Protein 2BTY (pdb70)

Organism: Thermotoga maritima (strain ATCC 43589 / DSM 3109 / JCM 10099 / NBRC 100826 / MSB8) (NCBI:txid243274)

Sequence (846 aa):
MRIDTVNVLLEALPYIKEFYGKTFVIKFGGSAMKQENAKKAFIQDIILLKYTGIKPIIVHGGGPAISQMMKDLGIEPVFKNGHRVTDEKTMEIVEMVLVGKINKEIVMNLNLHGGRAVGICGKDSKLIVAEKETKHGDIGYVGKVKKVNPEILHALIENDYIPVIAPVGIGEDGHSYNINADTAAAEIAKSLMAEKLILLTDVDGVLKDGKLISTLTPDEAEELIRDGTVTGGMIPKVECAVSAVRGGVGAVHIINGGLEHAILLEIFSRKGIGTMIKELEGMRIDTVNVLLEALPYIKEFYGKTFVIKFGGSAMKQENAKKAFIQDIILLKYTGIKPIIVHGGGPAISQMMKDLGIEPVFKNGHRVTDEKTMEIVEMVLVGKINKEIVMNLNLHGGRAVGICGKDSKLIVAEKETKHGDIGYVGKVKKVNPEILHALIENDYIPVIAPVGIGEDGHSYNINADTAAAEIAKSLMAEKLILLTDVDGVLKDGKLISTLTPDEAEELIRDGTVTGGMIPKVECAVSAVRGGVGAVHIINGGLEHAILLEIFSRKGIGTMIKELEGMRIDTVNVLLEALPYIKEFYGKTFVIKFGGSAMKQENAKKAFIQDIILLKYTGIKPIIVHGGGPAISQMMKDLGIEPVFKNGHRVTDEKTMEIVEMVLVGKINKEIVMNLNLHGGRAVGICGKDSKLIVAEKETKHGDIGYVGKVKKVNPEILHALIENDYIPVIAPVGIGEDGHSYNINADTAAAEIAKSLMAEKLILLTDVDGVLKDGKLISTLTPDEAEELIRDGTVTGGMIPKVECAVSAVRGGVGAVHIINGGLEHAILLEIFSRKGIGTMIKELEG

InterPro domains:
  IPR001048 Aspartate/glutamate/uridylate kinase [PF00696] (22-256)
  IPR001057 Glutamate/acetylglutamate kinase [PR00474] (53-67)
  IPR001057 Glutamate/acetylglutamate kinase [PR00474] (180-207)
  IPR004662 Acetylglutamate kinase family [PIRSF000728] (8-278)
  IPR004662 Acetylglutamate kinase family [TIGR00761] (23-254)
  IPR036393 Acetylglutamate kinase-like superfamily [G3DSA:3.40.1160.10] (1-282)
  IPR036393 Acetylglutamate kinase-like superfamily [SSF53633] (3-278)
  IPR037528 Acetylglutamate kinase ArgB [MF_00082] (21-272)
  IPR041727 N-Acetyl-L-glutamate kinase, cyclic [cd04250] (8-277)

CATH classification: 3.40.1160.10

B-factor: mean 56.39, std 20.14, range [19.84, 119.99]

Foldseek 3Di:
DVVVVVVLCVQFVVLLVVQAQFEEQEEAEDQCVPDPQLVLLVLVLLVVCLVSRHQYEYFYAAPPQLVVLCVVVVPDWDDPPPDTACAPVSVVSRCCCQQVPVQVVSQVSNVVPPQQEDEDECDVVNQFEWDQPDPSHHRYQATDTPDGDCPVVVVQRVVRYHYHYGQWHAYPVGDIGHYDRLLVSLRVCLVVLGQEYEYADQDAEQDAPRDADQEAELVNLVCCVVVVSQDDPSNVNNVSQSVSQVSRHNKYWYGHSNDRCLVVQQSRGDRHRHYIYHHDDD/DPVVVVVLCVLFVVLLVVQAQFEEEEEAEPQLCPDVLLVLLVLVLLVVCLVSRYAYAYFYAADPQLVVQCVVVPHDFPDPPVDTAQAPVSLVSRCCCQQVPVQVVSVVSNVVPPQQEDEDECVVVNQFEWDQDQPVHRRYQATDTPDGDCPVVCVASVVRYHYHYYQWHAYPVRDIHGYDRLLVSLRNCLVVLGQEYEYADADQEQACPPHADAEEELVRLVVCVVVVSDDDPRNVNSVSQSVSQVSRYNKYWYGHSNDRNLVVQQSRHPRGRYYIYHHDDD/DVVCVVVLCVQQVVLLVVQAQFEEEEELEDQCVPDPLLVVLVLVLLVVCLVSRHAYEYFYAFPPVLCVQCVVVVHHQDPDDPDTAQAPVSVVSRCCCLQVPVLVVSVVSNVVVPQQEDEDECLVVVQFEWDADPPIPHRHQATDTDDGDCPVVCVQSVVRYYYHYGQWGAYPVRDIHHYDRLLSSLRVCLVVLGQEYEYADQDQAQDPPVNADQEDELVGLVVCVVVPSQDDPSNVNSVSQSVSQVSNHNKYWYGHSNPRNQSVQQSRHDRGRHYMYHHDDD

Structure (mmCIF, N/CA/C/O backbone):
data_2BTY
#
_entry.id   2BTY
#
_cell.length_a   94.998
_cell.length_b   207.709
_cell.length_c   117.996
_cell.angle_alpha   90.00
_cell.angle_beta   90.00
_cell.angle_gamma   90.00
#
_symmetry.space_group_name_H-M   'C 2 2 21'
#
loop_
_entity.id
_entity.type
_entity.pdbx_description
1 polymer 'ACETYLGLUTAMATE KINASE'
2 non-polymer ARGININE
3 non-polymer N-ACETYL-L-GLUTAMATE
4 non-polymer 'POTASSIUM ION'
5 water water
#
loop_
_atom_site.group_PDB
_atom_site.id
_atom_site.type_symbol
_atom_site.label_atom_id
_atom_site.label_alt_id
_atom_site.label_comp_id
_atom_site.label_asym_id
_atom_site.label_entity_id
_atom_site.label_seq_id
_atom_site.pdbx_PDB_ins_code
_atom_site.Cartn_x
_atom_site.Cartn_y
_atom_site.Cartn_z
_atom_site.occupancy
_atom_site.B_iso_or_equiv
_atom_site.auth_seq_id
_atom_site.auth_comp_id
_atom_site.auth_asym_id
_atom_site.auth_atom_id
_atom_site.pdbx_PDB_model_num
ATOM 1 N N . MET A 1 1 ? 31.363 22.679 54.916 1.00 81.58 1 MET A N 1
ATOM 2 C CA . MET A 1 1 ? 31.144 21.249 54.557 1.00 83.14 1 MET A CA 1
ATOM 3 C C . MET A 1 1 ? 29.689 21.038 54.115 1.00 82.44 1 MET A C 1
ATOM 4 O O . MET A 1 1 ? 28.760 21.395 54.837 1.00 82.51 1 MET A O 1
ATOM 9 N N . ARG A 1 2 ? 29.509 20.459 52.928 1.00 80.65 2 ARG A N 1
ATOM 10 C CA . ARG A 1 2 ? 28.188 20.202 52.353 1.00 78.54 2 ARG A CA 1
ATOM 11 C C . ARG A 1 2 ? 27.026 20.210 53.352 1.00 77.51 2 ARG A C 1
ATOM 12 O O . ARG A 1 2 ? 26.061 20.950 53.177 1.00 77.02 2 ARG A O 1
ATOM 20 N N . ILE A 1 3 ? 27.125 19.400 54.398 1.00 76.65 3 ILE A N 1
ATOM 21 C CA . ILE A 1 3 ? 26.078 19.310 55.414 1.00 76.39 3 ILE A CA 1
ATOM 22 C C . ILE A 1 3 ? 25.583 20.683 55.911 1.00 75.28 3 ILE A C 1
ATOM 23 O O . ILE A 1 3 ? 24.384 20.877 56.151 1.00 74.53 3 ILE A O 1
ATOM 28 N N . ASP A 1 4 ? 26.507 21.630 56.067 1.00 73.79 4 ASP A N 1
ATOM 29 C CA . ASP A 1 4 ? 26.171 22.983 56.519 1.00 71.41 4 ASP A CA 1
ATOM 30 C C . ASP A 1 4 ? 25.441 23.733 55.402 1.00 68.88 4 ASP A C 1
ATOM 31 O O . ASP A 1 4 ? 24.323 24.220 55.591 1.00 69.23 4 ASP A O 1
ATOM 36 N N . THR A 1 5 ? 26.084 23.824 54.242 1.00 65.09 5 THR A N 1
ATOM 37 C CA . THR A 1 5 ? 25.504 24.498 53.091 1.00 62.08 5 THR A CA 1
ATOM 38 C C . THR A 1 5 ? 24.049 24.095 52.847 1.00 59.44 5 THR A C 1
ATOM 39 O O . THR A 1 5 ? 23.215 24.938 52.557 1.00 59.85 5 THR A O 1
ATOM 43 N N . VAL A 1 6 ? 23.742 22.811 52.958 1.00 56.78 6 VAL A N 1
ATOM 44 C CA . VAL A 1 6 ? 22.375 22.357 52.748 1.00 54.92 6 VAL A CA 1
ATOM 45 C C . VAL A 1 6 ? 21.426 22.884 53.820 1.00 55.14 6 VAL A C 1
ATOM 46 O O . VAL A 1 6 ? 20.362 23.420 53.509 1.00 57.25 6 VAL A O 1
ATOM 50 N N . ASN A 1 7 ? 21.803 22.737 55.082 1.00 53.48 7 ASN A N 1
ATOM 51 C CA . ASN A 1 7 ? 20.940 23.191 56.158 1.00 52.55 7 ASN A CA 1
ATOM 52 C C . ASN A 1 7 ? 20.631 24.680 56.116 1.00 50.38 7 ASN A C 1
ATOM 53 O O . ASN A 1 7 ? 19.489 25.083 56.340 1.00 49.62 7 ASN A O 1
ATOM 58 N N . VAL A 1 8 ? 21.639 25.494 55.815 1.00 48.20 8 VAL A N 1
ATOM 59 C CA . VAL A 1 8 ? 21.464 26.946 55.774 1.00 45.89 8 VAL A CA 1
ATOM 60 C C . VAL A 1 8 ? 20.559 27.407 54.642 1.00 45.52 8 VAL A C 1
ATOM 61 O O . VAL A 1 8 ? 19.800 28.369 54.795 1.00 42.96 8 VAL A O 1
ATOM 65 N N . LEU A 1 9 ? 20.652 26.712 53.511 1.00 44.54 9 LEU A N 1
ATOM 66 C CA . LEU A 1 9 ? 19.855 27.020 52.339 1.00 43.25 9 LEU A CA 1
ATOM 67 C C . LEU A 1 9 ? 18.407 26.551 52.469 1.00 44.29 9 LEU A C 1
ATOM 68 O O . LEU A 1 9 ? 17.483 27.241 52.036 1.00 43.76 9 LEU A O 1
ATOM 73 N N . LEU A 1 10 ? 18.199 25.379 53.056 1.00 44.23 10 LEU A N 1
ATOM 74 C CA . LEU A 1 10 ? 16.838 24.889 53.206 1.00 45.20 10 LEU A CA 1
ATOM 75 C C . LEU A 1 10 ? 16.080 25.809 54.141 1.00 43.92 10 LEU A C 1
ATOM 76 O O . LEU A 1 10 ? 14.851 25.833 54.149 1.00 44.42 10 LEU A O 1
ATOM 81 N N . GLU A 1 11 ? 16.826 26.580 54.918 1.00 43.66 11 GLU A N 1
ATOM 82 C CA . GLU A 1 11 ? 16.228 27.479 55.890 1.00 45.89 11 GLU A CA 1
ATOM 83 C C . GLU A 1 11 ? 16.159 28.935 55.423 1.00 45.70 11 GLU A C 1
ATOM 84 O O . GLU A 1 11 ? 15.312 29.693 55.873 1.00 45.61 11 GLU A O 1
ATOM 90 N N . ALA A 1 12 ? 17.041 29.315 54.510 1.00 46.69 12 ALA A N 1
ATOM 91 C CA . ALA A 1 12 ? 17.045 30.670 53.990 1.00 47.98 12 ALA A CA 1
ATOM 92 C C . ALA A 1 12 ? 16.133 30.837 52.769 1.00 49.86 12 ALA A C 1
ATOM 93 O O . ALA A 1 12 ? 15.313 31.756 52.730 1.00 49.02 12 ALA A O 1
ATOM 95 N N . LEU A 1 13 ? 16.284 29.957 51.776 1.00 50.62 13 LEU A N 1
ATOM 96 C CA . LEU A 1 13 ? 15.502 30.037 50.544 1.00 51.48 13 LEU A CA 1
ATOM 97 C C . LEU A 1 13 ? 14.025 30.317 50.771 1.00 51.48 13 LEU A C 1
ATOM 98 O O . LEU A 1 13 ? 13.418 31.129 50.063 1.00 53.56 13 LEU A O 1
ATOM 103 N N . PRO A 1 14 ? 13.414 29.650 51.751 1.00 48.78 14 PRO A N 1
ATOM 104 C CA . PRO A 1 14 ? 11.994 29.935 51.962 1.00 47.48 14 PRO A CA 1
ATOM 105 C C . PRO A 1 14 ? 11.737 31.407 52.298 1.00 46.08 14 PRO A C 1
ATOM 106 O O . PRO A 1 14 ? 10.707 31.953 51.911 1.00 48.68 14 PRO A O 1
ATOM 110 N N . TYR A 1 15 ? 12.665 32.050 53.010 1.00 43.00 15 TYR A N 1
ATOM 111 C CA . TYR A 1 15 ? 12.490 33.460 53.372 1.00 39.27 15 TYR A CA 1
ATOM 112 C C . TYR A 1 15 ? 12.685 34.360 52.168 1.00 38.24 15 TYR A C 1
ATOM 113 O O . TYR A 1 15 ? 12.079 35.421 52.087 1.00 37.41 15 TYR A O 1
ATOM 122 N N . ILE A 1 16 ? 13.533 33.939 51.238 1.00 37.99 16 ILE A N 1
ATOM 123 C CA . ILE A 1 16 ? 13.747 34.724 50.034 1.00 40.15 16 ILE A CA 1
ATOM 124 C C . ILE A 1 16 ? 12.426 34.807 49.277 1.00 40.56 16 ILE A C 1
ATOM 125 O O . ILE A 1 16 ? 12.105 35.837 48.676 1.00 40.56 16 ILE A O 1
ATOM 130 N N . LYS A 1 17 ? 11.671 33.711 49.311 1.00 40.02 17 LYS A N 1
ATOM 131 C CA . LYS A 1 17 ? 10.386 33.653 48.634 1.00 40.29 17 LYS A CA 1
ATOM 132 C C . LYS A 1 17 ? 9.374 34.608 49.227 1.00 41.16 17 LYS A C 1
ATOM 133 O O . LYS A 1 17 ? 8.759 35.392 48.502 1.00 42.15 17 LYS A O 1
ATOM 139 N N . GLU A 1 18 ? 9.202 34.551 50.543 1.00 40.89 18 GLU A N 1
ATOM 140 C CA . GLU A 1 18 ? 8.207 35.399 51.169 1.00 40.08 18 GLU A CA 1
ATOM 141 C C . GLU A 1 18 ? 8.561 36.868 51.288 1.00 37.83 18 GLU A C 1
ATOM 142 O O . GLU A 1 18 ? 7.670 37.697 51.416 1.00 38.34 18 GLU A O 1
ATOM 148 N N . PHE A 1 19 ? 9.842 37.207 51.229 1.00 35.10 19 PHE A N 1
ATOM 149 C CA . PHE A 1 19 ? 10.220 38.605 51.361 1.00 32.93 19 PHE A CA 1
ATOM 150 C C . PHE A 1 19 ? 10.431 39.308 50.049 1.00 32.67 19 PHE A C 1
ATOM 151 O O . PHE A 1 19 ? 10.631 40.510 50.035 1.00 32.15 19 PHE A O 1
ATOM 159 N N . TYR A 1 20 ? 10.371 38.564 48.947 1.00 33.89 20 TYR A N 1
ATOM 160 C CA . TYR A 1 20 ? 10.566 39.155 47.633 1.00 34.34 20 TYR A CA 1
ATOM 161 C C . TYR A 1 20 ? 9.573 40.297 47.405 1.00 35.10 20 TYR A C 1
ATOM 162 O O . TYR A 1 20 ? 8.372 40.149 47.645 1.00 35.73 20 TYR A O 1
ATOM 171 N N . GLY A 1 21 ? 10.082 41.439 46.950 1.00 35.07 21 GLY A N 1
ATOM 172 C CA . GLY A 1 21 ? 9.237 42.597 46.693 1.00 33.78 21 GLY A CA 1
ATOM 173 C C . GLY A 1 21 ? 8.781 43.396 47.911 1.00 32.95 21 GLY A C 1
ATOM 174 O O . GLY A 1 21 ? 8.181 44.457 47.763 1.00 32.59 21 GLY A O 1
ATOM 175 N N . LYS A 1 22 ? 9.057 42.893 49.110 1.00 32.72 22 LYS A N 1
ATOM 176 C CA . LYS A 1 22 ? 8.664 43.573 50.336 1.00 32.95 22 LYS A CA 1
ATOM 177 C C . LYS A 1 22 ? 9.594 44.743 50.700 1.00 33.12 22 LYS A C 1
ATOM 178 O O . LYS A 1 22 ? 10.706 44.844 50.185 1.00 34.47 22 LYS A O 1
ATOM 184 N N . THR A 1 23 ? 9.129 45.639 51.567 1.00 31.94 23 THR A N 1
ATOM 185 C CA . THR A 1 23 ? 9.935 46.779 51.991 1.00 32.08 23 THR A CA 1
ATOM 186 C C . THR A 1 23 ? 10.440 46.638 53.440 1.00 33.14 23 THR A C 1
ATOM 187 O O . THR A 1 23 ? 9.689 46.223 54.335 1.00 34.64 23 THR A O 1
ATOM 191 N N . PHE A 1 24 ? 11.709 46.974 53.664 1.00 29.60 24 PHE A N 1
ATOM 192 C CA . PHE A 1 24 ? 12.286 46.907 55.006 1.00 28.54 24 PHE A CA 1
ATOM 193 C C . PHE A 1 24 ? 12.826 48.289 55.392 1.00 29.51 24 PHE A C 1
ATOM 194 O O . PHE A 1 24 ? 13.788 48.770 54.792 1.00 28.14 24 PHE A O 1
ATOM 202 N N . VAL A 1 25 ? 12.220 48.932 56.381 1.00 29.99 25 VAL A N 1
ATOM 203 C CA . VAL A 1 25 ? 12.725 50.217 56.831 1.00 29.73 25 VAL A CA 1
ATOM 204 C C . VAL A 1 25 ? 13.768 49.891 57.912 1.00 31.09 25 VAL A C 1
ATOM 205 O O . VAL A 1 25 ? 13.447 49.257 58.918 1.00 34.27 25 VAL A O 1
ATOM 209 N N . ILE A 1 26 ? 15.015 50.295 57.695 1.00 31.88 26 ILE A N 1
ATOM 210 C CA . ILE A 1 26 ? 16.093 50.033 58.652 1.00 33.98 26 ILE A CA 1
ATOM 211 C C . ILE A 1 26 ? 16.657 51.301 59.291 1.00 36.51 26 ILE A C 1
ATOM 212 O O . ILE A 1 26 ? 17.106 52.222 58.593 1.00 36.27 26 ILE A O 1
ATOM 217 N N . LYS A 1 27 ? 16.636 51.350 60.618 1.00 39.04 27 LYS A N 1
ATOM 218 C CA . LYS A 1 27 ? 17.175 52.497 61.322 1.00 41.22 27 LYS A CA 1
ATOM 219 C C . LYS A 1 27 ? 18.605 52.157 61.679 1.00 43.87 27 LYS A C 1
ATOM 220 O O . LYS A 1 27 ? 18.894 51.205 62.403 1.00 43.98 27 LYS A O 1
ATOM 226 N N . PHE A 1 28 ? 19.500 52.951 61.120 1.00 47.63 28 PHE A N 1
ATOM 227 C CA . PHE A 1 28 ? 20.939 52.797 61.281 1.00 51.06 28 PHE A CA 1
ATOM 228 C C . PHE A 1 28 ? 21.403 53.704 62.429 1.00 53.35 28 PHE A C 1
ATOM 229 O O . PHE A 1 28 ? 21.461 54.930 62.299 1.00 51.45 28 PHE A O 1
ATOM 237 N N . GLY A 1 29 ? 21.709 53.069 63.560 1.00 58.39 29 GLY A N 1
ATOM 238 C CA . GLY A 1 29 ? 22.140 53.774 64.761 1.00 62.57 29 GLY A CA 1
ATOM 239 C C . GLY A 1 29 ? 23.609 54.152 64.906 1.00 64.57 29 GLY A C 1
ATOM 240 O O . GLY A 1 29 ? 24.284 54.488 63.931 1.00 65.28 29 GLY A O 1
ATOM 241 N N . GLY A 1 30 ? 24.109 54.084 66.138 1.00 65.88 30 GLY A N 1
ATOM 242 C CA . GLY A 1 30 ? 25.483 54.474 66.408 1.00 65.60 30 GLY A CA 1
ATOM 243 C C . GLY A 1 30 ? 26.522 53.386 66.419 1.00 65.10 30 GLY A C 1
ATOM 244 O O . GLY A 1 30 ? 27.629 53.600 65.941 1.00 65.76 30 GLY A O 1
ATOM 245 N N . SER A 1 31 ? 26.187 52.222 66.957 1.00 64.34 31 SER A N 1
ATOM 246 C CA . SER A 1 31 ? 27.163 51.144 67.006 1.00 64.61 31 SER A CA 1
ATOM 247 C C . SER A 1 31 ? 27.600 50.650 65.622 1.00 65.39 31 SER A C 1
ATOM 248 O O . SER A 1 31 ? 28.786 50.698 65.286 1.00 64.56 31 SER A O 1
ATOM 251 N N . ALA A 1 32 ? 26.643 50.177 64.826 1.00 66.31 32 ALA A N 1
ATOM 252 C CA . ALA A 1 32 ? 26.930 49.665 63.486 1.00 66.90 32 ALA A CA 1
ATOM 253 C C . ALA A 1 32 ? 27.592 50.705 62.589 1.00 67.26 32 ALA A C 1
ATOM 254 O O . ALA A 1 32 ? 28.097 50.373 61.513 1.00 67.73 32 ALA A O 1
ATOM 256 N N . MET A 1 33 ? 27.582 51.960 63.029 1.00 68.06 33 MET A N 1
ATOM 257 C CA . MET A 1 33 ? 28.194 53.059 62.276 1.00 69.46 33 MET A CA 1
ATOM 258 C C . MET A 1 33 ? 29.553 53.436 62.890 1.00 69.80 33 MET A C 1
ATOM 259 O O . MET A 1 33 ? 30.306 54.217 62.307 1.00 68.89 33 MET A O 1
ATOM 264 N N . LYS A 1 34 ? 29.860 52.860 64.056 1.00 70.53 34 LYS A N 1
ATOM 265 C CA . LYS A 1 34 ? 31.104 53.149 64.767 1.00 70.69 34 LYS A CA 1
ATOM 266 C C . LYS A 1 34 ? 32.278 52.235 64.418 1.00 69.75 34 LYS A C 1
ATOM 267 O O . LYS A 1 34 ? 33.375 52.732 64.166 1.00 69.62 34 LYS A O 1
ATOM 273 N N . GLN A 1 35 ? 32.072 50.917 64.417 1.00 68.83 35 GLN A N 1
ATOM 274 C CA . GLN A 1 35 ? 33.157 49.996 64.066 1.00 68.43 35 GLN A CA 1
ATOM 275 C C . GLN A 1 35 ? 33.175 49.690 62.579 1.00 67.94 35 GLN A C 1
ATOM 276 O O . GLN A 1 35 ? 32.182 49.219 62.009 1.00 68.39 35 GLN A O 1
ATOM 282 N N . GLU A 1 36 ? 34.317 49.953 61.957 1.00 66.68 36 GLU A N 1
ATOM 283 C CA . GLU A 1 36 ? 34.486 49.723 60.531 1.00 65.96 36 GLU A CA 1
ATOM 284 C C . GLU A 1 36 ? 34.057 48.331 60.109 1.00 64.07 36 GLU A C 1
ATOM 285 O O . GLU A 1 36 ? 33.605 48.130 58.987 1.00 63.71 36 GLU A O 1
ATOM 291 N N . ASN A 1 37 ? 34.181 47.375 61.018 1.00 61.71 37 ASN A N 1
ATOM 292 C CA . ASN A 1 37 ? 33.855 46.007 60.695 1.00 60.14 37 ASN A CA 1
ATOM 293 C C . ASN A 1 37 ? 32.391 45.648 60.743 1.00 58.00 37 ASN A C 1
ATOM 294 O O . ASN A 1 37 ? 31.945 44.758 60.021 1.00 58.03 37 ASN A O 1
ATOM 299 N N . ALA A 1 38 ? 31.633 46.348 61.573 1.00 55.78 38 ALA A N 1
ATOM 300 C CA . ALA A 1 38 ? 30.205 46.097 61.644 1.00 52.93 38 ALA A CA 1
ATOM 301 C C . ALA A 1 38 ? 29.620 46.902 60.497 1.00 51.71 38 ALA A C 1
ATOM 302 O O . ALA A 1 38 ? 28.683 46.468 59.831 1.00 49.96 38 ALA A O 1
ATOM 304 N N . LYS A 1 39 ? 30.208 48.072 60.263 1.00 50.97 39 LYS A N 1
ATOM 305 C CA . LYS A 1 39 ? 29.768 48.960 59.199 1.00 51.32 39 LYS A CA 1
ATOM 306 C C . LYS A 1 39 ? 30.007 48.352 57.822 1.00 50.18 39 LYS A C 1
ATOM 307 O O . LYS A 1 39 ? 29.232 48.565 56.902 1.00 50.96 39 LYS A O 1
ATOM 313 N N . LYS A 1 40 ? 31.086 47.598 57.678 1.00 49.44 40 LYS A N 1
ATOM 314 C CA . LYS A 1 40 ? 31.377 46.972 56.401 1.00 48.69 40 LYS A CA 1
ATOM 315 C C . LYS A 1 40 ? 30.403 45.844 56.140 1.00 46.72 40 LYS A C 1
ATOM 316 O O . LYS A 1 40 ? 29.975 45.636 55.006 1.00 47.06 40 LYS A O 1
ATOM 322 N N . ALA A 1 41 ? 30.049 45.122 57.196 1.00 44.22 41 ALA A N 1
ATOM 323 C CA . ALA A 1 41 ? 29.131 44.003 57.061 1.00 41.99 41 ALA A CA 1
ATOM 324 C C . ALA A 1 41 ? 27.689 44.487 56.896 1.00 40.94 41 ALA A C 1
ATOM 325 O O . ALA A 1 41 ? 26.834 43.737 56.412 1.00 40.69 41 ALA A O 1
ATOM 327 N N . PHE A 1 42 ? 27.438 45.739 57.287 1.00 38.22 42 PHE A N 1
ATOM 328 C CA . PHE A 1 42 ? 26.112 46.337 57.200 1.00 37.33 42 PHE A CA 1
ATOM 329 C C . PHE A 1 42 ? 25.791 46.720 55.773 1.00 38.89 42 PHE A C 1
ATOM 330 O O . PHE A 1 42 ? 24.691 46.476 55.275 1.00 38.11 42 PHE A O 1
ATOM 338 N N . ILE A 1 43 ? 26.758 47.358 55.128 1.00 41.38 43 ILE A N 1
ATOM 339 C CA . ILE A 1 43 ? 26.599 47.760 53.740 1.00 43.07 43 ILE A CA 1
ATOM 340 C C . ILE A 1 43 ? 26.421 46.480 52.959 1.00 43.36 43 ILE A C 1
ATOM 341 O O . ILE A 1 43 ? 25.524 46.360 52.127 1.00 46.15 43 ILE A O 1
ATOM 346 N N . GLN A 1 44 ? 27.262 45.506 53.262 1.00 42.12 44 GLN A N 1
ATOM 347 C CA . GLN A 1 44 ? 27.186 44.218 52.606 1.00 42.42 44 GLN A CA 1
ATOM 348 C C . GLN A 1 44 ? 25.775 43.614 52.735 1.00 41.53 44 GLN A C 1
ATOM 349 O O . GLN A 1 44 ? 25.279 43.003 51.790 1.00 41.56 44 GLN A O 1
ATOM 355 N N . ASP A 1 45 ? 25.127 43.798 53.887 1.00 40.25 45 ASP A N 1
ATOM 356 C CA . ASP A 1 45 ? 23.788 43.241 54.102 1.00 39.17 45 ASP A CA 1
ATOM 357 C C . ASP A 1 45 ? 22.677 43.953 53.348 1.00 36.05 45 ASP A C 1
ATOM 358 O O . ASP A 1 45 ? 21.714 43.327 52.908 1.00 34.28 45 ASP A O 1
ATOM 363 N N . ILE A 1 46 ? 22.789 45.265 53.222 1.00 32.48 46 ILE A N 1
ATOM 364 C CA . ILE A 1 46 ? 21.783 46.008 52.509 1.00 30.86 46 ILE A CA 1
ATOM 365 C C . ILE A 1 46 ? 21.816 45.568 51.050 1.00 32.41 46 ILE A C 1
ATOM 366 O O . ILE A 1 46 ? 20.766 45.344 50.413 1.00 30.44 46 ILE A O 1
ATOM 371 N N . ILE A 1 47 ? 23.036 45.436 50.531 1.00 31.08 47 ILE A N 1
ATOM 372 C CA . ILE A 1 47 ? 23.250 45.007 49.159 1.00 30.90 47 ILE A CA 1
ATOM 373 C C . ILE A 1 47 ? 22.641 43.609 48.955 1.00 33.83 47 ILE A C 1
ATOM 374 O O . ILE A 1 47 ? 21.975 43.370 47.951 1.00 35.07 47 ILE A O 1
ATOM 379 N N . LEU A 1 48 ? 22.854 42.691 49.897 1.00 34.07 48 LEU A N 1
ATOM 380 C CA . LEU A 1 48 ? 22.294 41.355 49.749 1.00 35.61 48 LEU A CA 1
ATOM 381 C C . LEU A 1 48 ? 20.773 41.361 49.824 1.00 35.59 48 LEU A C 1
ATOM 382 O O . LEU A 1 48 ? 20.116 40.534 49.189 1.00 36.37 48 LEU A O 1
ATOM 387 N N . LEU A 1 49 ? 20.211 42.287 50.595 1.00 33.47 49 LEU A N 1
ATOM 388 C CA . LEU A 1 49 ? 18.758 42.365 50.695 1.00 34.30 49 LEU A CA 1
ATOM 389 C C . LEU A 1 49 ? 18.243 42.773 49.318 1.00 34.88 49 LEU A C 1
ATOM 390 O O . LEU A 1 49 ? 17.265 42.229 48.810 1.00 33.52 49 LEU A O 1
ATOM 395 N N . LYS A 1 50 ? 18.928 43.738 48.721 1.00 35.24 50 LYS A N 1
ATOM 396 C CA . LYS A 1 50 ? 18.570 44.232 47.411 1.00 36.33 50 LYS A CA 1
ATOM 397 C C . LYS A 1 50 ? 18.657 43.079 46.406 1.00 36.78 50 LYS A C 1
ATOM 398 O O . LYS A 1 50 ? 17.731 42.860 45.648 1.00 39.60 50 LYS A O 1
ATOM 404 N N . TYR A 1 51 ? 19.750 42.322 46.421 1.00 38.26 51 TYR A N 1
ATOM 405 C CA . TYR A 1 51 ? 19.912 41.202 45.485 1.00 40.01 51 TYR A CA 1
ATOM 406 C C . TYR A 1 51 ? 18.894 40.075 45.647 1.00 39.17 51 TYR A C 1
ATOM 407 O O . TYR A 1 51 ? 18.726 39.257 44.747 1.00 40.70 51 TYR A O 1
ATOM 416 N N . THR A 1 52 ? 18.212 40.022 46.779 1.00 38.15 52 THR A N 1
ATOM 417 C CA . THR A 1 52 ? 17.241 38.965 46.978 1.00 38.26 52 THR A CA 1
ATOM 418 C C . THR A 1 52 ? 15.848 39.458 46.641 1.00 37.54 52 THR A C 1
ATOM 419 O O . THR A 1 52 ? 14.874 38.721 46.749 1.00 39.53 52 THR A O 1
ATOM 423 N N . GLY A 1 53 ? 15.759 40.715 46.221 1.00 36.03 53 GLY A N 1
ATOM 424 C CA . GLY A 1 53 ? 14.474 41.280 45.863 1.00 34.29 53 GLY A CA 1
ATOM 425 C C . GLY A 1 53 ? 13.743 42.047 46.955 1.00 35.16 53 GLY A C 1
ATOM 426 O O . GLY A 1 53 ? 12.564 42.334 46.803 1.00 35.67 53 GLY A O 1
ATOM 427 N N . ILE A 1 54 ? 14.421 42.379 48.053 1.00 33.00 54 ILE A N 1
ATOM 428 C CA . ILE A 1 54 ? 13.796 43.119 49.143 1.00 32.54 54 ILE A CA 1
ATOM 429 C C . ILE A 1 54 ? 14.078 44.606 48.880 1.00 34.28 54 ILE A C 1
ATOM 430 O O . ILE A 1 54 ? 15.119 44.946 48.328 1.00 35.08 54 ILE A O 1
ATOM 435 N N . LYS A 1 55 ? 13.146 45.485 49.246 1.00 34.15 55 LYS A N 1
ATOM 436 C CA . LYS A 1 55 ? 13.301 46.930 49.002 1.00 36.27 55 LYS A CA 1
ATOM 437 C C . LYS A 1 55 ? 13.669 47.672 50.293 1.00 35.83 55 LYS A C 1
ATOM 438 O O . LYS A 1 55 ? 12.802 48.175 51.010 1.00 35.23 55 LYS A O 1
ATOM 444 N N . PRO A 1 56 ? 14.968 47.762 50.592 1.00 35.15 56 PRO A N 1
ATOM 445 C CA . PRO A 1 56 ? 15.402 48.445 51.807 1.00 34.27 56 PRO A CA 1
ATOM 446 C C . PRO A 1 56 ? 15.275 49.952 51.784 1.00 33.93 56 PRO A C 1
ATOM 447 O O . PRO A 1 56 ? 15.383 50.571 50.739 1.00 34.55 56 PRO A O 1
ATOM 451 N N . ILE A 1 57 ? 15.016 50.518 52.955 1.00 34.23 57 ILE A N 1
ATOM 452 C CA . ILE A 1 57 ? 14.931 51.958 53.138 1.00 34.59 57 ILE A CA 1
ATOM 453 C C . ILE A 1 57 ? 15.721 52.270 54.414 1.00 34.87 57 ILE A C 1
ATOM 454 O O . ILE A 1 57 ? 15.472 51.698 55.470 1.00 33.32 57 ILE A O 1
ATOM 459 N N . ILE A 1 58 ? 16.690 53.168 54.301 1.00 34.57 58 ILE A N 1
ATOM 460 C CA . ILE A 1 58 ? 17.536 53.510 55.432 1.00 35.43 58 ILE A CA 1
ATOM 461 C C . ILE A 1 58 ? 17.291 54.881 56.036 1.00 37.92 58 ILE A C 1
ATOM 462 O O . ILE A 1 58 ? 17.179 55.884 55.318 1.00 38.16 58 ILE A O 1
ATOM 467 N N . VAL A 1 59 ? 17.211 54.893 57.366 1.00 38.48 59 VAL A N 1
ATOM 468 C CA . VAL A 1 59 ? 17.044 56.101 58.161 1.00 38.67 59 VAL A CA 1
ATOM 469 C C . VAL A 1 59 ? 18.180 56.058 59.189 1.00 40.75 59 VAL A C 1
ATOM 470 O O . VAL A 1 59 ? 18.282 55.130 59.984 1.00 40.69 59 VAL A O 1
ATOM 474 N N . HIS A 1 60 ? 19.038 57.066 59.162 1.00 42.64 60 HIS A N 1
ATOM 475 C CA . HIS A 1 60 ? 20.194 57.108 60.047 1.00 43.93 60 HIS A CA 1
ATOM 476 C C . HIS A 1 60 ? 20.091 58.212 61.079 1.00 46.86 60 HIS A C 1
ATOM 477 O O . HIS A 1 60 ? 19.275 59.122 60.948 1.00 45.85 60 HIS A O 1
ATOM 484 N N . GLY A 1 61 ? 20.943 58.125 62.097 1.00 49.20 61 GLY A N 1
ATOM 485 C CA . GLY A 1 61 ? 20.979 59.130 63.144 1.00 51.56 61 GLY A CA 1
ATOM 486 C C . GLY A 1 61 ? 22.147 60.090 62.955 1.00 53.90 61 GLY A C 1
ATOM 487 O O . GLY A 1 61 ? 22.474 60.444 61.825 1.00 53.49 61 GLY A O 1
ATOM 488 N N . GLY A 1 62 ? 22.774 60.506 64.055 1.00 55.91 62 GLY A N 1
ATOM 489 C CA . GLY A 1 62 ? 23.902 61.423 63.992 1.00 58.26 62 GLY A CA 1
ATOM 490 C C . GLY A 1 62 ? 24.896 61.159 65.112 1.00 60.91 62 GLY A C 1
ATOM 491 O O . GLY A 1 62 ? 25.806 60.338 64.955 1.00 61.70 62 GLY A O 1
ATOM 492 N N . GLY A 1 63 ? 24.732 61.858 66.238 1.00 62.52 63 GLY A N 1
ATOM 493 C CA . GLY A 1 63 ? 25.615 61.661 67.383 1.00 62.74 63 GLY A CA 1
ATOM 494 C C . GLY A 1 63 ? 26.932 62.430 67.443 1.00 62.28 63 GLY A C 1
ATOM 495 O O . GLY A 1 63 ? 26.936 63.661 67.514 1.00 62.78 63 GLY A O 1
ATOM 496 N N . PRO A 1 64 ? 28.073 61.718 67.440 1.00 61.60 64 PRO A N 1
ATOM 497 C CA . PRO A 1 64 ? 29.438 62.273 67.496 1.00 60.98 64 PRO A CA 1
ATOM 498 C C . PRO A 1 64 ? 29.754 63.352 66.470 1.00 59.88 64 PRO A C 1
ATOM 499 O O . PRO A 1 64 ? 30.321 64.389 66.791 1.00 59.21 64 PRO A O 1
ATOM 503 N N . ALA A 1 65 ? 29.395 63.092 65.225 1.00 60.17 65 ALA A N 1
ATOM 504 C CA . ALA A 1 65 ? 29.650 64.038 64.157 1.00 58.95 65 ALA A CA 1
ATOM 505 C C . ALA A 1 65 ? 29.051 65.407 64.493 1.00 58.26 65 ALA A C 1
ATOM 506 O O . ALA A 1 65 ? 29.704 66.428 64.307 1.00 58.48 65 ALA A O 1
ATOM 508 N N . ILE A 1 66 ? 27.819 65.428 64.998 1.00 57.31 66 ILE A N 1
ATOM 509 C CA . ILE A 1 66 ? 27.159 66.685 65.352 1.00 57.45 66 ILE A CA 1
ATOM 510 C C . ILE A 1 66 ? 27.864 67.415 66.494 1.00 58.31 66 ILE A C 1
ATOM 511 O O . ILE A 1 66 ? 28.205 68.591 66.358 1.00 59.61 66 ILE A O 1
ATOM 516 N N . SER A 1 67 ? 28.063 66.727 67.620 1.00 57.88 67 SER A N 1
ATOM 517 C CA . SER A 1 67 ? 28.746 67.310 68.782 1.00 56.64 67 SER A CA 1
ATOM 518 C C . SER A 1 67 ? 30.081 67.934 68.386 1.00 55.30 67 SER A C 1
ATOM 519 O O . SER A 1 67 ? 30.378 69.068 68.747 1.00 53.97 67 SER A O 1
ATOM 522 N N . GLN A 1 68 ? 30.884 67.186 67.640 1.00 55.61 68 GLN A N 1
ATOM 523 C CA . GLN A 1 68 ? 32.185 67.677 67.229 1.00 58.24 68 GLN A CA 1
ATOM 524 C C . GLN A 1 68 ? 32.062 68.972 66.457 1.00 60.08 68 GLN A C 1
ATOM 525 O O . GLN A 1 68 ? 32.890 69.874 66.608 1.00 61.55 68 GLN A O 1
ATOM 531 N N . MET A 1 69 ? 31.034 69.064 65.622 1.00 61.60 69 MET A N 1
ATOM 532 C CA . MET A 1 69 ? 30.820 70.272 64.845 1.00 63.47 69 MET A CA 1
ATOM 533 C C . MET A 1 69 ? 30.511 71.389 65.844 1.00 66.29 69 MET A C 1
ATOM 534 O O . MET A 1 69 ? 30.975 72.519 65.691 1.00 67.99 69 MET A O 1
ATOM 539 N N . MET A 1 70 ? 29.742 71.056 66.878 1.00 68.66 70 MET A N 1
ATOM 540 C CA . MET A 1 70 ? 29.383 72.008 67.928 1.00 70.99 70 MET A CA 1
ATOM 541 C C . MET A 1 70 ? 30.646 72.588 68.560 1.00 71.96 70 MET A C 1
ATOM 542 O O . MET A 1 70 ? 30.826 73.808 68.640 1.00 70.62 70 MET A O 1
ATOM 547 N N . LYS A 1 71 ? 31.515 71.693 69.016 1.00 73.36 71 LYS A N 1
ATOM 548 C CA . LYS A 1 71 ? 32.758 72.103 69.652 1.00 75.33 71 LYS A CA 1
ATOM 549 C C . LYS A 1 71 ? 33.690 72.858 68.707 1.00 76.21 71 LYS A C 1
ATOM 550 O O . LYS A 1 71 ? 34.254 73.889 69.086 1.00 78.09 71 LYS A O 1
ATOM 556 N N . ASP A 1 72 ? 33.842 72.373 67.479 1.00 75.74 72 ASP A N 1
ATOM 557 C CA . ASP A 1 72 ? 34.714 73.057 66.534 1.00 76.00 72 ASP A CA 1
ATOM 558 C C . ASP A 1 72 ? 34.096 74.386 66.110 1.00 75.82 72 ASP A C 1
ATOM 559 O O . ASP A 1 72 ? 34.729 75.181 65.424 1.00 76.46 72 ASP A O 1
ATOM 564 N N . LEU A 1 73 ? 32.867 74.647 66.530 1.00 75.89 73 LEU A N 1
ATOM 565 C CA . LEU A 1 73 ? 32.215 75.876 66.113 1.00 77.53 73 LEU A CA 1
ATOM 566 C C . LEU A 1 73 ? 31.986 76.890 67.227 1.00 78.69 73 LEU A C 1
ATOM 567 O O . LEU A 1 73 ? 31.511 78.001 66.982 1.00 77.41 73 LEU A O 1
ATOM 572 N N . GLY A 1 74 ? 32.335 76.507 68.449 1.00 80.92 74 GLY A N 1
ATOM 573 C CA . GLY A 1 74 ? 32.171 77.408 69.572 1.00 83.30 74 GLY A CA 1
ATOM 574 C C . GLY A 1 74 ? 30.730 77.676 69.961 1.00 85.55 74 GLY A C 1
ATOM 575 O O . GLY A 1 74 ? 30.443 78.687 70.613 1.00 85.27 74 GLY A O 1
ATOM 576 N N . ILE A 1 75 ? 29.821 76.787 69.551 1.00 87.60 75 ILE A N 1
ATOM 577 C CA . ILE A 1 75 ? 28.404 76.926 69.885 1.00 88.94 75 ILE A CA 1
ATOM 578 C C . ILE A 1 75 ? 28.162 76.283 71.251 1.00 90.82 75 ILE A C 1
ATOM 579 O O . ILE A 1 75 ? 28.480 75.106 71.473 1.00 90.35 75 ILE A O 1
ATOM 584 N N . GLU A 1 76 ? 27.599 77.077 72.161 1.00 92.97 76 GLU A N 1
ATOM 585 C CA . GLU A 1 76 ? 27.344 76.646 73.530 1.00 94.94 76 GLU A CA 1
ATOM 586 C C . GLU A 1 76 ? 25.900 76.223 73.784 1.00 94.87 76 GLU A C 1
ATOM 587 O O . GLU A 1 76 ? 24.960 76.932 73.421 1.00 93.85 76 GLU A O 1
ATOM 593 N N . PRO A 1 77 ? 25.709 75.049 74.415 1.00 95.42 77 PRO A N 1
ATOM 594 C CA . PRO A 1 77 ? 24.359 74.561 74.709 1.00 96.19 77 PRO A CA 1
ATOM 595 C C . PRO A 1 77 ? 23.475 75.594 75.433 1.00 96.24 77 PRO A C 1
ATOM 596 O O . PRO A 1 77 ? 23.954 76.609 75.942 1.00 96.00 77 PRO A O 1
ATOM 600 N N . VAL A 1 78 ? 22.174 75.332 75.450 1.00 96.30 78 VAL A N 1
ATOM 601 C CA . VAL A 1 78 ? 21.218 76.218 76.101 1.00 96.94 78 VAL A CA 1
ATOM 602 C C . VAL A 1 78 ? 20.085 75.366 76.687 1.00 97.73 78 VAL A C 1
ATOM 603 O O . VAL A 1 78 ? 19.658 74.379 76.079 1.00 97.74 78 VAL A O 1
ATOM 607 N N . PHE A 1 79 ? 19.584 75.729 77.878 1.00 98.01 79 PHE A N 1
ATOM 608 C CA . PHE A 1 79 ? 18.509 74.980 78.516 1.00 97.93 79 PHE A CA 1
ATOM 609 C C . PHE A 1 79 ? 17.281 75.865 78.744 1.00 98.07 79 PHE A C 1
ATOM 610 O O . PHE A 1 79 ? 17.419 77.032 79.117 1.00 97.92 79 PHE A O 1
ATOM 618 N N . LYS A 1 80 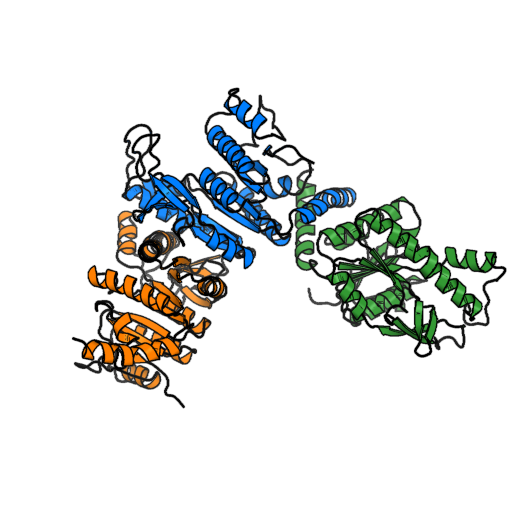? 16.096 75.311 78.517 1.00 98.81 80 LYS A N 1
ATOM 619 C CA . LYS A 1 80 ? 14.815 76.029 78.721 1.00 99.50 80 LYS A CA 1
ATOM 620 C C . LYS A 1 80 ? 13.951 75.091 79.553 1.00 99.17 80 LYS A C 1
ATOM 621 O O . LYS A 1 80 ? 12.711 75.036 79.526 1.00 99.51 80 LYS A O 1
ATOM 627 N N . ASN A 1 81 ? 14.797 74.370 80.310 0.0000 99.24 81 ASN A N 1
ATOM 628 C CA . ASN A 1 81 ? 14.701 73.276 81.284 0.0000 99.42 81 ASN A CA 1
ATOM 629 C C . ASN A 1 81 ? 13.554 72.294 81.206 0.0000 99.70 81 ASN A C 1
ATOM 630 O O . ASN A 1 81 ? 12.364 72.563 81.366 0.0000 99.96 81 ASN A O 1
ATOM 635 N N . GLY A 1 82 ? 14.070 71.135 80.924 1.00 99.20 82 GLY A N 1
ATOM 636 C CA . GLY A 1 82 ? 13.522 69.845 80.731 1.00 98.06 82 GLY A CA 1
ATOM 637 C C . GLY A 1 82 ? 14.685 69.105 80.100 1.00 97.57 82 GLY A C 1
ATOM 638 O O . GLY A 1 82 ? 14.788 67.882 80.187 1.00 96.94 82 GLY A O 1
ATOM 639 N N . HIS A 1 83 ? 15.552 69.874 79.450 1.00 97.14 83 HIS A N 1
ATOM 640 C CA . HIS A 1 83 ? 16.669 69.294 78.723 1.00 95.71 83 HIS A CA 1
ATOM 641 C C . HIS A 1 83 ? 17.184 70.192 77.636 1.00 94.32 83 HIS A C 1
ATOM 642 O O . HIS A 1 83 ? 16.711 71.318 77.479 1.00 93.49 83 HIS A O 1
ATOM 649 N N . ARG A 1 84 ? 18.197 69.707 76.926 1.00 92.48 84 ARG A N 1
ATOM 650 C CA . ARG A 1 84 ? 18.861 70.407 75.840 1.00 89.80 84 ARG A CA 1
ATOM 651 C C . ARG A 1 84 ? 17.811 71.127 74.997 1.00 87.84 84 ARG A C 1
ATOM 652 O O . ARG A 1 84 ? 16.616 70.836 75.053 1.00 87.43 84 ARG A O 1
ATOM 660 N N . VAL A 1 85 ? 18.306 72.078 74.197 1.00 85.65 85 VAL A N 1
ATOM 661 C CA . VAL A 1 85 ? 17.430 72.914 73.400 1.00 82.93 85 VAL A CA 1
ATOM 662 C C . VAL A 1 85 ? 17.952 73.172 72.000 1.00 81.25 85 VAL A C 1
ATOM 663 O O . VAL A 1 85 ? 19.005 73.793 71.836 1.00 81.52 85 VAL A O 1
ATOM 667 N N . THR A 1 86 ? 17.249 72.694 70.986 1.00 78.59 86 THR A N 1
ATOM 668 C CA . THR A 1 86 ? 17.697 72.931 69.628 1.00 75.98 86 THR A CA 1
ATOM 669 C C . THR A 1 86 ? 17.245 74.332 69.241 1.00 74.88 86 THR A C 1
ATOM 670 O O . THR A 1 86 ? 16.071 74.563 68.975 1.00 73.12 86 THR A O 1
ATOM 674 N N . ASP A 1 87 ? 18.187 75.266 69.222 1.00 74.15 87 ASP A N 1
ATOM 675 C CA . ASP A 1 87 ? 17.883 76.643 68.867 1.00 73.86 87 ASP A CA 1
ATOM 676 C C . ASP A 1 87 ? 18.177 76.910 67.390 1.00 73.85 87 ASP A C 1
ATOM 677 O O . ASP A 1 87 ? 18.697 76.048 66.679 1.00 74.07 87 ASP A O 1
ATOM 682 N N . GLU A 1 88 ? 17.846 78.115 66.943 1.00 73.51 88 GLU A N 1
ATOM 683 C CA . GLU A 1 88 ? 18.063 78.525 65.561 1.00 73.32 88 GLU A CA 1
ATOM 684 C C . GLU A 1 88 ? 19.387 78.024 64.999 1.00 72.30 88 GLU A C 1
ATOM 685 O O . GLU A 1 88 ? 19.419 77.211 64.079 1.00 71.78 88 GLU A O 1
ATOM 691 N N . LYS A 1 89 ? 20.481 78.516 65.563 1.00 71.80 89 LYS A N 1
ATOM 692 C CA . LYS A 1 89 ? 21.807 78.140 65.104 1.00 71.48 89 LYS A CA 1
ATOM 693 C C . LYS A 1 89 ? 22.133 76.670 65.308 1.00 70.28 89 LYS A C 1
ATOM 694 O O . LYS A 1 89 ? 22.822 76.069 64.480 1.00 70.96 89 LYS A O 1
ATOM 700 N N . THR A 1 90 ? 21.654 76.081 66.401 1.00 68.49 90 THR A N 1
ATOM 701 C CA . THR A 1 90 ? 21.949 74.672 66.661 1.00 66.44 90 THR A CA 1
ATOM 702 C C . THR A 1 90 ? 21.344 73.798 65.578 1.00 64.31 90 THR A C 1
ATOM 703 O O . THR A 1 90 ? 21.993 72.873 65.093 1.00 63.60 90 THR A O 1
ATOM 707 N N . MET A 1 91 ? 20.100 74.101 65.210 1.00 61.43 91 MET A N 1
ATOM 708 C CA . MET A 1 91 ? 19.391 73.359 64.177 1.00 58.89 91 MET A CA 1
ATOM 709 C C . MET A 1 91 ? 20.176 73.371 62.870 1.00 58.28 91 MET A C 1
ATOM 710 O O . MET A 1 91 ? 20.407 72.328 62.263 1.00 58.24 91 MET A O 1
ATOM 715 N N . GLU A 1 92 ? 20.590 74.558 62.446 1.00 57.20 92 GLU A N 1
ATOM 716 C CA . GLU A 1 92 ? 21.345 74.721 61.214 1.00 56.31 92 GLU A CA 1
ATOM 717 C C . GLU A 1 92 ? 22.612 73.885 61.147 1.00 55.83 92 GLU A C 1
ATOM 718 O O . GLU A 1 92 ? 23.007 73.441 60.069 1.00 56.02 92 GLU A O 1
ATOM 724 N N . ILE A 1 93 ? 23.261 73.677 62.288 1.00 54.89 93 ILE A N 1
ATOM 725 C CA . ILE A 1 93 ? 24.480 72.876 62.305 1.00 54.02 93 ILE A CA 1
ATOM 726 C C . ILE A 1 93 ? 24.095 71.402 62.284 1.00 54.86 93 ILE A C 1
ATOM 727 O O . ILE A 1 93 ? 24.798 70.571 61.710 1.00 55.74 93 ILE A O 1
ATOM 732 N N . VAL A 1 94 ? 22.963 71.091 62.906 1.00 54.56 94 VAL A N 1
ATOM 733 C CA . VAL A 1 94 ? 22.455 69.723 62.955 1.00 55.03 94 VAL A CA 1
ATOM 734 C C . VAL A 1 94 ? 22.024 69.290 61.553 1.00 53.82 94 VAL A C 1
ATOM 735 O O . VAL A 1 94 ? 22.341 68.191 61.099 1.00 53.31 94 VAL A O 1
ATOM 739 N N . GLU A 1 95 ? 21.287 70.173 60.889 1.00 53.20 95 GLU A N 1
ATOM 740 C CA . GLU A 1 95 ? 20.791 69.937 59.544 1.00 53.03 95 GLU A CA 1
ATOM 741 C C . GLU A 1 95 ? 21.954 69.786 58.573 1.00 51.86 95 GLU A C 1
ATOM 742 O O . GLU A 1 95 ? 21.925 68.951 57.667 1.00 50.38 95 GLU A O 1
ATOM 748 N N . MET A 1 96 ? 22.987 70.587 58.792 1.00 50.28 96 MET A N 1
ATOM 749 C CA . MET A 1 96 ? 24.164 70.572 57.950 1.00 49.52 96 MET A CA 1
ATOM 750 C C . MET A 1 96 ? 25.049 69.337 58.156 1.00 48.44 96 MET A C 1
ATOM 751 O O . MET A 1 96 ? 25.691 68.871 57.217 1.00 49.51 96 MET A O 1
ATOM 756 N N . VAL A 1 97 ? 25.092 68.795 59.370 1.00 46.21 97 VAL A N 1
ATOM 757 C CA . VAL A 1 97 ? 25.923 67.620 59.599 1.00 43.69 97 VAL A CA 1
ATOM 758 C C . VAL A 1 97 ? 25.175 66.350 59.217 1.00 43.46 97 VAL A C 1
ATOM 759 O O . VAL A 1 97 ? 25.775 65.389 58.716 1.00 44.09 97 VAL A O 1
ATOM 763 N N . LEU A 1 98 ? 23.865 66.345 59.456 1.00 42.38 98 LEU A N 1
ATOM 764 C CA . LEU A 1 98 ? 23.049 65.192 59.104 1.00 41.65 98 LEU A CA 1
ATOM 765 C C . LEU A 1 98 ? 22.923 65.064 57.591 1.00 41.52 98 LEU A C 1
ATOM 766 O O . LEU A 1 98 ? 23.238 64.019 57.026 1.00 41.98 98 LEU A O 1
ATOM 771 N N . VAL A 1 99 ? 22.470 66.137 56.946 1.00 40.91 99 VAL A N 1
ATOM 772 C CA . VAL A 1 99 ? 22.278 66.160 55.502 1.00 39.85 99 VAL A CA 1
ATOM 773 C C . VAL A 1 99 ? 23.577 66.216 54.706 1.00 40.68 99 VAL A C 1
ATOM 774 O O . VAL A 1 99 ? 23.825 65.365 53.857 1.00 41.39 99 VAL A O 1
ATOM 778 N N . GLY A 1 100 ? 24.412 67.208 54.993 1.00 41.32 100 GLY A N 1
ATOM 779 C CA . GLY A 1 100 ? 25.648 67.377 54.251 1.00 41.53 100 GLY A CA 1
ATOM 780 C C . GLY A 1 100 ? 26.818 66.443 54.484 1.00 43.20 100 GLY A C 1
ATOM 781 O O . GLY A 1 100 ? 27.733 66.418 53.660 1.00 44.64 100 GLY A O 1
ATOM 782 N N . LYS A 1 101 ? 26.820 65.674 55.568 1.00 43.98 101 LYS A N 1
ATOM 783 C CA . LYS A 1 101 ? 27.955 64.791 55.808 1.00 45.06 101 LYS A CA 1
ATOM 784 C C . LYS A 1 101 ? 27.607 63.350 56.098 1.00 45.01 101 LYS A C 1
ATOM 785 O O . LYS A 1 101 ? 28.069 62.449 55.404 1.00 44.97 101 LYS A O 1
ATOM 791 N N . ILE A 1 102 ? 26.803 63.126 57.129 1.00 44.84 102 ILE A N 1
ATOM 792 C CA . ILE A 1 102 ? 26.450 61.765 57.501 1.00 45.28 102 ILE A CA 1
ATOM 793 C C . ILE A 1 102 ? 25.683 61.042 56.400 1.00 43.83 102 ILE A C 1
ATOM 794 O O . ILE A 1 102 ? 26.050 59.939 55.985 1.00 43.08 102 ILE A O 1
ATOM 799 N N . ASN A 1 103 ? 24.621 61.680 55.935 1.00 43.61 103 ASN A N 1
ATOM 800 C CA . ASN A 1 103 ? 23.772 61.143 54.890 1.00 43.44 103 ASN A CA 1
ATOM 801 C C . ASN A 1 103 ? 24.595 60.721 53.669 1.00 42.68 103 ASN A C 1
ATOM 802 O O . ASN A 1 103 ? 24.506 59.588 53.191 1.00 41.53 103 ASN A O 1
ATOM 807 N N . LYS A 1 104 ? 25.427 61.634 53.192 1.00 42.73 104 LYS A N 1
ATOM 808 C CA . LYS A 1 104 ? 26.237 61.378 52.020 1.00 42.80 104 LYS A CA 1
ATOM 809 C C . LYS A 1 104 ? 27.339 60.349 52.186 1.00 43.04 104 LYS A C 1
ATOM 810 O O . LYS A 1 104 ? 27.851 59.846 51.199 1.00 44.35 104 LYS A O 1
ATOM 816 N N . GLU A 1 105 ? 27.720 60.017 53.410 1.00 43.13 105 GLU A N 1
ATOM 817 C CA . GLU A 1 105 ? 28.757 59.013 53.562 1.00 44.45 105 GLU A CA 1
ATOM 818 C C . GLU A 1 105 ? 28.101 57.651 53.371 1.00 43.92 105 GLU A C 1
ATOM 819 O O . GLU A 1 105 ? 28.700 56.726 52.819 1.00 44.07 105 GLU A O 1
ATOM 825 N N . ILE A 1 106 ? 26.856 57.526 53.810 1.00 42.46 106 ILE A N 1
ATOM 826 C CA . ILE A 1 106 ? 26.162 56.266 53.653 1.00 40.49 106 ILE A CA 1
ATOM 827 C C . ILE A 1 106 ? 25.861 56.056 52.173 1.00 40.76 106 ILE A C 1
ATOM 828 O O . ILE A 1 106 ? 26.061 54.962 51.637 1.00 40.58 106 ILE A O 1
ATOM 833 N N . VAL A 1 107 ? 25.392 57.102 51.504 1.00 38.88 107 VAL A N 1
ATOM 834 C CA . VAL A 1 107 ? 25.100 56.994 50.084 1.00 39.79 107 VAL A CA 1
ATOM 835 C C . VAL A 1 107 ? 26.362 56.575 49.314 1.00 41.34 107 VAL A C 1
ATOM 836 O O . VAL A 1 107 ? 26.317 55.685 48.453 1.00 41.93 107 VAL A O 1
ATOM 840 N N . MET A 1 108 ? 27.493 57.198 49.630 1.00 41.12 108 MET A N 1
ATOM 841 C CA . MET A 1 108 ? 28.745 56.850 48.952 1.00 41.03 108 MET A CA 1
ATOM 842 C C . MET A 1 108 ? 29.093 55.377 49.120 1.00 40.14 108 MET A C 1
ATOM 843 O O . MET A 1 108 ? 29.424 54.688 48.155 1.00 41.11 108 MET A O 1
ATOM 848 N N . ASN A 1 109 ? 29.026 54.899 50.355 1.00 38.42 109 ASN A N 1
ATOM 849 C CA . ASN A 1 109 ? 29.383 53.522 50.631 1.00 36.16 109 ASN A CA 1
ATOM 850 C C . ASN A 1 109 ? 28.574 52.529 49.842 1.00 35.15 109 ASN A C 1
ATOM 851 O O . ASN A 1 109 ? 29.133 51.648 49.177 1.00 35.14 109 ASN A O 1
ATOM 856 N N . LEU A 1 110 ? 27.254 52.675 49.928 1.00 33.47 110 LEU A N 1
ATOM 857 C CA . LEU A 1 110 ? 26.333 51.811 49.224 1.00 30.30 110 LEU A CA 1
ATOM 858 C C . LEU A 1 110 ? 26.590 51.838 47.722 1.00 30.63 110 LEU A C 1
ATOM 859 O O . LEU A 1 110 ? 26.642 50.793 47.066 1.00 28.41 110 LEU A O 1
ATOM 864 N N . ASN A 1 111 ? 26.748 53.043 47.181 1.00 31.29 111 ASN A N 1
ATOM 865 C CA . ASN A 1 111 ? 26.993 53.205 45.752 1.00 33.64 111 ASN A CA 1
ATOM 866 C C . ASN A 1 111 ? 28.348 52.700 45.312 1.00 35.81 111 ASN A C 1
ATOM 867 O O . ASN A 1 111 ? 28.657 52.673 44.124 1.00 36.65 111 ASN A O 1
ATOM 872 N N . LEU A 1 112 ? 29.153 52.291 46.280 1.00 38.50 112 LEU A N 1
ATOM 873 C CA . LEU A 1 112 ? 30.470 51.756 45.995 1.00 39.78 112 LEU A CA 1
ATOM 874 C C . LEU A 1 112 ? 30.296 50.253 45.820 1.00 42.05 112 LEU A C 1
ATOM 875 O O . LEU A 1 112 ? 31.240 49.555 45.459 1.00 44.47 112 LEU A O 1
ATOM 880 N N . HIS A 1 113 ? 29.082 49.757 46.070 1.00 43.10 113 HIS A N 1
ATOM 881 C CA . HIS A 1 113 ? 28.804 48.331 45.932 1.00 42.60 113 HIS A CA 1
ATOM 882 C C . HIS A 1 113 ? 27.514 47.987 45.176 1.00 41.57 113 HIS A C 1
ATOM 883 O O . HIS A 1 113 ? 26.968 46.891 45.337 1.00 41.63 113 HIS A O 1
ATOM 890 N N . GLY A 1 114 ? 27.039 48.920 44.352 1.00 40.28 114 GLY A N 1
ATOM 891 C CA . GLY A 1 114 ? 25.840 48.688 43.556 1.00 40.28 114 GLY A CA 1
ATOM 892 C C . GLY A 1 114 ? 24.497 48.903 44.237 1.00 40.77 114 GLY A C 1
ATOM 893 O O . GLY A 1 114 ? 23.484 48.381 43.775 1.00 40.89 114 GLY A O 1
ATOM 894 N N . GLY A 1 115 ? 24.477 49.680 45.317 1.00 41.59 115 GLY A N 1
ATOM 895 C CA . GLY A 1 115 ? 23.236 49.913 46.033 1.00 40.49 115 GLY A CA 1
ATOM 896 C C . GLY A 1 115 ? 22.307 50.925 45.400 1.00 40.34 115 GLY A C 1
ATOM 897 O O . GLY A 1 115 ? 21.120 50.958 45.729 1.00 41.52 115 GLY A O 1
ATOM 898 N N . ARG A 1 116 ? 22.836 51.729 44.478 1.00 39.62 116 ARG A N 1
ATOM 899 C CA . ARG A 1 116 ? 22.068 52.780 43.800 1.00 37.70 116 ARG A CA 1
ATOM 900 C C . ARG A 1 116 ? 21.288 53.537 44.861 1.00 37.14 116 ARG A C 1
ATOM 901 O O . ARG A 1 116 ? 20.055 53.530 44.874 1.00 37.51 116 ARG A O 1
ATOM 909 N N . ALA A 1 117 ? 22.020 54.169 45.767 1.00 36.00 117 ALA A N 1
ATOM 910 C CA . ALA A 1 117 ? 21.391 54.908 46.841 1.00 36.26 117 ALA A CA 1
ATOM 911 C C . ALA A 1 117 ? 21.338 56.404 46.550 1.00 35.16 117 ALA A C 1
ATOM 912 O O . ALA A 1 117 ? 22.243 56.968 45.943 1.00 36.93 117 ALA A O 1
ATOM 914 N N . VAL A 1 118 ? 20.246 57.030 46.963 1.00 33.44 118 VAL A N 1
ATOM 915 C CA . VAL A 1 118 ? 20.059 58.452 46.801 1.00 32.73 118 VAL A CA 1
ATOM 916 C C . VAL A 1 118 ? 19.648 58.900 48.183 1.00 31.99 118 VAL A C 1
ATOM 917 O O . VAL A 1 118 ? 18.735 58.333 48.786 1.00 32.17 118 VAL A O 1
ATOM 921 N N . GLY A 1 119 ? 20.350 59.898 48.698 1.00 32.08 119 GLY A N 1
ATOM 922 C CA . GLY A 1 119 ? 20.054 60.396 50.025 1.00 32.94 119 GLY A CA 1
ATOM 923 C C . GLY A 1 119 ? 19.228 61.658 50.034 1.00 33.88 119 GLY A C 1
ATOM 924 O O . GLY A 1 119 ? 19.614 62.665 49.452 1.00 35.48 119 GLY A O 1
ATOM 925 N N . ILE A 1 120 ? 18.080 61.581 50.694 1.00 35.27 120 ILE A N 1
ATOM 926 C CA . ILE A 1 120 ? 17.171 62.703 50.829 1.00 37.50 120 ILE A CA 1
ATOM 927 C C . ILE A 1 120 ? 17.030 62.967 52.320 1.00 40.65 120 ILE A C 1
ATOM 928 O O . ILE A 1 120 ? 17.741 62.366 53.133 1.00 41.10 120 ILE A O 1
ATOM 933 N N . CYS A 1 121 ? 16.116 63.866 52.672 1.00 42.64 121 CYS A N 1
ATOM 934 C CA . CYS A 1 121 ? 15.850 64.190 54.069 1.00 45.41 121 CYS A CA 1
ATOM 935 C C . CYS A 1 121 ? 14.376 64.572 54.206 1.00 47.07 121 CYS A C 1
ATOM 936 O O . CYS A 1 121 ? 13.667 64.721 53.205 1.00 48.20 121 CYS A O 1
ATOM 939 N N . GLY A 1 122 ? 13.919 64.737 55.442 1.00 46.81 122 GLY A N 1
ATOM 940 C CA . GLY A 1 122 ? 12.526 65.074 55.679 1.00 47.41 122 GLY A CA 1
ATOM 941 C C . GLY A 1 122 ? 11.964 66.260 54.917 1.00 48.07 122 GLY A C 1
ATOM 942 O O . GLY A 1 122 ? 10.750 66.353 54.737 1.00 48.04 122 GLY A O 1
ATOM 943 N N . LYS A 1 123 ? 12.823 67.175 54.480 1.00 48.24 123 LYS A N 1
ATOM 944 C CA . LYS A 1 123 ? 12.359 68.344 53.742 1.00 50.30 123 LYS A CA 1
ATOM 945 C C . LYS A 1 123 ? 11.951 68.027 52.295 1.00 50.45 123 LYS A C 1
ATOM 946 O O . LYS A 1 123 ? 10.921 68.506 51.818 1.00 49.75 123 LYS A O 1
ATOM 952 N N . ASP A 1 124 ? 12.757 67.218 51.605 1.00 50.33 124 ASP A N 1
ATOM 953 C CA . ASP A 1 124 ? 12.509 66.859 50.203 1.00 48.64 124 ASP A CA 1
ATOM 954 C C . ASP A 1 124 ? 11.096 66.366 49.923 1.00 47.69 124 ASP A C 1
ATOM 955 O O . ASP A 1 124 ? 10.693 65.287 50.351 1.00 46.96 124 ASP A O 1
ATOM 960 N N . SER A 1 125 ? 10.350 67.180 49.190 1.00 48.14 125 SER A N 1
ATOM 961 C CA . SER A 1 125 ? 8.959 66.899 48.844 1.00 48.38 125 SER A CA 1
ATOM 962 C C . SER A 1 125 ? 8.105 66.681 50.085 1.00 47.34 125 SER A C 1
ATOM 963 O O . SER A 1 125 ? 7.103 65.968 50.041 1.00 47.33 125 SER A O 1
ATOM 966 N N . LYS A 1 126 ? 8.525 67.298 51.185 1.00 45.99 126 LYS A N 1
ATOM 967 C CA . LYS A 1 126 ? 7.834 67.226 52.459 1.00 44.95 126 LYS A CA 1
ATOM 968 C C . LYS A 1 126 ? 7.501 65.803 52.905 1.00 44.88 126 LYS A C 1
ATOM 969 O O . LYS A 1 126 ? 6.374 65.504 53.305 1.00 45.65 126 LYS A O 1
ATOM 975 N N . LEU A 1 127 ? 8.497 64.929 52.832 1.00 42.84 127 LEU A N 1
ATOM 976 C CA . LEU A 1 127 ? 8.344 63.547 53.253 1.00 40.88 127 LEU A CA 1
ATOM 977 C C . LEU A 1 127 ? 7.918 63.470 54.727 1.00 42.40 127 LEU A C 1
ATOM 978 O O . LEU A 1 127 ? 7.048 62.667 55.085 1.00 43.15 127 LEU A O 1
ATOM 983 N N . ILE A 1 128 ? 8.537 64.304 55.572 1.00 42.34 128 ILE A N 1
ATOM 984 C CA . ILE A 1 128 ? 8.240 64.340 57.009 1.00 43.28 128 ILE A CA 1
ATOM 985 C C . ILE A 1 128 ? 7.790 65.737 57.447 1.00 44.66 128 ILE A C 1
ATOM 986 O O . ILE A 1 128 ? 8.584 66.682 57.508 1.00 43.99 128 ILE A O 1
ATOM 991 N N . VAL A 1 129 ? 6.510 65.876 57.755 1.00 45.59 129 VAL A N 1
ATOM 992 C CA . VAL A 1 129 ? 6.020 67.167 58.182 1.00 47.81 129 VAL A CA 1
ATOM 993 C C . VAL A 1 129 ? 5.982 67.163 59.688 1.00 50.42 129 VAL A C 1
ATOM 994 O O . VAL A 1 129 ? 5.333 66.318 60.304 1.00 49.41 129 VAL A O 1
ATOM 998 N N . ALA A 1 130 ? 6.692 68.117 60.277 1.00 54.00 130 ALA A N 1
ATOM 999 C CA . ALA A 1 130 ? 6.778 68.214 61.722 1.00 56.43 130 ALA A CA 1
ATOM 1000 C C . ALA A 1 130 ? 6.266 69.529 62.286 1.00 59.29 130 ALA A C 1
ATOM 1001 O O . ALA A 1 130 ? 6.110 70.522 61.572 1.00 58.24 130 ALA A O 1
ATOM 1003 N N . GLU A 1 131 ? 5.986 69.501 63.583 1.00 63.78 131 GLU A N 1
ATOM 1004 C CA . GLU A 1 131 ? 5.547 70.669 64.330 1.00 68.28 131 GLU A CA 1
ATOM 1005 C C . GLU A 1 131 ? 6.316 70.573 65.643 1.00 70.27 131 GLU A C 1
ATOM 1006 O O . GLU A 1 131 ? 6.698 69.474 66.044 1.00 71.05 131 GLU A O 1
ATOM 1012 N N . LYS A 1 132 ? 6.566 71.711 66.292 1.00 72.64 132 LYS A N 1
ATOM 1013 C CA . LYS A 1 132 ? 7.330 71.744 67.544 1.00 74.51 132 LYS A CA 1
ATOM 1014 C C . LYS A 1 132 ? 6.818 70.785 68.627 1.00 76.15 132 LYS A C 1
ATOM 1015 O O . LYS A 1 132 ? 5.672 70.885 69.070 1.00 75.16 132 LYS A O 1
ATOM 1021 N N . GLU A 1 133 ? 7.673 69.848 69.035 1.00 78.61 133 GLU A N 1
ATOM 1022 C CA . GLU A 1 133 ? 7.327 68.884 70.081 1.00 81.48 133 GLU A CA 1
ATOM 1023 C C . GLU A 1 133 ? 7.141 69.686 71.368 1.00 83.01 133 GLU A C 1
ATOM 1024 O O . GLU A 1 133 ? 8.110 70.125 71.993 1.00 82.50 133 GLU A O 1
ATOM 1030 N N . THR A 1 134 ? 5.881 69.857 71.758 1.00 85.51 134 THR A N 1
ATOM 1031 C CA . THR A 1 134 ? 5.508 70.657 72.927 1.00 88.16 134 THR A CA 1
ATOM 1032 C C . THR A 1 134 ? 5.398 69.987 74.304 1.00 88.91 134 THR A C 1
ATOM 1033 O O . THR A 1 134 ? 5.269 70.686 75.312 1.00 89.64 134 THR A O 1
ATOM 1037 N N . LYS A 1 135 ? 5.448 68.659 74.370 1.00 89.10 135 LYS A N 1
ATOM 1038 C CA . LYS A 1 135 ? 5.319 67.980 75.660 1.00 89.13 135 LYS A CA 1
ATOM 1039 C C . LYS A 1 135 ? 6.342 68.426 76.720 1.00 88.53 135 LYS A C 1
ATOM 1040 O O . LYS A 1 135 ? 5.959 68.815 77.819 1.00 88.89 135 LYS A O 1
ATOM 1046 N N . HIS A 1 136 ? 7.630 68.382 76.398 1.00 87.44 136 HIS A N 1
ATOM 1047 C CA . HIS A 1 136 ? 8.658 68.799 77.350 1.00 86.27 136 HIS A CA 1
ATOM 1048 C C . HIS A 1 136 ? 8.921 70.290 77.304 1.00 85.70 136 HIS A C 1
ATOM 1049 O O . HIS A 1 136 ? 10.074 70.728 77.391 1.00 86.14 136 HIS A O 1
ATOM 1056 N N . GLY A 1 137 ? 7.855 71.070 77.168 1.00 83.93 137 GLY A N 1
ATOM 1057 C CA . GLY A 1 137 ? 8.006 72.511 77.105 1.00 82.22 137 GLY A CA 1
ATOM 1058 C C . GLY A 1 137 ? 8.553 72.995 75.773 1.00 81.29 137 GLY A C 1
ATOM 1059 O O . GLY A 1 137 ? 8.424 72.324 74.750 1.00 81.29 137 GLY A O 1
ATOM 1060 N N . ASP A 1 138 ? 9.182 74.164 75.802 1.00 80.72 138 ASP A N 1
ATOM 1061 C CA . ASP A 1 138 ? 9.750 74.799 74.617 1.00 79.62 138 ASP A CA 1
ATOM 1062 C C . ASP A 1 138 ? 11.262 74.546 74.501 1.00 78.12 138 ASP A C 1
ATOM 1063 O O . ASP A 1 138 ? 12.064 75.432 74.809 1.00 78.67 138 ASP A O 1
ATOM 1068 N N . ILE A 1 139 ? 11.654 73.352 74.050 1.00 75.40 139 ILE A N 1
ATOM 1069 C CA . ILE A 1 139 ? 13.076 73.028 73.920 1.00 72.34 139 ILE A CA 1
ATOM 1070 C C . ILE A 1 139 ? 13.684 73.363 72.552 1.00 70.17 139 ILE A C 1
ATOM 1071 O O . ILE A 1 139 ? 14.730 72.824 72.176 1.00 69.71 139 ILE A O 1
ATOM 1076 N N . GLY A 1 140 ? 13.030 74.251 71.809 1.00 67.72 140 GLY A N 1
ATOM 1077 C CA . GLY A 1 140 ? 13.554 74.644 70.512 1.00 65.06 140 GLY A CA 1
ATOM 1078 C C . GLY A 1 140 ? 12.952 73.996 69.277 1.00 62.45 140 GLY A C 1
ATOM 1079 O O . GLY A 1 140 ? 11.754 73.721 69.229 1.00 61.68 140 GLY A O 1
ATOM 1080 N N . TYR A 1 141 ? 13.793 73.756 68.270 1.00 59.92 141 TYR A N 1
ATOM 1081 C CA . TYR A 1 141 ? 13.349 73.154 67.016 1.00 56.74 141 TYR A CA 1
ATOM 1082 C C . TYR A 1 141 ? 13.494 71.640 67.015 1.00 55.95 141 TYR A C 1
ATOM 1083 O O . TYR A 1 141 ? 14.044 71.036 66.112 1.00 54.72 141 TYR A O 1
ATOM 1092 N N . VAL A 1 142 ? 12.972 71.047 68.064 1.00 55.11 142 VAL A N 1
ATOM 1093 C CA . VAL A 1 142 ? 12.854 69.642 68.227 1.00 54.53 142 VAL A CA 1
ATOM 1094 C C . VAL A 1 142 ? 11.415 69.388 67.824 1.00 55.64 142 VAL A C 1
ATOM 1095 O O . VAL A 1 142 ? 10.535 70.120 68.269 1.00 55.82 142 VAL A O 1
ATOM 1099 N N . GLY A 1 143 ? 11.160 68.376 66.999 1.00 56.05 143 GLY A N 1
ATOM 1100 C CA . GLY A 1 143 ? 9.791 68.213 66.538 1.00 56.07 143 GLY A CA 1
ATOM 1101 C C . GLY A 1 143 ? 9.221 66.819 66.615 1.00 55.29 143 GLY A C 1
ATOM 1102 O O . GLY A 1 143 ? 9.926 65.844 66.876 1.00 55.58 143 GLY A O 1
ATOM 1103 N N . LYS A 1 144 ? 7.912 66.751 66.406 1.00 54.20 144 LYS A N 1
ATOM 1104 C CA . LYS A 1 144 ? 7.179 65.498 66.394 1.00 53.94 144 LYS A CA 1
ATOM 1105 C C . LYS A 1 144 ? 6.556 65.421 65.012 1.00 51.88 144 LYS A C 1
ATOM 1106 O O . LYS A 1 144 ? 6.257 66.449 64.400 1.00 51.92 144 LYS A O 1
ATOM 1112 N N . VAL A 1 145 ? 6.364 64.205 64.523 1.00 49.58 145 VAL A N 1
ATOM 1113 C CA . VAL A 1 145 ? 5.811 64.008 63.197 1.00 48.58 145 VAL A CA 1
ATOM 1114 C C . VAL A 1 145 ? 4.310 64.241 63.082 1.00 50.09 145 VAL A C 1
ATOM 1115 O O . VAL A 1 145 ? 3.516 63.528 63.700 1.00 49.82 145 VAL A O 1
ATOM 1119 N N . LYS A 1 146 ? 3.937 65.237 62.279 1.00 50.37 146 LYS A N 1
ATOM 1120 C CA . LYS A 1 146 ? 2.536 65.553 62.043 1.00 51.85 146 LYS A CA 1
ATOM 1121 C C . LYS A 1 146 ? 2.020 64.652 60.923 1.00 52.30 146 LYS A C 1
ATOM 1122 O O . LYS A 1 146 ? 0.905 64.135 60.994 1.00 53.02 146 LYS A O 1
ATOM 1128 N N . LYS A 1 147 ? 2.835 64.459 59.889 1.00 51.54 147 LYS A N 1
ATOM 1129 C CA . LYS A 1 147 ? 2.437 63.606 58.776 1.00 49.99 147 LYS A CA 1
ATOM 1130 C C . LYS A 1 147 ? 3.599 63.192 57.890 1.00 48.05 147 LYS A C 1
ATOM 1131 O O . LYS A 1 147 ? 4.578 63.925 57.7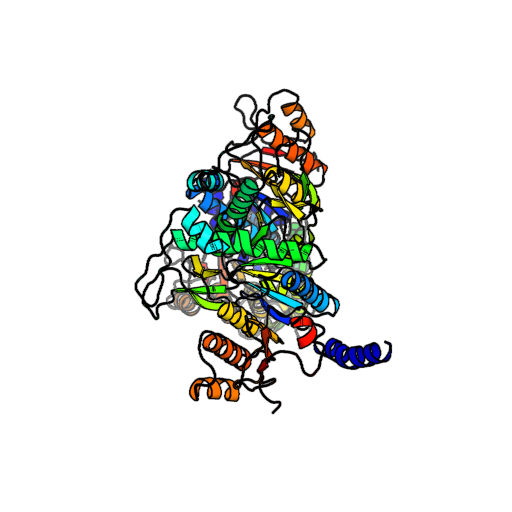34 1.00 47.94 147 LYS A O 1
ATOM 1137 N N . VAL A 1 148 ? 3.476 62.002 57.315 1.00 46.37 148 VAL A N 1
ATOM 1138 C CA . VAL A 1 148 ? 4.478 61.472 56.401 1.00 44.08 148 VAL A CA 1
ATOM 1139 C C . VAL A 1 148 ? 3.897 61.384 54.991 1.00 42.97 148 VAL A C 1
ATOM 1140 O O . VAL A 1 148 ? 2.851 60.780 54.787 1.00 41.74 148 VAL A O 1
ATOM 1144 N N . ASN A 1 149 ? 4.573 61.999 54.028 1.00 42.72 149 ASN A N 1
ATOM 1145 C CA . ASN A 1 149 ? 4.155 61.947 52.621 1.00 41.61 149 ASN A CA 1
ATOM 1146 C C . ASN A 1 149 ? 5.175 61.069 51.899 1.00 39.36 149 ASN A C 1
ATOM 1147 O O . ASN A 1 149 ? 6.190 61.556 51.386 1.00 39.42 149 ASN A O 1
ATOM 1152 N N . PRO A 1 150 ? 4.903 59.756 51.850 1.00 37.35 150 PRO A N 1
ATOM 1153 C CA . PRO A 1 150 ? 5.730 58.713 51.241 1.00 38.13 150 PRO A CA 1
ATOM 1154 C C . PRO A 1 150 ? 5.876 58.611 49.727 1.00 39.52 150 PRO A C 1
ATOM 1155 O O . PRO A 1 150 ? 6.571 57.705 49.247 1.00 42.04 150 PRO A O 1
ATOM 1159 N N . GLU A 1 151 ? 5.251 59.510 48.971 1.00 37.89 151 GLU A N 1
ATOM 1160 C CA . GLU A 1 151 ? 5.328 59.437 47.518 1.00 37.19 151 GLU A CA 1
ATOM 1161 C C . GLU A 1 151 ? 6.752 59.308 47.005 1.00 34.88 151 GLU A C 1
ATOM 1162 O O . GLU A 1 151 ? 7.081 58.368 46.296 1.00 34.94 151 GLU A O 1
ATOM 1168 N N . ILE A 1 152 ? 7.599 60.255 47.359 1.00 32.06 152 ILE A N 1
ATOM 1169 C CA . ILE A 1 152 ? 8.964 60.209 46.894 1.00 31.82 152 ILE A CA 1
ATOM 1170 C C . ILE A 1 152 ? 9.581 58.833 47.177 1.00 31.88 152 ILE A C 1
ATOM 1171 O O . ILE A 1 152 ? 10.315 58.294 46.361 1.00 32.77 152 ILE A O 1
ATOM 1176 N N . LEU A 1 153 ? 9.266 58.243 48.319 1.00 32.45 153 LEU A N 1
ATOM 1177 C CA . LEU A 1 153 ? 9.820 56.928 48.636 1.00 33.42 153 LEU A CA 1
ATOM 1178 C C . LEU A 1 153 ? 9.385 55.884 47.607 1.00 32.87 153 LEU A C 1
ATOM 1179 O O . LEU A 1 153 ? 10.192 55.106 47.099 1.00 33.12 153 LEU A O 1
ATOM 1184 N N . HIS A 1 154 ? 8.090 55.865 47.328 1.00 32.95 154 HIS A N 1
ATOM 1185 C CA . HIS A 1 154 ? 7.518 54.962 46.346 1.00 31.61 154 HIS A CA 1
ATOM 1186 C C . HIS A 1 154 ? 8.159 55.170 44.986 1.00 29.55 154 HIS A C 1
ATOM 1187 O O . HIS A 1 154 ? 8.471 54.209 44.293 1.00 30.33 154 HIS A O 1
ATOM 1194 N N . ALA A 1 155 ? 8.351 56.423 44.599 1.00 27.06 155 ALA A N 1
ATOM 1195 C CA . ALA A 1 155 ? 8.996 56.708 43.330 1.00 28.71 155 ALA A CA 1
ATOM 1196 C C . ALA A 1 155 ? 10.399 56.101 43.309 1.00 31.40 155 ALA A C 1
ATOM 1197 O O . ALA A 1 155 ? 10.758 55.402 42.361 1.00 33.07 155 ALA A O 1
ATOM 1199 N N . LEU A 1 156 ? 11.182 56.355 44.359 1.00 31.52 156 LEU A N 1
ATOM 1200 C CA . LEU A 1 156 ? 12.537 55.841 44.433 1.00 31.27 156 LEU A CA 1
ATOM 1201 C C . LEU A 1 156 ? 12.698 54.327 44.460 1.00 31.14 156 LEU A C 1
ATOM 1202 O O . LEU A 1 156 ? 13.539 53.799 43.740 1.00 31.54 156 LEU A O 1
ATOM 1207 N N . ILE A 1 157 ? 11.925 53.630 45.296 1.00 31.69 157 ILE A N 1
ATOM 1208 C CA . ILE A 1 157 ? 12.059 52.167 45.407 1.00 32.76 157 ILE A CA 1
ATOM 1209 C C . ILE A 1 157 ? 11.506 51.383 44.219 1.00 33.73 157 ILE A C 1
ATOM 1210 O O . ILE A 1 157 ? 11.966 50.275 43.933 1.00 32.96 157 ILE A O 1
ATOM 1215 N N . GLU A 1 158 ? 10.516 51.957 43.536 1.00 35.22 158 GLU A N 1
ATOM 1216 C CA . GLU A 1 158 ? 9.937 51.321 42.366 1.00 36.24 158 GLU A CA 1
ATOM 1217 C C . GLU A 1 158 ? 10.915 51.409 41.213 1.00 35.46 158 GLU A C 1
ATOM 1218 O O . GLU A 1 158 ? 10.869 50.606 40.278 1.00 35.21 158 GLU A O 1
ATOM 1224 N N . ASN A 1 159 ? 11.809 52.385 41.287 1.00 33.41 159 ASN A N 1
ATOM 1225 C CA . ASN A 1 159 ? 12.819 52.552 40.256 1.00 33.51 159 ASN A CA 1
ATOM 1226 C C . ASN A 1 159 ? 14.150 51.948 40.686 1.00 33.37 159 ASN A C 1
ATOM 1227 O O . ASN A 1 159 ? 15.198 52.270 40.137 1.00 33.32 159 ASN A O 1
ATOM 1232 N N . ASP A 1 160 ? 14.083 51.056 41.671 1.00 32.75 160 ASP A N 1
ATOM 1233 C CA . ASP A 1 160 ? 15.246 50.343 42.171 1.00 32.96 160 ASP A CA 1
ATOM 1234 C C . ASP A 1 160 ? 16.315 51.193 42.875 1.00 32.47 160 ASP A C 1
ATOM 1235 O O . ASP A 1 160 ? 17.506 50.863 42.855 1.00 30.86 160 ASP A O 1
ATOM 1240 N N . TYR A 1 161 ? 15.886 52.283 43.503 1.00 31.88 161 TYR A N 1
ATOM 1241 C CA . TYR A 1 161 ? 16.792 53.145 44.260 1.00 31.88 161 TYR A CA 1
ATOM 1242 C C . TYR A 1 161 ? 16.650 52.882 45.773 1.00 29.86 161 TYR A C 1
ATOM 1243 O O . TYR A 1 161 ? 15.569 52.544 46.247 1.00 29.27 161 TYR A O 1
ATOM 1252 N N . ILE A 1 162 ? 17.742 53.008 46.522 1.00 29.11 162 ILE A N 1
ATOM 1253 C CA . ILE A 1 162 ? 17.706 52.815 47.973 1.00 28.65 162 ILE A CA 1
ATOM 1254 C C . ILE A 1 162 ? 17.735 54.208 48.623 1.00 29.97 162 ILE A C 1
ATOM 1255 O O . ILE A 1 162 ? 18.745 54.920 48.552 1.00 30.57 162 ILE A O 1
ATOM 1260 N N . PRO A 1 163 ? 16.621 54.622 49.256 1.00 28.39 163 PRO A N 1
ATOM 1261 C CA . PRO A 1 163 ? 16.557 55.934 49.902 1.00 27.01 163 PRO A CA 1
ATOM 1262 C C . PRO A 1 163 ? 17.307 55.923 51.224 1.00 26.94 163 PRO A C 1
ATOM 1263 O O . PRO A 1 163 ? 17.115 55.023 52.032 1.00 27.22 163 PRO A O 1
ATOM 1267 N N . VAL A 1 164 ? 18.170 56.912 51.428 1.00 28.68 164 VAL A N 1
ATOM 1268 C CA . VAL A 1 164 ? 18.940 57.066 52.669 1.00 29.47 164 VAL A CA 1
ATOM 1269 C C . VAL A 1 164 ? 18.390 58.359 53.247 1.00 31.62 164 VAL A C 1
ATOM 1270 O O . VAL A 1 164 ? 18.747 59.441 52.769 1.00 33.21 164 VAL A O 1
ATOM 1274 N N . ILE A 1 165 ? 17.524 58.246 54.255 1.00 32.76 165 ILE A N 1
ATOM 1275 C CA . ILE A 1 165 ? 16.860 59.393 54.876 1.00 34.72 165 ILE A CA 1
ATOM 1276 C C . ILE A 1 165 ? 17.492 60.046 56.118 1.00 37.82 165 ILE A C 1
ATOM 1277 O O . ILE A 1 165 ? 17.851 59.368 57.071 1.00 39.73 165 ILE A O 1
ATOM 1282 N N . ALA A 1 166 ? 17.602 61.373 56.099 1.00 40.23 166 ALA A N 1
ATOM 1283 C CA . ALA A 1 166 ? 18.132 62.160 57.223 1.00 39.42 166 ALA A CA 1
ATOM 1284 C C . ALA A 1 166 ? 16.904 62.618 58.008 1.00 41.59 166 ALA A C 1
ATOM 1285 O O . ALA A 1 166 ? 15.968 63.191 57.451 1.00 40.15 166 ALA A O 1
ATOM 1287 N N . PRO A 1 167 ? 16.894 62.367 59.319 1.00 44.56 167 PRO A N 1
ATOM 1288 C CA . PRO A 1 167 ? 15.806 62.716 60.235 1.00 44.67 167 PRO A CA 1
ATOM 1289 C C . PRO A 1 167 ? 15.487 64.180 60.500 1.00 44.96 167 PRO A C 1
ATOM 1290 O O . PRO A 1 167 ? 15.249 64.558 61.646 1.00 43.11 167 PRO A O 1
ATOM 1294 N N . VAL A 1 168 ? 15.447 65.001 59.458 1.00 46.94 168 VAL A N 1
ATOM 1295 C CA . VAL A 1 168 ? 15.132 66.420 59.643 1.00 48.29 168 VAL A CA 1
ATOM 1296 C C . VAL A 1 168 ? 13.851 66.791 58.909 1.00 49.31 168 VAL A C 1
ATOM 1297 O O . VAL A 1 168 ? 13.857 66.946 57.700 1.00 52.53 168 VAL A O 1
ATOM 1301 N N . GLY A 1 169 ? 12.751 66.938 59.638 1.00 50.51 169 GLY A N 1
ATOM 1302 C CA . GLY A 1 169 ? 11.492 67.269 58.995 1.00 50.16 169 GLY A CA 1
ATOM 1303 C C . GLY A 1 169 ? 11.276 68.742 58.723 1.00 50.04 169 GLY A C 1
ATOM 1304 O O . GLY A 1 169 ? 12.123 69.570 59.021 1.00 49.97 169 GLY A O 1
ATOM 1305 N N . ILE A 1 170 ? 10.129 69.071 58.146 1.00 50.56 170 ILE A N 1
ATOM 1306 C CA . ILE A 1 170 ? 9.821 70.453 57.844 1.00 51.29 170 ILE A CA 1
ATOM 1307 C C . ILE A 1 170 ? 8.459 70.816 58.427 1.00 52.46 170 ILE A C 1
ATOM 1308 O O . ILE A 1 170 ? 7.547 69.992 58.458 1.00 51.93 170 ILE A O 1
ATOM 1313 N N . GLY A 1 171 ? 8.335 72.047 58.914 1.00 54.91 171 GLY A N 1
ATOM 1314 C CA . GLY A 1 171 ? 7.081 72.500 59.490 1.00 58.68 171 GLY A CA 1
ATOM 1315 C C . GLY A 1 171 ? 6.288 73.399 58.556 1.00 61.88 171 GLY A C 1
ATOM 1316 O O . GLY A 1 171 ? 6.859 74.084 57.705 1.00 62.67 171 GLY A O 1
ATOM 1317 N N . GLU A 1 172 ? 4.968 73.412 58.718 1.00 64.49 172 GLU A N 1
ATOM 1318 C CA . GLU A 1 172 ? 4.105 74.226 57.866 1.00 67.45 172 GLU A CA 1
ATOM 1319 C C . GLU A 1 172 ? 4.619 75.666 57.773 1.00 68.05 172 GLU A C 1
ATOM 1320 O O . GLU A 1 172 ? 4.504 76.318 56.736 1.00 68.06 172 GLU A O 1
ATOM 1326 N N . ASP A 1 173 ? 5.195 76.162 58.856 1.00 68.91 173 ASP A N 1
ATOM 1327 C CA . ASP A 1 173 ? 5.740 77.508 58.835 1.00 69.88 173 ASP A CA 1
ATOM 1328 C C . ASP A 1 173 ? 6.825 77.538 57.765 1.00 69.76 173 ASP A C 1
ATOM 1329 O O . ASP A 1 173 ? 6.803 78.367 56.859 1.00 70.95 173 ASP A O 1
ATOM 1334 N N . GLY A 1 174 ? 7.764 76.606 57.871 1.00 69.32 174 GLY A N 1
ATOM 1335 C CA . GLY A 1 174 ? 8.853 76.528 56.918 1.00 68.28 174 GLY A CA 1
ATOM 1336 C C . GLY A 1 174 ? 10.163 76.236 57.626 1.00 67.46 174 GLY A C 1
ATOM 1337 O O . GLY A 1 174 ? 11.192 76.009 56.987 1.00 68.67 174 GLY A O 1
ATOM 1338 N N . HIS A 1 175 ? 10.133 76.234 58.954 1.00 65.03 175 HIS A N 1
ATOM 1339 C CA . HIS A 1 175 ? 11.343 75.968 59.707 1.00 62.32 175 HIS A CA 1
ATOM 1340 C C . HIS A 1 175 ? 11.594 74.466 59.813 1.00 60.44 175 HIS A C 1
ATOM 1341 O O . HIS A 1 175 ? 10.663 73.671 59.911 1.00 59.64 175 HIS A O 1
ATOM 1348 N N . SER A 1 176 ? 12.868 74.094 59.766 1.00 58.37 176 SER A N 1
ATOM 1349 C CA . SER A 1 176 ? 13.280 72.707 59.866 1.00 56.46 176 SER A CA 1
ATOM 1350 C C . SER A 1 176 ? 13.318 72.303 61.334 1.00 55.28 176 SER A C 1
ATOM 1351 O O . SER A 1 176 ? 13.664 73.108 62.198 1.00 56.60 176 SER A O 1
ATOM 1354 N N . TYR A 1 177 ? 12.934 71.061 61.611 1.00 53.58 177 TYR A N 1
ATOM 1355 C CA . TYR A 1 177 ? 12.912 70.530 62.975 1.00 52.57 177 TYR A CA 1
ATOM 1356 C C . TYR A 1 177 ? 13.700 69.240 63.094 1.00 51.57 177 TYR A C 1
ATOM 1357 O O . TYR A 1 177 ? 13.767 68.451 62.150 1.00 52.68 177 TYR A O 1
ATOM 1366 N N . ASN A 1 178 ? 14.292 69.027 64.262 1.00 48.77 178 ASN A N 1
ATOM 1367 C CA . ASN A 1 178 ? 15.074 67.828 64.490 1.00 47.34 178 ASN A CA 1
ATOM 1368 C C . ASN A 1 178 ? 14.164 66.742 65.044 1.00 46.43 178 ASN A C 1
ATOM 1369 O O . ASN A 1 178 ? 13.456 66.945 66.030 1.00 46.73 178 ASN A O 1
ATOM 1374 N N . ILE A 1 179 ? 14.175 65.585 64.397 1.00 45.24 179 ILE A N 1
ATOM 1375 C CA . ILE A 1 179 ? 13.328 64.493 64.832 1.00 43.90 179 ILE A CA 1
ATOM 1376 C C . ILE A 1 179 ? 14.092 63.240 65.210 1.00 43.05 179 ILE A C 1
ATOM 1377 O O . ILE A 1 179 ? 15.147 62.950 64.670 1.00 44.20 179 ILE A O 1
ATOM 1382 N N . ASN A 1 180 ? 13.539 62.504 66.159 1.00 41.85 180 ASN A N 1
ATOM 1383 C CA . ASN A 1 180 ? 14.137 61.268 66.629 1.00 41.78 180 ASN A CA 1
ATOM 1384 C C . ASN A 1 180 ? 14.157 60.216 65.513 1.00 40.64 180 ASN A C 1
ATOM 1385 O O . ASN A 1 180 ? 13.096 59.796 65.040 1.00 40.13 180 ASN A O 1
ATOM 1390 N N . ALA A 1 181 ? 15.350 59.785 65.103 1.00 38.45 181 ALA A N 1
ATOM 1391 C CA . ALA A 1 181 ? 15.480 58.798 64.023 1.00 39.58 181 ALA A CA 1
ATOM 1392 C C . ALA A 1 181 ? 14.582 57.565 64.212 1.00 40.60 181 ALA A C 1
ATOM 1393 O O . ALA A 1 181 ? 13.960 57.081 63.261 1.00 39.62 181 ALA A O 1
ATOM 1395 N N . ASP A 1 182 ? 14.524 57.057 65.435 1.00 41.95 182 ASP A N 1
ATOM 1396 C CA . ASP A 1 182 ? 13.694 55.899 65.723 1.00 43.79 182 ASP A CA 1
ATOM 1397 C C . ASP A 1 182 ? 12.220 56.165 65.381 1.00 43.91 182 ASP A C 1
ATOM 1398 O O . ASP A 1 182 ? 11.550 55.344 64.735 1.00 42.90 182 ASP A O 1
ATOM 1403 N N . THR A 1 183 ? 11.714 57.311 65.822 1.00 42.60 183 THR A N 1
ATOM 1404 C CA . THR A 1 183 ? 10.329 57.664 65.548 1.00 41.93 183 THR A CA 1
ATOM 1405 C C . THR A 1 183 ? 10.178 57.844 64.043 1.00 39.66 183 THR A C 1
ATOM 1406 O O . THR A 1 183 ? 9.274 57.280 63.436 1.00 38.50 183 THR A O 1
ATOM 1410 N N . ALA A 1 184 ? 11.073 58.634 63.455 1.00 38.68 184 ALA A N 1
ATOM 1411 C CA . ALA A 1 184 ? 11.048 58.890 62.023 1.00 39.49 184 ALA A CA 1
ATOM 1412 C C . ALA A 1 184 ? 10.943 57.557 61.268 1.00 39.42 184 ALA A C 1
ATOM 1413 O O . ALA A 1 184 ? 9.995 57.330 60.502 1.00 37.54 184 ALA A O 1
ATOM 1415 N N . ALA A 1 185 ? 11.912 56.679 61.508 1.00 39.36 185 ALA A N 1
ATOM 1416 C CA . ALA A 1 185 ? 11.942 55.368 60.878 1.00 40.69 185 ALA A CA 1
ATOM 1417 C C . ALA A 1 185 ? 10.648 54.577 61.130 1.00 42.33 185 ALA A C 1
ATOM 1418 O O . ALA A 1 185 ? 10.161 53.867 60.244 1.00 44.04 185 ALA A O 1
ATOM 1420 N N . ALA A 1 186 ? 10.092 54.698 62.334 1.00 42.91 186 ALA A N 1
ATOM 1421 C CA . ALA A 1 186 ? 8.868 53.982 62.680 1.00 42.08 186 ALA A CA 1
ATOM 1422 C C . ALA A 1 186 ? 7.672 54.585 61.954 1.00 43.05 186 ALA A C 1
ATOM 1423 O O . ALA A 1 186 ? 6.778 53.870 61.493 1.00 43.17 186 ALA A O 1
ATOM 1425 N N . GLU A 1 187 ? 7.662 55.909 61.856 1.00 43.73 187 GLU A N 1
ATOM 1426 C CA . GLU A 1 187 ? 6.590 56.607 61.166 1.00 44.97 187 GLU A CA 1
ATOM 1427 C C . GLU A 1 187 ? 6.551 56.291 59.672 1.00 44.94 187 GLU A C 1
ATOM 1428 O O . GLU A 1 187 ? 5.491 55.916 59.163 1.00 44.81 187 GLU A O 1
ATOM 1434 N N . ILE A 1 188 ? 7.680 56.418 58.964 1.00 43.43 188 ILE A N 1
ATOM 1435 C CA . ILE A 1 188 ? 7.637 56.131 57.534 1.00 41.85 188 ILE A CA 1
ATOM 1436 C C . ILE A 1 188 ? 7.241 54.679 57.292 1.00 40.21 188 ILE A C 1
ATOM 1437 O O . ILE A 1 188 ? 6.490 54.393 56.367 1.00 40.04 188 ILE A O 1
ATOM 1442 N N . ALA A 1 189 ? 7.716 53.763 58.131 1.00 39.39 189 ALA A N 1
ATOM 1443 C CA . ALA A 1 189 ? 7.362 52.348 57.970 1.00 38.52 189 ALA A CA 1
ATOM 1444 C C . ALA A 1 189 ? 5.849 52.163 58.118 1.00 37.84 189 ALA A C 1
ATOM 1445 O O . ALA A 1 189 ? 5.248 51.323 57.445 1.00 34.90 189 ALA A O 1
ATOM 1447 N N . LYS A 1 190 ? 5.236 52.934 59.018 1.00 38.63 190 LYS A N 1
ATOM 1448 C CA . LYS A 1 190 ? 3.781 52.865 59.188 1.00 39.63 190 LYS A CA 1
ATOM 1449 C C . LYS A 1 190 ? 3.131 53.386 57.901 1.00 39.19 190 LYS A C 1
ATOM 1450 O O . LYS A 1 190 ? 2.305 52.715 57.282 1.00 37.81 190 LYS A O 1
ATOM 1456 N N . SER A 1 191 ? 3.541 54.579 57.494 1.00 37.68 191 SER A N 1
ATOM 1457 C CA . SER A 1 191 ? 3.037 55.189 56.283 1.00 38.99 191 SER A CA 1
ATOM 1458 C C . SER A 1 191 ? 3.109 54.278 55.050 1.00 37.83 191 SER A C 1
ATOM 1459 O O . SER A 1 191 ? 2.304 54.390 54.145 1.00 39.83 191 SER A O 1
ATOM 1462 N N . LEU A 1 192 ? 4.085 53.386 55.009 1.00 36.95 192 LEU A N 1
ATOM 1463 C CA . LEU A 1 192 ? 4.253 52.459 53.884 1.00 35.67 192 LEU A CA 1
ATOM 1464 C C . LEU A 1 192 ? 3.748 51.088 54.290 1.00 34.87 192 LEU A C 1
ATOM 1465 O O . LEU A 1 192 ? 3.685 50.187 53.467 1.00 33.79 192 LEU A O 1
ATOM 1470 N N . MET A 1 193 ? 3.410 50.931 55.569 1.00 35.36 193 MET A N 1
ATOM 1471 C CA . MET A 1 193 ? 2.977 49.633 56.078 1.00 34.77 193 MET A CA 1
ATOM 1472 C C . MET A 1 193 ? 4.023 48.620 55.629 1.00 32.59 193 MET A C 1
ATOM 1473 O O . MET A 1 193 ? 3.696 47.597 55.039 1.00 29.14 193 MET A O 1
ATOM 1478 N N . ALA A 1 194 ? 5.285 48.924 55.909 1.00 31.22 194 ALA A N 1
ATOM 1479 C CA . ALA A 1 194 ? 6.377 48.064 55.501 1.00 32.23 194 ALA A CA 1
ATOM 1480 C C . ALA A 1 194 ? 6.261 46.699 56.131 1.00 33.76 194 ALA A C 1
ATOM 1481 O O . ALA A 1 194 ? 5.538 46.518 57.110 1.00 37.72 194 ALA A O 1
ATOM 1483 N N . GLU A 1 195 ? 6.962 45.732 55.558 1.00 33.14 195 GLU A N 1
ATOM 1484 C CA . GLU A 1 195 ? 6.945 44.368 56.064 1.00 33.53 195 GLU A CA 1
ATOM 1485 C C . GLU A 1 195 ? 7.731 44.307 57.368 1.00 34.67 195 GLU A C 1
ATOM 1486 O O . GLU A 1 195 ? 7.400 43.566 58.305 1.00 32.04 195 GLU A O 1
ATOM 1492 N N . LYS A 1 196 ? 8.797 45.094 57.417 1.00 34.67 196 LYS A N 1
ATOM 1493 C CA . LYS A 1 196 ? 9.636 45.106 58.592 1.00 34.58 196 LYS A CA 1
ATOM 1494 C C . LYS A 1 196 ? 10.188 46.474 58.862 1.00 34.54 196 LYS A C 1
ATOM 1495 O O . LYS A 1 196 ? 10.318 47.306 57.965 1.00 35.93 196 LYS A O 1
ATOM 1501 N N . LEU A 1 197 ? 10.439 46.662 60.134 1.00 33.68 197 LEU A N 1
ATOM 1502 C CA . LEU A 1 197 ? 11.083 47.845 60.632 1.00 33.20 197 LEU A CA 1
ATOM 1503 C C . LEU A 1 197 ? 12.220 47.283 61.454 1.00 34.63 197 LEU A C 1
ATOM 1504 O O . LEU A 1 197 ? 11.983 46.553 62.417 1.00 34.09 197 LEU A O 1
ATOM 1509 N N . ILE A 1 198 ? 13.448 47.627 61.077 1.00 33.26 198 ILE A N 1
ATOM 1510 C CA . ILE A 1 198 ? 14.574 47.047 61.783 1.00 34.96 198 ILE A CA 1
ATOM 1511 C C . ILE A 1 198 ? 15.348 48.120 62.534 1.00 36.01 198 ILE A C 1
ATOM 1512 O O . ILE A 1 198 ? 15.833 49.073 61.925 1.00 37.07 198 ILE A O 1
ATOM 1517 N N . LEU A 1 199 ? 15.436 47.979 63.857 1.00 36.57 199 LEU A N 1
ATOM 1518 C CA . LEU A 1 199 ? 16.165 48.946 64.692 1.00 38.19 199 LEU A CA 1
ATOM 1519 C C . LEU A 1 199 ? 17.495 48.381 65.180 1.00 39.40 199 LEU A C 1
ATOM 1520 O O . LEU A 1 199 ? 17.533 47.413 65.942 1.00 41.09 199 LEU A O 1
ATOM 1525 N N . LEU A 1 200 ? 18.587 48.981 64.731 1.00 40.34 200 LEU A N 1
ATOM 1526 C CA . LEU A 1 200 ? 19.900 48.536 65.146 1.00 42.48 200 LEU A CA 1
ATOM 1527 C C . LEU A 1 200 ? 20.253 49.308 66.411 1.00 44.58 200 LEU A C 1
ATOM 1528 O O . LEU A 1 200 ? 20.290 50.535 66.402 1.00 46.67 200 LEU A O 1
ATOM 1533 N N . THR A 1 201 ? 20.500 48.595 67.501 1.00 45.43 201 THR A N 1
ATOM 1534 C CA . THR A 1 201 ? 20.862 49.230 68.759 1.00 45.54 201 THR A CA 1
ATOM 1535 C C . THR A 1 201 ? 22.274 48.803 69.142 1.00 46.85 201 THR A C 1
ATOM 1536 O O . THR A 1 201 ? 23.046 48.345 68.300 1.00 48.55 201 THR A O 1
ATOM 1540 N N . ASP A 1 202 ? 22.610 48.952 70.417 1.00 48.45 202 ASP A N 1
ATOM 1541 C CA . ASP A 1 202 ? 23.929 48.571 70.899 1.00 50.32 202 ASP A CA 1
ATOM 1542 C C . ASP A 1 202 ? 23.815 47.383 71.847 1.00 50.22 202 ASP A C 1
ATOM 1543 O O . ASP A 1 202 ? 24.810 46.906 72.387 1.00 49.10 202 ASP A O 1
ATOM 1548 N N . VAL A 1 203 ? 22.586 46.899 72.017 1.00 49.77 203 VAL A N 1
ATOM 1549 C CA . VAL A 1 203 ? 22.302 45.742 72.857 1.00 48.23 203 VAL A CA 1
ATOM 1550 C C . VAL A 1 203 ? 21.655 44.667 72.007 1.00 47.33 203 VAL A C 1
ATOM 1551 O O . VAL A 1 203 ? 21.047 44.975 70.987 1.00 46.54 203 VAL A O 1
ATOM 1555 N N . ASP A 1 204 ? 21.792 43.413 72.428 1.00 46.34 204 ASP A N 1
ATOM 1556 C CA . ASP A 1 204 ? 21.239 42.283 71.690 1.00 46.89 204 ASP A CA 1
ATOM 1557 C C . ASP A 1 204 ? 19.742 42.329 71.426 1.00 45.74 204 ASP A C 1
ATOM 1558 O O . ASP A 1 204 ? 19.246 41.635 70.541 1.00 45.82 204 ASP A O 1
ATOM 1563 N N . GLY A 1 205 ? 19.013 43.129 72.186 1.00 44.31 205 GLY A N 1
ATOM 1564 C CA . GLY A 1 205 ? 17.585 43.185 71.962 1.00 43.71 205 GLY A CA 1
ATOM 1565 C C . GLY A 1 205 ? 16.903 43.503 73.258 1.00 42.72 205 GLY A C 1
ATOM 1566 O O . GLY A 1 205 ? 17.451 44.267 74.023 1.00 42.09 205 GLY A O 1
ATOM 1567 N N . VAL A 1 206 ? 15.718 42.946 73.492 1.00 42.73 206 VAL A N 1
ATOM 1568 C CA . VAL A 1 206 ? 15.000 43.185 74.737 1.00 44.44 206 VAL A CA 1
ATOM 1569 C C . VAL A 1 206 ? 15.366 42.072 75.718 1.00 45.91 206 VAL A C 1
ATOM 1570 O O . VAL A 1 206 ? 15.045 40.903 75.493 1.00 46.23 206 VAL A O 1
ATOM 1574 N N . LEU A 1 207 ? 16.040 42.453 76.799 1.00 47.34 207 LEU A N 1
ATOM 1575 C CA . LEU A 1 207 ? 16.522 41.550 77.835 1.00 49.52 207 LEU A CA 1
ATOM 1576 C C . LEU A 1 207 ? 15.705 41.529 79.122 1.00 51.50 207 LEU A C 1
ATOM 1577 O O . LEU A 1 207 ? 15.147 42.526 79.549 1.00 53.04 207 LEU A O 1
ATOM 1582 N N . LYS A 1 208 ? 15.651 40.365 79.751 1.00 54.04 208 LYS A N 1
ATOM 1583 C CA . LYS A 1 208 ? 14.925 40.197 81.009 1.00 55.15 208 LYS A CA 1
ATOM 1584 C C . LYS A 1 208 ? 15.782 39.311 81.920 1.00 55.52 208 LYS A C 1
ATOM 1585 O O . LYS A 1 208 ? 15.886 38.091 81.722 1.00 54.86 208 LYS A O 1
ATOM 1591 N N . ASP A 1 209 ? 16.401 39.949 82.912 1.00 55.14 209 ASP A N 1
ATOM 1592 C CA . ASP A 1 209 ? 17.272 39.278 83.865 1.00 54.19 209 ASP A CA 1
ATOM 1593 C C . ASP A 1 209 ? 18.416 38.611 83.111 1.00 54.00 209 ASP A C 1
ATOM 1594 O O . ASP A 1 209 ? 18.699 37.430 83.325 1.00 54.30 209 ASP A O 1
ATOM 1599 N N . GLY A 1 210 ? 19.048 39.375 82.219 1.00 53.22 210 GLY A N 1
ATOM 1600 C CA . GLY A 1 210 ? 20.165 38.883 81.430 1.00 50.76 210 GLY A CA 1
ATOM 1601 C C . GLY A 1 210 ? 19.866 37.925 80.286 1.00 49.55 210 GLY A C 1
ATOM 1602 O O . GLY A 1 210 ? 20.795 37.473 79.610 1.00 50.70 210 GLY A O 1
ATOM 1603 N N . LYS A 1 211 ? 18.594 37.608 80.055 1.00 47.85 211 LYS A N 1
ATOM 1604 C CA . LYS A 1 211 ? 18.223 36.683 78.981 1.00 46.83 211 LYS A CA 1
ATOM 1605 C C . LYS A 1 211 ? 17.569 37.376 77.776 1.00 44.49 211 LYS A C 1
ATOM 1606 O O . LYS A 1 211 ? 16.607 38.131 77.936 1.00 42.85 211 LYS A O 1
ATOM 1612 N N . LEU A 1 212 ? 18.082 37.116 76.575 1.00 42.77 212 LEU A N 1
ATOM 1613 C CA . LEU A 1 212 ? 17.502 37.714 75.376 1.00 42.53 212 LEU A CA 1
ATOM 1614 C C . LEU A 1 212 ? 16.135 37.103 75.125 1.00 42.20 212 LEU A C 1
ATOM 1615 O O . LEU A 1 212 ? 15.969 35.887 75.197 1.00 42.50 212 LEU A O 1
ATOM 1620 N N . ILE A 1 213 ? 15.146 37.947 74.862 1.00 41.84 213 ILE A N 1
ATOM 1621 C CA . ILE A 1 213 ? 13.822 37.443 74.554 1.00 42.67 213 ILE A CA 1
ATOM 1622 C C . ILE A 1 213 ? 13.716 37.405 73.033 1.00 43.80 213 ILE A C 1
ATOM 1623 O O . ILE A 1 213 ? 13.840 38.425 72.346 1.00 43.44 213 ILE A O 1
ATOM 1628 N N . SER A 1 214 ? 13.513 36.199 72.521 1.00 44.45 214 SER A N 1
ATOM 1629 C CA . SER A 1 214 ? 13.399 35.947 71.097 1.00 45.62 214 SER A CA 1
ATOM 1630 C C . SER A 1 214 ? 12.157 36.596 70.469 1.00 46.16 214 SER A C 1
ATOM 1631 O O . SER A 1 214 ? 12.263 37.378 69.521 1.00 46.42 214 SER A O 1
ATOM 1634 N N . THR A 1 215 ? 10.989 36.291 71.028 1.00 46.65 215 THR A N 1
ATOM 1635 C CA . THR A 1 215 ? 9.718 36.780 70.500 1.00 47.01 215 THR A CA 1
ATOM 1636 C C . THR A 1 215 ? 8.853 37.598 71.452 1.00 46.52 215 THR A C 1
ATOM 1637 O O . THR A 1 215 ? 8.895 37.413 72.669 1.00 48.10 215 THR A O 1
ATOM 1641 N N . LEU A 1 216 ? 8.038 38.479 70.883 1.00 45.19 216 LEU A N 1
ATOM 1642 C CA . LEU A 1 216 ? 7.144 39.320 71.675 1.00 45.67 216 LEU A CA 1
ATOM 1643 C C . LEU A 1 216 ? 5.915 39.790 70.912 1.00 44.46 216 LEU A C 1
ATOM 1644 O O . LEU A 1 216 ? 6.008 40.145 69.740 1.00 46.08 216 LEU A O 1
ATOM 1649 N N . THR A 1 217 ? 4.760 39.784 71.563 1.00 41.92 217 THR A N 1
ATOM 1650 C CA . THR A 1 217 ? 3.565 40.308 70.914 1.00 41.61 217 THR A CA 1
ATOM 1651 C C . THR A 1 217 ? 3.538 41.749 71.416 1.00 41.86 217 THR A C 1
ATOM 1652 O O . THR A 1 217 ? 4.117 42.051 72.462 1.00 40.84 217 THR A O 1
ATOM 1656 N N . PRO A 1 218 ? 2.897 42.666 70.687 1.00 42.19 218 PRO A N 1
ATOM 1657 C CA . PRO A 1 218 ? 2.896 44.042 71.199 1.00 43.62 218 PRO A CA 1
ATOM 1658 C C . PRO A 1 218 ? 2.496 44.113 72.685 1.00 45.08 218 PRO A C 1
ATOM 1659 O O . PRO A 1 218 ? 3.116 44.834 73.485 1.00 43.85 218 PRO A O 1
ATOM 1663 N N . ASP A 1 219 ? 1.462 43.357 73.045 1.00 45.16 219 ASP A N 1
ATOM 1664 C CA . ASP A 1 219 ? 1.006 43.326 74.422 1.00 47.29 219 ASP A CA 1
ATOM 1665 C C . ASP A 1 219 ? 2.132 42.920 75.363 1.00 48.76 219 ASP A C 1
ATOM 1666 O O . ASP A 1 219 ? 2.438 43.652 76.310 1.00 50.63 219 ASP A O 1
ATOM 1671 N N . GLU A 1 220 ? 2.748 41.764 75.110 1.00 47.06 220 GLU A N 1
ATOM 1672 C CA . GLU A 1 220 ? 3.842 41.303 75.950 1.00 47.70 220 GLU A CA 1
ATOM 1673 C C . GLU A 1 220 ? 4.908 42.392 76.069 1.00 49.84 220 GLU A C 1
ATOM 1674 O O . GLU A 1 220 ? 5.617 42.473 77.081 1.00 50.31 220 GLU A O 1
ATOM 1680 N N . ALA A 1 221 ? 5.018 43.228 75.035 1.00 50.97 221 ALA A N 1
ATOM 1681 C CA . ALA A 1 221 ? 6.013 44.295 75.016 1.00 52.52 221 ALA A CA 1
ATOM 1682 C C . ALA A 1 221 ? 5.596 45.491 75.858 1.00 53.91 221 ALA A C 1
ATOM 1683 O O . ALA A 1 221 ? 6.443 46.185 76.414 1.00 53.52 221 ALA A O 1
ATOM 1685 N N . GLU A 1 222 ? 4.301 45.751 75.950 1.00 55.94 222 GLU A N 1
ATOM 1686 C CA . GLU A 1 222 ? 3.857 46.867 76.771 1.00 59.87 222 GLU A CA 1
ATOM 1687 C C . GLU A 1 222 ? 4.002 46.501 78.248 1.00 61.46 222 GLU A C 1
ATOM 1688 O O . GLU A 1 222 ? 4.284 47.356 79.101 1.00 61.17 222 GLU A O 1
ATOM 1694 N N . GLU A 1 223 ? 3.802 45.223 78.546 1.00 62.46 223 GLU A N 1
ATOM 1695 C CA . GLU A 1 223 ? 3.906 44.738 79.910 1.00 64.22 223 GLU A CA 1
ATOM 1696 C C . GLU A 1 223 ? 5.354 44.604 80.346 1.00 63.91 223 GLU A C 1
ATOM 1697 O O . GLU A 1 223 ? 5.640 44.027 81.383 1.00 64.79 223 GLU A O 1
ATOM 1703 N N . LEU A 1 224 ? 6.281 45.107 79.546 1.00 63.68 224 LEU A N 1
ATOM 1704 C CA . LEU A 1 224 ? 7.670 45.032 79.947 1.00 63.51 224 LEU A CA 1
ATOM 1705 C C . LEU A 1 224 ? 8.128 46.444 80.269 1.00 63.68 224 LEU A C 1
ATOM 1706 O O . LEU A 1 224 ? 9.106 46.635 80.991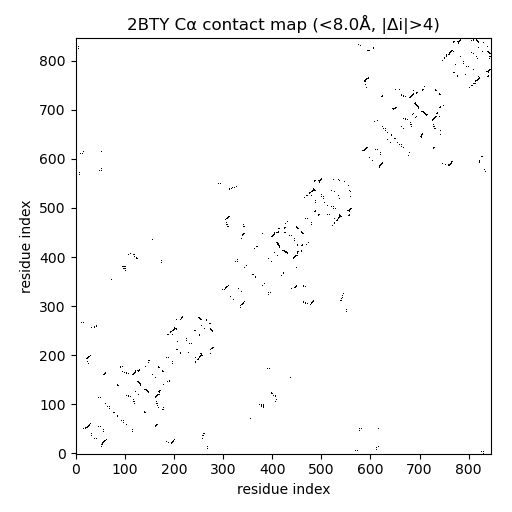 1.00 63.25 224 LEU A O 1
ATOM 1711 N N . ILE A 1 225 ? 7.412 47.434 79.737 1.00 63.64 225 ILE A N 1
ATOM 1712 C CA . ILE A 1 225 ? 7.723 48.829 80.027 1.00 64.61 225 ILE A CA 1
ATOM 1713 C C . ILE A 1 225 ? 6.889 49.103 81.263 1.00 65.77 225 ILE A C 1
ATOM 1714 O O . ILE A 1 225 ? 7.278 49.865 82.152 1.00 65.95 225 ILE A O 1
ATOM 1719 N N . ARG A 1 226 ? 5.735 48.452 81.307 1.00 67.10 226 ARG A N 1
ATOM 1720 C CA . ARG A 1 226 ? 4.832 48.579 82.432 1.00 69.46 226 ARG A CA 1
ATOM 1721 C C . ARG A 1 226 ? 5.442 47.843 83.642 1.00 70.73 226 ARG A C 1
ATOM 1722 O O . ARG A 1 226 ? 5.534 48.405 84.732 1.00 69.28 226 ARG A O 1
ATOM 1730 N N . ASP A 1 227 ? 5.867 46.594 83.425 1.00 72.83 227 ASP A N 1
ATOM 1731 C CA . ASP A 1 227 ? 6.475 45.726 84.452 1.00 73.65 227 ASP A CA 1
ATOM 1732 C C . ASP A 1 227 ? 7.808 46.282 84.971 1.00 73.01 227 ASP A C 1
ATOM 1733 O O . ASP A 1 227 ? 8.311 45.854 86.016 1.00 73.13 227 ASP A O 1
ATOM 1738 N N . GLY A 1 228 ? 8.384 47.227 84.229 1.00 71.53 228 GLY A N 1
ATOM 1739 C CA . GLY A 1 228 ? 9.647 47.827 84.630 1.00 67.78 228 GLY A CA 1
ATOM 1740 C C . GLY A 1 228 ? 10.892 47.114 84.129 1.00 66.12 228 GLY A C 1
ATOM 1741 O O . GLY A 1 228 ? 12.006 47.453 84.537 1.00 66.26 228 GLY A O 1
ATOM 1742 N N . THR A 1 229 ? 10.714 46.137 83.242 1.00 64.07 229 THR A N 1
ATOM 1743 C CA . THR A 1 229 ? 11.835 45.371 82.684 1.00 61.71 229 THR A CA 1
ATOM 1744 C C . THR A 1 229 ? 12.607 46.152 81.610 1.00 60.36 229 THR A C 1
ATOM 1745 O O . THR A 1 229 ? 13.812 45.968 81.438 1.00 60.48 229 THR A O 1
ATOM 1749 N N . VAL A 1 230 ? 11.888 47.011 80.888 1.00 58.64 230 VAL A N 1
ATOM 1750 C CA . VAL A 1 230 ? 12.455 47.856 79.834 1.00 56.13 230 VAL A CA 1
ATOM 1751 C C . VAL A 1 230 ? 12.712 49.206 80.498 1.00 55.67 230 VAL A C 1
ATOM 1752 O O . VAL A 1 230 ? 11.827 49.751 81.170 1.00 53.83 230 VAL A O 1
ATOM 1756 N N . THR A 1 231 ? 13.915 49.742 80.319 1.00 55.68 231 THR A N 1
ATOM 1757 C CA . THR A 1 231 ? 14.259 51.014 80.936 1.00 55.92 231 THR A CA 1
ATOM 1758 C C . THR A 1 231 ? 15.097 51.902 80.036 1.00 56.02 231 THR A C 1
ATOM 1759 O O . THR A 1 231 ? 15.649 51.451 79.031 1.00 56.29 231 THR A O 1
ATOM 1763 N N . GLY A 1 232 ? 15.190 53.170 80.414 1.00 56.26 232 GLY A N 1
ATOM 1764 C CA . GLY A 1 232 ? 15.981 54.114 79.648 1.00 56.86 232 GLY A CA 1
ATOM 1765 C C . GLY A 1 232 ? 15.552 54.242 78.205 1.00 57.44 232 GLY A C 1
ATOM 1766 O O . GLY A 1 232 ? 14.362 54.165 77.896 1.00 57.02 232 GLY A O 1
ATOM 1767 N N . GLY A 1 233 ? 16.535 54.429 77.325 1.00 57.55 233 GLY A N 1
ATOM 1768 C CA . GLY A 1 233 ? 16.269 54.583 75.908 1.00 57.14 233 GLY A CA 1
ATOM 1769 C C . GLY A 1 233 ? 15.504 53.451 75.255 1.00 56.61 233 GLY A C 1
ATOM 1770 O O . GLY A 1 233 ? 14.872 53.646 74.216 1.00 57.27 233 GLY A O 1
ATOM 1771 N N . MET A 1 234 ? 15.556 52.269 75.854 1.00 55.52 234 MET A N 1
ATOM 1772 C CA . MET A 1 234 ? 14.854 51.129 75.292 1.00 55.30 234 MET A CA 1
ATOM 1773 C C . MET A 1 234 ? 13.344 51.316 75.379 1.00 53.68 234 MET A C 1
ATOM 1774 O O . MET A 1 234 ? 12.596 50.653 74.665 1.00 53.91 234 MET A O 1
ATOM 1779 N N . ILE A 1 235 ? 12.895 52.218 76.248 1.00 52.48 235 ILE A N 1
ATOM 1780 C CA . ILE A 1 235 ? 11.461 52.478 76.389 1.00 51.23 235 ILE A CA 1
ATOM 1781 C C . ILE A 1 235 ? 10.949 53.114 75.103 1.00 49.91 235 ILE A C 1
ATOM 1782 O O . ILE A 1 235 ? 9.964 52.654 74.538 1.00 49.05 235 ILE A O 1
ATOM 1787 N N . PRO A 1 236 ? 11.611 54.185 74.629 1.00 49.63 236 PRO A N 1
ATOM 1788 C CA . PRO A 1 236 ? 11.182 54.844 73.389 1.00 49.63 236 PRO A CA 1
ATOM 1789 C C . PRO A 1 236 ? 11.171 53.852 72.218 1.00 49.25 236 PRO A C 1
ATOM 1790 O O . PRO A 1 236 ? 10.307 53.909 71.341 1.00 48.42 236 PRO A O 1
ATOM 1794 N N . LYS A 1 237 ? 12.141 52.942 72.208 1.00 49.42 237 LYS A N 1
ATOM 1795 C CA . LYS A 1 237 ? 12.225 51.949 71.142 1.00 50.16 237 LYS A CA 1
ATOM 1796 C C . LYS A 1 237 ? 11.048 50.975 71.170 1.00 49.02 237 LYS A C 1
ATOM 1797 O O . LYS A 1 237 ? 10.268 50.924 70.224 1.00 49.90 237 LYS A O 1
ATOM 1803 N N . VAL A 1 238 ? 10.931 50.201 72.244 1.00 47.98 238 VAL A N 1
ATOM 1804 C CA . VAL A 1 238 ? 9.842 49.239 72.380 1.00 48.23 238 VAL A CA 1
ATOM 1805 C C . VAL A 1 238 ? 8.528 49.963 72.095 1.00 48.32 238 VAL A C 1
ATOM 1806 O O . VAL A 1 238 ? 7.583 49.406 71.521 1.00 47.52 238 VAL A O 1
ATOM 1810 N N . GLU A 1 239 ? 8.500 51.227 72.487 1.00 48.96 239 GLU A N 1
ATOM 1811 C CA . GLU A 1 239 ? 7.346 52.087 72.293 1.00 50.10 239 GLU A CA 1
ATOM 1812 C C . GLU A 1 239 ? 7.061 52.203 70.796 1.00 49.66 239 GLU A C 1
ATOM 1813 O O . GLU A 1 239 ? 5.939 51.955 70.348 1.00 49.43 239 GLU A O 1
ATOM 1819 N N . CYS A 1 240 ? 8.079 52.584 70.027 1.00 49.22 240 CYS A N 1
ATOM 1820 C CA . CYS A 1 240 ? 7.950 52.702 68.576 1.00 49.09 240 CYS A CA 1
ATOM 1821 C C . CYS A 1 240 ? 7.594 51.367 67.951 1.00 47.84 240 CYS A C 1
ATOM 1822 O O . CYS A 1 240 ? 6.784 51.301 67.020 1.00 47.87 240 CYS A O 1
ATOM 1825 N N . ALA A 1 241 ? 8.211 50.305 68.460 1.00 45.17 241 ALA A N 1
ATOM 1826 C CA . ALA A 1 241 ? 7.970 48.968 67.942 1.00 44.86 241 ALA A CA 1
ATOM 1827 C C . ALA A 1 241 ? 6.485 48.594 68.026 1.00 44.36 241 ALA A C 1
ATOM 1828 O O . ALA A 1 241 ? 5.884 48.158 67.040 1.00 41.97 241 ALA A O 1
ATOM 1830 N N . VAL A 1 242 ? 5.908 48.769 69.214 1.00 43.98 242 VAL A N 1
ATOM 1831 C CA . VAL A 1 242 ? 4.503 48.464 69.459 1.00 42.46 242 VAL A CA 1
ATOM 1832 C C . VAL A 1 242 ? 3.633 49.316 68.536 1.00 42.79 242 VAL A C 1
ATOM 1833 O O . VAL A 1 242 ? 2.737 48.807 67.839 1.00 43.03 242 VAL A O 1
ATOM 1837 N N . SER A 1 243 ? 3.906 50.616 68.531 1.00 40.77 243 SER A N 1
ATOM 1838 C CA . SER A 1 243 ? 3.164 51.547 67.699 1.00 40.65 243 SER A CA 1
ATOM 1839 C C . SER A 1 243 ? 3.197 51.117 66.246 1.00 40.01 243 SER A C 1
ATOM 1840 O O . SER A 1 243 ? 2.169 51.092 65.569 1.00 39.77 243 SER A O 1
ATOM 1843 N N . ALA A 1 244 ? 4.395 50.793 65.773 1.00 38.49 244 ALA A N 1
ATOM 1844 C CA . ALA A 1 244 ? 4.591 50.368 64.395 1.00 38.79 244 ALA A CA 1
ATOM 1845 C C . ALA A 1 244 ? 3.771 49.124 64.055 1.00 38.41 244 ALA A C 1
ATOM 1846 O O . ALA A 1 244 ? 3.048 49.104 63.063 1.00 37.80 244 ALA A O 1
ATOM 1848 N N . VAL A 1 245 ? 3.892 48.090 64.883 1.00 37.33 245 VAL A N 1
ATOM 1849 C CA . VAL A 1 245 ? 3.175 46.838 64.674 1.00 37.20 245 VAL A CA 1
ATOM 1850 C C . VAL A 1 245 ? 1.661 47.024 64.600 1.00 39.84 245 VAL A C 1
ATOM 1851 O O . VAL A 1 245 ? 0.986 46.450 63.739 1.00 38.10 245 VAL A O 1
ATOM 1855 N N . ARG A 1 246 ? 1.118 47.811 65.517 1.00 41.36 246 ARG A N 1
ATOM 1856 C CA . ARG A 1 246 ? -0.316 48.053 65.501 1.00 43.11 246 ARG A CA 1
ATOM 1857 C C . ARG A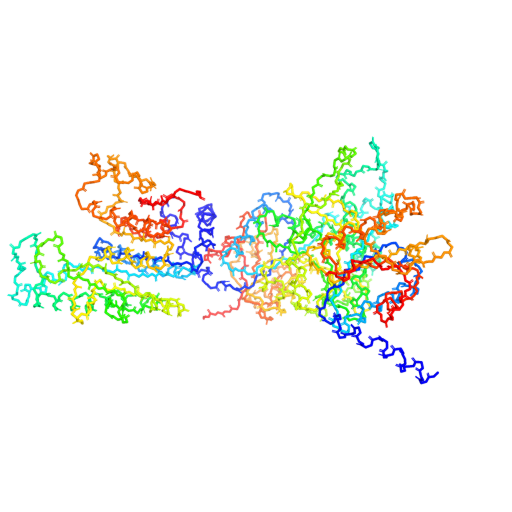 1 246 ? -0.705 48.942 64.316 1.00 42.88 246 ARG A C 1
ATOM 1858 O O . ARG A 1 246 ? -1.829 48.881 63.828 1.00 43.01 246 ARG A O 1
ATOM 1866 N N . GLY A 1 247 ? 0.235 49.761 63.854 1.00 41.76 247 GLY A N 1
ATOM 1867 C CA . GLY A 1 247 ? -0.035 50.643 62.736 1.00 40.74 247 GLY A CA 1
ATOM 1868 C C . GLY A 1 247 ? 0.022 49.983 61.365 1.00 40.21 247 GLY A C 1
ATOM 1869 O O . GLY A 1 247 ? -0.193 50.641 60.346 1.00 42.23 247 GLY A O 1
ATOM 1870 N N . GLY A 1 248 ? 0.322 48.690 61.312 1.00 39.54 248 GLY A N 1
ATOM 1871 C CA . GLY A 1 248 ? 0.386 48.016 60.023 1.00 37.52 248 GLY A CA 1
ATOM 1872 C C . GLY A 1 248 ? 1.731 47.425 59.615 1.00 37.11 248 GLY A C 1
ATOM 1873 O O . GLY A 1 248 ? 1.813 46.747 58.587 1.00 36.99 248 GLY A O 1
ATOM 1874 N N . VAL A 1 249 ? 2.788 47.683 60.383 1.00 34.45 249 VAL A N 1
ATOM 1875 C CA . VAL A 1 249 ? 4.087 47.125 60.042 1.00 34.08 249 VAL A CA 1
ATOM 1876 C C . VAL A 1 249 ? 4.080 45.641 60.415 1.00 32.95 249 VAL A C 1
ATOM 1877 O O . VAL A 1 249 ? 3.722 45.270 61.530 1.00 32.40 249 VAL A O 1
ATOM 1881 N N . GLY A 1 250 ? 4.479 44.803 59.465 1.00 31.73 250 GLY A N 1
ATOM 1882 C CA . GLY A 1 250 ? 4.486 43.366 59.675 1.00 30.03 250 GLY A CA 1
ATOM 1883 C C . GLY A 1 250 ? 5.227 42.890 60.898 1.00 31.98 250 GLY A C 1
ATOM 1884 O O . GLY A 1 250 ? 4.803 41.952 61.541 1.00 34.92 250 GLY A O 1
ATOM 1885 N N . ALA A 1 251 ? 6.343 43.523 61.232 1.00 32.09 251 ALA A N 1
ATOM 1886 C CA . ALA A 1 251 ? 7.091 43.116 62.409 1.00 30.94 251 ALA A CA 1
ATOM 1887 C C . ALA A 1 251 ? 8.286 44.022 62.564 1.00 32.31 251 ALA A C 1
ATOM 1888 O O . ALA A 1 251 ? 8.803 44.533 61.572 1.00 33.59 251 ALA A O 1
ATOM 1890 N N . VAL A 1 252 ? 8.711 44.263 63.801 1.00 32.15 252 VAL A N 1
ATOM 1891 C CA . VAL A 1 252 ? 9.895 45.089 63.993 1.00 33.90 252 VAL A CA 1
ATOM 1892 C C . VAL A 1 252 ? 10.924 44.212 64.687 1.00 34.44 252 VAL A C 1
ATOM 1893 O O . VAL A 1 252 ? 10.584 43.338 65.482 1.00 35.19 252 VAL A O 1
ATOM 1897 N N . HIS A 1 253 ? 12.185 44.419 64.352 1.00 34.88 253 HIS A N 1
ATOM 1898 C CA . HIS A 1 253 ? 13.249 43.619 64.925 1.00 34.14 253 HIS A CA 1
ATOM 1899 C C . HIS A 1 253 ? 14.209 44.564 65.624 1.00 34.82 253 HIS A C 1
ATOM 1900 O O . HIS A 1 253 ? 14.623 45.578 65.064 1.00 34.55 253 HIS A O 1
ATOM 1907 N N . ILE A 1 254 ? 14.529 44.250 66.871 1.00 35.76 254 ILE A N 1
ATOM 1908 C CA . ILE A 1 254 ? 15.468 45.061 67.636 1.00 36.40 254 ILE A CA 1
ATOM 1909 C C . ILE A 1 254 ? 16.680 44.161 67.829 1.00 36.92 254 ILE A C 1
ATOM 1910 O O . ILE A 1 254 ? 16.649 43.209 68.617 1.00 37.37 254 ILE A O 1
ATOM 1915 N N . ILE A 1 255 ? 17.735 44.445 67.077 1.00 35.06 255 ILE A N 1
ATOM 1916 C CA . ILE A 1 255 ? 18.928 43.626 67.135 1.00 33.85 255 ILE A CA 1
ATOM 1917 C C . ILE A 1 255 ? 20.188 44.429 67.437 1.00 34.12 255 ILE A C 1
ATOM 1918 O O . ILE A 1 255 ? 20.185 45.666 67.403 1.00 31.15 255 ILE A O 1
ATOM 1923 N N . ASN A 1 256 ? 21.272 43.712 67.722 1.00 33.68 256 ASN A N 1
ATOM 1924 C CA . ASN A 1 256 ? 22.543 44.347 68.049 1.00 34.34 256 ASN A CA 1
ATOM 1925 C C . ASN A 1 256 ? 23.324 44.827 66.828 1.00 34.90 256 ASN A C 1
ATOM 1926 O O . ASN A 1 256 ? 23.924 44.032 66.108 1.00 35.34 256 ASN A O 1
ATOM 1931 N N . GLY A 1 257 ? 23.343 46.139 66.624 1.00 35.52 257 GLY A N 1
ATOM 1932 C CA . GLY A 1 257 ? 24.042 46.709 65.482 1.00 36.46 257 GLY A CA 1
ATOM 1933 C C . GLY A 1 257 ? 25.535 46.456 65.439 1.00 37.17 257 GLY A C 1
ATOM 1934 O O . GLY A 1 257 ? 26.158 46.608 64.380 1.00 37.73 257 GLY A O 1
ATOM 1935 N N . GLY A 1 258 ? 26.095 46.067 66.583 1.00 36.85 258 GLY A N 1
ATOM 1936 C CA . GLY A 1 258 ? 27.518 45.811 66.673 1.00 37.03 258 GLY A CA 1
ATOM 1937 C C . GLY A 1 258 ? 27.860 44.397 66.276 1.00 38.15 258 GLY A C 1
ATOM 1938 O O . GLY A 1 258 ? 29.034 44.065 66.129 1.00 39.73 258 GLY A O 1
ATOM 1939 N N . LEU A 1 259 ? 26.836 43.563 66.123 1.00 38.14 259 LEU A N 1
ATOM 1940 C CA . LEU A 1 259 ? 27.035 42.186 65.690 1.00 40.21 259 LEU A CA 1
ATOM 1941 C C . LEU A 1 259 ? 27.199 42.160 64.165 1.00 42.06 259 LEU A C 1
ATOM 1942 O O . LEU A 1 259 ? 26.328 42.641 63.444 1.00 43.91 259 LEU A O 1
ATOM 1947 N N . GLU A 1 260 ? 28.309 41.608 63.678 1.00 44.05 260 GLU A N 1
ATOM 1948 C CA . GLU A 1 260 ? 28.532 41.529 62.240 1.00 44.89 260 GLU A CA 1
ATOM 1949 C C . GLU A 1 260 ? 27.438 40.699 61.614 1.00 44.86 260 GLU A C 1
ATOM 1950 O O . GLU A 1 260 ? 27.114 39.608 62.098 1.00 45.59 260 GLU A O 1
ATOM 1956 N N . HIS A 1 261 ? 26.882 41.237 60.534 1.00 43.92 261 HIS A N 1
ATOM 1957 C CA . HIS A 1 261 ? 25.836 40.586 59.772 1.00 43.58 261 HIS A CA 1
ATOM 1958 C C . HIS A 1 261 ? 24.595 40.296 60.588 1.00 42.03 261 HIS A C 1
ATOM 1959 O O . HIS A 1 261 ? 23.904 39.305 60.359 1.00 42.16 261 HIS A O 1
ATOM 1966 N N . ALA A 1 262 ? 24.319 41.180 61.538 1.00 39.36 262 ALA A N 1
ATOM 1967 C CA . ALA A 1 262 ? 23.142 41.045 62.382 1.00 39.01 262 ALA A CA 1
ATOM 1968 C C . ALA A 1 262 ? 21.902 40.960 61.488 1.00 37.93 262 ALA A C 1
ATOM 1969 O O . ALA A 1 262 ? 21.058 40.099 61.677 1.00 37.82 262 ALA A O 1
ATOM 1971 N N . ILE A 1 263 ? 21.808 41.848 60.502 1.00 38.07 263 ILE A N 1
ATOM 1972 C CA . ILE A 1 263 ? 20.669 41.851 59.588 1.00 36.86 263 ILE A CA 1
ATOM 1973 C C . ILE A 1 263 ? 20.557 40.540 58.798 1.00 36.70 263 ILE A C 1
ATOM 1974 O O . ILE A 1 263 ? 19.474 39.981 58.653 1.00 36.44 263 ILE A O 1
ATOM 1979 N N . LEU A 1 264 ? 21.681 40.037 58.306 1.00 37.71 264 LEU A N 1
ATOM 1980 C CA . LEU A 1 264 ? 21.663 38.803 57.540 1.00 38.46 264 LEU A CA 1
ATOM 1981 C C . LEU A 1 264 ? 21.204 37.622 58.406 1.00 38.28 264 LEU A C 1
ATOM 1982 O O . LEU A 1 264 ? 20.384 36.814 57.986 1.00 38.41 264 LEU A O 1
ATOM 1987 N N . LEU A 1 265 ? 21.724 37.539 59.624 1.00 38.21 265 LEU A N 1
ATOM 1988 C CA . LEU A 1 265 ? 21.386 36.453 60.527 1.00 37.32 265 LEU A CA 1
ATOM 1989 C C . LEU A 1 265 ? 19.956 36.529 61.040 1.00 36.84 265 LEU A C 1
ATOM 1990 O O . LEU A 1 265 ? 19.330 35.503 61.309 1.00 35.74 265 LEU A O 1
ATOM 1995 N N . GLU A 1 266 ? 19.432 37.741 61.174 1.00 36.24 266 GLU A N 1
ATOM 1996 C CA . GLU A 1 266 ? 18.063 37.898 61.653 1.00 36.99 266 GLU A CA 1
ATOM 1997 C C . GLU A 1 266 ? 17.065 37.577 60.545 1.00 35.87 266 GLU A C 1
ATOM 1998 O O . GLU A 1 266 ? 16.067 36.911 60.777 1.00 36.43 266 GLU A O 1
ATOM 2004 N N . ILE A 1 267 ? 17.372 38.043 59.336 1.00 34.09 267 ILE A N 1
ATOM 2005 C CA . ILE A 1 267 ? 16.426 37.811 58.251 1.00 34.55 267 ILE A CA 1
ATOM 2006 C C . ILE A 1 267 ? 16.426 36.402 57.671 1.00 33.89 267 ILE A C 1
ATOM 2007 O O . ILE A 1 267 ? 15.366 35.825 57.470 1.00 34.77 267 ILE A O 1
ATOM 2012 N N . PHE A 1 268 ? 17.598 35.832 57.426 1.00 33.34 268 PHE A N 1
ATOM 2013 C CA . PHE A 1 268 ? 17.650 34.518 56.767 1.00 33.82 268 PHE A CA 1
ATOM 2014 C C . PHE A 1 268 ? 17.862 33.249 57.617 1.00 35.25 268 PHE A C 1
ATOM 2015 O O . PHE A 1 268 ? 18.472 32.287 57.146 1.00 38.40 268 PHE A O 1
ATOM 2023 N N . SER A 1 269 ? 17.386 33.244 58.860 1.00 35.83 269 SER A N 1
ATOM 2024 C CA . SER A 1 269 ? 17.483 32.113 59.732 1.00 34.85 269 SER A CA 1
ATOM 2025 C C . SER A 1 269 ? 16.187 32.077 60.523 1.00 36.31 269 SER A C 1
ATOM 2026 O O . SER A 1 269 ? 15.600 33.130 60.741 1.00 34.11 269 SER A O 1
ATOM 2029 N N . ARG A 1 270 ? 15.744 30.901 60.958 1.00 38.82 270 ARG A N 1
ATOM 2030 C CA . ARG A 1 270 ? 14.492 30.788 61.693 1.00 41.50 270 ARG A CA 1
ATOM 2031 C C . ARG A 1 270 ? 14.515 31.383 63.100 1.00 41.10 270 ARG A C 1
ATOM 2032 O O . ARG A 1 270 ? 13.623 32.146 63.482 1.00 39.42 270 ARG A O 1
ATOM 2040 N N . LYS A 1 271 ? 15.541 31.040 63.869 1.00 41.61 271 LYS A N 1
ATOM 2041 C CA . LYS A 1 271 ? 15.640 31.521 65.235 1.00 40.62 271 LYS A CA 1
ATOM 2042 C C . LYS A 1 271 ? 15.963 33.001 65.387 1.00 38.96 271 LYS A C 1
ATOM 2043 O O . LYS A 1 271 ? 15.481 33.643 66.317 1.00 39.22 271 LYS A O 1
ATOM 2049 N N . GLY A 1 272 ? 16.777 33.549 64.493 1.00 37.30 272 GLY A N 1
ATOM 2050 C CA . GLY A 1 272 ? 17.119 34.959 64.614 1.00 36.83 272 GLY A CA 1
ATOM 2051 C C . GLY A 1 272 ? 18.253 35.202 65.610 1.00 37.09 272 GLY A C 1
ATOM 2052 O O . GLY A 1 272 ? 18.775 34.251 66.197 1.00 38.79 272 GLY A O 1
ATOM 2053 N N . ILE A 1 273 ? 18.652 36.461 65.798 1.00 34.67 273 ILE A N 1
ATOM 2054 C CA . ILE A 1 273 ? 19.732 36.792 66.733 1.00 33.28 273 ILE A CA 1
ATOM 2055 C C . ILE A 1 273 ? 19.416 37.993 67.619 1.00 34.55 273 ILE A C 1
ATOM 2056 O O . ILE A 1 273 ? 20.309 38.591 68.205 1.00 35.00 273 ILE A O 1
ATOM 2061 N N . GLY A 1 274 ? 18.143 38.353 67.706 1.00 34.20 274 GLY A N 1
ATOM 2062 C CA . GLY A 1 274 ? 17.749 39.482 68.522 1.00 32.14 274 GLY A CA 1
ATOM 2063 C C . GLY A 1 274 ? 16.281 39.319 68.869 1.00 32.51 274 GLY A C 1
ATOM 2064 O O . GLY A 1 274 ? 15.791 38.195 68.964 1.00 32.31 274 GLY A O 1
ATOM 2065 N N . THR A 1 275 ? 15.567 40.427 69.030 1.00 31.45 275 THR A N 1
ATOM 2066 C CA . THR A 1 275 ? 14.152 40.377 69.386 1.00 31.97 275 THR A CA 1
ATOM 2067 C C . THR A 1 275 ? 13.218 40.815 68.263 1.00 31.81 275 THR A C 1
ATOM 2068 O O . THR A 1 275 ? 13.391 41.895 67.678 1.00 31.14 275 THR A O 1
ATOM 2072 N N . MET A 1 276 ? 12.218 39.981 67.985 1.00 30.55 276 MET A N 1
ATOM 2073 C CA . MET A 1 276 ? 11.229 40.288 66.958 1.00 31.68 276 MET A CA 1
ATOM 2074 C C . MET A 1 276 ? 9.863 40.447 67.587 1.00 32.21 276 MET A C 1
ATOM 2075 O O . MET A 1 276 ? 9.371 39.529 68.239 1.00 31.95 276 MET A O 1
ATOM 2080 N N . ILE A 1 277 ? 9.249 41.604 67.365 1.00 32.24 277 ILE A N 1
ATOM 2081 C CA . ILE A 1 277 ? 7.919 41.892 67.878 1.00 32.68 277 ILE A CA 1
ATOM 2082 C C . ILE A 1 277 ? 6.889 41.824 66.758 1.00 34.60 277 ILE A C 1
ATOM 2083 O O . ILE A 1 277 ? 6.998 42.552 65.775 1.00 36.30 277 ILE A O 1
ATOM 2088 N N . LYS A 1 278 ? 5.899 40.948 66.898 1.00 36.89 278 LYS A N 1
ATOM 2089 C CA . LYS A 1 278 ? 4.830 40.836 65.909 1.00 40.02 278 LYS A CA 1
ATOM 2090 C C . LYS A 1 278 ? 3.599 40.206 66.548 1.00 42.01 278 LYS A C 1
ATOM 2091 O O . LYS A 1 278 ? 3.687 39.555 67.598 1.00 42.33 278 LYS A O 1
ATOM 2097 N N . GLU A 1 279 ? 2.448 40.410 65.914 1.00 42.62 279 GLU A N 1
ATOM 2098 C CA . GLU A 1 279 ? 1.207 39.861 66.416 1.00 43.74 279 GLU A CA 1
ATOM 2099 C C . GLU A 1 279 ? 1.228 38.362 66.282 1.00 45.21 279 GLU A C 1
ATOM 2100 O O . GLU A 1 279 ? 2.137 37.786 65.677 1.00 43.45 279 GLU A O 1
ATOM 2106 N N . LEU A 1 280 ? 0.219 37.728 66.863 1.00 49.11 280 LEU A N 1
ATOM 2107 C CA . LEU A 1 280 ? 0.121 36.327 66.772 1.00 52.74 280 LEU A CA 1
ATOM 2108 C C . LEU A 1 280 ? -0.384 35.983 65.422 1.00 55.39 280 LEU A C 1
ATOM 2109 O O . LEU A 1 280 ? -1.092 36.797 64.767 1.00 54.85 280 LEU A O 1
ATOM 2114 N N . GLU A 1 281 ? -0.031 34.790 64.999 1.00 59.86 281 GLU A N 1
ATOM 2115 C CA . GLU A 1 281 ? -0.609 34.411 63.759 1.00 65.68 281 GLU A CA 1
ATOM 2116 C C . GLU A 1 281 ? -0.274 33.085 63.131 1.00 68.31 281 GLU A C 1
ATOM 2117 O O . GLU A 1 281 ? 0.671 32.261 63.401 1.00 68.75 281 GLU A O 1
ATOM 2123 N N . GLY A 1 282 ? -1.159 32.896 62.208 1.00 71.38 282 GLY A N 1
ATOM 2124 C CA . GLY A 1 282 ? -1.178 31.715 61.361 1.00 74.49 282 GLY A CA 1
ATOM 2125 C C . GLY A 1 282 ? -1.406 32.070 59.895 1.00 76.44 282 GLY A C 1
ATOM 2126 O O . GLY A 1 282 ? -0.564 32.714 59.276 1.00 76.34 282 GLY A O 1
ATOM 2128 N N . MET B 1 1 ? -4.544 98.656 29.979 1.00 79.10 1 MET B N 1
ATOM 2129 C CA . MET B 1 1 ? -5.668 97.711 30.251 1.00 79.20 1 MET B CA 1
ATOM 2130 C C . MET B 1 1 ? -5.727 96.612 29.201 1.00 77.38 1 MET B C 1
ATOM 2131 O O . MET B 1 1 ? -4.733 96.298 28.546 1.00 78.24 1 MET B O 1
ATOM 2136 N N . ARG B 1 2 ? -6.927 96.064 29.037 1.00 73.58 2 ARG B N 1
ATOM 2137 C CA . ARG B 1 2 ? -7.211 94.989 28.098 1.00 70.10 2 ARG B CA 1
ATOM 2138 C C . ARG B 1 2 ? -6.218 94.631 27.006 1.00 68.81 2 ARG B C 1
ATOM 2139 O O . ARG B 1 2 ? -5.595 93.578 27.085 1.00 69.95 2 ARG B O 1
ATOM 2147 N N . ILE B 1 3 ? -6.048 95.471 25.991 1.00 66.09 3 ILE B N 1
ATOM 2148 C CA . ILE B 1 3 ? -5.144 95.071 24.922 1.00 64.35 3 ILE B CA 1
ATOM 2149 C C . ILE B 1 3 ? -3.773 94.572 25.385 1.00 62.83 3 ILE B C 1
ATOM 2150 O O . ILE B 1 3 ? -3.235 93.645 24.788 1.00 62.34 3 ILE B O 1
ATOM 2155 N N . ASP B 1 4 ? -3.215 95.153 26.446 1.00 61.93 4 ASP B N 1
ATOM 2156 C CA . ASP B 1 4 ? -1.914 94.700 26.956 1.00 61.55 4 ASP B CA 1
ATOM 2157 C C . ASP B 1 4 ? -2.032 93.198 27.239 1.00 59.84 4 ASP B C 1
ATOM 2158 O O . ASP B 1 4 ? -1.118 92.417 26.968 1.00 59.43 4 ASP B O 1
ATOM 2163 N N . THR B 1 5 ? -3.176 92.815 27.795 1.00 57.20 5 THR B N 1
ATOM 2164 C CA . THR B 1 5 ? -3.478 91.429 28.136 1.00 54.56 5 THR B CA 1
ATOM 2165 C C . THR B 1 5 ? -3.487 90.517 26.910 1.00 53.99 5 THR B C 1
ATOM 2166 O O . THR B 1 5 ? -2.880 89.443 26.907 1.00 55.81 5 THR B O 1
ATOM 2170 N N . VAL B 1 6 ? -4.208 90.943 25.881 1.00 51.07 6 VAL B N 1
ATOM 2171 C CA . VAL B 1 6 ? -4.325 90.185 24.647 1.00 48.77 6 VAL B CA 1
ATOM 2172 C C . VAL B 1 6 ? -2.987 89.986 23.983 1.00 48.83 6 VAL B C 1
ATOM 2173 O O . VAL B 1 6 ? -2.647 88.890 23.555 1.00 49.03 6 VAL B O 1
ATOM 2177 N N . ASN B 1 7 ? -2.222 91.057 23.889 1.00 48.28 7 ASN B N 1
ATOM 2178 C CA . ASN B 1 7 ? -0.954 90.946 23.224 1.00 48.69 7 ASN B CA 1
ATOM 2179 C C . ASN B 1 7 ? 0.091 90.164 24.000 1.00 47.42 7 ASN B C 1
ATOM 2180 O O . ASN B 1 7 ? 0.894 89.462 23.403 1.00 48.66 7 ASN B O 1
ATOM 2185 N N . VAL B 1 8 ? 0.069 90.244 25.323 1.00 46.14 8 VAL B N 1
ATOM 2186 C CA . VAL B 1 8 ? 1.024 89.481 26.111 1.00 44.95 8 VAL B CA 1
ATOM 2187 C C . VAL B 1 8 ? 0.706 87.981 25.941 1.00 44.43 8 VAL B C 1
ATOM 2188 O O . VAL B 1 8 ? 1.583 87.180 25.610 1.00 42.95 8 VAL B O 1
ATOM 2192 N N . LEU B 1 9 ? -0.563 87.627 26.140 1.00 43.23 9 LEU B N 1
ATOM 2193 C CA . LEU B 1 9 ? -1.035 86.248 26.029 1.00 43.19 9 LEU B CA 1
ATOM 2194 C C . LEU B 1 9 ? -0.871 85.622 24.643 1.00 44.00 9 LEU B C 1
ATOM 2195 O O . LEU B 1 9 ? -0.623 84.419 24.520 1.00 42.54 9 LEU B O 1
ATOM 2200 N N . LEU B 1 10 ? -1.033 86.433 23.604 1.00 44.87 10 LEU B N 1
ATOM 2201 C CA . LEU B 1 10 ? -0.895 85.963 22.231 1.00 45.50 10 LEU B CA 1
ATOM 2202 C C . LEU B 1 10 ? 0.567 85.730 21.926 1.00 46.08 10 LEU B C 1
ATOM 2203 O O . LEU B 1 10 ? 0.913 84.898 21.088 1.00 44.78 10 LEU B O 1
ATOM 2208 N N . GLU B 1 11 ? 1.424 86.489 22.596 1.00 47.89 11 GLU B N 1
ATOM 2209 C CA . GLU B 1 11 ? 2.851 86.351 22.399 1.00 50.29 11 GLU B CA 1
ATOM 2210 C C . GLU B 1 11 ? 3.310 85.150 23.215 1.00 49.52 11 GLU B C 1
ATOM 2211 O O . GLU B 1 11 ? 4.077 84.325 22.734 1.00 49.14 11 GLU B O 1
ATOM 2217 N N . ALA B 1 12 ? 2.796 85.039 24.436 1.00 49.95 12 ALA B N 1
ATOM 2218 C CA . ALA B 1 12 ? 3.162 83.952 25.340 1.00 50.37 12 ALA B CA 1
ATOM 2219 C C . ALA B 1 12 ? 2.618 82.562 24.995 1.00 51.45 12 ALA B C 1
ATOM 2220 O O . ALA B 1 12 ? 3.396 81.674 24.639 1.00 52.71 12 ALA B O 1
ATOM 2222 N N . LEU B 1 13 ? 1.300 82.371 25.097 1.00 51.36 13 LEU B N 1
ATOM 2223 C CA . LEU B 1 13 ? 0.663 81.066 24.838 1.00 50.63 13 LEU B CA 1
ATOM 2224 C C . LEU B 1 13 ? 1.328 80.103 23.842 1.00 49.55 13 LEU B C 1
ATOM 2225 O O . LEU B 1 13 ? 1.435 78.900 24.109 1.00 49.85 13 LEU B O 1
ATOM 2230 N N . PRO B 1 14 ? 1.738 80.600 22.667 1.00 46.53 14 PRO B N 1
ATOM 2231 C CA . PRO B 1 14 ? 2.381 79.703 21.716 1.00 44.22 14 PRO B CA 1
ATOM 2232 C C . PRO B 1 14 ? 3.504 78.951 22.407 1.00 43.50 14 PRO B C 1
ATOM 2233 O O . PRO B 1 14 ? 3.584 77.722 22.304 1.00 45.16 14 PRO B O 1
ATOM 2237 N N . TYR B 1 15 ? 4.359 79.684 23.122 1.00 41.07 15 TYR B N 1
ATOM 2238 C CA . TYR B 1 15 ? 5.487 79.083 23.836 1.00 38.02 15 TYR B CA 1
ATOM 2239 C C . TYR B 1 15 ? 5.053 77.970 24.802 1.00 37.65 15 TYR B C 1
ATOM 2240 O O . TYR B 1 15 ? 5.813 77.035 25.061 1.00 36.66 15 TYR B O 1
ATOM 2249 N N . ILE B 1 16 ? 3.835 78.055 25.326 1.00 37.44 16 ILE B N 1
ATOM 2250 C CA . ILE B 1 16 ? 3.348 77.003 26.213 1.00 39.04 16 ILE B CA 1
ATOM 2251 C C . ILE B 1 16 ? 3.204 75.724 25.384 1.00 40.56 16 ILE B C 1
ATOM 2252 O O . ILE B 1 16 ? 3.474 74.619 25.869 1.00 40.71 16 ILE B O 1
ATOM 2257 N N . LYS B 1 17 ? 2.779 75.876 24.130 1.00 40.70 17 LYS B N 1
ATOM 2258 C CA . LYS B 1 17 ? 2.617 74.720 23.260 1.00 40.68 17 LYS B CA 1
ATOM 2259 C C . LYS B 1 17 ? 3.960 74.057 22.955 1.00 38.54 17 LYS B C 1
ATOM 2260 O O . LYS B 1 17 ? 4.095 72.840 23.047 1.00 38.92 17 LYS B O 1
ATOM 2266 N N . GLU B 1 18 ? 4.955 74.863 22.605 1.00 36.79 18 GLU B N 1
ATOM 2267 C CA . GLU B 1 18 ? 6.282 74.350 22.273 1.00 36.42 18 GLU B CA 1
ATOM 2268 C C . GLU B 1 18 ? 7.096 73.749 23.424 1.00 36.21 18 GLU B C 1
ATOM 2269 O O . GLU B 1 18 ? 7.745 72.721 23.254 1.00 35.80 18 GLU B O 1
ATOM 2275 N N . PHE B 1 19 ? 7.048 74.374 24.597 1.00 35.01 19 PHE B N 1
ATOM 2276 C CA . PHE B 1 19 ? 7.845 73.919 25.731 1.00 33.89 19 PHE B CA 1
ATOM 2277 C C . PHE B 1 19 ? 7.225 72.880 26.652 1.00 33.01 19 PHE B C 1
ATOM 2278 O O . PHE B 1 19 ? 7.913 72.278 27.478 1.00 31.42 19 PHE B O 1
ATOM 2286 N N . TYR B 1 20 ? 5.927 72.661 26.500 1.00 32.73 20 TYR B N 1
ATOM 2287 C CA . TYR B 1 20 ? 5.220 71.694 27.334 1.00 32.74 20 TYR B CA 1
ATOM 2288 C C . TYR B 1 20 ? 5.889 70.328 27.312 1.00 32.90 20 TYR B C 1
ATOM 2289 O O . TYR B 1 20 ? 6.018 69.708 26.261 1.00 35.93 20 TYR B O 1
ATOM 2298 N N . GLY B 1 21 ? 6.307 69.858 28.479 1.00 33.48 21 GLY B N 1
ATOM 2299 C CA . GLY B 1 21 ? 6.949 68.561 28.558 1.00 32.70 21 GLY B CA 1
ATOM 2300 C C . GLY B 1 21 ? 8.455 68.577 28.416 1.00 32.22 21 GLY B C 1
ATOM 2301 O O . GLY B 1 21 ? 9.109 67.572 28.662 1.00 32.84 21 GLY B O 1
ATOM 2302 N N . LYS B 1 22 ? 9.010 69.715 28.027 1.00 31.65 22 LYS B N 1
ATOM 2303 C CA . LYS B 1 22 ? 10.451 69.846 27.861 1.00 32.93 22 LYS B CA 1
ATOM 2304 C C . LYS B 1 22 ? 11.187 70.086 29.183 1.00 32.51 22 LYS B C 1
ATOM 2305 O O . LYS B 1 22 ? 10.573 70.356 30.222 1.00 32.65 22 LYS B O 1
ATOM 2311 N N . THR B 1 23 ? 12.508 69.988 29.137 1.00 31.27 23 THR B N 1
ATOM 2312 C CA . THR B 1 23 ? 13.315 70.190 30.327 1.00 30.37 23 THR B CA 1
ATOM 2313 C C . THR B 1 23 ? 14.186 71.439 30.256 1.00 31.24 23 THR B C 1
ATOM 2314 O O . THR B 1 23 ? 14.923 71.619 29.273 1.00 30.59 23 THR B O 1
ATOM 2318 N N . PHE B 1 24 ? 14.092 72.297 31.278 1.00 29.52 24 PHE B N 1
ATOM 2319 C CA . PHE B 1 24 ? 14.925 73.499 31.346 1.00 29.71 24 PHE B CA 1
ATOM 2320 C C . PHE B 1 24 ? 15.903 73.309 32.484 1.00 29.55 24 PHE B C 1
ATOM 2321 O O . PHE B 1 24 ? 15.488 73.002 33.603 1.00 29.95 24 PHE B O 1
ATOM 2329 N N . VAL B 1 25 ? 17.192 73.471 32.215 1.00 29.84 25 VAL B N 1
ATOM 2330 C CA . VAL B 1 25 ? 18.177 73.371 33.289 1.00 30.13 25 VAL B CA 1
ATOM 2331 C C . VAL B 1 25 ? 18.491 74.831 33.627 1.00 31.84 25 VAL B C 1
ATOM 2332 O O . VAL B 1 25 ? 18.918 75.592 32.764 1.00 31.45 25 VAL B O 1
ATOM 2336 N N . ILE B 1 26 ? 18.236 75.218 34.871 1.00 34.63 26 ILE B N 1
ATOM 2337 C CA . ILE B 1 26 ? 18.446 76.587 35.331 1.00 36.61 26 ILE B CA 1
ATOM 2338 C C . ILE B 1 26 ? 19.570 76.706 36.358 1.00 39.45 26 ILE B C 1
ATOM 2339 O O . ILE B 1 26 ? 19.511 76.104 37.422 1.00 39.45 26 ILE B O 1
ATOM 2344 N N . LYS B 1 27 ? 20.587 77.494 36.032 1.00 44.73 27 LYS B N 1
ATOM 2345 C CA . LYS B 1 27 ? 21.741 77.695 36.909 1.00 50.19 27 LYS B CA 1
ATOM 2346 C C . LYS B 1 27 ? 21.632 78.948 37.782 1.00 54.25 27 LYS B C 1
ATOM 2347 O O . LYS B 1 27 ? 21.680 80.082 37.304 1.00 52.24 27 LYS B O 1
ATOM 2353 N N . PHE B 1 28 ? 21.486 78.698 39.079 1.00 61.82 28 PHE B N 1
ATOM 2354 C CA . PHE B 1 28 ? 21.371 79.711 40.127 1.00 67.17 28 PHE B CA 1
ATOM 2355 C C . PHE B 1 28 ? 22.785 80.127 40.489 1.00 69.64 28 PHE B C 1
ATOM 2356 O O . PHE B 1 28 ? 23.418 79.541 41.373 1.00 70.08 28 PHE B O 1
ATOM 2364 N N . GLY B 1 29 ? 23.291 81.121 39.781 1.00 73.23 29 GLY B N 1
ATOM 2365 C CA . GLY B 1 29 ? 24.628 81.588 40.063 1.00 78.00 29 GLY B CA 1
ATOM 2366 C C . GLY B 1 29 ? 24.610 82.483 41.285 1.00 80.99 29 GLY B C 1
ATOM 2367 O O . GLY B 1 29 ? 23.989 82.168 42.304 1.00 81.39 29 GLY B O 1
ATOM 2368 N N . GLY B 1 30 ? 25.279 83.623 41.175 1.00 83.45 30 GLY B N 1
ATOM 2369 C CA . GLY B 1 30 ? 25.349 84.537 42.300 1.00 85.68 30 GLY B CA 1
ATOM 2370 C C . GLY B 1 30 ? 24.137 85.419 42.358 1.00 86.54 30 GLY B C 1
ATOM 2371 O O . GLY B 1 30 ? 23.131 85.088 42.976 1.00 86.66 30 GLY B O 1
ATOM 2372 N N . SER B 1 31 ? 24.230 86.549 41.686 1.00 87.08 31 SER B N 1
ATOM 2373 C CA . SER B 1 31 ? 23.230 87.594 41.589 1.00 88.51 31 SER B CA 1
ATOM 2374 C C . SER B 1 31 ? 21.790 87.318 42.077 1.00 89.04 31 SER B C 1
ATOM 2375 O O . SER B 1 31 ? 21.399 87.773 43.153 1.00 89.02 31 SER B O 1
ATOM 2378 N N . ALA B 1 32 ? 21.009 86.559 41.303 1.00 89.79 32 ALA B N 1
ATOM 2379 C CA . ALA B 1 32 ? 19.591 86.280 41.598 1.00 90.52 32 ALA B CA 1
ATOM 2380 C C . ALA B 1 32 ? 19.250 85.756 42.988 1.00 91.30 32 ALA B C 1
ATOM 2381 O O . ALA B 1 32 ? 18.107 85.352 43.247 1.00 91.03 32 ALA B O 1
ATOM 2383 N N . MET B 1 33 ? 20.241 85.768 43.874 1.00 92.55 33 MET B N 1
ATOM 2384 C CA . MET B 1 33 ? 20.076 85.304 45.247 1.00 93.24 33 MET B CA 1
ATOM 2385 C C . MET B 1 33 ? 20.439 86.442 46.212 1.00 92.89 33 MET B C 1
ATOM 2386 O O . MET B 1 33 ? 20.408 86.264 47.433 1.00 93.52 33 MET B O 1
ATOM 2391 N N . LYS B 1 34 ? 20.761 87.615 45.664 1.00 91.79 34 LYS B N 1
ATOM 2392 C CA . LYS B 1 34 ? 21.126 88.758 46.493 1.00 90.54 34 LYS B CA 1
ATOM 2393 C C . LYS B 1 34 ? 19.942 89.609 46.951 1.00 89.10 34 LYS B C 1
ATOM 2394 O O . LYS B 1 34 ? 19.449 89.418 48.066 1.00 88.65 34 LYS B O 1
ATOM 2400 N N . GLN B 1 35 ? 19.482 90.541 46.118 1.00 87.26 35 GLN B N 1
ATOM 2401 C CA . GLN B 1 35 ? 18.343 91.374 46.508 1.00 85.41 35 GLN B CA 1
ATOM 2402 C C . GLN B 1 35 ? 17.169 90.449 46.747 1.00 83.19 35 GLN B C 1
ATOM 2403 O O . GLN B 1 35 ? 16.957 89.504 45.995 1.00 82.88 35 GLN B O 1
ATOM 2409 N N . GLU B 1 36 ? 16.402 90.733 47.791 1.00 81.02 36 GLU B N 1
ATOM 2410 C CA . GLU B 1 36 ? 15.265 89.904 48.147 1.00 78.25 36 GLU B CA 1
ATOM 2411 C C . GLU B 1 36 ? 14.139 89.774 47.129 1.00 75.86 36 GLU B C 1
ATOM 2412 O O . GLU B 1 36 ? 13.669 88.666 46.880 1.00 75.90 36 GLU B O 1
ATOM 2418 N N . ASN B 1 37 ? 13.694 90.877 46.535 1.00 72.58 37 ASN B N 1
ATOM 2419 C CA . ASN B 1 37 ? 12.613 90.783 45.558 1.00 69.02 37 ASN B CA 1
ATOM 2420 C C . ASN B 1 37 ? 12.978 89.937 44.347 1.00 66.49 37 ASN B C 1
ATOM 2421 O O . ASN B 1 37 ? 12.142 89.215 43.821 1.00 65.18 37 ASN B O 1
ATOM 2426 N N . ALA B 1 38 ? 14.229 90.019 43.914 1.00 64.79 38 ALA B N 1
ATOM 2427 C CA . ALA B 1 38 ? 14.683 89.233 42.774 1.00 63.69 38 ALA B CA 1
ATOM 2428 C C . ALA B 1 38 ? 14.643 87.761 43.159 1.00 62.93 38 ALA B C 1
ATOM 2429 O O . ALA B 1 38 ? 14.343 86.903 42.335 1.00 62.57 38 ALA B O 1
ATOM 2431 N N . LYS B 1 39 ? 14.947 87.482 44.423 1.00 62.56 39 LYS B N 1
ATOM 2432 C CA . LYS B 1 39 ? 14.938 86.114 44.937 1.00 61.02 39 LYS B CA 1
ATOM 2433 C C . LYS B 1 39 ? 13.510 85.586 44.942 1.00 59.08 39 LYS B C 1
ATOM 2434 O O . LYS B 1 39 ? 13.270 84.448 44.571 1.00 59.13 39 LYS B O 1
ATOM 2440 N N . LYS B 1 40 ? 12.561 86.418 45.353 1.00 57.88 40 LYS B N 1
ATOM 2441 C CA . LYS B 1 40 ? 11.160 86.005 45.389 1.00 56.84 40 LYS B CA 1
ATOM 2442 C C . LYS B 1 40 ? 10.582 85.744 43.988 1.00 55.50 40 LYS B C 1
ATOM 2443 O O . LYS B 1 40 ? 9.913 84.731 43.762 1.00 54.42 40 LYS B O 1
ATOM 2449 N N . ALA B 1 41 ? 10.823 86.664 43.058 1.00 52.97 41 ALA B N 1
ATOM 2450 C CA . ALA B 1 41 ? 10.320 86.519 41.698 1.00 50.84 41 ALA B CA 1
ATOM 2451 C C . ALA B 1 41 ? 10.899 85.247 41.075 1.00 50.15 41 ALA B C 1
ATOM 2452 O O . ALA B 1 41 ? 10.182 84.490 40.425 1.00 49.10 41 ALA B O 1
ATOM 2454 N N . PHE B 1 42 ? 12.191 85.006 41.283 1.00 48.13 42 PHE B N 1
ATOM 2455 C CA . PHE B 1 42 ? 12.825 83.815 40.739 1.00 45.76 42 PHE B CA 1
ATOM 2456 C C . PHE B 1 42 ? 12.058 82.558 41.164 1.00 45.30 42 PHE B C 1
ATOM 2457 O O . PHE B 1 42 ? 11.622 81.775 40.324 1.00 44.46 42 PHE B O 1
ATOM 2465 N N . ILE B 1 43 ? 11.911 82.370 42.473 1.00 45.03 43 ILE B N 1
ATOM 2466 C CA . ILE B 1 43 ? 11.196 81.222 43.024 1.00 44.13 43 ILE B CA 1
ATOM 2467 C C . ILE B 1 43 ? 9.833 81.107 42.343 1.00 45.13 43 ILE B C 1
ATOM 2468 O O . ILE B 1 43 ? 9.368 80.017 42.011 1.00 45.97 43 ILE B O 1
ATOM 2473 N N . GLN B 1 44 ? 9.195 82.250 42.140 1.00 44.27 44 GLN B N 1
ATOM 2474 C CA . GLN B 1 44 ? 7.901 82.294 41.491 1.00 43.02 44 GLN B CA 1
ATOM 2475 C C . GLN B 1 44 ? 7.992 81.830 40.018 1.00 42.31 44 GLN B C 1
ATOM 2476 O O . GLN B 1 44 ? 7.152 81.063 39.548 1.00 41.78 44 GLN B O 1
ATOM 2482 N N . ASP B 1 45 ? 9.010 82.285 39.292 1.00 42.05 45 ASP B N 1
ATOM 2483 C CA . ASP B 1 45 ? 9.199 81.889 37.896 1.00 40.93 45 ASP B CA 1
ATOM 2484 C C . ASP B 1 45 ? 9.279 80.373 37.748 1.00 39.95 45 ASP B C 1
ATOM 2485 O O . ASP B 1 45 ? 8.634 79.790 36.890 1.00 39.84 45 ASP B O 1
ATOM 2490 N N . ILE B 1 46 ? 10.077 79.737 38.593 1.00 40.03 46 ILE B N 1
ATOM 2491 C CA . ILE B 1 46 ? 10.224 78.289 38.568 1.00 38.42 46 ILE B CA 1
ATOM 2492 C C . ILE B 1 46 ? 8.867 77.609 38.700 1.00 38.97 46 ILE B C 1
ATOM 2493 O O . ILE B 1 46 ? 8.552 76.692 37.938 1.00 39.82 46 ILE B O 1
ATOM 2498 N N . ILE B 1 47 ? 8.070 78.050 39.675 1.00 38.23 47 ILE B N 1
ATOM 2499 C CA . ILE B 1 47 ? 6.736 77.480 39.916 1.00 36.57 47 ILE B CA 1
ATOM 2500 C C . ILE B 1 47 ? 5.833 77.649 38.690 1.00 37.32 47 ILE B C 1
ATOM 2501 O O . ILE B 1 47 ? 5.047 76.766 38.363 1.00 34.53 47 ILE B O 1
ATOM 2506 N N . LEU B 1 48 ? 5.946 78.785 38.011 1.00 38.71 48 LEU B N 1
ATOM 2507 C CA . LEU B 1 48 ? 5.146 79.021 36.817 1.00 39.41 48 LEU B CA 1
ATOM 2508 C C . LEU B 1 48 ? 5.568 78.076 35.694 1.00 39.03 48 LEU B C 1
ATOM 2509 O O . LEU B 1 48 ? 4.720 77.460 35.045 1.00 39.18 48 LEU B O 1
ATOM 2514 N N . LEU B 1 49 ? 6.869 77.946 35.455 1.00 36.65 49 LEU B N 1
ATOM 2515 C CA . LEU B 1 49 ? 7.314 77.037 34.401 1.00 36.60 49 LEU B CA 1
ATOM 2516 C C . LEU B 1 49 ? 6.712 75.661 34.680 1.00 36.60 49 LEU B C 1
ATOM 2517 O O . LEU B 1 49 ? 6.346 74.936 33.773 1.00 36.64 49 LEU B O 1
ATOM 2522 N N . LYS B 1 50 ? 6.608 75.322 35.956 1.00 37.79 50 LYS B N 1
ATOM 2523 C CA . LYS B 1 50 ? 6.066 74.044 36.371 1.00 38.70 50 LYS B CA 1
ATOM 2524 C C . LYS B 1 50 ? 4.557 73.994 36.124 1.00 39.89 50 LYS B C 1
ATOM 2525 O O . LYS B 1 50 ? 4.005 72.945 35.807 1.00 40.12 50 LYS B O 1
ATOM 2531 N N . TYR B 1 51 ? 3.881 75.127 36.262 1.00 41.37 51 TYR B N 1
ATOM 2532 C CA . TYR B 1 51 ? 2.439 75.143 36.046 1.00 42.16 51 TYR B CA 1
ATOM 2533 C C . TYR B 1 51 ? 2.099 74.964 34.582 1.00 41.58 51 TYR B C 1
ATOM 2534 O O . TYR B 1 51 ? 1.026 74.485 34.242 1.00 42.67 51 TYR B O 1
ATOM 2543 N N . THR B 1 52 ? 3.021 75.348 33.717 1.00 40.42 52 THR B N 1
ATOM 2544 C CA . THR B 1 52 ? 2.784 75.269 32.292 1.00 40.51 52 THR B CA 1
ATOM 2545 C C . THR B 1 52 ? 3.187 73.958 31.637 1.00 41.39 52 THR B C 1
ATOM 2546 O O . THR B 1 52 ? 3.032 73.810 30.419 1.00 44.19 52 THR B O 1
ATOM 2550 N N . GLY B 1 53 ? 3.693 73.010 32.421 1.00 39.95 53 GLY B N 1
ATOM 2551 C CA . GLY B 1 53 ? 4.111 71.739 31.852 1.00 38.55 53 GLY B CA 1
ATOM 2552 C C . GLY B 1 53 ? 5.610 71.589 31.598 1.00 38.43 53 GLY B C 1
ATOM 2553 O O . GLY B 1 53 ? 6.054 70.571 31.065 1.00 37.68 53 GLY B O 1
ATOM 2554 N N . ILE B 1 54 ? 6.397 72.596 31.964 1.00 37.26 54 ILE B N 1
ATOM 2555 C CA . ILE B 1 54 ? 7.844 72.541 31.787 1.00 37.26 54 ILE B CA 1
ATOM 2556 C C . ILE B 1 54 ? 8.466 71.767 32.959 1.00 37.30 54 ILE B C 1
ATOM 2557 O O . ILE B 1 54 ? 7.941 71.778 34.071 1.00 36.85 54 ILE B O 1
ATOM 2562 N N . LYS B 1 55 ? 9.571 71.074 32.697 1.00 37.56 55 LYS B N 1
ATOM 2563 C CA . LYS B 1 55 ? 10.273 70.298 33.728 1.00 36.81 55 LYS B CA 1
ATOM 2564 C C . LYS B 1 55 ? 11.536 71.054 34.100 1.00 34.57 55 LYS B C 1
ATOM 2565 O O . LYS B 1 55 ? 12.566 70.889 33.457 1.00 36.64 55 LYS B O 1
ATOM 2571 N N . PRO B 1 56 ? 11.477 71.899 35.128 1.00 32.32 56 PRO B N 1
ATOM 2572 C CA . PRO B 1 56 ? 12.691 72.627 35.483 1.00 31.21 56 PRO B CA 1
ATOM 2573 C C . PRO B 1 56 ? 13.633 71.797 36.328 1.00 30.14 56 PRO B C 1
ATOM 2574 O O . PRO B 1 56 ? 13.194 70.934 37.086 1.00 30.85 56 PRO B O 1
ATOM 2578 N N . ILE B 1 57 ? 14.928 72.041 36.167 1.00 30.02 57 ILE B N 1
ATOM 2579 C CA . ILE B 1 57 ? 15.967 71.372 36.953 1.00 30.02 57 ILE B CA 1
ATOM 2580 C C . ILE B 1 57 ? 16.889 72.497 37.416 1.00 30.18 57 ILE B C 1
ATOM 2581 O O . ILE B 1 57 ? 17.443 73.219 36.586 1.00 30.83 57 ILE B O 1
ATOM 2586 N N . ILE B 1 58 ? 17.041 72.651 38.728 1.00 29.43 58 ILE B N 1
ATOM 2587 C CA . ILE B 1 58 ? 17.887 73.705 39.274 1.00 30.60 58 ILE B CA 1
ATOM 2588 C C . ILE B 1 58 ? 19.297 73.242 39.663 1.00 30.28 58 ILE B C 1
ATOM 2589 O O . ILE B 1 58 ? 19.500 72.129 40.157 1.00 28.76 58 ILE B O 1
ATOM 2594 N N . VAL B 1 59 ? 20.271 74.111 39.428 1.00 30.77 59 VAL B N 1
ATOM 2595 C CA . VAL B 1 59 ? 21.658 73.856 39.798 1.00 32.52 59 VAL B CA 1
ATOM 2596 C C . VAL B 1 59 ? 22.137 75.148 40.473 1.00 34.61 59 VAL B C 1
ATOM 2597 O O . VAL B 1 59 ? 21.899 76.238 39.954 1.00 34.73 59 VAL B O 1
ATOM 2601 N N . HIS B 1 60 ? 22.781 75.042 41.635 1.00 36.48 60 HIS B N 1
ATOM 2602 C CA . HIS B 1 60 ? 23.242 76.240 42.350 1.00 37.91 60 HIS B CA 1
ATOM 2603 C C . HIS B 1 60 ? 24.731 76.237 42.622 1.00 37.80 60 HIS B C 1
ATOM 2604 O O . HIS B 1 60 ? 25.373 75.211 42.518 1.00 36.19 60 HIS B O 1
ATOM 2611 N N . GLY B 1 61 ? 25.267 77.400 42.970 1.00 40.39 61 GLY B N 1
ATOM 2612 C CA . GLY B 1 61 ? 26.677 77.500 43.282 1.00 43.03 61 GLY B CA 1
ATOM 2613 C C . GLY B 1 61 ? 26.875 77.652 44.777 1.00 47.22 61 GLY B C 1
ATOM 2614 O O . GLY B 1 61 ? 25.996 77.297 45.571 1.00 47.53 61 GLY B O 1
ATOM 2615 N N . GLY B 1 62 ? 28.033 78.179 45.167 1.00 50.33 62 GLY B N 1
ATOM 2616 C CA . GLY B 1 62 ? 28.326 78.366 46.576 1.00 53.58 62 GLY B CA 1
ATOM 2617 C C . GLY B 1 62 ? 28.052 79.802 46.967 1.00 57.41 62 GLY B C 1
ATOM 2618 O O . GLY B 1 62 ? 26.955 80.321 46.727 1.00 57.49 62 GLY B O 1
ATOM 2619 N N . GLY B 1 63 ? 29.046 80.452 47.567 1.00 60.24 63 GLY B N 1
ATOM 2620 C CA . GLY B 1 63 ? 28.869 81.836 47.968 1.00 61.32 63 GLY B CA 1
ATOM 2621 C C . GLY B 1 63 ? 29.360 82.190 49.361 1.00 62.00 63 GLY B C 1
ATOM 2622 O O . GLY B 1 63 ? 30.208 81.503 49.927 1.00 61.21 63 GLY B O 1
ATOM 2623 N N . PRO B 1 64 ? 28.812 83.263 49.951 1.00 63.82 64 PRO B N 1
ATOM 2624 C CA . PRO B 1 64 ? 29.153 83.775 51.284 1.00 65.19 64 PRO B CA 1
ATOM 2625 C C . PRO B 1 64 ? 29.267 82.693 52.353 1.00 65.82 64 PRO B C 1
ATOM 2626 O O . PRO B 1 64 ? 30.235 82.650 53.123 1.00 65.81 64 PRO B O 1
ATOM 2630 N N . ALA B 1 65 ? 28.259 81.829 52.388 1.00 65.85 65 ALA B N 1
ATOM 2631 C CA . ALA B 1 65 ? 28.187 80.743 53.351 1.00 64.46 65 ALA B CA 1
ATOM 2632 C C . ALA B 1 65 ? 29.489 79.973 53.491 1.00 64.03 65 ALA B C 1
ATOM 2633 O O . ALA B 1 65 ? 29.922 79.696 54.606 1.00 63.22 65 ALA B O 1
ATOM 2635 N N . ILE B 1 66 ? 30.112 79.634 52.365 1.00 64.43 66 ILE B N 1
ATOM 2636 C CA . ILE B 1 66 ? 31.363 78.876 52.376 1.00 65.62 66 ILE B CA 1
ATOM 2637 C C . ILE B 1 66 ? 32.574 79.612 52.969 1.00 67.10 66 ILE B C 1
ATOM 2638 O O . ILE B 1 66 ? 33.302 79.036 53.775 1.00 67.60 66 ILE B O 1
ATOM 2643 N N . SER B 1 67 ? 32.808 80.862 52.571 1.00 68.54 67 SER B N 1
ATOM 2644 C CA . SER B 1 67 ? 33.940 81.607 53.123 1.00 69.84 67 SER B CA 1
ATOM 2645 C C . SER B 1 67 ? 33.754 81.686 54.638 1.00 69.77 67 SER B C 1
ATOM 2646 O O . SER B 1 67 ? 34.677 81.394 55.412 1.00 69.64 67 SER B O 1
ATOM 2649 N N . GLN B 1 68 ? 32.545 82.061 55.046 1.00 68.97 68 GLN B N 1
ATOM 2650 C CA . GLN B 1 68 ? 32.203 82.192 56.455 1.00 70.22 68 GLN B CA 1
ATOM 2651 C C . GLN B 1 68 ? 32.545 80.942 57.263 1.00 70.88 68 GLN B C 1
ATOM 2652 O O . GLN B 1 68 ? 33.341 80.991 58.202 1.00 72.11 68 GLN B O 1
ATOM 2658 N N . MET B 1 69 ? 31.929 79.826 56.896 1.00 70.94 69 MET B N 1
ATOM 2659 C CA . MET B 1 69 ? 32.169 78.553 57.559 1.00 71.14 69 MET B CA 1
ATOM 2660 C C . MET B 1 69 ? 33.668 78.280 57.730 1.00 71.11 69 MET B C 1
ATOM 2661 O O . MET B 1 69 ? 34.112 77.867 58.800 1.00 70.89 69 MET B O 1
ATOM 2666 N N . MET B 1 70 ? 34.443 78.510 56.674 1.00 71.88 70 MET B N 1
ATOM 2667 C CA . MET B 1 70 ? 35.890 78.283 56.709 1.00 72.73 70 MET B CA 1
ATOM 2668 C C . MET B 1 70 ? 36.569 79.098 57.823 1.00 73.22 70 MET B C 1
ATOM 2669 O O . MET B 1 70 ? 37.473 78.613 58.508 1.00 72.92 70 MET B O 1
ATOM 2674 N N . LYS B 1 71 ? 36.131 80.339 57.989 1.00 73.15 71 LYS B N 1
ATOM 2675 C CA . LYS B 1 71 ? 36.692 81.210 59.005 1.00 73.50 71 LYS B CA 1
ATOM 2676 C C . LYS B 1 71 ? 36.194 80.811 60.388 1.00 73.45 71 LYS B C 1
ATOM 2677 O O . LYS B 1 71 ? 36.997 80.558 61.291 1.00 72.96 71 LYS B O 1
ATOM 2683 N N . ASP B 1 72 ? 34.871 80.745 60.540 1.00 73.14 72 ASP B N 1
ATOM 2684 C CA . ASP B 1 72 ? 34.244 80.357 61.800 1.00 72.87 72 ASP B CA 1
ATOM 2685 C C . ASP B 1 72 ? 34.827 79.027 62.255 1.00 73.83 72 ASP B C 1
ATOM 2686 O O . ASP B 1 72 ? 34.808 78.691 63.440 1.00 74.86 72 ASP B O 1
ATOM 2691 N N . LEU B 1 73 ? 35.346 78.268 61.299 1.00 73.93 73 LEU B N 1
ATOM 2692 C CA . LEU B 1 73 ? 35.934 76.974 61.593 1.00 74.07 73 LEU B CA 1
ATOM 2693 C C . LEU B 1 73 ? 37.457 77.088 61.518 1.00 74.43 73 LEU B C 1
ATOM 2694 O O . LEU B 1 73 ? 38.156 76.124 61.194 1.00 75.03 73 LEU B O 1
ATOM 2699 N N . GLY B 1 74 ? 37.951 78.287 61.822 1.00 74.08 74 GLY B N 1
ATOM 2700 C CA . GLY B 1 74 ? 39.377 78.567 61.812 1.00 73.38 74 GLY B CA 1
ATOM 2701 C C . GLY B 1 74 ? 40.215 77.805 60.805 1.00 73.62 74 GLY B C 1
ATOM 2702 O O . GLY B 1 74 ? 41.082 77.015 61.182 1.00 73.86 74 GLY B O 1
ATOM 2703 N N . ILE B 1 75 ? 39.961 78.037 59.521 1.00 73.31 75 ILE B N 1
ATOM 2704 C CA . ILE B 1 75 ? 40.719 77.379 58.469 1.00 72.91 75 ILE B CA 1
ATOM 2705 C C . ILE B 1 75 ? 41.122 78.407 57.427 1.00 73.38 75 ILE B C 1
ATOM 2706 O O . ILE B 1 75 ? 40.309 79.218 56.987 1.00 73.67 75 ILE B O 1
ATOM 2711 N N . GLU B 1 76 ? 42.390 78.378 57.042 1.00 74.09 76 GLU B N 1
ATOM 2712 C CA . GLU B 1 76 ? 42.902 79.341 56.078 1.00 75.10 76 GLU B CA 1
ATOM 2713 C C . GLU B 1 76 ? 43.038 78.798 54.661 1.00 74.39 76 GLU B C 1
ATOM 2714 O O . GLU B 1 76 ? 43.223 77.602 54.458 1.00 74.07 76 GLU B O 1
ATOM 2720 N N . PRO B 1 77 ? 42.942 79.685 53.659 1.00 74.39 77 PRO B N 1
ATOM 2721 C CA . PRO B 1 77 ? 43.062 79.276 52.259 1.00 74.85 77 PRO B CA 1
ATOM 2722 C C . PRO B 1 77 ? 44.478 78.800 51.967 1.00 75.66 77 PRO B C 1
ATOM 2723 O O . PRO B 1 77 ? 45.434 79.539 52.172 1.00 76.00 77 PRO B O 1
ATOM 2727 N N . VAL B 1 78 ? 44.614 77.595 51.443 1.00 77.22 78 VAL B N 1
ATOM 2728 C CA . VAL B 1 78 ? 45.925 77.024 51.042 1.00 78.79 78 VAL B CA 1
ATOM 2729 C C . VAL B 1 78 ? 46.118 77.180 49.473 1.00 80.54 78 VAL B C 1
ATOM 2730 O O . VAL B 1 78 ? 45.144 76.944 48.755 1.00 81.01 78 VAL B O 1
ATOM 2734 N N . PHE B 1 79 ? 47.292 77.565 48.875 1.00 82.59 79 PHE B N 1
ATOM 2735 C CA . PHE B 1 79 ? 47.458 77.761 47.348 1.00 84.20 79 PHE B CA 1
ATOM 2736 C C . PHE B 1 79 ? 48.708 76.942 46.698 1.00 84.97 79 PHE B C 1
ATOM 2737 O O . PHE B 1 79 ? 49.694 76.760 47.412 1.00 85.42 79 PHE B O 1
ATOM 2745 N N . LYS B 1 80 ? 48.730 76.453 45.394 1.00 85.48 80 LYS B N 1
ATOM 2746 C CA . LYS B 1 80 ? 49.906 75.696 44.744 1.00 86.23 80 LYS B CA 1
ATOM 2747 C C . LYS B 1 80 ? 50.377 76.535 43.552 1.00 87.55 80 LYS B C 1
ATOM 2748 O O . LYS B 1 80 ? 51.522 76.536 43.088 1.00 87.54 80 LYS B O 1
ATOM 2754 N N . ASN B 1 81 ? 49.311 77.223 43.130 1.00 88.64 81 ASN B N 1
ATOM 2755 C CA . ASN B 1 81 ? 48.954 78.264 42.169 1.00 89.92 81 ASN B CA 1
ATOM 2756 C C . ASN B 1 81 ? 48.841 78.123 40.674 1.00 90.11 81 ASN B C 1
ATOM 2757 O O . ASN B 1 81 ? 49.713 77.844 39.861 1.00 88.44 81 ASN B O 1
ATOM 2762 N N . GLY B 1 82 ? 47.568 78.399 40.535 1.00 90.51 82 GLY B N 1
ATOM 2763 C CA . GLY B 1 82 ? 46.614 78.529 39.491 1.00 90.22 82 GLY B CA 1
ATOM 2764 C C . GLY B 1 82 ? 45.425 78.813 40.427 1.00 90.24 82 GLY B C 1
ATOM 2765 O O . GLY B 1 82 ? 44.325 79.138 39.988 1.00 90.28 82 GLY B O 1
ATOM 2766 N N . HIS B 1 83 ? 45.721 78.663 41.748 1.00 90.04 83 HIS B N 1
ATOM 2767 C CA . HIS B 1 83 ? 44.678 78.869 42.739 1.00 89.03 83 HIS B CA 1
ATOM 2768 C C . HIS B 1 83 ? 44.824 78.223 44.087 1.00 86.31 83 HIS B C 1
ATOM 2769 O O . HIS B 1 83 ? 45.877 77.727 44.498 1.00 85.29 83 HIS B O 1
ATOM 2776 N N . ARG B 1 84 ? 43.661 78.258 44.745 1.00 83.09 84 ARG B N 1
ATOM 2777 C CA . ARG B 1 84 ? 43.383 77.696 46.044 1.00 79.16 84 ARG B CA 1
ATOM 2778 C C . ARG B 1 84 ? 43.360 76.185 45.926 1.00 74.66 84 ARG B C 1
ATOM 2779 O O . ARG B 1 84 ? 42.892 75.618 44.951 1.00 74.33 84 ARG B O 1
ATOM 2787 N N . VAL B 1 85 ? 43.876 75.554 46.956 1.00 69.25 85 VAL B N 1
ATOM 2788 C CA . VAL B 1 85 ? 43.954 74.120 47.055 1.00 65.58 85 VAL B CA 1
ATOM 2789 C C . VAL B 1 85 ? 42.756 73.645 47.840 1.00 63.28 85 VAL B C 1
ATOM 2790 O O . VAL B 1 85 ? 42.217 74.395 48.649 1.00 62.59 85 VAL B O 1
ATOM 2794 N N . THR B 1 86 ? 42.334 72.407 47.627 1.00 60.03 86 THR B N 1
ATOM 2795 C CA . THR B 1 86 ? 41.204 71.862 48.358 1.00 57.31 86 THR B CA 1
ATOM 2796 C C . THR B 1 86 ? 41.600 70.556 49.037 1.00 57.38 86 THR B C 1
ATOM 2797 O O . THR B 1 86 ? 41.481 69.482 48.433 1.00 56.48 86 THR B O 1
ATOM 2801 N N . ASP B 1 87 ? 42.059 70.655 50.287 1.00 57.58 87 ASP B N 1
ATOM 2802 C CA . ASP B 1 87 ? 42.462 69.465 51.036 1.00 58.06 87 ASP B CA 1
ATOM 2803 C C . ASP B 1 87 ? 41.224 68.776 51.611 1.00 58.02 87 ASP B C 1
ATOM 2804 O O . ASP B 1 87 ? 40.156 69.383 51.711 1.00 58.09 87 ASP B O 1
ATOM 2809 N N . GLU B 1 88 ? 41.370 67.505 51.967 1.00 57.32 88 GLU B N 1
ATOM 2810 C CA . GLU B 1 88 ? 40.276 66.729 52.531 1.00 57.37 88 GLU B CA 1
ATOM 2811 C C . GLU B 1 88 ? 39.354 67.554 53.429 1.00 57.51 88 GLU B C 1
ATOM 2812 O O . GLU B 1 88 ? 38.166 67.708 53.132 1.00 58.76 88 GLU B O 1
ATOM 2818 N N . LYS B 1 89 ? 39.893 68.089 54.522 1.00 56.19 89 LYS B N 1
ATOM 2819 C CA . LYS B 1 89 ? 39.081 68.860 55.455 1.00 55.11 89 LYS B CA 1
ATOM 2820 C C . LYS B 1 89 ? 38.346 70.027 54.806 1.00 53.38 89 LYS B C 1
ATOM 2821 O O . LYS B 1 89 ? 37.243 70.374 55.227 1.00 52.56 89 LYS B O 1
ATOM 2827 N N . THR B 1 90 ? 38.942 70.634 53.787 1.00 51.86 90 THR B N 1
ATOM 2828 C CA . THR B 1 90 ? 38.274 71.744 53.130 1.00 52.26 90 THR B CA 1
ATOM 2829 C C . THR B 1 90 ? 37.117 71.211 52.274 1.00 52.45 90 THR B C 1
ATOM 2830 O O . THR B 1 90 ? 36.027 71.790 52.268 1.00 52.38 90 THR B O 1
ATOM 2834 N N . MET B 1 91 ? 37.348 70.107 51.562 1.00 52.32 91 MET B N 1
ATOM 2835 C CA . MET B 1 91 ? 36.299 69.505 50.726 1.00 50.81 91 MET B CA 1
ATOM 2836 C C . MET B 1 91 ? 35.098 69.135 51.592 1.00 49.58 91 MET B C 1
ATOM 2837 O O . MET B 1 91 ? 33.956 69.363 51.208 1.00 47.94 91 MET B O 1
ATOM 2842 N N . GLU B 1 92 ? 35.370 68.570 52.764 1.00 48.40 92 GLU B N 1
ATOM 2843 C CA . GLU B 1 92 ? 34.310 68.179 53.677 1.00 47.97 92 GLU B CA 1
ATOM 2844 C C . GLU B 1 92 ? 33.449 69.368 54.064 1.00 46.23 92 GLU B C 1
ATOM 2845 O O . GLU B 1 92 ? 32.240 69.246 54.186 1.00 47.20 92 GLU B O 1
ATOM 2851 N N . ILE B 1 93 ? 34.063 70.526 54.259 1.00 45.33 93 ILE B N 1
ATOM 2852 C CA . ILE B 1 93 ? 33.300 71.714 54.642 1.00 43.71 93 ILE B CA 1
ATOM 2853 C C . ILE B 1 93 ? 32.522 72.309 53.480 1.00 44.10 93 ILE B C 1
ATOM 2854 O O . ILE B 1 93 ? 31.422 72.828 53.668 1.00 42.02 93 ILE B O 1
ATOM 2859 N N . VAL B 1 94 ? 33.100 72.241 52.283 1.00 45.02 94 VAL B N 1
ATOM 2860 C CA . VAL B 1 94 ? 32.436 72.753 51.095 1.00 46.45 94 VAL B CA 1
ATOM 2861 C C . VAL B 1 94 ? 31.162 71.942 50.853 1.00 46.17 94 VAL B C 1
ATOM 2862 O O . VAL B 1 94 ? 30.069 72.511 50.752 1.00 45.73 94 VAL B O 1
ATOM 2866 N N . GLU B 1 95 ? 31.308 70.618 50.785 1.00 45.02 95 GLU B N 1
ATOM 2867 C CA . GLU B 1 95 ? 30.179 69.707 50.572 1.00 44.82 95 GLU B CA 1
ATOM 2868 C C . GLU B 1 95 ? 29.106 69.861 51.648 1.00 43.97 95 GLU B C 1
ATOM 2869 O O . GLU B 1 95 ? 27.911 69.719 51.382 1.00 42.75 95 GLU B O 1
ATOM 2875 N N . MET B 1 96 ? 29.542 70.158 52.863 1.00 44.42 96 MET B N 1
ATOM 2876 C CA . MET B 1 96 ? 28.634 70.332 53.985 1.00 43.42 96 MET B CA 1
ATOM 2877 C C . MET B 1 96 ? 27.813 71.601 53.798 1.00 41.96 96 MET B C 1
ATOM 2878 O O . MET B 1 96 ? 26.607 71.587 53.990 1.00 42.72 96 MET B O 1
ATOM 2883 N N . VAL B 1 97 ? 28.462 72.691 53.407 1.00 40.23 97 VAL B N 1
ATOM 2884 C CA . VAL B 1 97 ? 27.764 73.948 53.192 1.00 40.41 97 VAL B CA 1
ATOM 2885 C C . VAL B 1 97 ? 26.865 73.894 51.966 1.00 40.78 97 VAL B C 1
ATOM 2886 O O . VAL B 1 97 ? 25.707 74.300 52.026 1.00 40.90 97 VAL B O 1
ATOM 2890 N N . LEU B 1 98 ? 27.395 73.390 50.855 1.00 41.09 98 LEU B N 1
ATOM 2891 C CA . LEU B 1 98 ? 26.614 73.284 49.616 1.00 41.39 98 LEU B CA 1
ATOM 2892 C C . LEU B 1 98 ? 25.376 72.396 49.741 1.00 41.22 98 LEU B C 1
ATOM 2893 O O . LEU B 1 98 ? 24.276 72.790 49.364 1.00 40.50 98 LEU B O 1
ATOM 2898 N N . VAL B 1 99 ? 25.574 71.191 50.262 1.00 42.48 99 VAL B N 1
ATOM 2899 C CA . VAL B 1 99 ? 24.494 70.223 50.416 1.00 43.17 99 VAL B CA 1
ATOM 2900 C C . VAL B 1 99 ? 23.633 70.451 51.639 1.00 44.79 99 VAL B C 1
ATOM 2901 O O . VAL B 1 99 ? 22.414 70.432 51.550 1.00 45.32 99 VAL B O 1
ATOM 2905 N N . GLY B 1 100 ? 24.272 70.646 52.786 1.00 46.98 100 GLY B N 1
ATOM 2906 C CA . GLY B 1 100 ? 23.529 70.830 54.015 1.00 47.95 100 GLY B CA 1
ATOM 2907 C C . GLY B 1 100 ? 22.974 72.215 54.235 1.00 50.06 100 GLY B C 1
ATOM 2908 O O . GLY B 1 100 ? 22.086 72.403 55.059 1.00 51.13 100 GLY B O 1
ATOM 2909 N N . LYS B 1 101 ? 23.467 73.197 53.501 1.00 51.23 101 LYS B N 1
ATOM 2910 C CA . LYS B 1 101 ? 22.984 74.541 53.718 1.00 52.90 101 LYS B CA 1
ATOM 2911 C C . LYS B 1 101 ? 22.312 75.159 52.497 1.00 53.35 101 LYS B C 1
ATOM 2912 O O . LYS B 1 101 ? 21.098 75.275 52.460 1.00 53.59 101 LYS B O 1
ATOM 2918 N N . ILE B 1 102 ? 23.090 75.550 51.497 1.00 52.78 102 ILE B N 1
ATOM 2919 C CA . ILE B 1 102 ? 22.517 76.172 50.318 1.00 52.72 102 ILE B CA 1
ATOM 2920 C C . ILE B 1 102 ? 21.463 75.301 49.606 1.00 53.44 102 ILE B C 1
ATOM 2921 O O . ILE B 1 102 ? 20.323 75.726 49.392 1.00 52.37 102 ILE B O 1
ATOM 2926 N N . ASN B 1 103 ? 21.838 74.081 49.249 1.00 53.33 103 ASN B N 1
ATOM 2927 C CA . ASN B 1 103 ? 20.920 73.196 48.561 1.00 52.59 103 ASN B CA 1
ATOM 2928 C C . ASN B 1 103 ? 19.536 73.101 49.207 1.00 52.77 103 ASN B C 1
ATOM 2929 O O . ASN B 1 103 ? 18.528 73.275 48.527 1.00 53.83 103 ASN B O 1
ATOM 2934 N N . LYS B 1 104 ? 19.477 72.830 50.510 1.00 52.00 104 LYS B N 1
ATOM 2935 C CA . LYS B 1 104 ? 18.192 72.678 51.189 1.00 50.68 104 LYS B CA 1
ATOM 2936 C C . LYS B 1 104 ? 17.367 73.952 51.408 1.00 49.35 104 LYS B C 1
ATOM 2937 O O . LYS B 1 104 ? 16.157 73.872 51.576 1.00 49.16 104 LYS B O 1
ATOM 2943 N N . GLU B 1 105 ? 17.996 75.120 51.413 1.00 48.45 105 GLU B N 1
ATOM 2944 C CA . GLU B 1 105 ? 17.239 76.356 51.590 1.00 49.64 105 GLU B CA 1
ATOM 2945 C C . GLU B 1 105 ? 16.385 76.564 50.340 1.00 48.74 105 GLU B C 1
ATOM 2946 O O . GLU B 1 105 ? 15.215 76.931 50.435 1.00 48.50 105 GLU B O 1
ATOM 2952 N N . ILE B 1 106 ? 16.983 76.319 49.170 1.00 47.64 106 ILE B N 1
ATOM 2953 C CA . ILE B 1 106 ? 16.302 76.462 47.880 1.00 44.56 106 ILE B CA 1
ATOM 2954 C C . ILE B 1 106 ? 15.126 75.487 47.838 1.00 44.45 106 ILE B C 1
ATOM 2955 O O . ILE B 1 106 ? 14.030 75.837 47.383 1.00 42.44 106 ILE B O 1
ATOM 2960 N N . VAL B 1 107 ? 15.361 74.267 48.322 1.00 42.91 107 VAL B N 1
ATOM 2961 C CA . VAL B 1 107 ? 14.326 73.238 48.361 1.00 42.50 107 VAL B CA 1
ATOM 2962 C C . VAL B 1 107 ? 13.174 73.681 49.259 1.00 43.90 107 VAL B C 1
ATOM 2963 O O . VAL B 1 107 ? 12.008 73.434 48.963 1.00 44.53 107 VAL B O 1
ATOM 2967 N N . MET B 1 108 ? 13.495 74.341 50.360 1.00 45.75 108 MET B N 1
ATOM 2968 C CA . MET B 1 108 ? 12.449 74.793 51.268 1.00 47.32 108 MET B CA 1
ATOM 2969 C C . MET B 1 108 ? 11.629 75.902 50.607 1.00 46.43 108 MET B C 1
ATOM 2970 O O . MET B 1 108 ? 10.400 75.842 50.557 1.00 46.13 108 MET B O 1
ATOM 2975 N N . ASN B 1 109 ? 12.314 76.907 50.082 1.00 46.21 109 ASN B N 1
ATOM 2976 C CA . ASN B 1 109 ? 11.631 78.000 49.412 1.00 46.30 109 ASN B CA 1
ATOM 2977 C C . ASN B 1 109 ? 10.662 77.502 48.342 1.00 45.37 109 ASN B C 1
ATOM 2978 O O . ASN B 1 109 ? 9.523 77.953 48.286 1.00 45.93 109 ASN B O 1
ATOM 2983 N N . LEU B 1 110 ? 11.121 76.578 47.497 1.00 43.26 110 LEU B N 1
ATOM 2984 C CA . LEU B 1 110 ? 10.295 76.026 46.430 1.00 40.66 110 LEU B CA 1
ATOM 2985 C C . LEU B 1 110 ? 9.117 75.253 47.017 1.00 40.97 110 LEU B C 1
ATOM 2986 O O . LEU B 1 110 ? 7.970 75.490 46.656 1.00 38.63 110 LEU B O 1
ATOM 2991 N N . ASN B 1 111 ? 9.394 74.326 47.924 1.00 42.77 111 ASN B N 1
ATOM 2992 C CA . ASN B 1 111 ? 8.326 73.539 48.534 1.00 44.32 111 ASN B CA 1
ATOM 2993 C C . ASN B 1 111 ? 7.388 74.344 49.416 1.00 45.29 111 ASN B C 1
ATOM 2994 O O . ASN B 1 111 ? 6.496 73.799 50.067 1.00 45.03 111 ASN B O 1
ATOM 2999 N N . LEU B 1 112 ? 7.587 75.652 49.417 1.00 47.19 112 LEU B N 1
ATOM 3000 C CA . LEU B 1 112 ? 6.751 76.546 50.190 1.00 49.33 112 LEU B CA 1
ATOM 3001 C C . LEU B 1 112 ? 5.660 77.087 49.260 1.00 50.93 112 LEU B C 1
ATOM 3002 O O . LEU B 1 112 ? 4.690 77.674 49.722 1.00 53.13 112 LEU B O 1
ATOM 3007 N N . HIS B 1 113 ? 5.817 76.871 47.952 1.00 50.95 113 HIS B N 1
ATOM 3008 C CA . HIS B 1 113 ? 4.859 77.353 46.956 1.00 49.54 113 HIS B CA 1
ATOM 3009 C C . HIS B 1 113 ? 4.393 76.295 45.942 1.00 47.67 113 HIS B C 1
ATOM 3010 O O . HIS B 1 113 ? 3.966 76.632 44.836 1.00 47.11 113 HIS B O 1
ATOM 3017 N N . GLY B 1 114 ? 4.488 75.021 46.323 1.00 46.30 114 GLY B N 1
ATOM 3018 C CA . GLY B 1 114 ? 4.052 73.930 45.461 1.00 43.75 114 GLY B CA 1
ATOM 3019 C C . GLY B 1 114 ? 5.039 73.279 44.502 1.00 43.58 114 GLY B C 1
ATOM 3020 O O . GLY B 1 114 ? 4.651 72.405 43.741 1.00 44.48 114 GLY B O 1
ATOM 3021 N N . GLY B 1 115 ? 6.308 73.663 44.535 1.00 42.55 115 GLY B N 1
ATOM 3022 C CA . GLY B 1 115 ? 7.265 73.085 43.605 1.00 40.68 115 GLY B CA 1
ATOM 3023 C C . GLY B 1 115 ? 7.648 71.615 43.693 1.00 39.62 115 GLY B C 1
ATOM 3024 O O . GLY B 1 115 ? 8.234 71.091 42.742 1.00 40.26 115 GLY B O 1
ATOM 3025 N N . ARG B 1 116 ? 7.322 70.940 44.795 1.00 37.01 116 ARG B N 1
ATOM 3026 C CA . ARG B 1 116 ? 7.693 69.523 44.989 1.00 36.76 116 ARG B CA 1
ATOM 3027 C C . ARG B 1 116 ? 9.150 69.276 44.586 1.00 36.22 116 ARG B C 1
ATOM 3028 O O . ARG B 1 116 ? 9.450 68.400 43.772 1.00 36.01 116 ARG B O 1
ATOM 3036 N N . ALA B 1 117 ? 10.053 70.054 45.169 1.00 35.01 117 ALA B N 1
ATOM 3037 C CA . ALA B 1 117 ? 11.473 69.949 44.870 1.00 33.72 117 ALA B CA 1
ATOM 3038 C C . ALA B 1 117 ? 12.184 69.041 45.854 1.00 33.35 117 ALA B C 1
ATOM 3039 O O . ALA B 1 117 ? 11.875 69.053 47.037 1.00 34.05 117 ALA B O 1
ATOM 3041 N N . VAL B 1 118 ? 13.126 68.245 45.361 1.00 31.87 118 VAL B N 1
ATOM 3042 C CA . VAL B 1 118 ? 13.897 67.375 46.237 1.00 31.22 118 VAL B CA 1
ATOM 3043 C C . VAL B 1 118 ? 15.356 67.640 45.919 1.00 31.42 118 VAL B C 1
ATOM 3044 O O . VAL B 1 118 ? 15.772 67.628 44.763 1.00 31.80 118 VAL B O 1
ATOM 3048 N N . GLY B 1 119 ? 16.129 67.921 46.954 1.00 32.03 119 GLY B N 1
ATOM 3049 C CA . GLY B 1 119 ? 17.524 68.211 46.741 1.00 31.72 119 GLY B CA 1
ATOM 3050 C C . GLY B 1 119 ? 18.362 66.964 46.758 1.00 31.24 119 GLY B C 1
ATOM 3051 O O . GLY B 1 119 ? 18.104 66.059 47.556 1.00 29.93 119 GLY B O 1
ATOM 3052 N N . ILE B 1 120 ? 19.346 66.919 45.862 1.00 30.32 120 ILE B N 1
ATOM 3053 C CA . ILE B 1 120 ? 20.280 65.799 45.757 1.00 32.59 120 ILE B CA 1
ATOM 3054 C C . ILE B 1 120 ? 21.614 66.375 45.260 1.00 33.37 120 ILE B C 1
ATOM 3055 O O . ILE B 1 120 ? 21.713 67.577 45.036 1.00 34.92 120 ILE B O 1
ATOM 3060 N N . CYS B 1 121 ? 22.636 65.537 45.101 1.00 34.15 121 CYS B N 1
ATOM 3061 C CA . CYS B 1 121 ? 23.935 66.003 44.612 1.00 35.72 121 CYS B CA 1
ATOM 3062 C C . CYS B 1 121 ? 24.569 64.961 43.688 1.00 36.75 121 CYS B C 1
ATOM 3063 O O . CYS B 1 121 ? 23.998 63.901 43.451 1.00 36.82 121 CYS B O 1
ATOM 3066 N N . GLY B 1 122 ? 25.759 65.261 43.179 1.00 39.03 122 GLY B N 1
ATOM 3067 C CA . GLY B 1 122 ? 26.449 64.344 42.279 1.00 39.26 122 GLY B CA 1
ATOM 3068 C C . GLY B 1 122 ? 26.702 62.953 42.845 1.00 41.77 122 GLY B C 1
ATOM 3069 O O . GLY B 1 122 ? 26.958 62.010 42.086 1.00 41.69 122 GLY B O 1
ATOM 3070 N N . LYS B 1 123 ? 26.638 62.808 44.168 1.00 42.30 123 LYS B N 1
ATOM 3071 C CA . LYS B 1 123 ? 26.861 61.510 44.778 1.00 44.26 123 LYS B CA 1
ATOM 3072 C C . LYS B 1 123 ? 25.666 60.591 44.581 1.00 43.43 123 LYS B C 1
ATOM 3073 O O . LYS B 1 123 ? 25.828 59.385 44.416 1.00 41.47 123 LYS B O 1
ATOM 3079 N N . ASP B 1 124 ? 24.466 61.167 44.598 1.00 44.61 124 ASP B N 1
ATOM 3080 C CA . ASP B 1 124 ? 23.223 60.398 44.469 1.00 44.33 124 ASP B CA 1
ATOM 3081 C C . ASP B 1 124 ? 23.112 59.558 43.200 1.00 43.29 124 ASP B C 1
ATOM 3082 O O . ASP B 1 124 ? 23.015 60.082 42.093 1.00 41.60 124 ASP B O 1
ATOM 3087 N N . SER B 1 125 ? 23.123 58.241 43.379 1.00 42.22 125 SER B N 1
ATOM 3088 C CA . SER B 1 125 ? 23.046 57.309 42.261 1.00 42.18 125 SER B CA 1
ATOM 3089 C C . SER B 1 125 ? 24.098 57.657 41.217 1.00 41.98 125 SER B C 1
ATOM 3090 O O . SER B 1 125 ? 23.897 57.470 40.022 1.00 44.57 125 SER B O 1
ATOM 3093 N N . LYS B 1 126 ? 25.219 58.180 41.685 1.00 40.94 126 LYS B N 1
ATOM 3094 C CA . LYS B 1 126 ? 26.319 58.546 40.817 1.00 39.26 126 LYS B CA 1
ATOM 3095 C C . LYS B 1 126 ? 25.896 59.448 39.667 1.00 38.05 126 LYS B C 1
ATOM 3096 O O . LYS B 1 126 ? 26.321 59.265 38.528 1.00 38.12 126 LYS B O 1
ATOM 3102 N N . LEU B 1 127 ? 25.062 60.435 39.980 1.00 35.52 127 LEU B N 1
ATOM 3103 C CA . LEU B 1 127 ? 24.584 61.392 38.986 1.00 34.99 127 LEU B CA 1
ATOM 3104 C C . LEU B 1 127 ? 25.755 62.046 38.262 1.00 36.57 127 LEU B C 1
ATOM 3105 O O . LEU B 1 127 ? 25.770 62.128 37.042 1.00 36.52 127 LEU B O 1
ATOM 3110 N N . ILE B 1 128 ? 26.729 62.524 39.032 1.00 37.92 128 ILE B N 1
ATOM 3111 C CA . ILE B 1 128 ? 27.910 63.159 38.472 1.00 36.96 128 ILE B CA 1
ATOM 3112 C C . ILE B 1 128 ? 29.172 62.420 38.898 1.00 37.73 128 ILE B C 1
ATOM 3113 O O . ILE B 1 128 ? 29.604 62.525 40.040 1.00 36.65 128 ILE B O 1
ATOM 3118 N N . VAL B 1 129 ? 29.755 61.658 37.987 1.00 39.77 129 VAL B N 1
ATOM 3119 C CA . VAL B 1 129 ? 30.996 60.946 38.279 1.00 40.44 129 VAL B CA 1
ATOM 3120 C C . VAL B 1 129 ? 32.110 61.911 37.916 1.00 40.95 129 VAL B C 1
ATOM 3121 O O . VAL B 1 129 ? 32.172 62.405 36.796 1.00 41.54 129 VAL B O 1
ATOM 3125 N N . ALA B 1 130 ? 32.985 62.207 38.859 1.00 43.83 130 ALA B N 1
ATOM 3126 C CA . ALA B 1 130 ? 34.056 63.139 38.565 1.00 46.26 130 ALA B CA 1
ATOM 3127 C C . ALA B 1 130 ? 35.421 62.529 38.755 1.00 48.18 130 ALA B C 1
ATOM 3128 O O . ALA B 1 130 ? 35.561 61.391 39.203 1.00 47.17 130 ALA B O 1
ATOM 3130 N N . GLU B 1 131 ? 36.433 63.298 38.384 1.00 52.38 131 GLU B N 1
ATOM 3131 C CA . GLU B 1 131 ? 37.807 62.865 38.556 1.00 56.63 131 GLU B CA 1
ATOM 3132 C C . GLU B 1 131 ? 38.695 64.083 38.828 1.00 58.40 131 GLU B C 1
ATOM 3133 O O . GLU B 1 131 ? 38.319 65.230 38.550 1.00 57.78 131 GLU B O 1
ATOM 3139 N N . LYS B 1 132 ? 39.864 63.815 39.400 1.00 60.78 132 LYS B N 1
ATOM 3140 C CA . LYS B 1 132 ? 40.845 64.837 39.766 1.00 61.17 132 LYS B CA 1
ATOM 3141 C C . LYS B 1 132 ? 41.177 65.807 38.643 1.00 61.80 132 LYS B C 1
ATOM 3142 O O . LYS B 1 132 ? 41.553 65.390 37.547 1.00 61.44 132 LYS B O 1
ATOM 3148 N N . GLU B 1 133 ? 41.049 67.100 38.912 1.00 63.25 133 GLU B N 1
ATOM 3149 C CA . GLU B 1 133 ? 41.395 68.101 37.907 1.00 65.02 133 GLU B CA 1
ATOM 3150 C C . GLU B 1 133 ? 42.900 68.303 38.054 1.00 65.16 133 GLU B C 1
ATOM 3151 O O . GLU B 1 133 ? 43.372 68.659 39.125 1.00 64.93 133 GLU B O 1
ATOM 3157 N N . THR B 1 134 ? 43.647 68.077 36.977 1.00 67.22 134 THR B N 1
ATOM 3158 C CA . THR B 1 134 ? 45.109 68.172 37.021 1.00 69.19 134 THR B CA 1
ATOM 3159 C C . THR B 1 134 ? 45.790 69.259 36.175 1.00 68.52 134 THR B C 1
ATOM 3160 O O . THR B 1 134 ? 47.015 69.369 36.187 1.00 67.93 134 THR B O 1
ATOM 3164 N N . LYS B 1 135 ? 45.026 70.072 35.454 1.00 69.03 135 LYS B N 1
ATOM 3165 C CA . LYS B 1 135 ? 45.661 71.093 34.627 1.00 68.73 135 LYS B CA 1
ATOM 3166 C C . LYS B 1 135 ? 46.625 72.023 35.385 1.00 68.72 135 LYS B C 1
ATOM 3167 O O . LYS B 1 135 ? 47.629 72.448 34.829 1.00 69.62 135 LYS B O 1
ATOM 3173 N N . HIS B 1 136 ? 46.344 72.324 36.650 1.00 68.28 136 HIS B N 1
ATOM 3174 C CA . HIS B 1 136 ? 47.223 73.190 37.440 1.00 67.04 136 HIS B CA 1
ATOM 3175 C C . HIS B 1 136 ? 48.028 72.375 38.460 1.00 66.27 136 HIS B C 1
ATOM 3176 O O . HIS B 1 136 ? 48.628 72.936 39.375 1.00 67.14 136 HIS B O 1
ATOM 3183 N N . GLY B 1 137 ? 48.042 71.056 38.303 1.00 64.57 137 GLY B N 1
ATOM 3184 C CA . GLY B 1 137 ? 48.757 70.212 39.244 1.00 63.51 137 GLY B CA 1
ATOM 3185 C C . GLY B 1 137 ? 47.807 69.757 40.342 1.00 63.11 137 GLY B C 1
ATOM 3186 O O . GLY B 1 137 ? 46.717 70.326 40.487 1.00 63.46 137 GLY B O 1
ATOM 3187 N N . ASP B 1 138 ? 48.200 68.741 41.111 1.00 59.95 138 ASP B N 1
ATOM 3188 C CA . ASP B 1 138 ? 47.354 68.238 42.190 1.00 56.79 138 ASP B CA 1
ATOM 3189 C C . ASP B 1 138 ? 47.075 69.320 43.232 1.00 55.54 138 ASP B C 1
ATOM 3190 O O . ASP B 1 138 ? 47.887 69.551 44.120 1.00 55.89 138 ASP B O 1
ATOM 3195 N N . ILE B 1 139 ? 45.921 69.976 43.122 1.00 54.78 139 ILE B N 1
ATOM 3196 C CA . ILE B 1 139 ? 45.528 71.026 44.063 1.00 52.28 139 ILE B CA 1
ATOM 3197 C C . ILE B 1 139 ? 44.363 70.569 44.943 1.00 50.06 139 ILE B C 1
ATOM 3198 O O . ILE B 1 139 ? 43.611 71.387 45.465 1.00 49.46 139 ILE B O 1
ATOM 3203 N N . GLY B 1 140 ? 44.203 69.261 45.092 1.00 47.53 140 GLY B N 1
ATOM 3204 C CA . GLY B 1 140 ? 43.130 68.762 45.924 1.00 45.69 140 GLY B CA 1
ATOM 3205 C C . GLY B 1 140 ? 41.943 68.138 45.214 1.00 45.98 140 GLY B C 1
ATOM 3206 O O . GLY B 1 140 ? 42.021 67.649 44.080 1.00 45.96 140 GLY B O 1
ATOM 3207 N N . TYR B 1 141 ? 40.814 68.165 45.902 1.00 45.32 141 TYR B N 1
ATOM 3208 C CA . TYR B 1 141 ? 39.610 67.576 45.367 1.00 44.34 141 TYR B CA 1
ATOM 3209 C C . TYR B 1 141 ? 38.799 68.548 44.530 1.00 43.66 141 TYR B C 1
ATOM 3210 O O . TYR B 1 141 ? 37.654 68.874 44.847 1.00 43.10 141 TYR B O 1
ATOM 3219 N N . VAL B 1 142 ? 39.471 69.030 43.500 1.00 42.65 142 VAL B N 1
ATOM 3220 C CA . VAL B 1 142 ? 38.846 69.897 42.512 1.00 41.27 142 VAL B CA 1
ATOM 3221 C C . VAL B 1 142 ? 38.567 68.959 41.376 1.00 39.79 142 VAL B C 1
ATOM 3222 O O . VAL B 1 142 ? 39.453 68.225 40.965 1.00 38.60 142 VAL B O 1
ATOM 3226 N N . GLY B 1 143 ? 37.350 68.940 40.828 1.00 39.18 143 GLY B N 1
ATOM 3227 C CA . GLY B 1 143 ? 37.116 67.968 39.790 1.00 38.41 143 GLY B CA 1
ATOM 3228 C C . GLY B 1 143 ? 36.635 68.485 38.458 1.00 38.89 143 GLY B C 1
ATOM 3229 O O . GLY B 1 143 ? 36.307 69.656 38.284 1.00 38.98 143 GLY B O 1
ATOM 3230 N N . LYS B 1 144 ? 36.616 67.561 37.506 1.00 40.18 144 LYS B N 1
ATOM 3231 C CA . LYS B 1 144 ? 36.153 67.783 36.144 1.00 39.70 144 LYS B CA 1
ATOM 3232 C C . LYS B 1 144 ? 35.157 66.642 35.954 1.00 38.75 144 LYS B C 1
ATOM 3233 O O . LYS B 1 144 ? 35.392 65.539 36.444 1.00 40.07 144 LYS B O 1
ATOM 3239 N N . VAL B 1 145 ? 34.046 66.891 35.272 1.00 38.20 145 VAL B N 1
ATOM 3240 C CA . VAL B 1 145 ? 33.054 65.842 35.077 1.00 38.02 145 VAL B CA 1
ATOM 3241 C C . VAL B 1 145 ? 33.533 64.737 34.135 1.00 39.42 145 VAL B C 1
ATOM 3242 O O . VAL B 1 145 ? 33.969 65.010 33.016 1.00 37.81 145 VAL B O 1
ATOM 3246 N N . LYS B 1 146 ? 33.457 63.488 34.593 1.00 40.42 146 LYS B N 1
ATOM 3247 C CA . LYS B 1 146 ? 33.869 62.363 33.758 1.00 41.86 146 LYS B CA 1
ATOM 3248 C C . LYS B 1 146 ? 32.675 61.657 33.135 1.00 42.72 146 LYS B C 1
ATOM 3249 O O . LYS B 1 146 ? 32.807 61.012 32.095 1.00 42.60 146 LYS B O 1
ATOM 3255 N N . LYS B 1 147 ? 31.517 61.765 33.782 1.00 42.35 147 LYS B N 1
ATOM 3256 C CA . LYS B 1 147 ? 30.320 61.121 33.270 1.00 42.67 147 LYS B CA 1
ATOM 3257 C C . LYS B 1 147 ? 29.070 61.523 34.030 1.00 42.49 147 LYS B C 1
ATOM 3258 O O . LYS B 1 147 ? 29.109 61.730 35.241 1.00 44.53 147 LYS B O 1
ATOM 3264 N N . VAL B 1 148 ? 27.956 61.626 33.317 1.00 40.47 148 VAL B N 1
ATOM 3265 C CA . VAL B 1 148 ? 26.693 61.949 33.963 1.00 38.15 148 VAL B CA 1
ATOM 3266 C C . VAL B 1 148 ? 25.682 60.811 33.771 1.00 37.71 148 VAL B C 1
ATOM 3267 O O . VAL B 1 148 ? 25.401 60.414 32.646 1.00 39.18 148 VAL B O 1
ATOM 3271 N N . ASN B 1 149 ? 25.171 60.278 34.878 1.00 36.97 149 ASN B N 1
ATOM 3272 C CA . ASN B 1 149 ? 24.164 59.211 34.862 1.00 36.21 149 ASN B CA 1
ATOM 3273 C C . ASN B 1 149 ? 22.845 59.876 35.271 1.00 35.89 149 ASN B C 1
ATOM 3274 O O . ASN B 1 149 ? 22.475 59.896 36.451 1.00 38.33 149 ASN B O 1
ATOM 3279 N N . PRO B 1 150 ? 22.111 60.419 34.287 1.00 34.93 150 PRO B N 1
ATOM 3280 C CA . PRO B 1 150 ? 20.840 61.101 34.534 1.00 32.78 150 PRO B CA 1
ATOM 3281 C C . PRO B 1 150 ? 19.609 60.257 34.841 1.00 31.34 150 PRO B C 1
ATOM 3282 O O . PRO B 1 150 ? 18.506 60.790 34.873 1.00 32.66 150 PRO B O 1
ATOM 3286 N N . GLU B 1 151 ? 19.765 58.959 35.068 1.00 30.39 151 GLU B N 1
ATOM 3287 C CA . GLU B 1 151 ? 18.587 58.130 35.366 1.00 33.49 151 GLU B CA 1
ATOM 3288 C C . GLU B 1 151 ? 17.773 58.714 36.531 1.00 33.40 151 GLU B C 1
ATOM 3289 O O . GLU B 1 151 ? 16.550 58.839 36.442 1.00 34.28 151 GLU B O 1
ATOM 3295 N N . ILE B 1 152 ? 18.459 59.085 37.612 1.00 30.49 152 ILE B N 1
ATOM 3296 C CA . ILE B 1 152 ? 17.793 59.635 38.781 1.00 28.69 152 ILE B CA 1
ATOM 3297 C C . ILE B 1 152 ? 16.979 60.883 38.439 1.00 29.05 152 ILE B C 1
ATOM 3298 O O . ILE B 1 152 ? 15.876 61.081 38.961 1.00 26.42 152 ILE B O 1
ATOM 3303 N N . LEU B 1 153 ? 17.524 61.729 37.573 1.00 30.05 153 LEU B N 1
ATOM 3304 C CA . LEU B 1 153 ? 16.825 62.938 37.168 1.00 29.56 153 LEU B CA 1
ATOM 3305 C C . LEU B 1 153 ? 15.564 62.581 36.355 1.00 31.93 153 LEU B C 1
ATOM 3306 O O . LEU B 1 153 ? 14.524 63.250 36.481 1.00 31.15 153 LEU B O 1
ATOM 3311 N N . HIS B 1 154 ? 15.633 61.527 35.534 1.00 32.16 154 HIS B N 1
ATOM 3312 C CA . HIS B 1 154 ? 14.452 61.131 34.756 1.00 32.39 154 HIS B CA 1
ATOM 3313 C C . HIS B 1 154 ? 13.387 60.587 35.709 1.00 32.32 154 HIS B C 1
ATOM 3314 O O . HIS B 1 154 ? 12.205 60.873 35.552 1.00 32.81 154 HIS B O 1
ATOM 3321 N N . ALA B 1 155 ? 13.810 59.807 36.698 1.00 29.66 155 ALA B N 1
ATOM 3322 C CA . ALA B 1 155 ? 12.869 59.253 37.660 1.00 29.48 155 ALA B CA 1
ATOM 3323 C C . ALA B 1 155 ? 12.137 60.350 38.411 1.00 30.38 155 ALA B C 1
ATOM 3324 O O . ALA B 1 155 ? 10.971 60.199 38.756 1.00 30.47 155 ALA B O 1
ATOM 3326 N N . LEU B 1 156 ? 12.823 61.465 38.650 1.00 30.84 156 LEU B N 1
ATOM 3327 C CA . LEU B 1 156 ? 12.241 62.562 39.397 1.00 30.88 156 LEU B CA 1
ATOM 3328 C C . LEU B 1 156 ? 11.305 63.430 38.570 1.00 32.97 156 LEU B C 1
ATOM 3329 O O . LEU B 1 156 ? 10.144 63.596 38.937 1.00 33.67 156 LEU B O 1
ATOM 3334 N N . ILE B 1 157 ? 11.793 63.977 37.461 1.00 33.50 157 ILE B N 1
ATOM 3335 C CA . ILE B 1 157 ? 10.960 64.841 36.654 1.00 32.15 157 ILE B CA 1
ATOM 3336 C C . ILE B 1 157 ? 9.772 64.077 36.105 1.00 32.67 157 ILE B C 1
ATOM 3337 O O . ILE B 1 157 ? 8.697 64.629 35.896 1.00 32.23 157 ILE B O 1
ATOM 3342 N N . GLU B 1 158 ? 9.953 62.783 35.910 1.00 35.66 158 GLU B N 1
ATOM 3343 C CA . GLU B 1 158 ? 8.881 61.942 35.394 1.00 37.29 158 GLU B CA 1
ATOM 3344 C C . GLU B 1 158 ? 7.734 61.803 36.396 1.00 36.92 158 GLU B C 1
ATOM 3345 O O . GLU B 1 158 ? 6.619 61.445 36.025 1.00 38.60 158 GLU B O 1
ATOM 3351 N N . ASN B 1 159 ? 8.022 62.078 37.663 1.00 35.46 159 ASN B N 1
ATOM 3352 C CA . ASN B 1 159 ? 7.029 61.998 38.720 1.00 33.22 159 ASN B CA 1
ATOM 3353 C C . ASN B 1 159 ? 6.697 63.369 39.292 1.00 33.42 159 ASN B C 1
ATOM 3354 O O . ASN B 1 159 ? 6.266 63.488 40.434 1.00 33.22 159 ASN B O 1
ATOM 3359 N N . ASP B 1 160 ? 6.947 64.399 38.496 1.00 33.58 160 ASP B N 1
ATOM 3360 C CA . ASP B 1 160 ? 6.619 65.764 38.858 1.00 34.96 160 ASP B CA 1
ATOM 3361 C C . ASP B 1 160 ? 7.426 66.392 39.994 1.00 35.93 160 ASP B C 1
ATOM 3362 O O . ASP B 1 160 ? 6.892 67.197 40.775 1.00 36.11 160 ASP B O 1
ATOM 3367 N N . TYR B 1 161 ? 8.710 66.043 40.083 1.00 34.96 161 TYR B N 1
ATOM 3368 C CA . TYR B 1 161 ? 9.582 66.604 41.118 1.00 31.77 161 TYR B CA 1
ATOM 3369 C C . TYR B 1 161 ? 10.611 67.477 40.440 1.00 31.66 161 TYR B C 1
ATOM 3370 O O . TYR B 1 161 ? 11.075 67.161 39.349 1.00 32.41 161 TYR B O 1
ATOM 3379 N N . ILE B 1 162 ? 10.958 68.577 41.091 1.00 32.42 162 ILE B N 1
ATOM 3380 C CA . ILE B 1 162 ? 11.976 69.483 40.567 1.00 35.05 162 ILE B CA 1
ATOM 3381 C C . ILE B 1 162 ? 13.285 69.208 41.308 1.00 36.01 162 ILE B C 1
ATOM 3382 O O . ILE B 1 162 ? 13.406 69.509 42.500 1.00 37.23 162 ILE B O 1
ATOM 3387 N N . PRO B 1 163 ? 14.244 68.616 40.592 1.00 35.73 163 PRO B N 1
ATOM 3388 C CA . PRO B 1 163 ? 15.577 68.405 41.151 1.00 34.20 163 PRO B CA 1
ATOM 3389 C C . PRO B 1 163 ? 16.294 69.687 41.501 1.00 33.95 163 PRO B C 1
ATOM 3390 O O . PRO B 1 163 ? 16.233 70.556 40.702 1.00 35.63 163 PRO B O 1
ATOM 3394 N N . VAL B 1 164 ? 16.934 69.734 42.670 1.00 34.29 164 VAL B N 1
ATOM 3395 C CA . VAL B 1 164 ? 17.773 70.869 43.051 1.00 33.54 164 VAL B CA 1
ATOM 3396 C C . VAL B 1 164 ? 19.143 70.249 43.273 1.00 33.07 164 VAL B C 1
ATOM 3397 O O . VAL B 1 164 ? 19.354 69.532 44.243 1.00 32.22 164 VAL B O 1
ATOM 3401 N N . ILE B 1 165 ? 20.074 70.528 42.367 1.00 33.32 165 ILE B N 1
ATOM 3402 C CA . ILE B 1 165 ? 21.369 69.853 42.427 1.00 33.55 165 ILE B CA 1
ATOM 3403 C C . ILE B 1 165 ? 22.541 70.673 42.928 1.00 33.69 165 ILE B C 1
ATOM 3404 O O . ILE B 1 165 ? 22.782 71.775 42.463 1.00 35.20 165 ILE B O 1
ATOM 3409 N N . ALA B 1 166 ? 23.276 70.116 43.878 1.00 35.34 166 ALA B N 1
ATOM 3410 C CA . ALA B 1 166 ? 24.455 70.773 44.417 1.00 35.80 166 ALA B CA 1
ATOM 3411 C C . ALA B 1 166 ? 25.643 70.176 43.644 1.00 36.23 166 ALA B C 1
ATOM 3412 O O . ALA B 1 166 ? 25.726 68.967 43.472 1.00 35.61 166 ALA B O 1
ATOM 3414 N N . PRO B 1 167 ? 26.571 71.022 43.169 1.00 39.31 167 PRO B N 1
ATOM 3415 C CA . PRO B 1 167 ? 27.764 70.637 42.394 1.00 40.14 167 PRO B CA 1
ATOM 3416 C C . PRO B 1 167 ? 28.868 69.860 43.099 1.00 40.67 167 PRO B C 1
ATOM 3417 O O . PRO B 1 167 ? 29.982 70.352 43.228 1.00 41.82 167 PRO B O 1
ATOM 3421 N N . VAL B 1 168 ? 28.571 68.650 43.542 1.00 39.47 168 VAL B N 1
ATOM 3422 C CA . VAL B 1 168 ? 29.568 67.839 44.208 1.00 40.34 168 VAL B CA 1
ATOM 3423 C C . VAL B 1 168 ? 29.535 66.519 43.479 1.00 41.67 168 VAL B C 1
ATOM 3424 O O . VAL B 1 168 ? 28.473 65.913 43.351 1.00 41.94 168 VAL B O 1
ATOM 3428 N N . GLY B 1 169 ? 30.691 66.083 42.989 1.00 41.46 169 GLY B N 1
ATOM 3429 C CA . GLY B 1 169 ? 30.744 64.835 42.258 1.00 42.37 169 GLY B CA 1
ATOM 3430 C C . GLY B 1 169 ? 31.425 63.717 43.017 1.00 43.03 169 GLY B C 1
ATOM 3431 O O . GLY B 1 169 ? 32.148 63.967 43.978 1.00 41.09 169 GLY B O 1
ATOM 3432 N N . ILE B 1 170 ? 31.178 62.484 42.574 1.00 43.58 170 ILE B N 1
ATOM 3433 C CA . ILE B 1 170 ? 31.759 61.290 43.179 1.00 45.06 170 ILE B CA 1
ATOM 3434 C C . ILE B 1 170 ? 32.803 60.698 42.224 1.00 46.48 170 ILE B C 1
ATOM 3435 O O . ILE B 1 170 ? 32.588 60.655 41.014 1.00 45.41 170 ILE B O 1
ATOM 3440 N N . GLY B 1 171 ? 33.943 60.278 42.770 1.00 48.65 171 GLY B N 1
ATOM 3441 C CA . GLY B 1 171 ? 34.976 59.672 41.948 1.00 52.30 171 GLY B CA 1
ATOM 3442 C C . GLY B 1 171 ? 34.954 58.170 42.205 1.00 55.52 171 GLY B C 1
ATOM 3443 O O . GLY B 1 171 ? 34.426 57.741 43.238 1.00 55.02 171 GLY B O 1
ATOM 3444 N N . GLU B 1 172 ? 35.501 57.366 41.289 1.00 58.21 172 GLU B N 1
ATOM 3445 C CA . GLU B 1 172 ? 35.522 55.909 41.466 1.00 60.54 172 GLU B CA 1
ATOM 3446 C C . GLU B 1 172 ? 36.232 55.543 42.770 1.00 61.89 172 GLU B C 1
ATOM 3447 O O . GLU B 1 172 ? 35.861 54.592 43.460 1.00 61.07 172 GLU B O 1
ATOM 3453 N N . ASP B 1 173 ? 37.266 56.313 43.097 1.00 63.76 173 ASP B N 1
ATOM 3454 C CA . ASP B 1 173 ? 38.027 56.106 44.323 1.00 64.54 173 ASP B CA 1
ATOM 3455 C C . ASP B 1 173 ? 37.100 56.342 45.510 1.00 64.10 173 ASP B C 1
ATOM 3456 O O . ASP B 1 173 ? 37.524 56.284 46.666 1.00 64.78 173 ASP B O 1
ATOM 3461 N N . GLY B 1 174 ? 35.832 56.611 45.201 1.00 62.08 174 GLY B N 1
ATOM 3462 C CA . GLY B 1 174 ? 34.835 56.862 46.224 1.00 60.11 174 GLY B CA 1
ATOM 3463 C C . GLY B 1 174 ? 34.823 58.271 46.802 1.00 58.29 174 GLY B C 1
ATOM 3464 O O . GLY B 1 174 ? 33.805 58.722 47.322 1.00 57.59 174 GLY B O 1
ATOM 3465 N N . HIS B 1 175 ? 35.940 58.982 46.705 1.00 57.68 175 HIS B N 1
ATOM 3466 C CA . HIS B 1 175 ? 36.013 60.323 47.268 1.00 56.55 175 HIS B CA 1
ATOM 3467 C C . HIS B 1 175 ? 35.139 61.330 46.531 1.00 53.31 175 HIS B C 1
ATOM 3468 O O . HIS B 1 175 ? 34.708 61.087 45.404 1.00 54.18 175 HIS B O 1
ATOM 3475 N N . SER B 1 176 ? 34.868 62.462 47.169 1.00 48.28 176 SER B N 1
ATOM 3476 C CA . SER B 1 176 ? 34.025 63.472 46.548 1.00 46.07 176 SER B CA 1
ATOM 3477 C C . SER B 1 176 ? 34.809 64.700 46.061 1.00 45.78 176 SER B C 1
ATOM 3478 O O . SER B 1 176 ? 35.800 65.098 46.664 1.00 46.90 176 SER B O 1
ATOM 3481 N N . TYR B 1 177 ? 34.354 65.295 44.961 1.00 43.53 177 TYR B N 1
ATOM 3482 C CA . TYR B 1 177 ? 35.034 66.436 44.379 1.00 40.86 177 TYR B CA 1
ATOM 3483 C C . TYR B 1 177 ? 34.132 67.634 44.196 1.00 40.89 177 TYR B C 1
ATOM 3484 O O . TYR B 1 177 ? 32.921 67.501 44.038 1.00 41.65 177 TYR B O 1
ATOM 3493 N N . ASN B 1 178 ? 34.731 68.819 44.228 1.00 41.08 178 ASN B N 1
ATOM 3494 C CA . ASN B 1 178 ? 33.976 70.035 44.024 1.00 40.35 178 ASN B CA 1
ATOM 3495 C C . ASN B 1 178 ? 33.984 70.262 42.517 1.00 41.08 178 ASN B C 1
ATOM 3496 O O . ASN B 1 178 ? 34.975 69.956 41.831 1.00 41.19 178 ASN B O 1
ATOM 3501 N N . ILE B 1 179 ? 32.874 70.781 42.006 1.00 39.12 179 ILE B N 1
ATOM 3502 C CA . ILE B 1 179 ? 32.729 71.007 40.583 1.00 37.47 179 ILE B CA 1
ATOM 3503 C C . ILE B 1 179 ? 32.129 72.367 40.291 1.00 37.80 179 ILE B C 1
ATOM 3504 O O . ILE B 1 179 ? 31.163 72.783 40.928 1.00 36.95 179 ILE B O 1
ATOM 3509 N N . ASN B 1 180 ? 32.728 73.053 39.323 1.00 37.90 180 ASN B N 1
ATOM 3510 C CA . ASN B 1 180 ? 32.275 74.366 38.886 1.00 37.05 180 ASN B CA 1
ATOM 3511 C C . ASN B 1 180 ? 30.797 74.209 38.527 1.00 37.89 180 ASN B C 1
ATOM 3512 O O . ASN B 1 180 ? 30.437 73.329 37.738 1.00 37.95 180 ASN B O 1
ATOM 3517 N N . ALA B 1 181 ? 29.946 75.058 39.100 1.00 37.71 181 ALA B N 1
ATOM 3518 C CA . ALA B 1 181 ? 28.496 74.971 38.876 1.00 37.11 181 ALA B CA 1
ATOM 3519 C C . ALA B 1 181 ? 28.036 75.150 37.429 1.00 36.51 181 ALA B C 1
ATOM 3520 O O . ALA B 1 181 ? 27.170 74.414 36.954 1.00 36.64 181 ALA B O 1
ATOM 3522 N N . ASP B 1 182 ? 28.603 76.120 36.729 1.00 35.93 182 ASP B N 1
ATOM 3523 C CA . ASP B 1 182 ? 28.250 76.342 35.336 1.00 34.95 182 ASP B CA 1
ATOM 3524 C C . ASP B 1 182 ? 28.513 75.083 34.531 1.00 34.28 182 ASP B C 1
ATOM 3525 O O . ASP B 1 182 ? 27.670 74.632 33.769 1.00 33.94 182 ASP B O 1
ATOM 3530 N N . THR B 1 183 ? 29.698 74.517 34.711 1.00 34.54 183 THR B N 1
ATOM 3531 C CA . THR B 1 183 ? 30.090 73.310 33.997 1.00 35.00 183 THR B CA 1
ATOM 3532 C C . THR B 1 183 ? 29.156 72.171 34.315 1.00 36.18 183 THR B C 1
ATOM 3533 O O . THR B 1 183 ? 28.707 71.474 33.418 1.00 40.32 183 THR B O 1
ATOM 3537 N N . ALA B 1 184 ? 28.880 71.969 35.598 1.00 35.66 184 ALA B N 1
ATOM 3538 C CA . ALA B 1 184 ? 27.999 70.893 36.013 1.00 33.63 184 ALA B CA 1
ATOM 3539 C C . ALA B 1 184 ? 26.621 71.079 35.394 1.00 33.02 184 ALA B C 1
ATOM 3540 O O . ALA B 1 184 ? 26.052 70.131 34.852 1.00 33.54 184 ALA B O 1
ATOM 3542 N N . ALA B 1 185 ? 26.081 72.292 35.458 1.00 30.41 185 ALA B N 1
ATOM 3543 C CA . ALA B 1 185 ? 24.767 72.532 34.881 1.00 31.29 185 ALA B CA 1
ATOM 3544 C C . ALA B 1 185 ? 24.787 72.284 33.372 1.00 33.24 185 ALA B C 1
ATOM 3545 O O . ALA B 1 185 ? 23.820 71.770 32.817 1.00 34.56 185 ALA B O 1
ATOM 3547 N N . ALA B 1 186 ? 25.885 72.628 32.706 1.00 33.53 186 ALA B N 1
ATOM 3548 C CA . ALA B 1 186 ? 25.977 72.418 31.263 1.00 34.23 186 ALA B CA 1
ATOM 3549 C C . ALA B 1 186 ? 26.079 70.917 30.944 1.00 36.69 186 ALA B C 1
ATOM 3550 O O . ALA B 1 186 ? 25.388 70.410 30.050 1.00 37.59 186 ALA B O 1
ATOM 3552 N N . GLU B 1 187 ? 26.940 70.210 31.674 1.00 36.25 187 GLU B N 1
ATOM 3553 C CA . GLU B 1 187 ? 27.110 68.778 31.476 1.00 36.15 187 GLU B CA 1
ATOM 3554 C C . GLU B 1 187 ? 25.810 68.045 31.785 1.00 37.19 187 GLU B C 1
ATOM 3555 O O . GLU B 1 187 ? 25.491 67.009 31.184 1.00 37.78 187 GLU B O 1
ATOM 3561 N N . ILE B 1 188 ? 25.049 68.578 32.730 1.00 37.23 188 ILE B N 1
ATOM 3562 C CA . ILE B 1 188 ? 23.798 67.939 33.057 1.00 36.04 188 ILE B CA 1
ATOM 3563 C C . ILE B 1 188 ? 22.773 68.179 31.940 1.00 35.28 188 ILE B C 1
ATOM 3564 O O . ILE B 1 188 ? 22.011 67.281 31.610 1.00 36.93 188 ILE B O 1
ATOM 3569 N N . ALA B 1 189 ? 22.765 69.359 31.328 1.00 33.58 189 ALA B N 1
ATOM 3570 C CA . ALA B 1 189 ? 21.824 69.603 30.242 1.00 31.99 189 ALA B CA 1
ATOM 3571 C C . ALA B 1 189 ? 22.203 68.767 29.004 1.00 32.94 189 ALA B C 1
ATOM 3572 O O . ALA B 1 189 ? 21.323 68.179 28.366 1.00 30.35 189 ALA B O 1
ATOM 3574 N N . LYS B 1 190 ? 23.496 68.710 28.658 1.00 32.28 190 LYS B N 1
ATOM 3575 C CA . LYS B 1 190 ? 23.941 67.909 27.509 1.00 31.85 190 LYS B CA 1
ATOM 3576 C C . LYS B 1 190 ? 23.474 66.444 27.636 1.00 33.54 190 LYS B C 1
ATOM 3577 O O . LYS B 1 190 ? 22.936 65.869 26.697 1.00 34.50 190 LYS B O 1
ATOM 3583 N N . SER B 1 191 ? 23.695 65.846 28.800 1.00 34.28 191 SER B N 1
ATOM 3584 C CA . SER B 1 191 ? 23.333 64.459 29.032 1.00 34.46 191 SER B CA 1
ATOM 3585 C C . SER B 1 191 ? 21.839 64.188 28.953 1.00 34.91 191 SER B C 1
ATOM 3586 O O . SER B 1 191 ? 21.402 63.041 28.870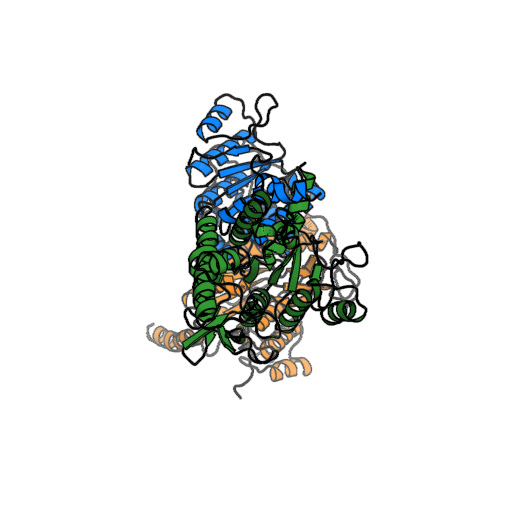 1.00 35.17 191 SER B O 1
ATOM 3589 N N . LEU B 1 192 ? 21.051 65.249 28.987 1.00 35.49 192 LEU B N 1
ATOM 3590 C CA . LEU B 1 192 ? 19.601 65.118 28.907 1.00 36.14 192 LEU B CA 1
ATOM 3591 C C . LEU B 1 192 ? 19.066 65.604 27.562 1.00 38.08 192 LEU B C 1
ATOM 3592 O O . LEU B 1 192 ? 17.883 65.470 27.286 1.00 38.35 192 LEU B O 1
ATOM 3597 N N . MET B 1 193 ? 19.932 66.174 26.726 1.00 40.38 193 MET B N 1
ATOM 3598 C CA . MET B 1 193 ? 19.497 66.701 25.435 1.00 42.08 193 MET B CA 1
ATOM 3599 C C . MET B 1 193 ? 18.412 67.709 25.780 1.00 42.09 193 MET B C 1
ATOM 3600 O O . MET B 1 193 ? 17.417 67.833 25.076 1.00 43.53 193 MET B O 1
ATOM 3605 N N . ALA B 1 194 ? 18.613 68.416 26.886 1.00 40.71 194 ALA B N 1
ATOM 3606 C CA . ALA B 1 194 ? 17.660 69.408 27.372 1.00 38.51 194 ALA B CA 1
ATOM 3607 C C . ALA B 1 194 ? 17.352 70.538 26.394 1.00 36.86 194 ALA B C 1
ATOM 3608 O O . ALA B 1 194 ? 18.232 71.035 25.676 1.00 36.24 194 ALA B O 1
ATOM 3610 N N . GLU B 1 195 ? 16.091 70.951 26.395 1.00 34.95 195 GLU B N 1
ATOM 3611 C CA . GLU B 1 195 ? 15.628 72.015 25.526 1.00 34.71 195 GLU B CA 1
ATOM 3612 C C . GLU B 1 195 ? 16.415 73.311 25.761 1.00 34.44 195 GLU B C 1
ATOM 3613 O O . GLU B 1 195 ? 16.944 73.893 24.818 1.00 35.64 195 GLU B O 1
ATOM 3619 N N . LYS B 1 196 ? 16.489 73.749 27.018 1.00 33.01 196 LYS B N 1
ATOM 3620 C CA . LYS B 1 196 ? 17.191 74.973 27.382 1.00 30.81 196 LYS B CA 1
ATOM 3621 C C . LYS B 1 196 ? 18.153 74.834 28.552 1.00 30.89 196 LYS B C 1
ATOM 3622 O O . LYS B 1 196 ? 18.014 73.947 29.386 1.00 32.09 196 LYS B O 1
ATOM 3628 N N . LEU B 1 197 ? 19.143 75.691 28.562 1.00 32.93 197 LEU B N 1
ATOM 3629 C CA . LEU B 1 197 ? 20.082 75.835 29.659 1.00 32.80 197 LEU B CA 1
ATOM 3630 C C . LEU B 1 197 ? 20.051 77.315 29.967 1.00 34.51 197 LEU B C 1
ATOM 3631 O O . LEU B 1 197 ? 20.430 78.135 29.140 1.00 36.79 197 LEU B O 1
ATOM 3636 N N . ILE B 1 198 ? 19.615 77.661 31.168 1.00 35.33 198 ILE B N 1
ATOM 3637 C CA . ILE B 1 198 ? 19.512 79.071 31.560 1.00 36.03 198 ILE B CA 1
ATOM 3638 C C . ILE B 1 198 ? 20.564 79.461 32.607 1.00 37.51 198 ILE B C 1
ATOM 3639 O O . ILE B 1 198 ? 20.550 78.964 33.734 1.00 36.05 198 ILE B O 1
ATOM 3644 N N . LEU B 1 199 ? 21.478 80.346 32.218 1.00 38.99 199 LEU B N 1
ATOM 3645 C CA . LEU B 1 199 ? 22.536 80.805 33.106 1.00 41.67 199 LEU B CA 1
ATOM 3646 C C . LEU B 1 199 ? 22.261 82.219 33.624 1.00 44.18 199 LEU B C 1
ATOM 3647 O O . LEU B 1 199 ? 22.337 83.175 32.872 1.00 45.88 199 LEU B O 1
ATOM 3652 N N . LEU B 1 200 ? 21.929 82.344 34.907 1.00 48.32 200 LEU B N 1
ATOM 3653 C CA . LEU B 1 200 ? 21.672 83.648 35.522 1.00 51.44 200 LEU B CA 1
ATOM 3654 C C . LEU B 1 200 ? 23.007 84.291 35.893 1.00 54.51 200 LEU B C 1
ATOM 3655 O O . LEU B 1 200 ? 23.843 83.649 36.530 1.00 55.32 200 LEU B O 1
ATOM 3660 N N . THR B 1 201 ? 23.201 85.553 35.513 1.00 57.44 201 THR B N 1
ATOM 3661 C CA . THR B 1 201 ? 24.443 86.247 35.812 1.00 59.65 201 THR B CA 1
ATOM 3662 C C . THR B 1 201 ? 24.200 87.637 36.380 1.00 61.97 201 THR B C 1
ATOM 3663 O O . THR B 1 201 ? 23.067 87.991 36.701 1.00 62.40 201 THR B O 1
ATOM 3667 N N . ASP B 1 202 ? 25.272 88.419 36.497 1.00 65.36 202 ASP B N 1
ATOM 3668 C CA . ASP B 1 202 ? 25.200 89.776 37.043 1.00 67.22 202 ASP B CA 1
ATOM 3669 C C . ASP B 1 202 ? 25.137 90.844 35.962 1.00 66.78 202 ASP B C 1
ATOM 3670 O O . ASP B 1 202 ? 25.455 92.005 36.214 1.00 67.81 202 ASP B O 1
ATOM 3675 N N . VAL B 1 203 ? 24.720 90.454 34.764 1.00 65.56 203 VAL B N 1
ATOM 3676 C CA . VAL B 1 203 ? 24.631 91.389 33.650 1.00 64.68 203 VAL B CA 1
ATOM 3677 C C . VAL B 1 203 ? 23.418 91.107 32.781 1.00 62.80 203 VAL B C 1
ATOM 3678 O O . VAL B 1 203 ? 22.774 90.082 32.922 1.00 61.47 203 VAL B O 1
ATOM 3682 N N . ASP B 1 204 ? 23.103 92.033 31.887 1.00 62.16 204 ASP B N 1
ATOM 3683 C CA . ASP B 1 204 ? 21.967 91.875 30.989 1.00 61.53 204 ASP B CA 1
ATOM 3684 C C . ASP B 1 204 ? 22.194 90.736 30.011 1.00 60.35 204 ASP B C 1
ATOM 3685 O O . ASP B 1 204 ? 21.247 90.100 29.571 1.00 60.95 204 ASP B O 1
ATOM 3690 N N . GLY B 1 205 ? 23.449 90.484 29.664 1.00 58.49 205 GLY B N 1
ATOM 3691 C CA . GLY B 1 205 ? 23.753 89.419 28.720 1.00 56.73 205 GLY B CA 1
ATOM 3692 C C . GLY B 1 205 ? 25.041 89.800 28.040 1.00 57.50 205 GLY B C 1
ATOM 3693 O O . GLY B 1 205 ? 25.810 90.511 28.644 1.00 59.11 205 GLY B O 1
ATOM 3694 N N . VAL B 1 206 ? 25.287 89.339 26.818 1.00 56.85 206 VAL B N 1
ATOM 3695 C CA . VAL B 1 206 ? 26.504 89.697 26.091 1.00 57.43 206 VAL B CA 1
ATOM 3696 C C . VAL B 1 206 ? 26.304 91.083 25.473 1.00 59.09 206 VAL B C 1
ATOM 3697 O O . VAL B 1 206 ? 25.343 91.306 24.739 1.00 58.66 206 VAL B O 1
ATOM 3701 N N . LEU B 1 207 ? 27.204 92.015 25.776 1.00 61.27 207 LEU B N 1
ATOM 3702 C CA . LEU B 1 207 ? 27.116 93.375 25.264 1.00 62.93 207 LEU B CA 1
ATOM 3703 C C . LEU B 1 207 ? 28.170 93.678 24.214 1.00 65.24 207 LEU B C 1
ATOM 3704 O O . LEU B 1 207 ? 29.364 93.700 24.512 1.00 66.39 207 LEU B O 1
ATOM 3709 N N . LYS B 1 208 ? 27.698 93.912 22.980 1.00 68.46 208 LYS B N 1
ATOM 3710 C CA . LYS B 1 208 ? 28.614 94.311 21.906 1.00 70.75 208 LYS B CA 1
ATOM 3711 C C . LYS B 1 208 ? 28.949 95.775 22.130 1.00 72.06 208 LYS B C 1
ATOM 3712 O O . LYS B 1 208 ? 29.148 96.562 21.213 1.00 71.40 208 LYS B O 1
ATOM 3718 N N . ASP B 1 209 ? 29.012 96.063 23.437 1.00 74.20 209 ASP B N 1
ATOM 3719 C CA . ASP B 1 209 ? 29.465 97.317 24.092 1.00 74.35 209 ASP B CA 1
ATOM 3720 C C . ASP B 1 209 ? 28.561 98.538 24.091 1.00 72.80 209 ASP B C 1
ATOM 3721 O O . ASP B 1 209 ? 28.504 99.284 23.129 1.00 71.34 209 ASP B O 1
ATOM 3726 N N . GLY B 1 210 ? 27.871 98.716 25.199 1.00 71.96 210 GLY B N 1
ATOM 3727 C CA . GLY B 1 210 ? 26.938 99.798 25.355 1.00 71.92 210 GLY B CA 1
ATOM 3728 C C . GLY B 1 210 ? 25.573 99.272 24.943 1.00 70.95 210 GLY B C 1
ATOM 3729 O O . GLY B 1 210 ? 24.541 99.871 25.267 1.00 72.09 210 GLY B O 1
ATOM 3730 N N . LYS B 1 211 ? 25.576 98.162 24.220 1.00 68.99 211 LYS B N 1
ATOM 3731 C CA . LYS B 1 211 ? 24.341 97.560 23.761 1.00 67.44 211 LYS B CA 1
ATOM 3732 C C . LYS B 1 211 ? 24.309 96.052 24.021 1.00 65.16 211 LYS B C 1
ATOM 3733 O O . LYS B 1 211 ? 25.343 95.381 24.025 1.00 64.67 211 LYS B O 1
ATOM 3739 N N . LEU B 1 212 ? 23.111 95.529 24.249 1.00 61.96 212 LEU B N 1
ATOM 3740 C CA . LEU B 1 212 ? 22.923 94.108 24.507 1.00 58.05 212 LEU B CA 1
ATOM 3741 C C . LEU B 1 212 ? 22.621 93.353 23.215 1.00 55.98 212 LEU B C 1
ATOM 3742 O O . LEU B 1 212 ? 21.724 93.731 22.468 1.00 54.51 212 LEU B O 1
ATOM 3747 N N . ILE B 1 213 ? 23.373 92.291 22.949 1.00 54.24 213 ILE B N 1
ATOM 3748 C CA . ILE B 1 213 ? 23.144 91.497 21.744 1.00 52.23 213 ILE B CA 1
ATOM 3749 C C . ILE B 1 213 ? 22.098 90.438 22.104 1.00 51.59 213 ILE B C 1
ATOM 3750 O O . ILE B 1 213 ? 22.360 89.506 22.872 1.00 50.68 213 ILE B O 1
ATOM 3755 N N . SER B 1 214 ? 20.908 90.589 21.534 1.00 50.24 214 SER B N 1
ATOM 3756 C CA . SER B 1 214 ? 19.791 89.691 21.801 1.00 49.47 214 SER B CA 1
ATOM 3757 C C . SER B 1 214 ? 19.942 88.218 21.394 1.00 49.20 214 SER B C 1
ATOM 3758 O O . SER B 1 214 ? 19.519 87.332 22.136 1.00 48.03 214 SER B O 1
ATOM 3761 N N . THR B 1 215 ? 20.520 87.959 20.221 1.00 49.02 215 THR B N 1
ATOM 3762 C CA . THR B 1 215 ? 20.718 86.591 19.735 1.00 49.49 215 THR B CA 1
ATOM 3763 C C . THR B 1 215 ? 22.114 86.379 19.170 1.00 48.93 215 THR B C 1
ATOM 3764 O O . THR B 1 215 ? 22.765 87.318 18.733 1.00 50.52 215 THR B O 1
ATOM 3768 N N . LEU B 1 216 ? 22.562 85.129 19.178 1.00 47.64 216 LEU B N 1
ATOM 3769 C CA . LEU B 1 216 ? 23.878 84.759 18.669 1.00 47.91 216 LEU B CA 1
ATOM 3770 C C . LEU B 1 216 ? 23.906 83.273 18.321 1.00 47.63 216 LEU B C 1
ATOM 3771 O O . LEU B 1 216 ? 23.019 82.516 18.715 1.00 47.22 216 LEU B O 1
ATOM 3776 N N . THR B 1 217 ? 24.916 82.859 17.569 1.00 46.46 217 THR B N 1
ATOM 3777 C CA . THR B 1 217 ? 25.054 81.456 17.239 1.00 45.96 217 THR B CA 1
ATOM 3778 C C . THR B 1 217 ? 26.333 81.075 17.940 1.00 46.61 217 THR B C 1
ATOM 3779 O O . THR B 1 217 ? 27.116 81.935 18.322 1.00 47.68 217 THR B O 1
ATOM 3783 N N . PRO B 1 218 ? 26.557 79.782 18.144 1.00 48.46 218 PRO B N 1
ATOM 3784 C CA . PRO B 1 218 ? 27.794 79.368 18.815 1.00 50.72 218 PRO B CA 1
ATOM 3785 C C . PRO B 1 218 ? 29.039 79.973 18.151 1.00 51.84 218 PRO B C 1
ATOM 3786 O O . PRO B 1 218 ? 29.949 80.438 18.840 1.00 52.11 218 PRO B O 1
ATOM 3790 N N . ASP B 1 219 ? 29.072 79.983 16.818 1.00 53.32 219 ASP B N 1
ATOM 3791 C CA . ASP B 1 219 ? 30.224 80.544 16.109 1.00 55.48 219 ASP B CA 1
ATOM 3792 C C . ASP B 1 219 ? 30.393 82.038 16.363 1.00 55.66 219 ASP B C 1
ATOM 3793 O O . ASP B 1 219 ? 31.516 82.507 16.579 1.00 56.97 219 ASP B O 1
ATOM 3798 N N . GLU B 1 220 ? 29.289 82.783 16.335 1.00 55.09 220 GLU B N 1
ATOM 3799 C CA . GLU B 1 220 ? 29.342 84.221 16.579 1.00 56.06 220 GLU B CA 1
ATOM 3800 C C . GLU B 1 220 ? 29.764 84.509 18.028 1.00 56.13 220 GLU B C 1
ATOM 3801 O O . GLU B 1 220 ? 30.367 85.543 18.317 1.00 57.43 220 GLU B O 1
ATOM 3807 N N . ALA B 1 221 ? 29.468 83.585 18.937 1.00 54.84 221 ALA B N 1
ATOM 3808 C CA . ALA B 1 221 ? 29.833 83.766 20.332 1.00 53.58 221 ALA B CA 1
ATOM 3809 C C . ALA B 1 221 ? 31.343 83.664 20.507 1.00 53.23 221 ALA B C 1
ATOM 3810 O O . ALA B 1 221 ? 31.948 84.499 21.171 1.00 53.67 221 ALA B O 1
ATOM 3812 N N . GLU B 1 222 ? 31.952 82.648 19.909 1.00 53.28 222 GLU B N 1
ATOM 3813 C CA . GLU B 1 222 ? 33.394 82.468 20.018 1.00 54.41 222 GLU B CA 1
ATOM 3814 C C . GLU B 1 222 ? 34.147 83.608 19.359 1.00 54.76 222 GLU B C 1
ATOM 3815 O O . GLU B 1 222 ? 35.143 84.103 19.888 1.00 53.59 222 GLU B O 1
ATOM 3821 N N . GLU B 1 223 ? 33.668 84.016 18.193 1.00 56.06 223 GLU B N 1
ATOM 3822 C CA . GLU B 1 223 ? 34.310 85.089 17.465 1.00 57.60 223 GLU B CA 1
ATOM 3823 C C . GLU B 1 223 ? 34.479 86.311 18.348 1.00 58.26 223 GLU B C 1
ATOM 3824 O O . GLU B 1 223 ? 35.488 87.011 18.245 1.00 58.85 223 GLU B O 1
ATOM 3830 N N . LEU B 1 224 ? 33.499 86.553 19.221 1.00 58.25 224 LEU B N 1
ATOM 3831 C CA . LEU B 1 224 ? 33.526 87.711 20.115 1.00 59.06 224 LEU B CA 1
ATOM 3832 C C . LEU B 1 224 ? 34.510 87.543 21.268 1.00 60.47 224 LEU B C 1
ATOM 3833 O O . LEU B 1 224 ? 34.849 88.508 21.959 1.00 60.72 224 LEU B O 1
ATOM 3838 N N . ILE B 1 225 ? 34.949 86.308 21.479 1.00 62.06 225 ILE B N 1
ATOM 3839 C CA . ILE B 1 225 ? 35.928 86.020 22.511 1.00 63.59 225 ILE B CA 1
ATOM 3840 C C . ILE B 1 225 ? 37.287 86.204 21.835 1.00 64.66 225 ILE B C 1
ATOM 3841 O O . ILE B 1 225 ? 38.227 86.703 22.453 1.00 64.99 225 ILE B O 1
ATOM 3846 N N . ARG B 1 226 ? 37.373 85.824 20.558 1.00 66.37 226 ARG B N 1
ATOM 3847 C CA . ARG B 1 226 ? 38.611 85.977 19.782 1.00 69.43 226 ARG B CA 1
ATOM 3848 C C . ARG B 1 226 ? 38.908 87.459 19.499 1.00 69.35 226 ARG B C 1
ATOM 3849 O O . ARG B 1 226 ? 40.028 87.923 19.719 1.00 69.35 226 ARG B O 1
ATOM 3857 N N . ASP B 1 227 ? 37.913 88.199 19.012 1.00 68.51 227 ASP B N 1
ATOM 3858 C CA . ASP B 1 227 ? 38.129 89.605 18.715 1.00 68.80 227 ASP B CA 1
ATOM 3859 C C . ASP B 1 227 ? 38.183 90.477 19.972 1.00 69.16 227 ASP B C 1
ATOM 3860 O O . ASP B 1 227 ? 38.259 91.707 19.884 1.00 69.54 227 ASP B O 1
ATOM 3865 N N . GLY B 1 228 ? 38.128 89.841 21.139 1.00 68.22 228 GLY B N 1
ATOM 3866 C CA . GLY B 1 228 ? 38.215 90.578 22.390 1.00 66.79 228 GLY B CA 1
ATOM 3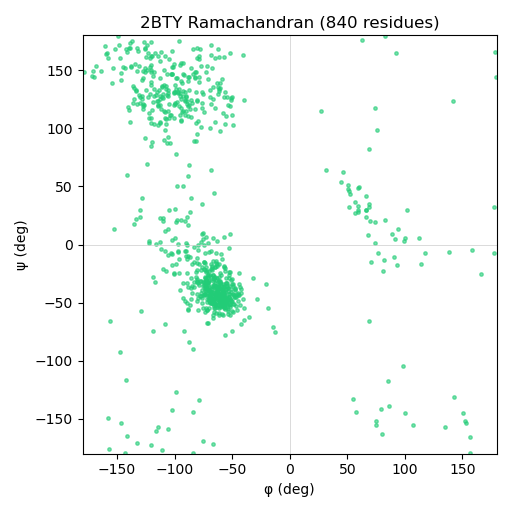867 C C . GLY B 1 228 ? 37.041 91.408 22.879 1.00 65.20 228 GLY B C 1
ATOM 3868 O O . GLY B 1 228 ? 37.229 92.290 23.716 1.00 65.84 228 GLY B O 1
ATOM 3869 N N . THR B 1 229 ? 35.839 91.156 22.379 1.00 64.54 229 THR B N 1
ATOM 3870 C CA . THR B 1 229 ? 34.680 91.910 22.853 1.00 64.09 229 THR B CA 1
ATOM 3871 C C . THR B 1 229 ? 34.272 91.331 24.195 1.00 64.80 229 THR B C 1
ATOM 3872 O O . THR B 1 229 ? 33.987 92.057 25.142 1.00 65.42 229 THR B O 1
ATOM 3876 N N . VAL B 1 230 ? 34.251 90.008 24.259 1.00 64.93 230 VAL B N 1
ATOM 3877 C CA . VAL B 1 230 ? 33.885 89.299 25.471 1.00 66.83 230 VAL B CA 1
ATOM 3878 C C . VAL B 1 230 ? 35.105 89.117 26.361 1.00 68.28 230 VAL B C 1
ATOM 3879 O O . VAL B 1 230 ? 36.063 88.445 25.965 1.00 69.50 230 VAL B O 1
ATOM 3883 N N . THR B 1 231 ? 35.073 89.719 27.553 1.00 69.68 231 THR B N 1
ATOM 3884 C CA . THR B 1 231 ? 36.177 89.602 28.519 1.00 70.66 231 THR B CA 1
ATOM 3885 C C . THR B 1 231 ? 35.704 89.414 29.965 1.00 70.54 231 THR B C 1
ATOM 3886 O O . THR B 1 231 ? 34.515 89.534 30.275 1.00 70.75 231 THR B O 1
ATOM 3890 N N . GLY B 1 232 ? 36.642 89.081 30.843 1.00 70.03 232 GLY B N 1
ATOM 3891 C CA . GLY B 1 232 ? 36.304 88.902 32.239 1.00 69.45 232 GLY B CA 1
ATOM 3892 C C . GLY B 1 232 ? 35.808 87.528 32.621 1.00 68.95 232 GLY B C 1
ATOM 3893 O O . GLY B 1 232 ? 36.337 86.511 32.170 1.00 69.19 232 GLY B O 1
ATOM 3894 N N . GLY B 1 233 ? 34.788 87.506 33.473 1.00 68.71 233 GLY B N 1
ATOM 3895 C CA . GLY B 1 233 ? 34.226 86.247 33.927 1.00 67.74 233 GLY B CA 1
ATOM 3896 C C . GLY B 1 233 ? 33.145 85.817 32.969 1.00 67.12 233 GLY B C 1
ATOM 3897 O O . GLY B 1 233 ? 32.640 84.694 33.033 1.00 67.78 233 GLY B O 1
ATOM 3898 N N . MET B 1 234 ? 32.797 86.728 32.070 1.00 66.00 234 MET B N 1
ATOM 3899 C CA . MET B 1 234 ? 31.784 86.462 31.071 1.00 64.62 234 MET B CA 1
ATOM 3900 C C . MET B 1 234 ? 32.309 85.512 29.990 1.00 63.99 234 MET B C 1
ATOM 3901 O O . MET B 1 234 ? 31.520 84.934 29.249 1.00 64.69 234 MET B O 1
ATOM 3906 N N . ILE B 1 235 ? 33.632 85.339 29.914 1.00 62.51 235 ILE B N 1
ATOM 3907 C CA . ILE B 1 235 ? 34.261 84.457 28.909 1.00 60.74 235 ILE B CA 1
ATOM 3908 C C . ILE B 1 235 ? 33.944 83.002 29.168 1.00 59.38 235 ILE B C 1
ATOM 3909 O O . ILE B 1 235 ? 33.552 82.270 28.258 1.00 59.02 235 ILE B O 1
ATOM 3914 N N . PRO B 1 236 ? 34.137 82.555 30.414 1.00 57.82 236 PRO B N 1
ATOM 3915 C CA . PRO B 1 236 ? 33.863 81.170 30.795 1.00 55.64 236 PRO B CA 1
ATOM 3916 C C . PRO B 1 236 ? 32.377 80.819 30.695 1.00 52.39 236 PRO B C 1
ATOM 3917 O O . PRO B 1 236 ? 32.023 79.668 30.480 1.00 49.42 236 PRO B O 1
ATOM 3921 N N . LYS B 1 237 ? 31.508 81.809 30.850 1.00 50.44 237 LYS B N 1
ATOM 3922 C CA . LYS B 1 237 ? 30.081 81.543 30.752 1.00 50.22 237 LYS B CA 1
ATOM 3923 C C . LYS B 1 237 ? 29.670 81.273 29.318 1.00 49.94 237 LYS B C 1
ATOM 3924 O O . LYS B 1 237 ? 29.090 80.226 29.006 1.00 47.09 237 LYS B O 1
ATOM 3930 N N . VAL B 1 238 ? 29.970 82.227 28.447 1.00 50.38 238 VAL B N 1
ATOM 3931 C CA . VAL B 1 238 ? 29.660 82.090 27.039 1.00 50.05 238 VAL B CA 1
ATOM 3932 C C . VAL B 1 238 ? 30.319 80.824 26.516 1.00 51.00 238 VAL B C 1
ATOM 3933 O O . VAL B 1 238 ? 29.715 80.068 25.769 1.00 52.26 238 VAL B O 1
ATOM 3937 N N . GLU B 1 239 ? 31.558 80.581 26.915 1.00 51.28 239 GLU B N 1
ATOM 3938 C CA . GLU B 1 239 ? 32.253 79.385 26.455 1.00 53.65 239 GLU B CA 1
ATOM 3939 C C . GLU B 1 239 ? 31.479 78.131 26.899 1.00 52.64 239 GLU B C 1
ATOM 3940 O O . GLU B 1 239 ? 31.466 77.106 26.215 1.00 52.24 239 GLU B O 1
ATOM 3946 N N . CYS B 1 240 ? 30.813 78.238 28.043 1.00 51.35 240 CYS B N 1
ATOM 3947 C CA . CYS B 1 240 ? 30.017 77.147 28.592 1.00 48.26 240 CYS B CA 1
ATOM 3948 C C . CYS B 1 240 ? 28.741 76.976 27.752 1.00 46.38 240 CYS B C 1
ATOM 3949 O O . CYS B 1 240 ? 28.342 75.855 27.424 1.00 45.67 240 CYS B O 1
ATOM 3952 N N . ALA B 1 241 ? 28.115 78.099 27.405 1.00 42.23 241 ALA B N 1
ATOM 3953 C CA . ALA B 1 241 ? 26.904 78.100 26.594 1.00 40.62 241 ALA B CA 1
ATOM 3954 C C . ALA B 1 241 ? 27.167 77.518 25.195 1.00 41.06 241 ALA B C 1
ATOM 3955 O O . ALA B 1 241 ? 26.343 76.780 24.643 1.00 40.61 241 ALA B O 1
ATOM 3957 N N . VAL B 1 242 ? 28.313 77.866 24.619 1.00 40.19 242 VAL B N 1
ATOM 3958 C CA . VAL B 1 242 ? 28.694 77.372 23.304 1.00 37.64 242 VAL B CA 1
ATOM 3959 C C . VAL B 1 242 ? 28.824 75.853 23.338 1.00 37.99 242 VAL B C 1
ATOM 3960 O O . VAL B 1 242 ? 28.317 75.155 22.459 1.00 38.15 242 VAL B O 1
ATOM 3964 N N . SER B 1 243 ? 29.502 75.342 24.360 1.00 38.88 243 SER B N 1
ATOM 3965 C CA . SER B 1 243 ? 29.694 73.902 24.489 1.00 38.32 243 SER B CA 1
ATOM 3966 C C . SER B 1 243 ? 28.378 73.186 24.654 1.00 37.55 243 SER B C 1
ATOM 3967 O O . SER B 1 243 ? 28.120 72.181 23.993 1.00 38.01 243 SER B O 1
ATOM 3970 N N . ALA B 1 244 ? 27.551 73.701 25.554 1.00 36.85 244 ALA B N 1
ATOM 3971 C CA . ALA B 1 244 ? 26.260 73.091 25.809 1.00 36.93 244 ALA B CA 1
ATOM 3972 C C . ALA B 1 244 ? 25.474 72.962 24.502 1.00 37.25 244 ALA B C 1
ATOM 3973 O O . ALA B 1 244 ? 25.020 71.881 24.140 1.00 37.32 244 ALA B O 1
ATOM 3975 N N . VAL B 1 245 ? 25.320 74.068 23.786 1.00 37.07 245 VAL B N 1
ATOM 3976 C CA . VAL B 1 245 ? 24.587 74.055 22.532 1.00 36.47 245 VAL B CA 1
ATOM 3977 C C . VAL B 1 245 ? 25.162 73.105 21.487 1.00 38.40 245 VAL B C 1
ATOM 3978 O O . VAL B 1 245 ? 24.403 72.420 20.797 1.00 39.23 245 VAL B O 1
ATOM 3982 N N . ARG B 1 246 ? 26.490 73.065 21.351 1.00 38.58 246 ARG B N 1
ATOM 3983 C CA . ARG B 1 246 ? 27.123 72.170 20.374 1.00 37.83 246 ARG B CA 1
ATOM 3984 C C . ARG B 1 246 ? 27.064 70.731 20.852 1.00 38.20 246 ARG B C 1
ATOM 3985 O O . ARG B 1 246 ? 27.425 69.819 20.110 1.00 39.55 246 ARG B O 1
ATOM 3993 N N . GLY B 1 247 ? 26.618 70.544 22.092 1.00 38.07 247 GLY B N 1
ATOM 3994 C CA . GLY B 1 247 ? 26.524 69.219 22.671 1.00 35.49 247 GLY B CA 1
ATOM 3995 C C . GLY B 1 247 ? 25.122 68.643 22.640 1.00 35.61 247 GLY B C 1
ATOM 3996 O O . GLY B 1 247 ? 24.878 67.562 23.210 1.00 36.33 247 GLY B O 1
ATOM 3997 N N . GLY B 1 248 ? 24.198 69.359 21.993 1.00 32.35 248 GLY B N 1
ATOM 3998 C CA . GLY B 1 248 ? 22.832 68.877 21.887 1.00 32.81 248 GLY B CA 1
ATOM 3999 C C . GLY B 1 248 ? 21.730 69.628 22.620 1.00 33.81 248 GLY B C 1
ATOM 4000 O O . GLY B 1 248 ? 20.582 69.193 22.638 1.00 35.92 248 GLY B O 1
ATOM 4001 N N . VAL B 1 249 ? 22.059 70.759 23.222 1.00 33.90 249 VAL B N 1
ATOM 4002 C CA . VAL B 1 249 ? 21.064 71.526 23.950 1.00 32.95 249 VAL B CA 1
ATOM 4003 C C . VAL B 1 249 ? 20.348 72.494 23.000 1.00 33.07 249 VAL B C 1
ATOM 4004 O O . VAL B 1 249 ? 20.986 73.188 22.206 1.00 31.39 249 VAL B O 1
ATOM 4008 N N . GLY B 1 250 ? 19.019 72.530 23.083 1.00 33.20 250 GLY B N 1
ATOM 4009 C CA . GLY B 1 250 ? 18.243 73.408 22.219 1.00 33.87 250 GLY B CA 1
ATOM 4010 C C . GLY B 1 250 ? 18.770 74.837 22.134 1.00 36.25 250 GLY B C 1
ATOM 4011 O O . GLY B 1 250 ? 18.980 75.367 21.034 1.00 36.33 250 GLY B O 1
ATOM 4012 N N . ALA B 1 251 ? 18.968 75.469 23.289 1.00 36.14 251 ALA B N 1
ATOM 4013 C CA . ALA B 1 251 ? 19.479 76.824 23.323 1.00 36.97 251 ALA B CA 1
ATOM 4014 C C . ALA B 1 251 ? 19.866 77.183 24.731 1.00 37.74 251 ALA B C 1
ATOM 4015 O O . ALA B 1 251 ? 19.327 76.620 25.686 1.00 38.58 251 ALA B O 1
ATOM 4017 N N . VAL B 1 252 ? 20.807 78.116 24.853 1.00 37.42 252 VAL B N 1
ATOM 4018 C CA . VAL B 1 252 ? 21.268 78.577 26.153 1.00 36.07 252 VAL B CA 1
ATOM 4019 C C . VAL B 1 252 ? 20.949 80.054 26.254 1.00 35.50 252 VAL B C 1
ATOM 4020 O O . VAL B 1 252 ? 21.185 80.802 25.318 1.00 36.01 252 VAL B O 1
ATOM 4024 N N . HIS B 1 253 ? 20.394 80.462 27.386 1.00 36.34 253 HIS B N 1
ATOM 4025 C CA . HIS B 1 253 ? 20.034 81.860 27.617 1.00 37.83 253 HIS B CA 1
ATOM 4026 C C . HIS B 1 253 ? 20.867 82.455 28.729 1.00 38.09 253 HIS B C 1
ATOM 4027 O O . HIS B 1 253 ? 20.827 81.966 29.846 1.00 39.77 253 HIS B O 1
ATOM 4034 N N . ILE B 1 254 ? 21.629 83.495 28.430 1.00 38.79 254 ILE B N 1
ATOM 4035 C CA . ILE B 1 254 ? 22.424 84.155 29.458 1.00 38.79 254 ILE B CA 1
ATOM 4036 C C . ILE B 1 254 ? 21.592 85.373 29.835 1.00 39.23 254 ILE B C 1
ATOM 4037 O O . ILE B 1 254 ? 21.278 86.189 28.966 1.00 40.61 254 ILE B O 1
ATOM 4042 N N . ILE B 1 255 ? 21.200 85.490 31.102 1.00 38.95 255 ILE B N 1
ATOM 4043 C CA . ILE B 1 255 ? 20.378 86.633 31.524 1.00 39.40 255 ILE B CA 1
ATOM 4044 C C . ILE B 1 255 ? 20.764 87.206 32.894 1.00 40.41 255 ILE B C 1
ATOM 4045 O O . ILE B 1 255 ? 21.530 86.598 33.643 1.00 40.17 255 ILE B O 1
ATOM 4050 N N . ASN B 1 256 ? 20.201 88.368 33.221 1.00 41.56 256 ASN B N 1
ATOM 4051 C CA . ASN B 1 256 ? 20.502 89.050 34.478 1.00 42.10 256 ASN B CA 1
ATOM 4052 C C . ASN B 1 256 ? 19.709 88.520 35.664 1.00 40.79 256 ASN B C 1
ATOM 4053 O O . ASN B 1 256 ? 18.493 88.638 35.705 1.00 38.79 256 ASN B O 1
ATOM 4058 N N . GLY B 1 257 ? 20.408 87.959 36.642 1.00 41.03 257 GLY B N 1
ATOM 4059 C CA . GLY B 1 257 ? 19.728 87.433 37.810 1.00 43.41 257 GLY B CA 1
ATOM 4060 C C . GLY B 1 257 ? 19.139 88.512 38.706 1.00 45.17 257 GLY B C 1
ATOM 4061 O O . GLY B 1 257 ? 18.199 88.259 39.484 1.00 43.57 257 GLY B O 1
ATOM 4062 N N . GLY B 1 258 ? 19.693 89.720 38.596 1.00 45.65 258 GLY B N 1
ATOM 4063 C CA . GLY B 1 258 ? 19.221 90.823 39.411 1.00 47.45 258 GLY B CA 1
ATOM 4064 C C . GLY B 1 258 ? 17.948 91.417 38.846 1.00 48.13 258 GLY B C 1
ATOM 4065 O O . GLY B 1 258 ? 17.354 92.313 39.436 1.00 49.48 258 GLY B O 1
ATOM 4066 N N . LEU B 1 259 ? 17.533 90.920 37.689 1.00 47.73 259 LEU B N 1
ATOM 4067 C CA . LEU B 1 259 ? 16.323 91.422 37.059 1.00 47.77 259 LEU B CA 1
ATOM 4068 C C . LEU B 1 259 ? 15.117 90.612 37.519 1.00 46.33 259 LEU B C 1
ATOM 4069 O O . LEU B 1 259 ? 15.093 89.393 37.384 1.00 45.65 259 LEU B O 1
ATOM 4074 N N . GLU B 1 260 ? 14.121 91.297 38.069 1.00 46.31 260 GLU B N 1
ATOM 4075 C CA . GLU B 1 260 ? 12.926 90.627 38.544 1.00 48.11 260 GLU B CA 1
ATOM 4076 C C . GLU B 1 260 ? 12.200 89.933 37.405 1.00 47.98 260 GLU B C 1
ATOM 4077 O O . GLU B 1 260 ? 11.934 90.538 36.365 1.00 48.51 260 GLU B O 1
ATOM 4083 N N . HIS B 1 261 ? 11.889 88.655 37.615 1.00 46.70 261 HIS B N 1
ATOM 4084 C CA . HIS B 1 261 ? 11.193 87.850 36.625 1.00 44.75 261 HIS B CA 1
ATOM 4085 C C . HIS B 1 261 ? 11.970 87.765 35.319 1.00 44.82 261 HIS B C 1
ATOM 4086 O O . HIS B 1 261 ? 11.379 87.636 34.235 1.00 43.30 261 HIS B O 1
ATOM 4093 N N . ALA B 1 262 ? 13.293 87.838 35.415 1.00 42.98 262 ALA B N 1
ATOM 4094 C CA . ALA B 1 262 ? 14.111 87.749 34.212 1.00 44.91 262 ALA B CA 1
ATOM 4095 C C . ALA B 1 262 ? 13.708 86.485 33.431 1.00 44.98 262 ALA B C 1
ATOM 4096 O O . ALA B 1 262 ? 13.517 86.526 32.221 1.00 44.07 262 ALA B O 1
ATOM 4098 N N . ILE B 1 263 ? 13.566 85.373 34.150 1.00 45.13 263 ILE B N 1
ATOM 4099 C CA . ILE B 1 263 ? 13.170 84.090 33.572 1.00 43.60 263 ILE B CA 1
ATOM 4100 C C . ILE B 1 263 ? 11.800 84.150 32.916 1.00 45.25 263 ILE B C 1
ATOM 4101 O O . ILE B 1 263 ? 11.612 83.682 31.798 1.00 45.96 263 ILE B O 1
ATOM 4106 N N . LEU B 1 264 ? 10.831 84.722 33.613 1.00 47.04 264 LEU B N 1
ATOM 4107 C CA . LEU B 1 264 ? 9.488 84.842 33.058 1.00 46.86 264 LEU B CA 1
ATOM 4108 C C . LEU B 1 264 ? 9.500 85.698 31.774 1.00 46.57 264 LEU B C 1
ATOM 4109 O O . LEU B 1 264 ? 8.867 85.347 30.786 1.00 47.22 264 LEU B O 1
ATOM 4114 N N . LEU B 1 265 ? 10.226 86.812 31.788 1.00 45.84 265 LEU B N 1
ATOM 4115 C CA . LEU B 1 265 ? 10.290 87.701 30.633 1.00 43.88 265 LEU B CA 1
ATOM 4116 C C . LEU B 1 265 ? 11.066 87.140 29.453 1.00 43.84 265 LEU B C 1
ATOM 4117 O O . LEU B 1 265 ? 10.789 87.486 28.305 1.00 44.77 265 LEU B O 1
ATOM 4122 N N . GLU B 1 266 ? 12.031 86.269 29.728 1.00 42.54 266 GLU B N 1
ATOM 4123 C CA . GLU B 1 266 ? 12.874 85.708 28.674 1.00 41.99 266 GLU B CA 1
ATOM 4124 C C . GLU B 1 266 ? 12.237 84.570 27.913 1.00 42.36 266 GLU B C 1
ATOM 4125 O O . GLU B 1 266 ? 12.516 84.372 26.729 1.00 41.64 266 GLU B O 1
ATOM 4131 N N . ILE B 1 267 ? 11.375 83.832 28.598 1.00 41.43 267 ILE B N 1
ATOM 4132 C CA . ILE B 1 267 ? 10.724 82.671 28.013 1.00 41.65 267 ILE B CA 1
ATOM 4133 C C . ILE B 1 267 ? 9.325 82.861 27.434 1.00 41.75 267 ILE B C 1
ATOM 4134 O O . ILE B 1 267 ? 8.918 82.112 26.549 1.00 40.74 267 ILE B O 1
ATOM 4139 N N . PHE B 1 268 ? 8.596 83.862 27.907 1.00 41.66 268 PHE B N 1
ATOM 4140 C CA . PHE B 1 268 ? 7.247 84.069 27.411 1.00 42.77 268 PHE B CA 1
ATOM 4141 C C . PHE B 1 268 ? 7.042 85.277 26.506 1.00 44.18 268 PHE B C 1
ATOM 4142 O O . PHE B 1 268 ? 5.911 85.660 26.204 1.00 43.62 268 PHE B O 1
ATOM 4150 N N . SER B 1 269 ? 8.143 85.872 26.072 1.00 45.73 269 SER B N 1
ATOM 4151 C CA . SER B 1 269 ? 8.079 87.017 25.174 1.00 48.16 269 SER B CA 1
ATOM 4152 C C . SER B 1 269 ? 8.947 86.577 24.003 1.00 50.22 269 SER B C 1
ATOM 4153 O O . SER B 1 269 ? 9.738 85.650 24.150 1.00 51.53 269 SER B O 1
ATOM 4156 N N . ARG B 1 270 ? 8.805 87.208 22.845 1.00 52.02 270 ARG B N 1
ATOM 4157 C CA . ARG B 1 270 ? 9.615 86.815 21.702 1.00 54.75 270 ARG B CA 1
ATOM 4158 C C . ARG B 1 270 ? 10.966 87.512 21.679 1.00 54.53 270 ARG B C 1
ATOM 4159 O O . ARG B 1 270 ? 11.931 86.959 21.162 1.00 53.85 270 ARG B O 1
ATOM 4167 N N . LYS B 1 271 ? 11.036 88.719 22.234 1.00 54.85 271 LYS B N 1
ATOM 4168 C CA . LYS B 1 271 ? 12.293 89.461 22.265 1.00 55.59 271 LYS B CA 1
ATOM 4169 C C . LYS B 1 271 ? 13.217 89.063 23.420 1.00 53.02 271 LYS B C 1
ATOM 4170 O O . LYS B 1 271 ? 14.438 89.098 23.294 1.00 52.18 271 LYS B O 1
ATOM 4176 N N . GLY B 1 272 ? 12.638 88.683 24.548 1.00 50.17 272 GLY B N 1
ATOM 4177 C CA . GLY B 1 272 ? 13.469 88.307 25.673 1.00 48.37 272 GLY B CA 1
ATOM 4178 C C . GLY B 1 272 ? 13.983 89.516 26.428 1.00 45.95 272 GLY B C 1
ATOM 4179 O O . GLY B 1 272 ? 13.459 90.617 26.296 1.00 47.33 272 GLY B O 1
ATOM 4180 N N . ILE B 1 273 ? 15.011 89.309 27.234 1.00 44.23 273 ILE B N 1
ATOM 4181 C CA . ILE B 1 273 ? 15.581 90.379 28.023 1.00 41.10 273 ILE B CA 1
ATOM 4182 C C . ILE B 1 273 ? 17.045 90.088 28.298 1.00 41.73 273 ILE B C 1
ATOM 4183 O O . ILE B 1 273 ? 17.665 90.726 29.139 1.00 43.65 273 ILE B O 1
ATOM 4188 N N . GLY B 1 274 ? 17.587 89.115 27.574 1.00 40.97 274 GLY B N 1
ATOM 4189 C CA . GLY B 1 274 ? 18.977 88.745 27.727 1.00 41.34 274 GLY B CA 1
ATOM 4190 C C . GLY B 1 274 ? 19.521 88.296 26.392 1.00 41.75 274 GLY B C 1
ATOM 4191 O O . GLY B 1 274 ? 19.033 88.721 25.342 1.00 43.24 274 GLY B O 1
ATOM 4192 N N . THR B 1 275 ? 20.531 87.442 26.419 1.00 40.54 275 THR B N 1
ATOM 4193 C CA . THR B 1 275 ? 21.112 86.940 25.183 1.00 42.98 275 THR B CA 1
ATOM 4194 C C . THR B 1 275 ? 20.801 85.457 25.007 1.00 43.47 275 THR B C 1
ATOM 4195 O O . THR B 1 275 ? 20.881 84.685 25.959 1.00 46.17 275 THR B O 1
ATOM 4199 N N . MET B 1 276 ? 20.430 85.053 23.800 1.00 43.16 276 MET B N 1
ATOM 4200 C CA . MET B 1 276 ? 20.156 83.639 23.545 1.00 43.39 276 MET B CA 1
ATOM 4201 C C . MET B 1 276 ? 21.140 83.125 22.507 1.00 41.93 276 MET B C 1
ATOM 4202 O O . MET B 1 276 ? 21.296 83.720 21.443 1.00 42.02 276 MET B O 1
ATOM 4207 N N . ILE B 1 277 ? 21.817 82.032 22.827 1.00 40.78 277 ILE B N 1
ATOM 4208 C CA . ILE B 1 277 ? 22.786 81.452 21.908 1.00 41.72 277 ILE B CA 1
ATOM 4209 C C . ILE B 1 277 ? 22.148 80.199 21.325 1.00 43.02 277 ILE B C 1
ATOM 4210 O O . ILE B 1 277 ? 21.561 79.410 22.051 1.00 43.03 277 ILE B O 1
ATOM 4215 N N . LYS B 1 278 ? 22.232 80.035 20.014 1.00 44.71 278 LYS B N 1
ATOM 4216 C CA . LYS B 1 278 ? 21.679 78.852 19.387 1.00 47.79 278 LYS B CA 1
ATOM 4217 C C . LYS B 1 278 ? 22.039 78.701 17.916 1.00 48.74 278 LYS B C 1
ATOM 4218 O O . LYS B 1 278 ? 22.241 79.687 17.204 1.00 47.98 278 LYS B O 1
ATOM 4224 N N . GLU B 1 279 ? 22.129 77.448 17.479 1.00 50.70 279 GLU B N 1
ATOM 4225 C CA . GLU B 1 279 ? 22.443 77.137 16.092 1.00 53.27 279 GLU B CA 1
ATOM 4226 C C . GLU B 1 279 ? 21.258 77.598 15.248 1.00 55.29 279 GLU B C 1
ATOM 4227 O O . GLU B 1 279 ? 20.125 77.654 15.722 1.00 55.24 279 GLU B O 1
ATOM 4233 N N . LEU B 1 280 ? 21.522 77.939 13.999 1.00 58.62 280 LEU B N 1
ATOM 4234 C CA . LEU B 1 280 ? 20.460 78.346 13.100 1.00 62.65 280 LEU B CA 1
ATOM 4235 C C . LEU B 1 280 ? 19.766 77.075 12.627 1.00 64.94 280 LEU B C 1
ATOM 4236 O O . LEU B 1 280 ? 20.316 75.981 12.696 1.00 65.06 280 LEU B O 1
ATOM 4241 N N . GLU B 1 281 ? 18.549 77.255 12.151 1.00 68.20 281 GLU B N 1
ATOM 4242 C CA . GLU B 1 281 ? 17.821 76.178 11.555 1.00 71.91 281 GLU B CA 1
ATOM 4243 C C . GLU B 1 281 ? 18.610 75.857 10.269 1.00 73.78 281 GLU B C 1
ATOM 4244 O O . GLU B 1 281 ? 18.981 76.797 9.558 1.00 75.66 281 GLU B O 1
ATOM 4250 N N . GLY B 1 282 ? 18.883 74.621 9.919 1.00 74.32 282 GLY B N 1
ATOM 4251 C CA . GLY B 1 282 ? 19.674 74.508 8.715 1.00 74.80 282 GLY B CA 1
ATOM 4252 C C . GLY B 1 282 ? 19.943 73.055 8.392 1.00 75.32 282 GLY B C 1
ATOM 4253 O O . GLY B 1 282 ? 19.022 72.264 8.426 1.00 75.54 282 GLY B O 1
ATOM 4255 N N . MET C 1 1 ? 26.726 27.014 63.312 1.00 57.89 1 MET C N 1
ATOM 4256 C CA . MET C 1 1 ? 27.514 28.225 63.694 1.00 57.57 1 MET C CA 1
ATOM 4257 C C . MET C 1 1 ? 27.111 29.426 62.849 1.00 56.05 1 MET C C 1
ATOM 4258 O O . MET C 1 1 ? 26.683 29.277 61.703 1.00 54.48 1 MET C O 1
ATOM 4263 N N . ARG C 1 2 ? 27.263 30.614 63.427 1.00 54.45 2 ARG C N 1
ATOM 4264 C CA . ARG C 1 2 ? 26.924 31.858 62.756 1.00 53.46 2 ARG C CA 1
ATOM 4265 C C . ARG C 1 2 ? 27.838 32.179 61.579 1.00 53.27 2 ARG C C 1
ATOM 4266 O O . ARG C 1 2 ? 27.457 32.942 60.687 1.00 52.05 2 ARG C O 1
ATOM 4274 N N . ILE C 1 3 ? 29.037 31.603 61.568 1.00 52.69 3 ILE C N 1
ATOM 4275 C CA . ILE C 1 3 ? 29.967 31.861 60.483 1.00 52.11 3 ILE C CA 1
ATOM 4276 C C . ILE C 1 3 ? 29.642 30.994 59.272 1.00 51.73 3 ILE C C 1
ATOM 4277 O O . ILE C 1 3 ? 29.983 31.349 58.143 1.00 49.13 3 ILE C O 1
ATOM 4282 N N . ASP C 1 4 ? 28.972 29.865 59.510 1.00 51.39 4 ASP C N 1
ATOM 4283 C CA . ASP C 1 4 ? 28.567 28.973 58.424 1.00 51.27 4 ASP C CA 1
ATOM 4284 C C . ASP C 1 4 ? 27.431 29.658 57.664 1.00 50.58 4 ASP C C 1
ATOM 4285 O O . ASP C 1 4 ? 27.436 29.723 56.427 1.00 50.93 4 ASP C O 1
ATOM 4290 N N . THR C 1 5 ? 26.459 30.170 58.416 1.00 47.85 5 THR C N 1
ATOM 4291 C CA . THR C 1 5 ? 25.322 30.865 57.828 1.00 45.54 5 THR C CA 1
ATOM 4292 C C . THR C 1 5 ? 25.822 3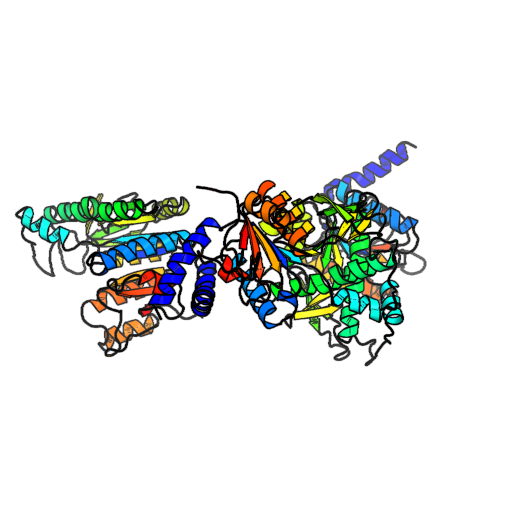2.048 56.990 1.00 44.13 5 THR C C 1
ATOM 4293 O O . THR C 1 5 ? 25.443 32.206 55.826 1.00 45.03 5 THR C O 1
ATOM 4297 N N . VAL C 1 6 ? 26.688 32.868 57.568 1.00 41.58 6 VAL C N 1
ATOM 4298 C CA . VAL C 1 6 ? 27.213 34.012 56.837 1.00 42.14 6 VAL C CA 1
ATOM 4299 C C . VAL C 1 6 ? 27.893 33.628 55.530 1.00 43.24 6 VAL C C 1
ATOM 4300 O O . VAL C 1 6 ? 27.588 34.186 54.478 1.00 43.56 6 VAL C O 1
ATOM 4304 N N . ASN C 1 7 ? 28.820 32.680 55.608 1.00 44.37 7 ASN C N 1
ATOM 4305 C CA . ASN C 1 7 ? 29.562 32.216 54.439 1.00 43.58 7 ASN C CA 1
ATOM 4306 C C . ASN C 1 7 ? 28.659 31.599 53.382 1.00 44.94 7 ASN C C 1
ATOM 4307 O O . ASN C 1 7 ? 28.684 32.014 52.225 1.00 44.22 7 ASN C O 1
ATOM 4312 N N . VAL C 1 8 ? 27.861 30.610 53.777 1.00 45.97 8 VAL C N 1
ATOM 4313 C CA . VAL C 1 8 ? 26.963 29.959 52.830 1.00 46.44 8 VAL C CA 1
ATOM 4314 C C . VAL C 1 8 ? 26.083 30.978 52.108 1.00 47.39 8 VAL C C 1
ATOM 4315 O O . VAL C 1 8 ? 25.862 30.864 50.909 1.00 47.93 8 VAL C O 1
ATOM 4319 N N . LEU C 1 9 ? 25.600 31.979 52.839 1.00 47.94 9 LEU C N 1
ATOM 4320 C CA . LEU C 1 9 ? 24.747 33.003 52.247 1.00 48.57 9 LEU C CA 1
ATOM 4321 C C . LEU C 1 9 ? 25.509 33.999 51.383 1.00 49.26 9 LEU C C 1
ATOM 4322 O O . LEU C 1 9 ? 25.042 34.367 50.307 1.00 50.86 9 LEU C O 1
ATOM 4327 N N . LEU C 1 10 ? 26.672 34.450 51.841 1.00 49.37 10 LEU C N 1
ATOM 4328 C CA . LEU C 1 10 ? 27.440 35.409 51.057 1.00 48.62 10 LEU C CA 1
ATOM 4329 C C . LEU C 1 10 ? 27.859 34.803 49.733 1.00 49.71 10 LEU C C 1
ATOM 4330 O O . LEU C 1 10 ? 28.209 35.514 48.793 1.00 48.52 10 LEU C O 1
ATOM 4335 N N . GLU C 1 11 ? 27.828 33.479 49.658 1.00 51.55 11 GLU C N 1
ATOM 4336 C CA . GLU C 1 11 ? 28.182 32.810 48.421 1.00 53.69 11 GLU C CA 1
ATOM 4337 C C . GLU C 1 11 ? 26.932 32.671 47.573 1.00 54.25 11 GLU C C 1
ATOM 4338 O O . GLU C 1 11 ? 26.893 33.151 46.454 1.00 54.88 11 GLU C O 1
ATOM 4344 N N . ALA C 1 12 ? 25.903 32.045 48.130 1.00 55.40 12 ALA C N 1
ATOM 4345 C CA . ALA C 1 12 ? 24.655 31.815 47.413 1.00 57.60 12 ALA C CA 1
ATOM 4346 C C . ALA C 1 12 ? 23.876 33.056 46.960 1.00 59.84 12 ALA C C 1
ATOM 4347 O O . ALA C 1 12 ? 23.520 33.155 45.784 1.00 60.40 12 ALA C O 1
ATOM 4349 N N . LEU C 1 13 ? 23.608 33.994 47.873 1.00 61.01 13 LEU C N 1
ATOM 4350 C CA . LEU C 1 13 ? 22.837 35.199 47.533 1.00 61.29 13 LEU C CA 1
ATOM 4351 C C . LEU C 1 13 ? 23.202 35.868 46.194 1.00 60.41 13 LEU C C 1
ATOM 4352 O O . LEU C 1 13 ? 22.328 36.406 45.511 1.00 61.55 13 LEU C O 1
ATOM 4357 N N . PRO C 1 14 ? 24.490 35.881 45.819 1.00 57.68 14 PRO C N 1
ATOM 4358 C CA . PRO C 1 14 ? 24.857 36.503 44.542 1.00 55.73 14 PRO C CA 1
ATOM 4359 C C . PRO C 1 14 ? 24.312 35.736 43.332 1.00 55.03 14 PRO C C 1
ATOM 4360 O O . PRO C 1 14 ? 23.853 36.343 42.358 1.00 56.87 14 PRO C O 1
ATOM 4364 N N . TYR C 1 15 ? 24.366 34.406 43.392 1.00 52.70 15 TYR C N 1
ATOM 4365 C CA . TYR C 1 15 ? 23.834 33.564 42.319 1.00 48.92 15 TYR C CA 1
ATOM 4366 C C . TYR C 1 15 ? 22.329 33.790 42.227 1.00 47.91 15 TYR C C 1
ATOM 4367 O O . TYR C 1 15 ? 21.741 33.706 41.154 1.00 47.51 15 TYR C O 1
ATOM 4376 N N . ILE C 1 16 ? 21.721 34.095 43.367 1.00 46.45 16 ILE C N 1
ATOM 4377 C CA . ILE C 1 16 ? 20.297 34.354 43.440 1.00 46.34 16 ILE C CA 1
ATOM 4378 C C . ILE C 1 16 ? 19.983 35.577 42.583 1.00 46.43 16 ILE C C 1
ATOM 4379 O O . ILE C 1 16 ? 18.943 35.649 41.914 1.00 44.89 16 ILE C O 1
ATOM 4384 N N . LYS C 1 17 ? 20.899 36.538 42.615 1.00 46.14 17 LYS C N 1
ATOM 4385 C CA . LYS C 1 17 ? 20.747 37.779 41.871 1.00 46.43 17 LYS C CA 1
ATOM 4386 C C . LYS C 1 17 ? 20.835 37.566 40.374 1.00 46.27 17 LYS C C 1
ATOM 4387 O O . LYS C 1 17 ? 20.022 38.077 39.617 1.00 44.70 17 LYS C O 1
ATOM 4393 N N . GLU C 1 18 ? 21.829 36.801 39.951 1.00 46.96 18 GLU C N 1
ATOM 4394 C CA . GLU C 1 18 ? 22.016 36.570 38.538 1.00 47.79 18 GLU C CA 1
ATOM 4395 C C . GLU C 1 18 ? 21.185 35.442 37.929 1.00 46.39 18 GLU C C 1
ATOM 4396 O O . GLU C 1 18 ? 21.040 35.375 36.715 1.00 47.48 18 GLU C O 1
ATOM 4402 N N . PHE C 1 19 ? 20.631 34.557 38.747 1.00 44.53 19 PHE C N 1
ATOM 4403 C CA . PHE C 1 19 ? 19.819 33.472 38.197 1.00 42.78 19 PHE C CA 1
ATOM 4404 C C . PHE C 1 19 ? 18.334 33.814 38.250 1.00 42.53 19 PHE C C 1
ATOM 4405 O O . PHE C 1 19 ? 17.488 33.079 37.722 1.00 41.13 19 PHE C O 1
ATOM 4413 N N . TYR C 1 20 ? 18.022 34.938 38.885 1.00 41.29 20 TYR C N 1
ATOM 4414 C CA . TYR C 1 20 ? 16.643 35.366 38.987 1.00 41.00 20 TYR C CA 1
ATOM 4415 C C . TYR C 1 20 ? 16.027 35.512 37.588 1.00 43.19 20 TYR C C 1
ATOM 4416 O O . TYR C 1 20 ? 16.580 36.185 36.711 1.00 42.63 20 TYR C O 1
ATOM 4425 N N . GLY C 1 21 ? 14.884 34.860 37.387 1.00 43.13 21 GLY C N 1
ATOM 4426 C CA . GLY C 1 21 ? 14.202 34.939 36.114 1.00 43.31 21 GLY C CA 1
ATOM 4427 C C . GLY C 1 21 ? 14.685 34.034 34.998 1.00 43.86 21 GLY C C 1
ATOM 4428 O O . GLY C 1 21 ? 13.987 33.898 33.993 1.00 45.19 21 GLY C O 1
ATOM 4429 N N . LYS C 1 22 ? 15.853 33.417 35.151 1.00 43.39 22 LYS C N 1
ATOM 4430 C CA . LYS C 1 22 ? 16.394 32.532 34.108 1.00 42.11 22 LYS C CA 1
ATOM 4431 C C . LYS C 1 22 ? 15.749 31.144 34.082 1.00 40.84 22 LYS C C 1
ATOM 4432 O O . LYS C 1 22 ? 15.040 30.765 35.013 1.00 40.05 22 LYS C O 1
ATOM 4438 N N . THR C 1 23 ? 16.018 30.391 33.015 1.00 40.77 23 THR C N 1
ATOM 4439 C CA . THR C 1 23 ? 15.467 29.040 32.829 1.00 41.63 23 THR C CA 1
ATOM 4440 C C . THR C 1 23 ? 16.512 27.937 32.942 1.00 40.77 23 THR C C 1
ATOM 4441 O O . THR C 1 23 ? 17.591 28.049 32.369 1.00 39.47 23 THR C O 1
ATOM 4445 N N . PHE C 1 24 ? 16.172 26.869 33.666 1.00 41.08 24 PHE C N 1
ATOM 4446 C CA . PHE C 1 24 ? 17.055 25.703 33.844 1.00 40.71 24 PHE C CA 1
ATOM 4447 C C . PHE C 1 24 ? 16.312 24.469 33.357 1.00 41.28 24 PHE C C 1
ATOM 4448 O O . PHE C 1 24 ? 15.195 24.217 33.792 1.00 42.58 24 PHE C O 1
ATOM 4456 N N . VAL C 1 25 ? 16.923 23.700 32.463 1.00 42.05 25 VAL C N 1
ATOM 4457 C CA . VAL C 1 25 ? 16.307 22.467 31.974 1.00 42.83 25 VAL C CA 1
ATOM 4458 C C . VAL C 1 25 ? 17.014 21.364 32.764 1.00 44.86 25 VAL C C 1
ATOM 4459 O O . VAL C 1 25 ? 18.232 21.369 32.862 1.00 45.17 25 VAL C O 1
ATOM 4463 N N . ILE C 1 26 ? 16.264 20.434 33.343 1.00 47.91 26 ILE C N 1
ATOM 4464 C CA . ILE C 1 26 ? 16.878 19.383 34.152 1.00 52.25 26 ILE C CA 1
ATOM 4465 C C . ILE C 1 26 ? 16.426 17.972 33.785 1.00 55.94 26 ILE C C 1
ATOM 4466 O O . ILE C 1 26 ? 15.237 17.660 33.845 1.00 57.35 26 ILE C O 1
ATOM 4471 N N . LYS C 1 27 ? 17.393 17.128 33.421 1.00 59.92 27 LYS C N 1
ATOM 4472 C CA . LYS C 1 27 ? 17.135 15.738 33.053 1.00 64.48 27 LYS C CA 1
ATOM 4473 C C . LYS C 1 27 ? 17.099 14.832 34.281 1.00 67.44 27 LYS C C 1
ATOM 4474 O O . LYS C 1 27 ? 18.120 14.570 34.912 1.00 67.25 27 LYS C O 1
ATOM 4480 N N . PHE C 1 28 ? 15.901 14.357 34.600 1.00 71.82 28 PHE C N 1
ATOM 4481 C CA . PHE C 1 28 ? 15.653 13.476 35.741 1.00 75.77 28 PHE C CA 1
ATOM 4482 C C . PHE C 1 28 ? 16.020 12.040 35.320 1.00 78.49 28 PHE C C 1
ATOM 4483 O O . PHE C 1 28 ? 15.178 11.288 34.818 1.00 79.23 28 PHE C O 1
ATOM 4491 N N . GLY C 1 29 ? 17.282 11.667 35.519 1.00 80.72 29 GLY C N 1
ATOM 4492 C CA . GLY C 1 29 ? 17.739 10.336 35.137 1.00 83.43 29 GLY C CA 1
ATOM 4493 C C . GLY C 1 29 ? 17.311 9.181 36.035 1.00 85.08 29 GLY C C 1
ATOM 4494 O O . GLY C 1 29 ? 16.458 9.339 36.911 1.00 85.66 29 GLY C O 1
ATOM 4495 N N . GLY C 1 30 ? 17.913 8.013 35.814 1.00 85.98 30 GLY C N 1
ATOM 4496 C CA . GLY C 1 30 ? 17.586 6.833 36.601 1.00 86.46 30 GLY C CA 1
ATOM 4497 C C . GLY C 1 30 ? 18.115 6.832 38.028 1.00 87.23 30 GLY C C 1
ATOM 4498 O O . GLY C 1 30 ? 17.425 6.391 38.944 1.00 86.83 30 GLY C O 1
ATOM 4499 N N . SER C 1 31 ? 19.337 7.322 38.216 1.00 88.16 31 SER C N 1
ATOM 4500 C CA . SER C 1 31 ? 19.967 7.382 39.533 1.00 89.14 31 SER C CA 1
ATOM 4501 C C . SER C 1 31 ? 19.101 8.016 40.632 1.00 90.41 31 SER C C 1
ATOM 4502 O O . SER C 1 31 ? 18.569 7.322 41.505 1.00 90.32 31 SER C O 1
ATOM 4505 N N . ALA C 1 32 ? 18.974 9.340 40.584 1.00 91.80 32 ALA C N 1
ATOM 4506 C CA . ALA C 1 32 ? 18.197 10.103 41.563 1.00 93.41 32 ALA C CA 1
ATOM 4507 C C . ALA C 1 32 ? 16.724 9.724 41.625 1.00 94.93 32 ALA C C 1
ATOM 4508 O O . ALA C 1 32 ? 15.995 10.192 42.502 1.00 94.90 32 ALA C O 1
ATOM 4510 N N . MET C 1 33 ? 16.284 8.892 40.686 1.00 96.99 33 MET C N 1
ATOM 4511 C CA . MET C 1 33 ? 14.885 8.463 40.627 1.00 98.20 33 MET C CA 1
ATOM 4512 C C . MET C 1 33 ? 14.745 7.184 41.450 1.00 98.53 33 MET C C 1
ATOM 4513 O O . MET C 1 33 ? 13.635 6.706 41.656 1.00 98.84 33 MET C O 1
ATOM 4518 N N . LYS C 1 34 ? 15.874 6.650 41.941 1.00 98.67 34 LYS C N 1
ATOM 4519 C CA . LYS C 1 34 ? 15.857 5.396 42.685 1.00 98.95 34 LYS C CA 1
ATOM 4520 C C . LYS C 1 34 ? 15.724 5.436 44.237 1.00 98.36 34 LYS C C 1
ATOM 4521 O O . LYS C 1 34 ? 14.633 5.130 44.745 1.00 98.37 34 LYS C O 1
ATOM 4527 N N . GLN C 1 35 ? 16.763 5.802 44.978 1.00 97.93 35 GLN C N 1
ATOM 4528 C CA . GLN C 1 35 ? 16.775 5.762 46.474 1.00 97.83 35 GLN C CA 1
ATOM 4529 C C . GLN C 1 35 ? 15.877 6.782 47.205 1.00 96.91 35 GLN C C 1
ATOM 4530 O O . GLN C 1 35 ? 16.267 7.943 47.325 1.00 97.41 35 GLN C O 1
ATOM 4536 N N . GLU C 1 36 ? 14.685 6.373 47.694 1.00 95.42 36 GLU C N 1
ATOM 4537 C CA . GLU C 1 36 ? 13.735 7.267 48.412 1.00 93.88 36 GLU C CA 1
ATOM 4538 C C . GLU C 1 36 ? 14.345 8.571 49.016 1.00 92.19 36 GLU C C 1
ATOM 4539 O O . GLU C 1 36 ? 13.635 9.586 49.037 1.00 93.39 36 GLU C O 1
ATOM 4545 N N . ASN C 1 37 ? 15.596 8.624 49.515 1.00 89.24 37 ASN C N 1
ATOM 4546 C CA . ASN C 1 37 ? 16.120 9.877 50.093 1.00 85.75 37 ASN C CA 1
ATOM 4547 C C . ASN C 1 37 ? 16.796 10.752 49.011 1.00 83.67 37 ASN C C 1
ATOM 4548 O O . ASN C 1 37 ? 16.886 11.968 49.147 1.00 82.29 37 ASN C O 1
ATOM 4553 N N . ALA C 1 38 ? 17.257 10.102 47.933 1.00 81.69 38 ALA C N 1
ATOM 4554 C CA . ALA C 1 38 ? 17.843 10.839 46.812 1.00 79.53 38 ALA C CA 1
ATOM 4555 C C . ALA C 1 38 ? 16.704 11.525 46.056 1.00 77.92 38 ALA C C 1
ATOM 4556 O O . ALA C 1 38 ? 16.838 12.650 45.569 1.00 76.90 38 ALA C O 1
ATOM 4558 N N . LYS C 1 39 ? 15.581 10.816 45.980 1.00 75.63 39 LYS C N 1
ATOM 4559 C CA . LYS C 1 39 ? 14.374 11.278 45.306 1.00 73.21 39 LYS C CA 1
ATOM 4560 C C . LYS C 1 39 ? 13.698 12.425 46.059 1.00 70.81 39 LYS C C 1
ATOM 4561 O O . LYS C 1 39 ? 13.196 13.372 45.446 1.00 69.29 39 LYS C O 1
ATOM 4567 N N . LYS C 1 40 ? 13.686 12.328 47.386 1.00 68.20 40 LYS C N 1
ATOM 4568 C CA . LYS C 1 40 ? 13.076 13.349 48.234 1.00 66.07 40 LYS C CA 1
ATOM 4569 C C . LYS C 1 40 ? 13.804 14.678 48.072 1.00 63.93 40 LYS C C 1
ATOM 4570 O O . LYS C 1 40 ? 13.176 15.733 47.960 1.00 64.00 40 LYS C O 1
ATOM 4576 N N . ALA C 1 41 ? 15.130 14.616 48.067 1.00 61.03 41 ALA C N 1
ATOM 4577 C CA . ALA C 1 41 ? 15.952 15.808 47.937 1.00 58.49 41 ALA C CA 1
ATOM 4578 C C . ALA C 1 41 ? 15.736 16.502 46.605 1.00 57.15 41 ALA C C 1
ATOM 4579 O O . ALA C 1 41 ? 15.665 17.724 46.538 1.00 56.74 41 ALA C O 1
ATOM 4581 N N . PHE C 1 42 ? 15.626 15.718 45.542 1.00 56.78 42 PHE C N 1
ATOM 4582 C CA . PHE C 1 42 ? 15.439 16.280 44.211 1.00 55.92 42 PHE C CA 1
ATOM 4583 C C . PHE C 1 42 ? 14.173 17.129 44.118 1.00 55.24 42 PHE C C 1
ATOM 4584 O O . PHE C 1 42 ? 14.208 18.268 43.666 1.00 54.98 42 PHE C O 1
ATOM 4592 N N . ILE C 1 43 ? 13.051 16.565 44.539 1.00 54.51 43 ILE C N 1
ATOM 4593 C CA . ILE C 1 43 ? 11.790 17.279 44.476 1.00 54.13 43 ILE C CA 1
ATOM 4594 C C . ILE C 1 43 ? 11.848 18.547 45.312 1.00 54.33 43 ILE C C 1
ATOM 4595 O O . ILE C 1 43 ? 11.123 19.502 45.058 1.00 54.37 43 ILE C O 1
ATOM 4600 N N . GLN C 1 44 ? 12.728 18.561 46.305 1.00 54.69 44 GLN C N 1
ATOM 4601 C CA . GLN C 1 44 ? 12.856 19.724 47.168 1.00 54.02 44 GLN C CA 1
ATOM 4602 C C . GLN C 1 44 ? 13.691 20.816 46.495 1.00 53.83 44 GLN C C 1
ATOM 4603 O O . GLN C 1 44 ? 13.318 21.993 46.505 1.00 53.76 44 GLN C O 1
ATOM 4609 N N . ASP C 1 45 ? 14.815 20.424 45.905 1.00 52.93 45 ASP C N 1
ATOM 4610 C CA . ASP C 1 45 ? 15.684 21.369 45.233 1.00 52.65 45 ASP C CA 1
ATOM 4611 C C . ASP C 1 45 ? 14.929 22.112 44.146 1.00 51.68 45 ASP C C 1
ATOM 4612 O O . ASP C 1 45 ? 15.070 23.327 43.999 1.00 51.01 45 ASP C O 1
ATOM 4617 N N . ILE C 1 46 ? 14.139 21.367 43.377 1.00 49.59 46 ILE C N 1
ATOM 4618 C CA . ILE C 1 46 ? 13.346 21.943 42.297 1.00 46.34 46 ILE C CA 1
ATOM 4619 C C . ILE C 1 46 ? 12.456 23.051 42.849 1.00 45.22 46 ILE C C 1
ATOM 4620 O O . ILE C 1 46 ? 12.366 24.124 42.262 1.00 46.07 46 ILE C O 1
ATOM 4625 N N . ILE C 1 47 ? 11.810 22.798 43.982 1.00 42.71 47 ILE C N 1
ATOM 4626 C CA . ILE C 1 47 ? 10.950 23.799 44.591 1.00 40.64 47 ILE C CA 1
ATOM 4627 C C . ILE C 1 47 ? 11.745 25.025 45.032 1.00 41.54 47 ILE C C 1
ATOM 4628 O O . ILE C 1 47 ? 11.321 26.157 44.802 1.00 42.39 47 ILE C O 1
ATOM 4633 N N . LEU C 1 48 ? 12.897 24.812 45.660 1.00 41.91 48 LEU C N 1
ATOM 4634 C CA . LEU C 1 48 ? 13.704 25.939 46.113 1.00 42.34 48 LEU C CA 1
ATOM 4635 C C . LEU C 1 48 ? 14.241 26.750 44.940 1.00 42.90 48 LEU C C 1
ATOM 4636 O O . LEU C 1 48 ? 14.447 27.957 45.055 1.00 44.26 48 LEU C O 1
ATOM 4641 N N . LEU C 1 49 ? 14.464 26.101 43.804 1.00 41.76 49 LEU C N 1
ATOM 4642 C CA . LEU C 1 49 ? 14.925 26.842 42.645 1.00 41.98 49 LEU C CA 1
ATOM 4643 C C . LEU C 1 49 ? 13.797 27.828 42.292 1.00 42.94 49 LEU C C 1
ATOM 4644 O O . LEU C 1 49 ? 14.047 29.001 41.978 1.00 42.05 49 LEU C O 1
ATOM 4649 N N . LYS C 1 50 ? 12.558 27.335 42.371 1.00 41.68 50 LYS C N 1
ATOM 4650 C CA . LYS C 1 50 ? 11.359 28.118 42.083 1.00 41.67 50 LYS C CA 1
ATOM 4651 C C . LYS C 1 50 ? 11.215 29.280 43.074 1.00 41.08 50 LYS C C 1
ATOM 4652 O O . LYS C 1 50 ? 10.832 30.384 42.699 1.00 41.23 50 LYS C O 1
ATOM 4658 N N . TYR C 1 51 ? 11.532 29.040 44.338 1.00 41.27 51 TYR C N 1
ATOM 4659 C CA . TYR C 1 51 ? 11.416 30.092 45.337 1.00 41.09 51 TYR C CA 1
ATOM 4660 C C . TYR C 1 51 ? 12.382 31.242 45.135 1.00 40.08 51 TYR C C 1
ATOM 4661 O O . TYR C 1 51 ? 12.113 32.359 45.561 1.00 40.56 51 TYR C O 1
ATOM 4670 N N . THR C 1 52 ? 13.512 30.970 44.499 1.00 39.80 52 THR C N 1
ATOM 4671 C CA . THR C 1 52 ? 14.506 32.009 44.280 1.00 40.42 52 THR C CA 1
ATOM 4672 C C . THR C 1 52 ? 14.302 32.787 42.982 1.00 40.43 52 THR C C 1
ATOM 4673 O O . THR C 1 52 ? 15.086 33.694 42.677 1.00 41.67 52 THR C O 1
ATOM 4677 N N . GLY C 1 53 ? 13.270 32.430 42.218 1.00 39.61 53 GLY C N 1
ATOM 4678 C CA . GLY C 1 53 ? 12.990 33.133 40.982 1.00 37.77 53 GLY C CA 1
ATOM 4679 C C . GLY C 1 53 ? 13.466 32.468 39.699 1.00 38.47 53 GLY C C 1
ATOM 4680 O O . GLY C 1 53 ? 13.373 33.054 38.616 1.00 38.58 53 GLY C O 1
ATOM 4681 N N . ILE C 1 54 ? 13.989 31.256 39.800 1.00 38.06 54 ILE C N 1
ATOM 4682 C CA . ILE C 1 54 ? 14.448 30.541 38.616 1.00 38.34 54 ILE C CA 1
ATOM 4683 C C . ILE C 1 54 ? 13.251 29.800 38.010 1.00 39.76 54 ILE C C 1
ATOM 4684 O O . ILE C 1 54 ? 12.311 29.456 38.712 1.00 42.05 54 ILE C O 1
ATOM 4689 N N . LYS C 1 55 ? 13.271 29.572 36.708 1.00 40.27 55 LYS C N 1
ATOM 4690 C CA . LYS C 1 55 ? 12.179 28.863 36.058 1.00 41.56 55 LYS C CA 1
ATOM 4691 C C . LYS C 1 55 ? 12.660 27.468 35.656 1.00 41.34 55 LYS C C 1
ATOM 4692 O O . LYS C 1 55 ? 13.325 27.302 34.639 1.00 40.23 55 LYS C O 1
ATOM 4698 N N . PRO C 1 56 ? 12.357 26.449 36.462 1.00 41.66 56 PRO C N 1
ATOM 4699 C CA . PRO C 1 56 ? 12.813 25.113 36.074 1.00 41.97 56 PRO C CA 1
ATOM 4700 C C . PRO C 1 56 ? 11.896 24.382 35.091 1.00 42.19 56 PRO C C 1
ATOM 4701 O O . PRO C 1 56 ? 10.675 24.549 35.108 1.00 42.74 56 PRO C O 1
ATOM 4705 N N . ILE C 1 57 ? 12.517 23.581 34.231 1.00 41.86 57 ILE C N 1
ATOM 4706 C CA . ILE C 1 57 ? 11.832 22.757 33.238 1.00 41.53 57 ILE C CA 1
ATOM 4707 C C . ILE C 1 57 ? 12.432 21.365 33.394 1.00 42.20 57 ILE C C 1
ATOM 4708 O O . ILE C 1 57 ? 13.648 21.205 33.376 1.00 40.96 57 ILE C O 1
ATOM 4713 N N . ILE C 1 58 ? 11.579 20.361 33.531 1.00 42.80 58 ILE C N 1
ATOM 4714 C CA . ILE C 1 58 ? 12.056 19.009 33.725 1.00 44.32 58 ILE C CA 1
ATOM 4715 C C . ILE C 1 58 ? 11.774 18.003 32.607 1.00 45.49 58 ILE C C 1
ATOM 4716 O O . ILE C 1 58 ? 10.654 17.899 32.094 1.00 44.63 58 ILE C O 1
ATOM 4721 N N . VAL C 1 59 ? 12.819 17.265 32.238 1.00 47.76 59 VAL C N 1
ATOM 4722 C CA . VAL C 1 59 ? 12.739 16.223 31.208 1.00 51.36 59 VAL C CA 1
ATOM 4723 C C . VAL C 1 59 ? 13.128 14.882 31.841 1.00 52.79 59 VAL C C 1
ATOM 4724 O O . VAL C 1 59 ? 14.270 14.711 32.276 1.00 52.75 59 VAL C O 1
ATOM 4728 N N . HIS C 1 60 ? 12.182 13.942 31.890 1.00 54.75 60 HIS C N 1
ATOM 4729 C CA . HIS C 1 60 ? 12.420 12.635 32.496 1.00 58.41 60 HIS C CA 1
ATOM 4730 C C . HIS C 1 60 ? 12.660 11.513 31.497 1.00 61.28 60 HIS C C 1
ATOM 4731 O O . HIS C 1 60 ? 12.425 11.668 30.302 1.00 61.65 60 HIS C O 1
ATOM 4738 N N . GLY C 1 61 ? 13.145 10.382 31.995 1.00 63.36 61 GLY C N 1
ATOM 4739 C CA . GLY C 1 61 ? 13.386 9.258 31.120 1.00 66.18 61 GLY C CA 1
ATOM 4740 C C . GLY C 1 61 ? 12.463 8.114 31.463 1.00 69.38 61 GLY C C 1
ATOM 4741 O O . GLY C 1 61 ? 11.408 8.339 32.052 1.00 70.32 61 GLY C O 1
ATOM 4742 N N . GLY C 1 62 ? 12.849 6.892 31.103 1.00 72.13 62 GLY C N 1
ATOM 4743 C CA . GLY C 1 62 ? 12.018 5.731 31.392 1.00 75.84 62 GLY C CA 1
ATOM 4744 C C . GLY C 1 62 ? 12.880 4.547 31.779 1.00 78.46 62 GLY C C 1
ATOM 4745 O O . GLY C 1 62 ? 13.566 4.599 32.799 1.00 80.49 62 GLY C O 1
ATOM 4746 N N . GLY C 1 63 ? 12.851 3.483 30.978 1.00 79.73 63 GLY C N 1
ATOM 4747 C CA . GLY C 1 63 ? 13.673 2.324 31.271 1.00 80.72 63 GLY C CA 1
ATOM 4748 C C . GLY C 1 63 ? 12.967 1.190 31.985 1.00 82.03 63 GLY C C 1
ATOM 4749 O O . GLY C 1 63 ? 12.202 0.452 31.362 1.00 82.96 63 GLY C O 1
ATOM 4750 N N . PRO C 1 64 ? 13.207 1.022 33.296 1.00 82.69 64 PRO C N 1
ATOM 4751 C CA . PRO C 1 64 ? 12.609 -0.030 34.128 1.00 83.04 64 PRO C CA 1
ATOM 4752 C C . PRO C 1 64 ? 11.116 -0.299 33.908 1.00 83.30 64 PRO C C 1
ATOM 4753 O O . PRO C 1 64 ? 10.736 -1.364 33.410 1.00 82.79 64 PRO C O 1
ATOM 4757 N N . ALA C 1 65 ? 10.280 0.664 34.287 1.00 83.49 65 ALA C N 1
ATOM 4758 C CA . ALA C 1 65 ? 8.832 0.532 34.157 1.00 83.25 65 ALA C CA 1
ATOM 4759 C C . ALA C 1 65 ? 8.421 0.019 32.781 1.00 82.82 65 ALA C C 1
ATOM 4760 O O . ALA C 1 65 ? 7.482 -0.773 32.660 1.00 82.57 65 ALA C O 1
ATOM 4762 N N . ILE C 1 66 ? 9.125 0.470 31.749 1.00 82.07 66 ILE C N 1
ATOM 4763 C CA . ILE C 1 66 ? 8.825 0.040 30.394 1.00 82.83 66 ILE C CA 1
ATOM 4764 C C . ILE C 1 66 ? 9.124 -1.441 30.203 1.00 84.23 66 ILE C C 1
ATOM 4765 O O . ILE C 1 66 ? 8.229 -2.229 29.885 1.00 84.07 66 ILE C O 1
ATOM 4770 N N . SER C 1 67 ? 10.388 -1.809 30.396 1.00 85.21 67 SER C N 1
ATOM 4771 C CA . SER C 1 67 ? 10.837 -3.193 30.252 1.00 85.87 67 SER C CA 1
ATOM 4772 C C . SER C 1 67 ? 9.886 -4.176 30.932 1.00 86.48 67 SER C C 1
ATOM 4773 O O . SER C 1 67 ? 9.568 -5.228 30.376 1.00 86.66 67 SER C O 1
ATOM 4776 N N . GLN C 1 68 ? 9.436 -3.830 32.134 1.00 87.18 68 GLN C N 1
ATOM 4777 C CA . GLN C 1 68 ? 8.517 -4.679 32.883 1.00 87.91 68 GLN C CA 1
ATOM 4778 C C . GLN C 1 68 ? 7.141 -4.713 32.206 1.00 88.23 68 GLN C C 1
ATOM 4779 O O . GLN C 1 68 ? 6.394 -5.688 32.338 1.00 87.87 68 GLN C O 1
ATOM 4785 N N . MET C 1 69 ? 6.821 -3.648 31.471 1.00 88.67 69 MET C N 1
ATOM 4786 C CA . MET C 1 69 ? 5.544 -3.539 30.766 1.00 88.78 69 MET C CA 1
ATOM 4787 C C . MET C 1 69 ? 5.572 -4.310 29.450 1.00 89.35 69 MET C C 1
ATOM 4788 O O . MET C 1 69 ? 4.539 -4.814 29.010 1.00 89.54 69 MET C O 1
ATOM 4793 N N . MET C 1 70 ? 6.740 -4.379 28.811 1.00 90.09 70 MET C N 1
ATOM 4794 C CA . MET C 1 70 ? 6.870 -5.142 27.570 1.00 91.06 70 MET C CA 1
ATOM 4795 C C . MET C 1 70 ? 6.396 -6.529 28.009 1.00 91.89 70 MET C C 1
ATOM 4796 O O . MET C 1 70 ? 5.254 -6.947 27.788 1.00 92.23 70 MET C O 1
ATOM 4801 N N . LYS C 1 71 ? 7.316 -7.200 28.685 1.00 91.93 71 LYS C N 1
ATOM 4802 C CA . LYS C 1 71 ? 7.166 -8.531 29.225 1.00 91.68 71 LYS C CA 1
ATOM 4803 C C . LYS C 1 71 ? 5.829 -8.864 29.917 1.00 92.28 71 LYS C C 1
ATOM 4804 O O . LYS C 1 71 ? 5.317 -9.967 29.749 1.00 93.07 71 LYS C O 1
ATOM 4810 N N . ASP C 1 72 ? 5.239 -7.933 30.663 1.00 93.03 72 ASP C N 1
ATOM 4811 C CA . ASP C 1 72 ? 3.941 -8.206 31.301 1.00 93.73 72 ASP C CA 1
ATOM 4812 C C . ASP C 1 72 ? 2.856 -8.327 30.235 1.00 93.90 72 ASP C C 1
ATOM 4813 O O . ASP C 1 72 ? 1.845 -9.008 30.417 1.00 92.95 72 ASP C O 1
ATOM 4818 N N . LEU C 1 73 ? 3.087 -7.638 29.124 1.00 95.31 73 LEU C N 1
ATOM 4819 C CA . LEU C 1 73 ? 2.160 -7.595 27.998 1.00 96.02 73 LEU C CA 1
ATOM 4820 C C . LEU C 1 73 ? 2.435 -8.735 27.035 1.00 96.74 73 LEU C C 1
ATOM 4821 O O . LEU C 1 73 ? 1.994 -8.705 25.883 1.00 96.52 73 LEU C O 1
ATOM 4826 N N . GLY C 1 74 ? 3.172 -9.731 27.523 1.00 97.36 74 GLY C N 1
ATOM 4827 C CA . GLY C 1 74 ? 3.516 -10.886 26.712 1.00 97.94 74 GLY C CA 1
ATOM 4828 C C . GLY C 1 74 ? 4.477 -10.583 25.573 1.00 97.85 74 GLY C C 1
ATOM 4829 O O . GLY C 1 74 ? 4.741 -11.433 24.723 1.00 97.59 74 GLY C O 1
ATOM 4830 N N . ILE C 1 75 ? 5.009 -9.370 25.545 1.00 98.01 75 ILE C N 1
ATOM 4831 C CA . ILE C 1 75 ? 5.922 -9.010 24.480 1.00 98.98 75 ILE C CA 1
ATOM 4832 C C . ILE C 1 75 ? 7.354 -8.965 24.966 1.00 100.52 75 ILE C C 1
ATOM 4833 O O . ILE C 1 75 ? 7.673 -8.313 25.956 1.00 100.63 75 ILE C O 1
ATOM 4838 N N . GLU C 1 76 ? 8.215 -9.676 24.256 1.00 102.55 76 GLU C N 1
ATOM 4839 C CA . GLU C 1 76 ? 9.627 -9.726 24.584 1.00 105.28 76 GLU C CA 1
ATOM 4840 C C . GLU C 1 76 ? 10.351 -8.653 23.775 1.00 105.98 76 GLU C C 1
ATOM 4841 O O . GLU C 1 76 ? 10.051 -8.446 22.600 1.00 105.73 76 GLU C O 1
ATOM 4847 N N . PRO C 1 77 ? 11.311 -7.948 24.399 1.00 106.86 77 PRO C N 1
ATOM 4848 C CA . PRO C 1 77 ? 12.066 -6.895 23.713 1.00 108.11 77 PRO C CA 1
ATOM 4849 C C . PRO C 1 77 ? 12.603 -7.375 22.370 1.00 109.55 77 PRO C C 1
ATOM 4850 O O . PRO C 1 77 ? 13.589 -8.109 22.313 1.00 109.61 77 PRO C O 1
ATOM 4854 N N . VAL C 1 78 ? 11.936 -6.957 21.295 0.0000 111.13 78 VAL C N 1
ATOM 4855 C CA . VAL C 1 78 ? 12.306 -7.334 19.929 0.0000 112.46 78 VAL C CA 1
ATOM 4856 C C . VAL C 1 78 ? 13.589 -6.644 19.458 0.0000 113.37 78 VAL C C 1
ATOM 4857 O O . VAL C 1 78 ? 13.947 -5.566 19.945 0.0000 113.84 78 VAL C O 1
ATOM 4861 N N . PHE C 1 79 ? 14.287 -7.288 18.524 0.0000 113.92 79 PHE C N 1
ATOM 4862 C CA . PHE C 1 79 ? 15.530 -6.793 17.920 0.0000 114.62 79 PHE C CA 1
ATOM 4863 C C . PHE C 1 79 ? 15.507 -7.075 16.408 0.0000 115.36 79 PHE C C 1
ATOM 4864 O O . PHE C 1 79 ? 14.594 -7.731 15.913 0.0000 115.66 79 PHE C O 1
ATOM 4872 N N . LYS C 1 80 ? 16.463 -6.589 15.690 0.0000 116.04 80 LYS C N 1
ATOM 4873 C CA . LYS C 1 80 ? 16.604 -6.840 14.268 0.0000 116.15 80 LYS C CA 1
ATOM 4874 C C . LYS C 1 80 ? 18.056 -6.592 14.136 0.0000 116.77 80 LYS C C 1
ATOM 4875 O O . LYS C 1 80 ? 18.864 -7.490 13.893 0.0000 116.71 80 LYS C O 1
ATOM 4881 N N . ASN C 1 81 ? 18.345 -5.361 14.366 0.0000 117.56 81 ASN C N 1
ATOM 4882 C CA . ASN C 1 81 ? 19.715 -5.162 14.622 0.0000 118.16 81 ASN C CA 1
ATOM 4883 C C . ASN C 1 81 ? 20.455 -3.984 14.128 0.0000 118.27 81 ASN C C 1
ATOM 4884 O O . ASN C 1 81 ? 20.607 -3.618 12.979 0.0000 118.44 81 ASN C O 1
ATOM 4889 N N . GLY C 1 82 ? 20.932 -3.474 15.245 0.0000 118.43 82 GLY C N 1
ATOM 4890 C CA . GLY C 1 82 ? 21.706 -2.324 15.524 0.0000 117.98 82 GLY C CA 1
ATOM 4891 C C . GLY C 1 82 ? 21.475 -1.988 17.023 0.0000 117.65 82 GLY C C 1
ATOM 4892 O O . GLY C 1 82 ? 22.111 -1.082 17.554 0.0000 117.22 82 GLY C O 1
ATOM 4893 N N . HIS C 1 83 ? 20.569 -2.729 17.689 0.0000 117.25 83 HIS C N 1
ATOM 4894 C CA . HIS C 1 83 ? 20.156 -2.567 19.092 0.0000 116.56 83 HIS C CA 1
ATOM 4895 C C . HIS C 1 83 ? 18.775 -3.072 19.129 0.0000 115.92 83 HIS C C 1
ATOM 4896 O O . HIS C 1 83 ? 18.353 -3.895 18.359 0.0000 116.05 83 HIS C O 1
ATOM 4903 N N . ARG C 1 84 ? 18.037 -2.546 20.043 0.0000 114.59 84 ARG C N 1
ATOM 4904 C CA . ARG C 1 84 ? 16.653 -2.899 20.058 0.0000 112.57 84 ARG C CA 1
ATOM 4905 C C . ARG C 1 84 ? 15.951 -2.366 18.839 0.0000 110.95 84 ARG C C 1
ATOM 4906 O O . ARG C 1 84 ? 16.559 -1.850 17.891 0.0000 111.09 84 ARG C O 1
ATOM 4914 N N . VAL C 1 85 ? 14.663 -2.521 18.898 1.00 108.17 85 VAL C N 1
ATOM 4915 C CA . VAL C 1 85 ? 13.746 -2.049 17.870 1.00 105.16 85 VAL C CA 1
ATOM 4916 C C . VAL C 1 85 ? 12.466 -1.632 18.536 1.00 102.54 85 VAL C C 1
ATOM 4917 O O . VAL C 1 85 ? 12.068 -2.216 19.547 1.00 102.21 85 VAL C O 1
ATOM 4921 N N . THR C 1 86 ? 11.799 -0.628 17.972 1.00 99.40 86 THR C N 1
ATOM 4922 C CA . THR C 1 86 ? 10.538 -0.144 18.528 1.00 96.70 86 THR C CA 1
ATOM 4923 C C . THR C 1 86 ? 9.402 -0.179 17.501 1.00 94.93 86 THR C C 1
ATOM 4924 O O . THR C 1 86 ? 8.935 0.865 17.050 1.00 94.66 86 THR C O 1
ATOM 4928 N N . ASP C 1 87 ? 8.951 -1.371 17.127 1.00 93.02 87 ASP C N 1
ATOM 4929 C CA . ASP C 1 87 ? 7.865 -1.464 16.159 1.00 91.11 87 ASP C CA 1
ATOM 4930 C C . ASP C 1 87 ? 6.612 -0.800 16.731 1.00 89.79 87 ASP C C 1
ATOM 4931 O O . ASP C 1 87 ? 6.562 -0.482 17.918 1.00 89.29 87 ASP C O 1
ATOM 4936 N N . GLU C 1 88 ? 5.615 -0.585 15.877 1.00 88.53 88 GLU C N 1
ATOM 4937 C CA . GLU C 1 88 ? 4.366 0.060 16.275 1.00 87.57 88 GLU C CA 1
ATOM 4938 C C . GLU C 1 88 ? 3.790 -0.392 17.613 1.00 87.01 88 GLU C C 1
ATOM 4939 O O . GLU C 1 88 ? 3.297 0.429 18.388 1.00 86.58 88 GLU C O 1
ATOM 4945 N N . LYS C 1 89 ? 3.830 -1.694 17.882 1.00 86.24 89 LYS C N 1
ATOM 4946 C CA . LYS C 1 89 ? 3.298 -2.208 19.144 1.00 84.52 89 LYS C CA 1
ATOM 4947 C C . LYS C 1 89 ? 4.187 -1.794 20.328 1.00 83.36 89 LYS C C 1
ATOM 4948 O O . LYS C 1 89 ? 3.678 -1.433 21.390 1.00 82.32 89 LYS C O 1
ATOM 4954 N N . THR C 1 90 ? 5.507 -1.834 20.134 1.00 82.01 90 THR C N 1
ATOM 4955 C CA . THR C 1 90 ? 6.455 -1.462 21.187 1.00 80.59 90 THR C CA 1
ATOM 4956 C C . THR C 1 90 ? 6.392 0.037 21.499 1.00 79.02 90 THR C C 1
ATOM 4957 O O . THR C 1 90 ? 6.506 0.443 22.657 1.00 78.84 90 THR C O 1
ATOM 4961 N N . MET C 1 91 ? 6.215 0.857 20.469 1.00 76.61 91 MET C N 1
ATOM 4962 C CA . MET C 1 91 ? 6.124 2.299 20.659 1.00 74.58 91 MET C CA 1
ATOM 4963 C C . MET C 1 91 ? 4.929 2.667 21.535 1.00 73.63 91 MET C C 1
ATOM 4964 O O . MET C 1 91 ? 5.089 3.260 22.600 1.00 72.53 91 MET C O 1
ATOM 4969 N N . GLU C 1 92 ? 3.730 2.318 21.082 1.00 73.13 92 GLU C N 1
ATOM 4970 C CA . GLU C 1 92 ? 2.526 2.629 21.839 1.00 73.47 92 GLU C CA 1
ATOM 4971 C C . GLU C 1 92 ? 2.693 2.318 23.326 1.00 73.11 92 GLU C C 1
ATOM 4972 O O . GLU C 1 92 ? 2.255 3.096 24.171 1.00 73.45 92 GLU C O 1
ATOM 4978 N N . ILE C 1 93 ? 3.321 1.190 23.650 1.00 72.52 93 ILE C N 1
ATOM 4979 C CA . ILE C 1 93 ? 3.538 0.839 25.052 1.00 71.64 93 ILE C CA 1
ATOM 4980 C C . ILE C 1 93 ? 4.493 1.862 25.664 1.00 70.91 93 ILE C C 1
ATOM 4981 O O . ILE C 1 93 ? 4.234 2.403 26.733 1.00 71.13 93 ILE C O 1
ATOM 4986 N N . VAL C 1 94 ? 5.592 2.134 24.975 1.00 70.20 94 VAL C N 1
ATOM 4987 C CA . VAL C 1 94 ? 6.572 3.104 25.452 1.00 70.84 94 VAL C CA 1
ATOM 4988 C C . VAL C 1 94 ? 5.930 4.449 25.784 1.00 72.38 94 VAL C C 1
ATOM 4989 O O . VAL C 1 94 ? 6.137 5.009 26.862 1.00 73.40 94 VAL C O 1
ATOM 4993 N N . GLU C 1 95 ? 5.166 4.976 24.833 1.00 73.27 95 GLU C N 1
ATOM 4994 C CA . GLU C 1 95 ? 4.495 6.252 25.013 1.00 72.23 95 GLU C CA 1
ATOM 4995 C C . GLU C 1 95 ? 3.524 6.178 26.181 1.00 70.60 95 GLU C C 1
ATOM 4996 O O . GLU C 1 95 ? 3.253 7.188 26.824 1.00 71.74 95 GLU C O 1
ATOM 5002 N N . MET C 1 96 ? 3.006 4.984 26.458 1.00 68.41 96 MET C N 1
ATOM 5003 C CA . MET C 1 96 ? 2.059 4.809 27.553 1.00 67.13 96 MET C CA 1
ATOM 5004 C C . MET C 1 96 ? 2.699 4.838 28.940 1.00 65.09 96 MET C C 1
ATOM 5005 O O . MET C 1 96 ? 2.070 5.283 29.899 1.00 64.19 96 MET C O 1
ATOM 5010 N N . VAL C 1 97 ? 3.941 4.372 29.045 1.00 62.82 97 VAL C N 1
ATOM 5011 C CA . VAL C 1 97 ? 4.639 4.345 30.330 1.00 61.70 97 VAL C CA 1
ATOM 5012 C C . VAL C 1 97 ? 5.322 5.685 30.606 1.00 60.41 97 VAL C C 1
ATOM 5013 O O . VAL C 1 97 ? 5.369 6.156 31.751 1.00 59.63 97 VAL C O 1
ATOM 5017 N N . LEU C 1 98 ? 5.862 6.286 29.551 1.00 58.20 98 LEU C N 1
ATOM 5018 C CA . LEU C 1 98 ? 6.535 7.564 29.664 1.00 57.28 98 LEU C CA 1
ATOM 5019 C C . LEU C 1 98 ? 5.559 8.686 29.999 1.00 57.61 98 LEU C C 1
ATOM 5020 O O . LEU C 1 98 ? 5.813 9.513 30.873 1.00 58.30 98 LEU C O 1
ATOM 5025 N N . VAL C 1 99 ? 4.439 8.708 29.293 1.00 57.30 99 VAL C N 1
ATOM 5026 C CA . VAL C 1 99 ? 3.429 9.738 29.479 1.00 57.54 99 VAL C CA 1
ATOM 5027 C C . VAL C 1 99 ? 2.324 9.378 30.478 1.00 59.11 99 VAL C C 1
ATOM 5028 O O . VAL C 1 99 ? 1.966 10.186 31.340 1.00 58.93 99 VAL C O 1
ATOM 5032 N N . GLY C 1 100 ? 1.784 8.168 30.358 1.00 60.41 100 GLY C N 1
ATOM 5033 C CA . GLY C 1 100 ? 0.706 7.748 31.233 1.00 61.22 100 GLY C CA 1
ATOM 5034 C C . GLY C 1 100 ? 1.071 7.386 32.658 1.00 61.77 100 GLY C C 1
ATOM 5035 O O . GLY C 1 100 ? 0.268 7.600 33.571 1.00 62.49 100 GLY C O 1
ATOM 5036 N N . LYS C 1 101 ? 2.262 6.842 32.875 1.00 61.13 101 LYS C N 1
ATOM 5037 C CA . LYS C 1 101 ? 2.619 6.460 34.228 1.00 62.00 101 LYS C CA 1
ATOM 5038 C C . LYS C 1 101 ? 3.669 7.358 34.841 1.00 61.63 101 LYS C C 1
ATOM 5039 O O . LYS C 1 101 ? 3.373 8.111 35.764 1.00 62.05 101 LYS C O 1
ATOM 5045 N N . ILE C 1 102 ? 4.892 7.284 34.323 1.00 61.43 102 ILE C N 1
ATOM 5046 C CA . ILE C 1 102 ? 6.007 8.072 34.840 1.00 60.68 102 ILE C CA 1
ATOM 5047 C C . ILE C 1 102 ? 5.784 9.590 34.939 1.00 60.98 102 ILE C C 1
ATOM 5048 O O . ILE C 1 102 ? 5.876 10.172 36.029 1.00 60.47 102 ILE C O 1
ATOM 5053 N N . ASN C 1 103 ? 5.507 10.236 33.808 1.00 60.28 103 ASN C N 1
ATOM 5054 C CA . ASN C 1 103 ? 5.282 11.681 33.792 1.00 58.80 103 ASN C CA 1
ATOM 5055 C C . ASN C 1 103 ? 4.318 12.160 34.890 1.00 58.43 103 ASN C C 1
ATOM 5056 O O . ASN C 1 103 ? 4.533 13.218 35.482 1.00 58.50 103 ASN C O 1
ATOM 5061 N N . LYS C 1 104 ? 3.269 11.392 35.176 1.00 57.56 104 LYS C N 1
ATOM 5062 C CA . LYS C 1 104 ? 2.311 11.778 36.218 1.00 57.01 104 LYS C CA 1
ATOM 5063 C C . LYS C 1 104 ? 2.810 11.532 37.642 1.00 56.55 104 LYS C C 1
ATOM 5064 O O . LYS C 1 104 ? 2.320 12.151 38.584 1.00 55.60 104 LYS C O 1
ATOM 5070 N N . GLU C 1 105 ? 3.776 10.626 37.795 1.00 57.07 105 GLU C N 1
ATOM 5071 C CA . GLU C 1 105 ? 4.348 10.311 39.108 1.00 58.62 105 GLU C CA 1
ATOM 5072 C C . GLU C 1 105 ?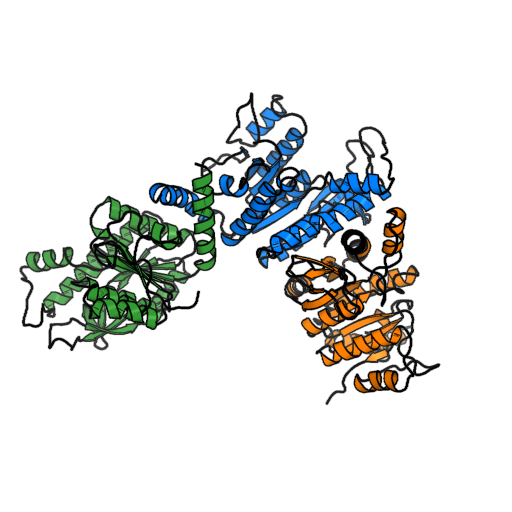 5.169 11.510 39.579 1.00 57.76 105 GLU C C 1
ATOM 5073 O O . GLU C 1 105 ? 5.175 11.850 40.764 1.00 58.65 105 GLU C O 1
ATOM 5079 N N . ILE C 1 106 ? 5.863 12.135 38.631 1.00 55.46 106 ILE C N 1
ATOM 5080 C CA . ILE C 1 106 ? 6.691 13.305 38.890 1.00 52.94 106 ILE C CA 1
ATOM 5081 C C . ILE C 1 106 ? 5.857 14.555 39.162 1.00 51.74 106 ILE C C 1
ATOM 5082 O O . ILE C 1 106 ? 6.207 15.356 40.021 1.00 51.12 106 ILE C O 1
ATOM 5087 N N . VAL C 1 107 ? 4.768 14.724 38.418 1.00 50.43 107 VAL C N 1
ATOM 5088 C CA . VAL C 1 107 ? 3.880 15.867 38.601 1.00 51.17 107 VAL C CA 1
ATOM 5089 C C . VAL C 1 107 ? 3.135 15.748 39.927 1.00 52.94 107 VAL C C 1
ATOM 5090 O O . VAL C 1 107 ? 2.984 16.735 40.651 1.00 51.95 107 VAL C O 1
ATOM 5094 N N . MET C 1 108 ? 2.672 14.536 40.230 1.00 54.40 108 MET C N 1
ATOM 5095 C CA . MET C 1 108 ? 1.944 14.261 41.458 1.00 56.77 108 MET C CA 1
ATOM 5096 C C . MET C 1 108 ? 2.773 14.620 42.690 1.00 56.56 108 MET C C 1
ATOM 5097 O O . MET C 1 108 ? 2.228 15.114 43.683 1.00 57.80 108 MET C O 1
ATOM 5102 N N . ASN C 1 109 ? 4.083 14.381 42.628 1.00 54.62 109 ASN C N 1
ATOM 5103 C CA . ASN C 1 109 ? 4.975 14.696 43.746 1.00 54.22 109 ASN C CA 1
ATOM 5104 C C . ASN C 1 109 ? 5.224 16.198 43.877 1.00 53.15 109 ASN C C 1
ATOM 5105 O O . ASN C 1 109 ? 4.956 16.783 44.925 1.00 54.83 109 ASN C O 1
ATOM 5110 N N . LEU C 1 110 ? 5.741 16.824 42.824 1.00 50.28 110 LEU C N 1
ATOM 5111 C CA . LEU C 1 110 ? 5.977 18.266 42.861 1.00 47.15 110 LEU C CA 1
ATOM 5112 C C . LEU C 1 110 ? 4.748 19.025 43.381 1.00 46.34 110 LEU C C 1
ATOM 5113 O O . LEU C 1 110 ? 4.876 19.932 44.208 1.00 43.19 110 LEU C O 1
ATOM 5118 N N . ASN C 1 111 ? 3.567 18.628 42.907 1.00 46.92 111 ASN C N 1
ATOM 5119 C CA . ASN C 1 111 ? 2.307 19.264 43.293 1.00 48.85 111 ASN C CA 1
ATOM 5120 C C . ASN C 1 111 ? 1.827 18.966 44.713 1.00 50.19 111 ASN C C 1
ATOM 5121 O O . ASN C 1 111 ? 0.718 19.345 45.102 1.00 50.36 111 ASN C O 1
ATOM 5126 N N . LEU C 1 112 ? 2.663 18.277 45.479 1.00 50.88 112 LEU C N 1
ATOM 5127 C CA . LEU C 1 112 ? 2.347 17.980 46.863 1.00 51.83 112 LEU C CA 1
ATOM 5128 C C . LEU C 1 112 ? 3.218 18.907 47.697 1.00 52.60 112 LEU C C 1
ATOM 5129 O O . LEU C 1 112 ? 3.050 19.028 48.908 1.00 53.06 112 LEU C O 1
ATOM 5134 N N . HIS C 1 113 ? 4.140 19.578 47.016 1.00 53.53 113 HIS C N 1
ATOM 5135 C CA . HIS C 1 113 ? 5.060 20.511 47.649 1.00 53.17 113 HIS C CA 1
ATOM 5136 C C . HIS C 1 113 ? 5.033 21.872 46.922 1.00 52.69 113 HIS C C 1
ATOM 5137 O O . HIS C 1 113 ? 6.073 22.494 46.708 1.00 52.72 113 HIS C O 1
ATOM 5144 N N . GLY C 1 114 ? 3.834 22.308 46.531 1.00 51.29 114 GLY C N 1
ATOM 5145 C CA . GLY C 1 114 ? 3.662 23.585 45.850 1.00 50.09 114 GLY C CA 1
ATOM 5146 C C . GLY C 1 114 ? 4.397 23.821 44.534 1.00 49.07 114 GLY C C 1
ATOM 5147 O O . GLY C 1 114 ? 4.688 24.966 44.176 1.00 49.54 114 GLY C O 1
ATOM 5148 N N . GLY C 1 115 ? 4.674 22.757 43.791 1.00 47.05 115 GLY C N 1
ATOM 5149 C CA . GLY C 1 115 ? 5.392 22.903 42.537 1.00 43.78 115 GLY C CA 1
ATOM 5150 C C . GLY C 1 115 ? 4.655 23.559 41.384 1.00 42.59 115 GLY C C 1
ATOM 5151 O O . GLY C 1 115 ? 5.283 24.236 40.563 1.00 42.37 115 GLY C O 1
ATOM 5152 N N . ARG C 1 116 ? 3.338 23.379 41.318 1.00 40.87 116 ARG C N 1
ATOM 5153 C CA . ARG C 1 116 ? 2.543 23.937 40.219 1.00 40.53 116 ARG C CA 1
ATOM 5154 C C . ARG C 1 116 ? 3.074 23.323 38.923 1.00 40.69 116 ARG C C 1
ATOM 5155 O O . ARG C 1 116 ? 3.369 24.014 37.941 1.00 39.72 116 ARG C O 1
ATOM 5163 N N . ALA C 1 117 ? 3.193 22.003 38.933 1.00 40.36 117 ALA C N 1
ATOM 5164 C CA . ALA C 1 117 ? 3.706 21.268 37.788 1.00 38.54 117 ALA C CA 1
ATOM 5165 C C . ALA C 1 117 ? 2.603 20.808 36.839 1.00 37.83 117 ALA C C 1
ATOM 5166 O O . ALA C 1 117 ? 1.492 20.513 37.254 1.00 37.32 117 ALA C O 1
ATOM 5168 N N . VAL C 1 118 ? 2.917 20.788 35.554 1.00 37.94 118 VAL C N 1
ATOM 5169 C CA . VAL C 1 118 ? 1.979 20.322 34.550 1.00 39.21 118 VAL C CA 1
ATOM 5170 C C . VAL C 1 118 ? 2.821 19.528 33.554 1.00 39.77 118 VAL C C 1
ATOM 5171 O O . VAL C 1 118 ? 3.759 20.057 32.954 1.00 40.11 118 VAL C O 1
ATOM 5175 N N . GLY C 1 119 ? 2.502 18.243 33.426 1.00 39.87 119 GLY C N 1
ATOM 5176 C CA . GLY C 1 119 ? 3.239 17.374 32.533 1.00 40.85 119 GLY C CA 1
ATOM 5177 C C . GLY C 1 119 ? 2.745 17.356 31.104 1.00 41.41 119 GLY C C 1
ATOM 5178 O O . GLY C 1 119 ? 1.549 17.418 30.835 1.00 41.19 119 GLY C O 1
ATOM 5179 N N . ILE C 1 120 ? 3.685 17.246 30.178 1.00 42.74 120 ILE C N 1
ATOM 5180 C CA . ILE C 1 120 ? 3.367 17.224 28.758 1.00 44.09 120 ILE C CA 1
ATOM 5181 C C . ILE C 1 120 ? 4.440 16.434 28.022 1.00 43.80 120 ILE C C 1
ATOM 5182 O O . ILE C 1 120 ? 5.478 16.126 28.587 1.00 43.91 120 ILE C O 1
ATOM 5187 N N . CYS C 1 121 ? 4.188 16.116 26.760 1.00 45.15 121 CYS C N 1
ATOM 5188 C CA . CYS C 1 121 ? 5.158 15.388 25.958 1.00 45.85 121 CYS C CA 1
ATOM 5189 C C . CYS C 1 121 ? 5.413 16.170 24.677 1.00 45.54 121 CYS C C 1
ATOM 5190 O O . CYS C 1 121 ? 4.755 17.177 24.416 1.00 44.12 121 CYS C O 1
ATOM 5193 N N . GLY C 1 122 ? 6.370 15.693 23.888 1.00 46.04 122 GLY C N 1
ATOM 5194 C CA . GLY C 1 122 ? 6.732 16.342 22.639 1.00 48.10 122 GLY C CA 1
ATOM 5195 C C . GLY C 1 122 ? 5.593 16.537 21.655 1.00 50.80 122 GLY C C 1
ATOM 5196 O O . GLY C 1 122 ? 5.689 17.374 20.751 1.00 50.39 122 GLY C O 1
ATOM 5197 N N . LYS C 1 123 ? 4.517 15.769 21.819 1.00 52.19 123 LYS C N 1
ATOM 5198 C CA . LYS C 1 123 ? 3.361 15.877 20.939 1.00 52.80 123 LYS C CA 1
ATOM 5199 C C . LYS C 1 123 ? 2.542 17.132 21.211 1.00 52.83 123 LYS C C 1
ATOM 5200 O O . LYS C 1 123 ? 2.096 17.801 20.273 1.00 52.84 123 LYS C O 1
ATOM 5206 N N . ASP C 1 124 ? 2.330 17.435 22.495 1.00 52.66 124 ASP C N 1
ATOM 5207 C CA . ASP C 1 124 ? 1.523 18.591 22.905 1.00 52.35 124 ASP C CA 1
ATOM 5208 C C . ASP C 1 124 ? 2.024 19.893 22.292 1.00 51.13 124 ASP C C 1
ATOM 5209 O O . ASP C 1 124 ? 3.087 20.390 22.648 1.00 49.44 124 ASP C O 1
ATOM 5214 N N . SER C 1 125 ? 1.231 20.431 21.368 1.00 51.62 125 SER C N 1
ATOM 5215 C CA . SER C 1 125 ? 1.532 21.672 20.654 1.00 51.40 125 SER C CA 1
ATOM 5216 C C . SER C 1 125 ? 2.753 21.474 19.767 1.00 50.68 125 SER C C 1
ATOM 5217 O O . SER C 1 125 ? 3.449 22.425 19.419 1.00 48.65 125 SER C O 1
ATOM 5220 N N . LYS C 1 126 ? 2.999 20.220 19.403 1.00 51.14 126 LYS C N 1
ATOM 5221 C CA . LYS C 1 126 ? 4.138 19.863 18.566 1.00 50.73 126 LYS C CA 1
ATOM 5222 C C . LYS C 1 126 ? 5.430 20.442 19.119 1.00 50.27 126 LYS C C 1
ATOM 5223 O O . LYS C 1 126 ? 6.227 21.016 18.374 1.00 49.47 126 LYS C O 1
ATOM 5229 N N . LEU C 1 127 ? 5.626 20.288 20.432 1.00 49.14 127 LEU C N 1
ATOM 5230 C CA . LEU C 1 127 ? 6.823 20.785 21.105 1.00 48.00 127 LEU C CA 1
ATOM 5231 C C . LEU C 1 127 ? 8.064 20.196 20.446 1.00 47.28 127 LEU C C 1
ATOM 5232 O O . LEU C 1 127 ? 8.967 20.922 20.033 1.00 45.26 127 LEU C O 1
ATOM 5237 N N . ILE C 1 128 ? 8.091 18.873 20.342 1.00 47.73 128 ILE C N 1
ATOM 5238 C CA . ILE C 1 128 ? 9.219 18.180 19.737 1.00 49.04 128 ILE C CA 1
ATOM 5239 C C . ILE C 1 128 ? 8.834 17.511 18.423 1.00 50.92 128 ILE C C 1
ATOM 5240 O O . ILE C 1 128 ? 8.155 16.480 18.411 1.00 50.26 128 ILE C O 1
ATOM 5245 N N . VAL C 1 129 ? 9.268 18.107 17.317 1.00 52.71 129 VAL C N 1
ATOM 5246 C CA . VAL C 1 129 ? 8.990 17.571 15.993 1.00 55.61 129 VAL C CA 1
ATOM 5247 C C . VAL C 1 129 ? 10.133 16.647 15.609 1.00 57.60 129 VAL C C 1
ATOM 5248 O O . VAL C 1 129 ? 11.248 17.104 15.370 1.00 57.24 129 VAL C O 1
ATOM 5252 N N . ALA C 1 130 ? 9.852 15.349 15.538 1.00 60.56 130 ALA C N 1
ATOM 5253 C CA . ALA C 1 130 ? 10.893 14.377 15.232 1.00 64.75 130 ALA C CA 1
ATOM 5254 C C . ALA C 1 130 ? 10.802 13.652 13.897 1.00 67.71 130 ALA C C 1
ATOM 5255 O O . ALA C 1 130 ? 9.731 13.543 13.295 1.00 68.10 130 ALA C O 1
ATOM 5257 N N . GLU C 1 131 ? 11.960 13.155 13.462 1.00 72.09 131 GLU C N 1
ATOM 5258 C CA . GLU C 1 131 ? 12.119 12.405 12.216 1.00 77.45 131 GLU C CA 1
ATOM 5259 C C . GLU C 1 131 ? 12.754 11.036 12.458 1.00 79.77 131 GLU C C 1
ATOM 5260 O O . GLU C 1 131 ? 13.766 10.925 13.159 1.00 80.95 131 GLU C O 1
ATOM 5266 N N . LYS C 1 132 ? 12.152 10.005 11.862 1.00 82.23 132 LYS C N 1
ATOM 5267 C CA . LYS C 1 132 ? 12.614 8.628 12.005 1.00 84.53 132 LYS C CA 1
ATOM 5268 C C . LYS C 1 132 ? 14.137 8.525 11.995 1.00 86.05 132 LYS C C 1
ATOM 5269 O O . LYS C 1 132 ? 14.804 8.993 11.068 1.00 84.85 132 LYS C O 1
ATOM 5275 N N . GLU C 1 133 ? 14.672 7.915 13.051 1.00 88.45 133 GLU C N 1
ATOM 5276 C CA . GLU C 1 133 ? 16.108 7.733 13.205 1.00 90.87 133 GLU C CA 1
ATOM 5277 C C . GLU C 1 133 ? 16.652 6.886 12.070 1.00 93.02 133 GLU C C 1
ATOM 5278 O O . GLU C 1 133 ? 16.100 5.834 11.736 1.00 93.29 133 GLU C O 1
ATOM 5284 N N . THR C 1 134 ? 17.759 7.339 11.500 1.00 95.11 134 THR C N 1
ATOM 5285 C CA . THR C 1 134 ? 18.349 6.657 10.370 1.00 97.49 134 THR C CA 1
ATOM 5286 C C . THR C 1 134 ? 19.757 6.088 10.571 1.00 98.62 134 THR C C 1
ATOM 5287 O O . THR C 1 134 ? 20.093 5.054 9.989 1.00 98.44 134 THR C O 1
ATOM 5291 N N . LYS C 1 135 ? 20.571 6.747 11.394 1.00 99.90 135 LYS C N 1
ATOM 5292 C CA . LYS C 1 135 ? 21.947 6.299 11.625 1.00 100.92 135 LYS C CA 1
ATOM 5293 C C . LYS C 1 135 ? 22.136 4.832 12.046 1.00 101.47 135 LYS C C 1
ATOM 5294 O O . LYS C 1 135 ? 23.270 4.376 12.206 1.00 101.75 135 LYS C O 1
ATOM 5300 N N . HIS C 1 136 ? 21.043 4.092 12.221 1.00 101.78 136 HIS C N 1
ATOM 5301 C CA . HIS C 1 136 ? 21.134 2.678 12.588 1.00 101.54 136 HIS C CA 1
ATOM 5302 C C . HIS C 1 136 ? 20.076 1.837 11.879 1.00 101.41 136 HIS C C 1
ATOM 5303 O O . HIS C 1 136 ? 19.244 1.171 12.506 1.00 101.18 136 HIS C O 1
ATOM 5310 N N . GLY C 1 137 ? 20.136 1.872 10.552 1.00 101.14 137 GLY C N 1
ATOM 5311 C CA . GLY C 1 137 ? 19.204 1.125 9.732 1.00 100.89 137 GLY C CA 1
ATOM 5312 C C . GLY C 1 137 ? 17.778 1.468 10.077 1.00 100.75 137 GLY C C 1
ATOM 5313 O O . GLY C 1 137 ? 17.421 2.642 10.196 1.00 100.88 137 GLY C O 1
ATOM 5314 N N . ASP C 1 138 ? 16.954 0.439 10.235 1.00 100.67 138 ASP C N 1
ATOM 5315 C CA . ASP C 1 138 ? 15.558 0.639 10.586 1.00 100.40 138 ASP C CA 1
ATOM 5316 C C . ASP C 1 138 ? 15.303 -0.053 11.918 1.00 99.20 138 ASP C C 1
ATOM 5317 O O . ASP C 1 138 ? 14.919 -1.221 11.972 1.00 98.70 138 ASP C O 1
ATOM 5322 N N . ILE C 1 139 ? 15.534 0.692 12.994 1.00 97.55 139 ILE C N 1
ATOM 5323 C CA . ILE C 1 139 ? 15.354 0.180 14.344 1.00 95.98 139 ILE C CA 1
ATOM 5324 C C . ILE C 1 139 ? 14.010 0.597 14.916 1.00 94.54 139 ILE C C 1
ATOM 5325 O O . ILE C 1 139 ? 13.932 1.122 16.026 1.00 95.06 139 ILE C O 1
ATOM 5330 N N . GLY C 1 140 ? 12.950 0.356 14.156 1.00 92.83 140 GLY C N 1
ATOM 5331 C CA . GLY C 1 140 ? 11.627 0.721 14.619 1.00 90.25 140 GLY C CA 1
ATOM 5332 C C . GLY C 1 140 ? 11.397 2.217 14.535 1.00 88.31 140 GLY C C 1
ATOM 5333 O O . GLY C 1 140 ? 12.000 2.903 13.706 1.00 87.40 140 GLY C O 1
ATOM 5334 N N . TYR C 1 141 ? 10.535 2.730 15.408 1.00 86.09 141 TYR C N 1
ATOM 5335 C CA . TYR C 1 141 ? 10.218 4.147 15.400 1.00 83.47 141 TYR C CA 1
ATOM 5336 C C . TYR C 1 141 ? 11.107 5.044 16.248 1.00 81.24 141 TYR C C 1
ATOM 5337 O O . TYR C 1 141 ? 10.695 6.128 16.656 1.00 80.73 141 TYR C O 1
ATOM 5346 N N . VAL C 1 142 ? 12.324 4.590 16.518 1.00 78.79 142 VAL C N 1
ATOM 5347 C CA . VAL C 1 142 ? 13.271 5.401 17.271 1.00 76.11 142 VAL C CA 1
ATOM 5348 C C . VAL C 1 142 ? 13.494 6.620 16.379 1.00 74.87 142 VAL C C 1
ATOM 5349 O O . VAL C 1 142 ? 13.592 6.485 15.159 1.00 74.08 142 VAL C O 1
ATOM 5353 N N . GLY C 1 143 ? 13.564 7.808 16.971 1.00 73.87 143 GLY C N 1
ATOM 5354 C CA . GLY C 1 143 ? 13.749 8.997 16.160 1.00 70.95 143 GLY C CA 1
ATOM 5355 C C . GLY C 1 143 ? 14.738 10.035 16.655 1.00 69.82 143 GLY C C 1
ATOM 5356 O O . GLY C 1 143 ? 15.315 9.929 17.740 1.00 68.57 143 GLY C O 1
ATOM 5357 N N . LYS C 1 144 ? 14.927 11.051 15.820 1.00 68.77 144 LYS C N 1
ATOM 5358 C CA . LYS C 1 144 ? 15.823 12.159 16.107 1.00 68.00 144 LYS C CA 1
ATOM 5359 C C . LYS C 1 144 ? 14.974 13.442 16.114 1.00 67.22 144 LYS C C 1
ATOM 5360 O O . LYS C 1 144 ? 13.856 13.460 15.584 1.00 67.00 144 LYS C O 1
ATOM 5366 N N . VAL C 1 145 ? 15.500 14.509 16.708 1.00 65.12 145 VAL C N 1
ATOM 5367 C CA . VAL C 1 145 ? 14.767 15.769 16.788 1.00 63.63 145 VAL C CA 1
ATOM 5368 C C . VAL C 1 145 ? 15.029 16.691 15.603 1.00 62.69 145 VAL C C 1
ATOM 5369 O O . VAL C 1 145 ? 16.177 16.980 15.282 1.00 61.62 145 VAL C O 1
ATOM 5373 N N . LYS C 1 146 ? 13.960 17.156 14.960 1.00 62.32 146 LYS C N 1
ATOM 5374 C CA . LYS C 1 146 ? 14.098 18.050 13.811 1.00 62.32 146 LYS C CA 1
ATOM 5375 C C . LYS C 1 146 ? 13.698 19.482 14.133 1.00 62.02 146 LYS C C 1
ATOM 5376 O O . LYS C 1 146 ? 14.108 20.415 13.439 1.00 62.36 146 LYS C O 1
ATOM 5382 N N . LYS C 1 147 ? 12.882 19.665 15.166 1.00 61.00 147 LYS C N 1
ATOM 5383 C CA . LYS C 1 147 ? 12.459 21.007 15.549 1.00 58.86 147 LYS C CA 1
ATOM 5384 C C . LYS C 1 147 ? 11.725 21.082 16.885 1.00 57.19 147 LYS C C 1
ATOM 5385 O O . LYS C 1 147 ? 10.955 20.185 17.257 1.00 56.52 147 LYS C O 1
ATOM 5391 N N . VAL C 1 148 ? 11.975 22.172 17.602 1.00 54.17 148 VAL C N 1
ATOM 5392 C CA . VAL C 1 148 ? 11.352 22.401 18.891 1.00 52.23 148 VAL C CA 1
ATOM 5393 C C . VAL C 1 148 ? 10.558 23.699 18.818 1.00 50.89 148 VAL C C 1
ATOM 5394 O O . VAL C 1 148 ? 11.022 24.684 18.253 1.00 49.73 148 VAL C O 1
ATOM 5398 N N . ASN C 1 149 ? 9.353 23.676 19.377 1.00 48.58 149 ASN C N 1
ATOM 5399 C CA . ASN C 1 149 ? 8.479 24.837 19.398 1.00 47.01 149 ASN C CA 1
ATOM 5400 C C . ASN C 1 149 ? 8.193 25.149 20.859 1.00 47.43 149 ASN C C 1
ATOM 5401 O O . ASN C 1 149 ? 7.176 24.721 21.409 1.00 48.03 149 ASN C O 1
ATOM 5406 N N . PRO C 1 150 ? 9.096 25.911 21.504 1.00 46.19 150 PRO C N 1
ATOM 5407 C CA . PRO C 1 150 ? 8.994 26.301 22.906 1.00 44.71 150 PRO C CA 1
ATOM 5408 C C . PRO C 1 150 ? 7.820 27.181 23.300 1.00 43.91 150 PRO C C 1
ATOM 5409 O O . PRO C 1 150 ? 7.612 27.410 24.491 1.00 46.76 150 PRO C O 1
ATOM 5413 N N . GLU C 1 151 ? 7.051 27.669 22.329 1.00 41.66 151 GLU C N 1
ATOM 5414 C CA . GLU C 1 151 ? 5.902 28.519 22.643 1.00 40.76 151 GLU C CA 1
ATOM 5415 C C . GLU C 1 151 ? 5.123 28.045 23.868 1.00 40.22 151 GLU C C 1
ATOM 5416 O O . GLU C 1 151 ? 4.801 28.838 24.739 1.00 42.17 151 GLU C O 1
ATOM 5422 N N . ILE C 1 152 ? 4.823 26.755 23.937 1.00 39.32 152 ILE C N 1
ATOM 5423 C CA . ILE C 1 152 ? 4.065 26.239 25.056 1.00 39.37 152 ILE C CA 1
ATOM 5424 C C . ILE C 1 152 ? 4.837 26.388 26.351 1.00 40.71 152 ILE C C 1
ATOM 5425 O O . ILE C 1 152 ? 4.293 26.832 27.355 1.00 42.75 152 ILE C O 1
ATOM 5430 N N . LEU C 1 153 ? 6.113 26.036 26.326 1.00 40.83 153 LEU C N 1
ATOM 5431 C CA . LEU C 1 153 ? 6.944 26.149 27.517 1.00 41.36 153 LEU C CA 1
ATOM 5432 C C . LEU C 1 153 ? 6.945 27.585 28.054 1.00 42.43 153 LEU C C 1
ATOM 5433 O O . LEU C 1 153 ? 6.717 27.812 29.253 1.00 43.54 153 LEU C O 1
ATOM 5438 N N . HIS C 1 154 ? 7.193 28.546 27.163 1.00 41.18 154 HIS C N 1
ATOM 5439 C CA . HIS C 1 154 ? 7.217 29.957 27.543 1.00 40.91 154 HIS C CA 1
ATOM 5440 C C . HIS C 1 154 ? 5.921 30.332 28.239 1.00 40.81 154 HIS C C 1
ATOM 5441 O O . HIS C 1 154 ? 5.933 30.913 29.327 1.00 40.97 154 HIS C O 1
ATOM 5448 N N . ALA C 1 155 ? 4.808 29.996 27.591 1.00 38.65 155 ALA C N 1
ATOM 5449 C CA . ALA C 1 155 ? 3.481 30.281 28.107 1.00 36.01 155 ALA C CA 1
ATOM 5450 C C . ALA C 1 155 ? 3.343 29.759 29.524 1.00 34.55 155 ALA C C 1
ATOM 5451 O O . ALA C 1 155 ? 2.842 30.465 30.406 1.00 31.35 155 ALA C O 1
ATOM 5453 N N . LEU C 1 156 ? 3.814 28.528 29.727 1.00 33.05 156 LEU C N 1
ATOM 5454 C CA . LEU C 1 156 ? 3.743 27.856 31.013 1.00 33.12 156 LEU C CA 1
ATOM 5455 C C . LEU C 1 156 ? 4.580 28.515 32.089 1.00 33.97 156 LEU C C 1
ATOM 5456 O O . LEU C 1 156 ? 4.052 28.927 33.114 1.00 35.08 156 LEU C O 1
ATOM 5461 N N . ILE C 1 157 ? 5.879 28.641 31.866 1.00 34.30 157 ILE C N 1
ATOM 5462 C CA . ILE C 1 157 ? 6.739 29.242 32.892 1.00 34.03 157 ILE C CA 1
ATOM 5463 C C . ILE C 1 157 ? 6.462 30.716 33.194 1.00 35.42 157 ILE C C 1
ATOM 5464 O O . ILE C 1 157 ? 6.833 31.218 34.260 1.00 34.15 157 ILE C O 1
ATOM 5469 N N . GLU C 1 158 ? 5.797 31.404 32.271 1.00 36.14 158 GLU C N 1
ATOM 5470 C CA . GLU C 1 158 ? 5.492 32.809 32.481 1.00 36.50 158 GLU C CA 1
ATOM 5471 C C . GLU C 1 158 ? 4.292 32.921 33.368 1.00 37.53 158 GLU C C 1
ATOM 5472 O O . GLU C 1 158 ? 3.959 33.994 33.866 1.00 39.26 158 GLU C O 1
ATOM 5478 N N . ASN C 1 159 ? 3.638 31.792 33.569 1.00 37.38 159 ASN C N 1
ATOM 5479 C CA . ASN C 1 159 ? 2.485 31.754 34.427 1.00 36.56 159 ASN C CA 1
ATOM 5480 C C . ASN C 1 159 ? 2.789 30.998 35.715 1.00 35.96 159 ASN C C 1
ATOM 5481 O O . ASN C 1 159 ? 1.892 30.536 36.405 1.00 35.01 159 ASN C O 1
ATOM 5486 N N . ASP C 1 160 ? 4.077 30.879 36.020 1.00 36.51 160 ASP C N 1
ATOM 5487 C CA . ASP C 1 160 ? 4.543 30.239 37.246 1.00 39.11 160 ASP C CA 1
ATOM 5488 C C . ASP C 1 160 ? 4.322 28.715 37.312 1.00 38.73 160 ASP C C 1
ATOM 5489 O O . ASP C 1 160 ? 4.114 28.150 38.395 1.00 37.64 160 ASP C O 1
ATOM 5494 N N . TYR C 1 161 ? 4.379 28.059 36.152 1.00 37.56 161 TYR C N 1
ATOM 5495 C CA . TYR C 1 161 ? 4.198 26.610 36.069 1.00 37.39 161 TYR C CA 1
ATOM 5496 C C . TYR C 1 161 ? 5.517 25.893 35.733 1.00 37.84 161 TYR C C 1
ATOM 5497 O O . TYR C 1 161 ? 6.394 26.451 35.069 1.00 38.53 161 TYR C O 1
ATOM 5506 N N . ILE C 1 162 ? 5.655 24.655 36.201 1.00 37.67 162 ILE C N 1
ATOM 5507 C CA . ILE C 1 162 ? 6.858 23.863 35.938 1.00 38.24 162 ILE C CA 1
ATOM 5508 C C . ILE C 1 162 ? 6.571 22.729 34.950 1.00 38.48 162 ILE C C 1
ATOM 5509 O O . ILE C 1 162 ? 5.881 21.757 35.286 1.00 39.51 162 ILE C O 1
ATOM 5514 N N . PRO C 1 163 ? 7.091 22.841 33.716 1.00 37.55 163 PRO C N 1
ATOM 5515 C CA . PRO C 1 163 ? 6.884 21.823 32.688 1.00 38.60 163 PRO C CA 1
ATOM 5516 C C . PRO C 1 163 ? 7.583 20.511 32.994 1.00 40.61 163 PRO C C 1
ATOM 5517 O O . PRO C 1 163 ? 8.801 20.495 33.152 1.00 41.36 163 PRO C O 1
ATOM 5521 N N . VAL C 1 164 ? 6.821 19.423 33.086 1.00 42.23 164 VAL C N 1
ATOM 5522 C CA . VAL C 1 164 ? 7.420 18.107 33.293 1.00 43.75 164 VAL C CA 1
ATOM 5523 C C . VAL C 1 164 ? 7.243 17.444 31.922 1.00 45.01 164 VAL C C 1
ATOM 5524 O O . VAL C 1 164 ? 6.148 17.007 31.564 1.00 44.96 164 VAL C O 1
ATOM 5528 N N . ILE C 1 165 ? 8.333 17.384 31.164 1.00 46.36 165 ILE C N 1
ATOM 5529 C CA . ILE C 1 165 ? 8.319 16.847 29.805 1.00 48.62 165 ILE C CA 1
ATOM 5530 C C . ILE C 1 165 ? 8.731 15.392 29.542 1.00 49.38 165 ILE C C 1
ATOM 5531 O O . ILE C 1 165 ? 9.777 14.942 29.986 1.00 48.40 165 ILE C O 1
ATOM 5536 N N . ALA C 1 166 ? 7.897 14.682 28.783 1.00 51.07 166 ALA C N 1
ATOM 5537 C CA . ALA C 1 166 ? 8.160 13.299 28.396 1.00 52.57 166 ALA C CA 1
ATOM 5538 C C . ALA C 1 166 ? 8.811 13.317 26.999 1.00 53.60 166 ALA C C 1
ATOM 5539 O O . ALA C 1 166 ? 8.310 13.961 26.076 1.00 52.56 166 ALA C O 1
ATOM 5541 N N . PRO C 1 167 ? 9.934 12.598 26.830 1.00 54.85 167 PRO C N 1
ATOM 5542 C CA . PRO C 1 167 ? 10.730 12.476 25.601 1.00 55.44 167 PRO C CA 1
ATOM 5543 C C . PRO C 1 167 ? 10.084 11.973 24.303 1.00 56.11 167 PRO C C 1
ATOM 5544 O O . PRO C 1 167 ? 10.794 11.770 23.320 1.00 55.72 167 PRO C O 1
ATOM 5548 N N . VAL C 1 168 ? 8.768 11.772 24.273 1.00 57.28 168 VAL C N 1
ATOM 5549 C CA . VAL C 1 168 ? 8.125 11.275 23.052 1.00 56.91 168 VAL C CA 1
ATOM 5550 C C . VAL C 1 168 ? 7.959 12.338 21.974 1.00 57.10 168 VAL C C 1
ATOM 5551 O O . VAL C 1 168 ? 7.324 13.361 22.194 1.00 57.75 168 VAL C O 1
ATOM 5555 N N . GLY C 1 169 ? 8.525 12.081 20.801 1.00 57.74 169 GLY C N 1
ATOM 5556 C CA . GLY C 1 169 ? 8.422 13.032 19.710 1.00 57.88 169 GLY C CA 1
ATOM 5557 C C . GLY C 1 169 ? 7.251 12.789 18.771 1.00 58.61 169 GLY C C 1
ATOM 5558 O O . GLY C 1 169 ? 6.733 11.678 18.676 1.00 57.57 169 GLY C O 1
ATOM 5559 N N . ILE C 1 170 ? 6.818 13.846 18.092 1.00 59.67 170 ILE C N 1
ATOM 5560 C CA . ILE C 1 170 ? 5.720 13.745 17.139 1.00 62.23 170 ILE C CA 1
ATOM 5561 C C . ILE C 1 170 ? 6.270 14.061 15.748 1.00 62.95 170 ILE C C 1
ATOM 5562 O O . ILE C 1 170 ? 6.988 15.039 15.556 1.00 62.55 170 ILE C O 1
ATOM 5567 N N . GLY C 1 171 ? 5.949 13.207 14.785 1.00 65.20 171 GLY C N 1
ATOM 5568 C CA . GLY C 1 171 ? 6.434 13.403 13.433 1.00 68.11 171 GLY C CA 1
ATOM 5569 C C . GLY C 1 171 ? 5.408 14.019 12.506 1.00 70.48 171 GLY C C 1
ATOM 5570 O O . GLY C 1 171 ? 4.202 13.906 12.724 1.00 70.66 171 GLY C O 1
ATOM 5571 N N . GLU C 1 172 ? 5.905 14.681 11.467 1.00 72.99 172 GLU C N 1
ATOM 5572 C CA . GLU C 1 172 ? 5.078 15.334 10.453 1.00 75.96 172 GLU C CA 1
ATOM 5573 C C . GLU C 1 172 ? 3.890 14.482 9.981 1.00 77.07 172 GLU C C 1
ATOM 5574 O O . GLU C 1 172 ? 2.890 15.010 9.490 1.00 76.18 172 GLU C O 1
ATOM 5580 N N . ASP C 1 173 ? 4.013 13.165 10.127 1.00 78.35 173 ASP C N 1
ATOM 5581 C CA . ASP C 1 173 ? 2.953 12.242 9.735 1.00 79.48 173 ASP C CA 1
ATOM 5582 C C . ASP C 1 173 ? 2.047 11.892 10.921 1.00 79.72 173 ASP C C 1
ATOM 5583 O O . ASP C 1 173 ? 1.354 10.874 10.906 1.00 79.55 173 ASP C O 1
ATOM 5588 N N . GLY C 1 174 ? 2.055 12.751 11.939 1.00 80.03 174 GLY C N 1
ATOM 5589 C CA . GLY C 1 174 ? 1.244 12.532 13.128 1.00 80.39 174 GLY C CA 1
ATOM 5590 C C . GLY C 1 174 ? 1.733 11.377 13.991 1.00 80.36 174 GLY C C 1
ATOM 5591 O O . GLY C 1 174 ? 1.340 11.239 15.158 1.00 80.25 174 GLY C O 1
ATOM 5592 N N . HIS C 1 175 ? 2.601 10.551 13.415 1.00 79.80 175 HIS C N 1
ATOM 5593 C CA . HIS C 1 175 ? 3.140 9.388 14.104 1.00 79.41 175 HIS C CA 1
ATOM 5594 C C . HIS C 1 175 ? 4.012 9.736 15.308 1.00 78.92 175 HIS C C 1
ATOM 5595 O O . HIS C 1 175 ? 4.502 10.858 15.432 1.00 78.88 175 HIS C O 1
ATOM 5602 N N . SER C 1 176 ? 4.199 8.761 16.194 1.00 77.29 176 SER C N 1
ATOM 5603 C CA . SER C 1 176 ? 5.006 8.956 17.391 1.00 75.15 176 SER C CA 1
ATOM 5604 C C . SER C 1 176 ? 6.380 8.329 17.247 1.00 74.59 176 SER C C 1
ATOM 5605 O O . SER C 1 176 ? 6.544 7.309 16.589 1.00 74.60 176 SER C O 1
ATOM 5608 N N . TYR C 1 177 ? 7.370 8.956 17.864 1.00 74.42 177 TYR C N 1
ATOM 5609 C CA . TYR C 1 177 ? 8.732 8.452 17.824 1.00 74.78 177 TYR C CA 1
ATOM 5610 C C . TYR C 1 177 ? 9.341 8.536 19.209 1.00 74.56 177 TYR C C 1
ATOM 5611 O O . TYR C 1 177 ? 9.170 9.533 19.908 1.00 74.80 177 TYR C O 1
ATOM 5620 N N . ASN C 1 178 ? 10.036 7.481 19.616 1.00 73.85 178 ASN C N 1
ATOM 5621 C CA . ASN C 1 178 ? 10.682 7.478 20.914 1.00 72.57 178 ASN C CA 1
ATOM 5622 C C . ASN C 1 178 ? 11.960 8.290 20.730 1.00 71.25 178 ASN C C 1
ATOM 5623 O O . ASN C 1 178 ? 12.586 8.245 19.670 1.00 71.03 178 ASN C O 1
ATOM 5628 N N . ILE C 1 179 ? 12.340 9.050 21.750 1.00 69.65 179 ILE C N 1
ATOM 5629 C CA . ILE C 1 179 ? 13.541 9.879 21.667 1.00 66.70 179 ILE C CA 1
ATOM 5630 C C . ILE C 1 179 ? 14.348 9.821 22.963 1.00 65.22 179 ILE C C 1
ATOM 5631 O O . ILE C 1 179 ? 13.806 9.572 24.046 1.00 63.26 179 ILE C O 1
ATOM 5636 N N . ASN C 1 180 ? 15.650 10.050 22.838 1.00 63.95 180 ASN C N 1
ATOM 5637 C CA . ASN C 1 180 ? 16.540 10.017 23.984 1.00 64.04 180 ASN C CA 1
ATOM 5638 C C . ASN C 1 180 ? 16.368 11.256 24.851 1.00 63.56 180 ASN C C 1
ATOM 5639 O O . ASN C 1 180 ? 16.681 12.373 24.427 1.00 62.11 180 ASN C O 1
ATOM 5644 N N . ALA C 1 181 ? 15.873 11.036 26.067 1.00 63.64 181 ALA C N 1
ATOM 5645 C CA . ALA C 1 181 ? 15.625 12.094 27.039 1.00 64.31 181 ALA C CA 1
ATOM 5646 C C . ALA C 1 181 ? 16.744 13.125 27.118 1.00 64.96 181 ALA C C 1
ATOM 5647 O O . ALA C 1 181 ? 16.492 14.327 27.032 1.00 65.67 181 ALA C O 1
ATOM 5649 N N . ASP C 1 182 ? 17.977 12.665 27.290 1.00 65.79 182 ASP C N 1
ATOM 5650 C CA . ASP C 1 182 ? 19.111 13.583 27.373 1.00 66.75 182 ASP C CA 1
ATOM 5651 C C . ASP C 1 182 ? 19.166 14.503 26.168 1.00 65.88 182 ASP C C 1
ATOM 5652 O O . ASP C 1 182 ? 19.337 15.718 26.301 1.00 65.73 182 ASP C O 1
ATOM 5657 N N . THR C 1 183 ? 19.011 13.926 24.987 1.00 64.30 183 THR C N 1
ATOM 5658 C CA . THR C 1 183 ? 19.071 14.730 23.785 1.00 63.22 183 THR C CA 1
ATOM 5659 C C . THR C 1 183 ? 17.822 15.595 23.620 1.00 62.06 183 THR C C 1
ATOM 5660 O O . THR C 1 183 ? 17.895 16.672 23.029 1.00 61.35 183 THR C O 1
ATOM 5664 N N . ALA C 1 184 ? 16.687 15.136 24.151 1.00 60.80 184 ALA C N 1
ATOM 5665 C CA . ALA C 1 184 ? 15.446 15.914 24.091 1.00 59.26 184 ALA C CA 1
ATOM 5666 C C . ALA C 1 184 ? 15.690 17.136 24.980 1.00 58.96 184 ALA C C 1
ATOM 5667 O O . ALA C 1 184 ? 15.484 18.282 24.570 1.00 57.89 184 ALA C O 1
ATOM 5669 N N . ALA C 1 185 ? 16.156 16.866 26.199 1.00 58.59 185 ALA C N 1
ATOM 5670 C CA . ALA C 1 185 ? 16.464 17.901 27.180 1.00 57.34 185 ALA C CA 1
ATOM 5671 C C . ALA C 1 185 ? 17.478 18.906 26.638 1.00 56.90 185 ALA C C 1
ATOM 5672 O O . ALA C 1 185 ? 17.347 20.110 26.857 1.00 57.38 185 ALA C O 1
ATOM 5674 N N . ALA C 1 186 ? 18.495 18.414 25.939 1.00 56.90 186 ALA C N 1
ATOM 5675 C CA . ALA C 1 186 ? 19.521 19.288 25.368 1.00 56.13 186 ALA C CA 1
ATOM 5676 C C . ALA C 1 186 ? 18.965 20.119 24.205 1.00 55.42 186 ALA C C 1
ATOM 5677 O O . ALA C 1 186 ? 19.328 21.279 24.027 1.00 53.78 186 ALA C O 1
ATOM 5679 N N . GLU C 1 187 ? 18.075 19.526 23.419 1.00 56.08 187 GLU C N 1
ATOM 5680 C CA . GLU C 1 187 ? 17.489 20.236 22.281 1.00 56.75 187 GLU C CA 1
ATOM 5681 C C . GLU C 1 187 ? 16.543 21.347 22.744 1.00 54.68 187 GLU C C 1
ATOM 5682 O O . GLU C 1 187 ? 16.565 22.458 22.209 1.00 53.59 187 GLU C O 1
ATOM 5688 N N . ILE C 1 188 ? 15.715 21.045 23.739 1.00 52.77 188 ILE C N 1
ATOM 5689 C CA . ILE C 1 188 ? 14.787 22.036 24.261 1.00 52.05 188 ILE C CA 1
ATOM 5690 C C . ILE C 1 188 ? 15.562 23.176 24.916 1.00 50.83 188 ILE C C 1
ATOM 5691 O O . ILE C 1 188 ? 15.146 24.323 24.874 1.00 50.22 188 ILE C O 1
ATOM 5696 N N . ALA C 1 189 ? 16.698 22.848 25.515 1.00 51.07 189 ALA C N 1
ATOM 5697 C CA . ALA C 1 189 ? 17.535 23.852 26.145 1.00 51.25 189 ALA C CA 1
ATOM 5698 C C . ALA C 1 189 ? 17.978 24.846 25.073 1.00 52.33 189 ALA C C 1
ATOM 5699 O O . ALA C 1 189 ? 17.718 26.042 25.174 1.00 52.87 189 ALA C O 1
ATOM 5701 N N . LYS C 1 190 ? 18.654 24.342 24.043 1.00 53.21 190 LYS C N 1
ATOM 5702 C CA . LYS C 1 190 ? 19.129 25.187 22.949 1.00 52.67 190 LYS C CA 1
ATOM 5703 C C . LYS C 1 190 ? 17.968 25.992 22.410 1.00 52.27 190 LYS C C 1
ATOM 5704 O O . LYS C 1 190 ? 18.104 27.173 22.125 1.00 52.08 190 LYS C O 1
ATOM 5710 N N . SER C 1 191 ? 16.822 25.336 22.261 1.00 52.13 191 SER C N 1
ATOM 5711 C CA . SER C 1 191 ? 15.631 25.989 21.741 1.00 51.21 191 SER C CA 1
ATOM 5712 C C . SER C 1 191 ? 15.177 27.174 22.574 1.00 51.16 191 SER C C 1
ATOM 5713 O O . SER C 1 191 ? 14.516 28.070 22.060 1.00 51.76 191 SER C O 1
ATOM 5716 N N . LEU C 1 192 ? 15.510 27.170 23.860 1.00 49.29 192 LEU C N 1
ATOM 5717 C CA . LEU C 1 192 ? 15.106 28.254 24.743 1.00 48.23 192 LEU C CA 1
ATOM 5718 C C . LEU C 1 192 ? 16.251 29.200 25.014 1.00 49.41 192 LEU C C 1
ATOM 5719 O O . LEU C 1 192 ? 16.037 30.341 25.445 1.00 48.15 192 LEU C O 1
ATOM 5724 N N . MET C 1 193 ? 17.463 28.713 24.744 1.00 50.99 193 MET C N 1
ATOM 5725 C CA . MET C 1 193 ? 18.687 29.466 24.988 1.00 51.00 193 MET C CA 1
ATOM 5726 C C . MET C 1 193 ? 18.720 29.585 26.499 1.00 49.54 193 MET C C 1
ATOM 5727 O O . MET C 1 193 ? 19.035 30.630 27.069 1.00 47.07 193 MET C O 1
ATOM 5732 N N . ALA C 1 194 ? 18.370 28.468 27.131 1.00 49.01 194 ALA C N 1
ATOM 5733 C CA . ALA C 1 194 ? 18.314 28.363 28.571 1.00 48.38 194 ALA C CA 1
ATOM 5734 C C . ALA C 1 194 ? 19.649 28.717 29.168 1.00 47.77 194 ALA C C 1
ATOM 5735 O O . ALA C 1 194 ? 20.665 28.714 28.488 1.00 46.60 194 ALA C O 1
ATOM 5737 N N . GLU C 1 195 ? 19.616 29.027 30.458 1.00 47.99 195 GLU C N 1
ATOM 5738 C CA . GLU C 1 195 ? 20.791 29.385 31.225 1.00 45.75 195 GLU C CA 1
ATOM 5739 C C . GLU C 1 195 ? 21.530 28.105 31.621 1.00 44.03 195 GLU C C 1
ATOM 5740 O O . GLU C 1 195 ? 22.749 28.108 31.738 1.00 45.26 195 GLU C O 1
ATOM 5746 N N . LYS C 1 196 ? 20.808 27.005 31.821 1.00 42.84 196 LYS C N 1
ATOM 5747 C CA . LYS C 1 196 ? 21.468 25.760 32.220 1.00 43.80 196 LYS C CA 1
ATOM 5748 C C . LYS C 1 196 ? 20.768 24.469 31.851 1.00 44.81 196 LYS C C 1
ATOM 5749 O O . LYS C 1 196 ? 19.549 24.402 31.751 1.00 46.61 196 LYS C O 1
ATOM 5755 N N . LEU C 1 197 ? 21.574 23.433 31.675 1.00 46.12 197 LEU C N 1
ATOM 5756 C CA . LEU C 1 197 ? 21.077 22.107 31.380 1.00 48.48 197 LEU C CA 1
ATOM 5757 C C . LEU C 1 197 ? 21.732 21.208 32.422 1.00 49.24 197 LEU C C 1
ATOM 5758 O O . LEU C 1 197 ? 22.952 21.159 32.514 1.00 50.10 197 LEU C O 1
ATOM 5763 N N . ILE C 1 198 ? 20.927 20.519 33.221 1.00 50.77 198 ILE C N 1
ATOM 5764 C CA . ILE C 1 198 ? 21.475 19.645 34.252 1.00 52.70 198 ILE C CA 1
ATOM 5765 C C . ILE C 1 198 ? 21.212 18.172 33.937 1.00 54.27 198 ILE C C 1
ATOM 5766 O O . ILE C 1 198 ? 20.062 17.730 33.872 1.00 55.01 198 ILE C O 1
ATOM 5771 N N . LEU C 1 199 ? 22.292 17.422 33.732 1.00 55.09 199 LEU C N 1
ATOM 5772 C CA . LEU C 1 199 ? 22.198 16.001 33.433 1.00 57.33 199 LEU C CA 1
ATOM 5773 C C . LEU C 1 199 ? 22.569 15.192 34.669 1.00 60.07 199 LEU C C 1
ATOM 5774 O O . LEU C 1 199 ? 23.716 15.197 35.091 1.00 60.55 199 LEU C O 1
ATOM 5779 N N . LEU C 1 200 ? 21.601 14.501 35.256 1.00 64.19 200 LEU C N 1
ATOM 5780 C CA . LEU C 1 200 ? 21.877 13.723 36.458 1.00 68.83 200 LEU C CA 1
ATOM 5781 C C . LEU C 1 200 ? 22.300 12.313 36.135 1.00 72.22 200 LEU C C 1
ATOM 5782 O O . LEU C 1 200 ? 21.519 11.518 35.596 1.00 74.05 200 LEU C O 1
ATOM 5787 N N . THR C 1 201 ? 23.540 11.990 36.468 1.00 74.92 201 THR C N 1
ATOM 5788 C CA . THR C 1 201 ? 23.991 10.655 36.205 1.00 76.88 201 THR C CA 1
ATOM 5789 C C . THR C 1 201 ? 24.206 9.858 37.472 1.00 78.92 201 THR C C 1
ATOM 5790 O O . THR C 1 201 ? 23.977 10.302 38.603 1.00 79.18 201 THR C O 1
ATOM 5794 N N . ASP C 1 202 ? 24.676 8.661 37.189 1.00 80.88 202 ASP C N 1
ATOM 5795 C CA . ASP C 1 202 ? 24.994 7.555 38.064 1.00 81.79 202 ASP C CA 1
ATOM 5796 C C . ASP C 1 202 ? 26.427 7.654 38.620 1.00 82.10 202 ASP C C 1
ATOM 5797 O O . ASP C 1 202 ? 27.034 6.633 38.945 1.00 81.31 202 ASP C O 1
ATOM 5802 N N . VAL C 1 203 ? 26.956 8.872 38.744 1.00 83.17 203 VAL C N 1
ATOM 5803 C CA . VAL C 1 203 ? 28.335 9.058 39.201 1.00 83.42 203 VAL C CA 1
ATOM 5804 C C . VAL C 1 203 ? 28.739 10.542 39.238 1.00 83.94 203 VAL C C 1
ATOM 5805 O O . VAL C 1 203 ? 28.328 11.320 38.377 1.00 84.80 203 VAL C O 1
ATOM 5809 N N . ASP C 1 204 ? 29.552 10.923 40.222 1.00 83.88 204 ASP C N 1
ATOM 5810 C CA . ASP C 1 204 ? 30.004 12.312 40.387 1.00 83.88 204 ASP C CA 1
ATOM 5811 C C . ASP C 1 204 ? 30.168 13.121 39.110 1.00 83.40 204 ASP C C 1
ATOM 5812 O O . ASP C 1 204 ? 30.023 14.339 39.120 1.00 83.13 204 ASP C O 1
ATOM 5817 N N . GLY C 1 205 ? 30.481 12.449 38.013 1.00 83.51 205 GLY C N 1
ATOM 5818 C CA . GLY C 1 205 ? 30.635 13.154 36.759 1.00 84.78 205 GLY C CA 1
ATOM 5819 C C . GLY C 1 205 ? 31.757 12.569 35.941 1.00 85.68 205 GLY C C 1
ATOM 5820 O O . GLY C 1 205 ? 31.828 11.358 35.746 1.00 85.16 205 GLY C O 1
ATOM 5821 N N . VAL C 1 206 ? 32.633 13.440 35.455 1.00 87.00 206 VAL C N 1
ATOM 5822 C CA . VAL C 1 206 ? 33.781 13.025 34.655 1.00 88.84 206 VAL C CA 1
ATOM 5823 C C . VAL C 1 206 ? 35.007 12.853 35.575 1.00 90.33 206 VAL C C 1
ATOM 5824 O O . VAL C 1 206 ? 35.567 13.843 36.040 1.00 89.79 206 VAL C O 1
ATOM 5828 N N . LEU C 1 207 ? 35.419 11.606 35.829 1.00 92.22 207 LEU C N 1
ATOM 5829 C CA . LEU C 1 207 ? 36.564 11.320 36.714 1.00 94.26 207 LEU C CA 1
ATOM 5830 C C . LEU C 1 207 ? 37.945 11.174 35.990 1.00 95.92 207 LEU C C 1
ATOM 5831 O O . LEU C 1 207 ? 38.141 10.241 35.197 1.00 96.60 207 LEU C O 1
ATOM 5836 N N . LYS C 1 208 ? 38.872 12.115 36.275 1.00 97.70 208 LYS C N 1
ATOM 5837 C CA . LYS C 1 208 ? 40.251 12.196 35.700 1.00 99.27 208 LYS C CA 1
ATOM 5838 C C . LYS C 1 208 ? 41.229 11.375 36.505 1.00 100.15 208 LYS C C 1
ATOM 5839 O O . LYS C 1 208 ? 42.173 11.869 37.168 1.00 98.99 208 LYS C O 1
ATOM 5845 N N . ASP C 1 209 ? 40.954 10.084 36.365 1.00 101.98 209 ASP C N 1
ATOM 5846 C CA . ASP C 1 209 ? 41.638 9.002 37.022 1.00 103.12 209 ASP C CA 1
ATOM 5847 C C . ASP C 1 209 ? 41.212 9.191 38.469 1.00 103.00 209 ASP C C 1
ATOM 5848 O O . ASP C 1 209 ? 41.921 9.815 39.257 1.00 103.46 209 ASP C O 1
ATOM 5853 N N . GLY C 1 210 ? 40.025 8.682 38.798 1.00 102.28 210 GLY C N 1
ATOM 5854 C CA . GLY C 1 210 ? 39.512 8.824 40.151 1.00 101.33 210 GLY C CA 1
ATOM 5855 C C . GLY C 1 210 ? 39.162 10.273 40.442 1.00 100.86 210 GLY C C 1
ATOM 5856 O O . GLY C 1 210 ? 37.993 10.608 40.638 1.00 101.69 210 GLY C O 1
ATOM 5857 N N . LYS C 1 211 ? 40.183 11.130 40.468 1.00 99.91 211 LYS C N 1
ATOM 5858 C CA . LYS C 1 211 ? 40.025 12.565 40.722 1.00 98.14 211 LYS C CA 1
ATOM 5859 C C . LYS C 1 211 ? 38.958 13.171 39.809 1.00 96.83 211 LYS C C 1
ATOM 5860 O O . LYS C 1 211 ? 39.053 13.068 38.584 1.00 96.92 211 LYS C O 1
ATOM 5866 N N . LEU C 1 212 ? 37.958 13.815 40.405 1.00 94.54 212 LEU C N 1
ATOM 5867 C CA . LEU C 1 212 ? 36.872 14.428 39.638 1.00 92.21 212 LEU C CA 1
ATOM 5868 C C . LEU C 1 212 ? 37.260 15.775 39.020 1.00 89.93 212 LEU C C 1
ATOM 5869 O O . LEU C 1 212 ? 37.939 16.591 39.645 1.00 88.97 212 LEU C O 1
ATOM 5874 N N . ILE C 1 213 ? 36.811 15.988 37.786 1.00 87.90 213 ILE C N 1
ATOM 5875 C CA . ILE C 1 213 ? 37.070 17.212 37.031 1.00 86.05 213 ILE C CA 1
ATOM 5876 C C . ILE C 1 213 ? 36.007 18.262 37.339 1.00 85.25 213 ILE C C 1
ATOM 5877 O O . ILE C 1 213 ? 34.822 18.042 37.097 1.00 85.28 213 ILE C O 1
ATOM 5882 N N . SER C 1 214 ? 36.429 19.406 37.861 1.00 83.90 214 SER C N 1
ATOM 5883 C CA . SER C 1 214 ? 35.491 20.471 38.198 1.00 83.22 214 SER C CA 1
ATOM 5884 C C . SER C 1 214 ? 34.880 21.165 36.975 1.00 82.86 214 SER C C 1
ATOM 5885 O O . SER C 1 214 ? 33.675 21.056 36.712 1.00 81.93 214 SER C O 1
ATOM 5888 N N . THR C 1 215 ? 35.728 21.880 36.240 1.00 82.43 215 THR C N 1
ATOM 5889 C CA . THR C 1 215 ? 35.310 22.624 35.058 1.00 81.97 215 THR C CA 1
ATOM 5890 C C . THR C 1 215 ? 36.054 22.199 33.802 1.00 82.33 215 THR C C 1
ATOM 5891 O O . THR C 1 215 ? 37.128 21.612 33.870 1.00 83.08 215 THR C O 1
ATOM 5895 N N . LEU C 1 216 ? 35.471 22.512 32.654 1.00 82.51 216 LEU C N 1
ATOM 5896 C CA . LEU C 1 216 ? 36.058 22.186 31.365 1.00 83.30 216 LEU C CA 1
ATOM 5897 C C . LEU C 1 216 ? 35.457 23.152 30.355 1.00 83.88 216 LEU C C 1
ATOM 5898 O O . LEU C 1 216 ? 34.716 24.061 30.725 1.00 84.16 216 LEU C O 1
ATOM 5903 N N . THR C 1 217 ? 35.801 22.966 29.087 1.00 84.65 217 THR C N 1
ATOM 5904 C CA . THR C 1 217 ? 35.263 23.778 28.004 1.00 85.85 217 THR C CA 1
ATOM 5905 C C . THR C 1 217 ? 34.836 22.758 26.962 1.00 87.38 217 THR C C 1
ATOM 5906 O O . THR C 1 217 ? 35.211 21.587 27.042 1.00 87.59 217 THR C O 1
ATOM 5910 N N . PRO C 1 218 ? 34.054 23.180 25.964 1.00 88.57 218 PRO C N 1
ATOM 5911 C CA . PRO C 1 218 ? 33.627 22.209 24.954 1.00 90.06 218 PRO C CA 1
ATOM 5912 C C . PRO C 1 218 ? 34.806 21.486 24.296 1.00 90.94 218 PRO C C 1
ATOM 5913 O O . PRO C 1 218 ? 34.839 20.255 24.232 1.00 90.68 218 PRO C O 1
ATOM 5917 N N . ASP C 1 219 ? 35.777 22.262 23.830 1.00 92.00 219 ASP C N 1
ATOM 5918 C CA . ASP C 1 219 ? 36.957 21.731 23.161 1.00 93.47 219 ASP C CA 1
ATOM 5919 C C . ASP C 1 219 ? 37.780 20.791 24.026 1.00 94.06 219 ASP C C 1
ATOM 5920 O O . ASP C 1 219 ? 38.406 19.858 23.520 1.00 94.48 219 ASP C O 1
ATOM 5925 N N . GLU C 1 220 ? 37.791 21.036 25.329 1.00 94.71 220 GLU C N 1
ATOM 5926 C CA . GLU C 1 220 ? 38.550 20.186 26.233 1.00 96.35 220 GLU C CA 1
ATOM 5927 C C . GLU C 1 220 ? 37.814 18.874 26.465 1.00 96.95 220 GLU C C 1
ATOM 5928 O O . GLU C 1 220 ? 38.392 17.796 26.330 1.00 96.76 220 GLU C O 1
ATOM 5934 N N . ALA C 1 221 ? 36.535 18.980 26.811 1.00 97.98 221 ALA C N 1
ATOM 5935 C CA . ALA C 1 221 ? 35.706 17.813 27.082 1.00 99.60 221 ALA C CA 1
ATOM 5936 C C . ALA C 1 221 ? 35.811 16.744 25.991 1.00 100.63 221 ALA C C 1
ATOM 5937 O O . ALA C 1 221 ? 35.955 15.554 26.291 1.00 100.62 221 ALA C O 1
ATOM 5939 N N . GLU C 1 222 ? 35.745 17.163 24.730 1.00 101.71 222 GLU C N 1
ATOM 5940 C CA . GLU C 1 222 ? 35.830 16.225 23.611 1.00 102.73 222 GLU C CA 1
ATOM 5941 C C . GLU C 1 222 ? 37.160 15.483 23.607 1.00 103.58 222 GLU C C 1
ATOM 5942 O O . GLU C 1 222 ? 37.240 14.323 23.191 1.00 102.55 222 GLU C O 1
ATOM 5948 N N . GLU C 1 223 ? 38.203 16.158 24.082 1.00 105.01 223 GLU C N 1
ATOM 5949 C CA . GLU C 1 223 ? 39.529 15.562 24.123 1.00 106.97 223 GLU C CA 1
ATOM 5950 C C . GLU C 1 223 ? 39.647 14.384 25.097 1.00 107.58 223 GLU C C 1
ATOM 5951 O O . GLU C 1 223 ? 40.500 13.510 24.913 1.00 107.91 223 GLU C O 1
ATOM 5957 N N . LEU C 1 224 ? 38.804 14.356 26.128 1.00 107.75 224 LEU C N 1
ATOM 5958 C CA . LEU C 1 224 ? 38.840 13.258 27.093 1.00 107.75 224 LEU C CA 1
ATOM 5959 C C . LEU C 1 224 ? 38.104 12.046 26.530 1.00 108.18 224 LEU C C 1
ATOM 5960 O O . LEU C 1 224 ? 38.338 10.916 26.964 1.00 108.14 224 LEU C O 1
ATOM 5965 N N . ILE C 1 225 ? 37.211 12.288 25.569 1.00 108.78 225 ILE C N 1
ATOM 5966 C CA . ILE C 1 225 ? 36.471 11.210 24.909 1.00 109.47 225 ILE C CA 1
ATOM 5967 C C . ILE C 1 225 ? 37.383 10.658 23.809 1.00 109.79 225 ILE C C 1
ATOM 5968 O O . ILE C 1 225 ? 37.142 9.577 23.276 1.00 110.06 225 ILE C O 1
ATOM 5973 N N . ARG C 1 226 ? 38.436 11.409 23.480 1.00 109.89 226 ARG C N 1
ATOM 5974 C CA . ARG C 1 226 ? 39.404 10.990 22.460 1.00 109.68 226 ARG C CA 1
ATOM 5975 C C . ARG C 1 226 ? 40.534 10.153 23.079 1.00 109.94 226 ARG C C 1
ATOM 5976 O O . ARG C 1 226 ? 40.781 9.030 22.640 1.00 110.34 226 ARG C O 1
ATOM 5984 N N . ASP C 1 227 ? 41.224 10.697 24.085 1.00 109.70 227 ASP C N 1
ATOM 5985 C CA . ASP C 1 227 ? 42.310 9.953 24.724 1.00 109.37 227 ASP C CA 1
ATOM 5986 C C . ASP C 1 227 ? 41.765 8.759 25.506 1.00 108.92 227 ASP C C 1
ATOM 5987 O O . ASP C 1 227 ? 42.490 7.804 25.789 1.00 109.33 227 ASP C O 1
ATOM 5992 N N . GLY C 1 228 ? 40.486 8.813 25.857 1.00 107.85 228 GLY C N 1
ATOM 5993 C CA . GLY C 1 228 ? 39.896 7.691 26.558 1.00 107.15 228 GLY C CA 1
ATOM 5994 C C . GLY C 1 228 ? 39.703 7.802 28.053 1.00 106.70 228 GLY C C 1
ATOM 5995 O O . GLY C 1 228 ? 39.763 6.795 28.757 1.00 106.60 228 GLY C O 1
ATOM 5996 N N . THR C 1 229 ? 39.488 9.011 28.556 1.00 106.52 229 THR C N 1
ATOM 5997 C CA . THR C 1 229 ? 39.240 9.164 29.982 1.00 106.28 229 THR C CA 1
ATOM 5998 C C . THR C 1 229 ? 37.738 8.929 30.158 1.00 107.01 229 THR C C 1
ATOM 5999 O O . THR C 1 229 ? 37.314 8.167 31.033 1.00 107.57 229 THR C O 1
ATOM 6003 N N . VAL C 1 230 ? 36.944 9.572 29.300 1.00 106.60 230 VAL C N 1
ATOM 6004 C CA . VAL C 1 230 ? 35.487 9.447 29.316 1.00 106.03 230 VAL C CA 1
ATOM 6005 C C . VAL C 1 230 ? 35.088 8.155 28.600 1.00 105.82 230 VAL C C 1
ATOM 6006 O O . VAL C 1 230 ? 34.953 8.120 27.374 1.00 105.97 230 VAL C O 1
ATOM 6010 N N . THR C 1 231 ? 34.896 7.095 29.375 1.00 105.39 231 THR C N 1
ATOM 6011 C CA . THR C 1 231 ? 34.541 5.802 28.811 1.00 105.41 231 THR C CA 1
ATOM 6012 C C . THR C 1 231 ? 33.175 5.313 29.272 1.00 105.41 231 THR C C 1
ATOM 6013 O O . THR C 1 231 ? 32.605 5.838 30.234 1.00 106.11 231 THR C O 1
ATOM 6017 N N . GLY C 1 232 ? 32.658 4.307 28.570 1.00 104.48 232 GLY C N 1
ATOM 6018 C CA . GLY C 1 232 ? 31.367 3.739 28.901 1.00 102.93 232 GLY C CA 1
ATOM 6019 C C . GLY C 1 232 ? 30.220 4.578 28.387 1.00 101.97 232 GLY C C 1
ATOM 6020 O O . GLY C 1 232 ? 30.282 5.132 27.289 1.00 101.68 232 GLY C O 1
ATOM 6021 N N . GLY C 1 233 ? 29.166 4.666 29.190 1.00 101.46 233 GLY C N 1
ATOM 6022 C CA . GLY C 1 233 ? 28.006 5.451 28.813 1.00 100.61 233 GLY C CA 1
ATOM 6023 C C . GLY C 1 233 ? 28.191 6.923 29.131 1.00 99.62 233 GLY C C 1
ATOM 6024 O O . GLY C 1 233 ? 27.316 7.740 28.851 1.00 99.40 233 GLY C O 1
ATOM 6025 N N . MET C 1 234 ? 29.333 7.263 29.721 1.00 98.69 234 MET C N 1
ATOM 6026 C CA . MET C 1 234 ? 29.627 8.648 30.069 1.00 97.90 234 MET C CA 1
ATOM 6027 C C . MET C 1 234 ? 30.045 9.421 28.821 1.00 96.74 234 MET C C 1
ATOM 6028 O O . MET C 1 234 ? 30.383 10.602 28.885 1.00 96.27 234 MET C O 1
ATOM 6033 N N . ILE C 1 235 ? 30.020 8.747 27.678 1.00 95.57 235 ILE C N 1
ATOM 6034 C CA . ILE C 1 235 ? 30.391 9.391 26.429 1.00 94.14 235 ILE C CA 1
ATOM 6035 C C . ILE C 1 235 ? 29.154 10.064 25.847 1.00 92.87 235 ILE C C 1
ATOM 6036 O O . ILE C 1 235 ? 29.191 11.244 25.514 1.00 92.21 235 ILE C O 1
ATOM 6041 N N . PRO C 1 236 ? 28.040 9.313 25.714 1.00 92.46 236 PRO C N 1
ATOM 6042 C CA . PRO C 1 236 ? 26.796 9.877 25.169 1.00 91.74 236 PRO C CA 1
ATOM 6043 C C . PRO C 1 236 ? 26.414 11.200 25.852 1.00 90.72 236 PRO C C 1
ATOM 6044 O O . PRO C 1 236 ? 26.160 12.209 25.184 1.00 90.36 236 PRO C O 1
ATOM 6048 N N . LYS C 1 237 ? 26.386 11.187 27.185 1.00 88.91 237 LYS C N 1
ATOM 6049 C CA . LYS C 1 237 ? 26.031 12.373 27.964 1.00 87.01 237 LYS C CA 1
ATOM 6050 C C . LYS C 1 237 ? 26.951 13.564 27.688 1.00 85.34 237 LYS C C 1
ATOM 6051 O O . LYS C 1 237 ? 26.496 14.618 27.245 1.00 84.46 237 LYS C O 1
ATOM 6057 N N . VAL C 1 238 ? 28.242 13.392 27.948 1.00 83.87 238 VAL C N 1
ATOM 6058 C CA . VAL C 1 238 ? 29.211 14.457 27.720 1.00 82.90 238 VAL C CA 1
ATOM 6059 C C . VAL C 1 238 ? 28.997 15.166 26.384 1.00 82.83 238 VAL C C 1
ATOM 6060 O O . VAL C 1 238 ? 29.223 16.369 26.266 1.00 82.23 238 VAL C O 1
ATOM 6064 N N . GLU C 1 239 ? 28.557 14.427 25.377 1.00 83.02 239 GLU C N 1
ATOM 6065 C CA . GLU C 1 239 ? 28.324 15.030 24.076 1.00 83.48 239 GLU C CA 1
ATOM 6066 C C . GLU C 1 239 ? 27.140 15.980 24.088 1.00 83.87 239 GLU C C 1
ATOM 6067 O O . GLU C 1 239 ? 27.265 17.112 23.620 1.00 83.75 239 GLU C O 1
ATOM 6073 N N . CYS C 1 240 ? 25.997 15.524 24.612 1.00 84.09 240 CYS C N 1
ATOM 6074 C CA . CYS C 1 240 ? 24.800 16.370 24.687 1.00 83.69 240 CYS C CA 1
ATOM 6075 C C . CYS C 1 240 ? 25.260 17.667 25.311 1.00 81.76 240 CYS C C 1
ATOM 6076 O O . CYS C 1 240 ? 24.966 18.756 24.811 1.00 82.33 240 CYS C O 1
ATOM 6079 N N . ALA C 1 241 ? 25.997 17.525 26.410 1.00 78.73 241 ALA C N 1
ATOM 6080 C CA . ALA C 1 241 ? 26.539 18.659 27.138 1.00 76.04 241 ALA C CA 1
ATOM 6081 C C . ALA C 1 241 ? 27.162 19.619 26.140 1.00 73.66 241 ALA C C 1
ATOM 6082 O O . ALA C 1 241 ? 26.799 20.788 26.072 1.00 72.15 241 ALA C O 1
ATOM 6084 N N . VAL C 1 242 ? 28.097 19.102 25.357 1.00 72.54 242 VAL C N 1
ATOM 6085 C CA . VAL C 1 242 ? 28.766 19.907 24.355 1.00 71.67 242 VAL C CA 1
ATOM 6086 C C . VAL C 1 242 ? 27.737 20.490 23.405 1.00 70.79 242 VAL C C 1
ATOM 6087 O O . VAL C 1 242 ? 27.601 21.700 23.296 1.00 71.03 242 VAL C O 1
ATOM 6091 N N . SER C 1 243 ? 27.006 19.618 22.724 1.00 70.23 243 SER C N 1
ATOM 6092 C CA . SER C 1 243 ? 25.983 20.053 21.783 1.00 69.92 243 SER C CA 1
ATOM 6093 C C . SER C 1 243 ? 25.215 21.265 22.313 1.00 69.90 243 SER C C 1
ATOM 6094 O O . SER C 1 243 ? 25.140 22.304 21.645 1.00 70.19 243 SER C O 1
ATOM 6097 N N . ALA C 1 244 ? 24.661 21.130 23.517 1.00 68.65 244 ALA C N 1
ATOM 6098 C CA . ALA C 1 244 ? 23.886 22.204 24.135 1.00 68.85 244 ALA C CA 1
ATOM 6099 C C . ALA C 1 244 ? 24.701 23.492 24.372 1.00 68.92 244 ALA C C 1
ATOM 6100 O O . ALA C 1 244 ? 24.249 24.592 24.045 1.00 67.01 244 ALA C O 1
ATOM 6102 N N . VAL C 1 245 ? 25.898 23.350 24.936 1.00 69.49 245 VAL C N 1
ATOM 6103 C CA . VAL C 1 245 ? 26.748 24.504 25.207 1.00 70.52 245 VAL C CA 1
ATOM 6104 C C . VAL C 1 245 ? 26.998 25.321 23.944 1.00 70.90 245 VAL C C 1
ATOM 6105 O O . VAL C 1 245 ? 26.912 26.549 23.945 1.00 70.38 245 VAL C O 1
ATOM 6109 N N . ARG C 1 246 ? 27.329 24.632 22.861 1.00 72.05 246 ARG C N 1
ATOM 6110 C CA . ARG C 1 246 ? 27.599 25.314 21.609 1.00 72.32 246 ARG C CA 1
ATOM 6111 C C . ARG C 1 246 ? 26.268 25.781 21.037 1.00 71.84 246 ARG C C 1
ATOM 6112 O O . ARG C 1 246 ? 26.216 26.722 20.238 1.00 71.57 246 ARG C O 1
ATOM 6120 N N . GLY C 1 247 ? 25.192 25.127 21.467 1.00 69.67 247 GLY C N 1
ATOM 6121 C CA . GLY C 1 247 ? 23.869 25.499 21.006 1.00 68.40 247 GLY C CA 1
ATOM 6122 C C . GLY C 1 247 ? 23.323 26.783 21.622 1.00 67.03 247 GLY C C 1
ATOM 6123 O O . GLY C 1 247 ? 22.209 27.195 21.299 1.00 68.36 247 GLY C O 1
ATOM 6124 N N . GLY C 1 248 ? 24.085 27.423 22.509 1.00 65.78 248 GLY C N 1
ATOM 6125 C CA . GLY C 1 248 ? 23.615 28.659 23.127 1.00 61.99 248 GLY C CA 1
ATOM 6126 C C . GLY C 1 248 ? 23.353 28.576 24.628 1.00 59.43 248 GLY C C 1
ATOM 6127 O O . GLY C 1 248 ? 23.247 29.605 25.303 1.00 58.26 248 GLY C O 1
ATOM 6128 N N . VAL C 1 249 ? 23.236 27.358 25.154 1.00 55.60 249 VAL C N 1
ATOM 6129 C CA . VAL C 1 249 ? 22.998 27.165 26.581 1.00 53.62 249 VAL C CA 1
ATOM 6130 C C . VAL C 1 249 ? 24.148 27.760 27.407 1.00 52.34 249 VAL C C 1
ATOM 6131 O O . VAL C 1 249 ? 25.316 27.559 27.088 1.00 50.47 249 VAL C O 1
ATOM 6135 N N . GLY C 1 250 ? 23.807 28.494 28.463 1.00 51.37 250 GLY C N 1
ATOM 6136 C CA . GLY C 1 250 ? 24.811 29.115 29.311 1.00 49.93 250 GLY C CA 1
ATOM 6137 C C . GLY C 1 250 ? 25.872 28.153 29.811 1.00 50.01 250 GLY C C 1
ATOM 6138 O O . GLY C 1 250 ? 27.074 28.391 29.651 1.00 47.73 250 GLY C O 1
ATOM 6139 N N . ALA C 1 251 ? 25.434 27.063 30.430 1.00 48.96 251 ALA C N 1
ATOM 6140 C CA . ALA C 1 251 ? 26.365 26.070 30.931 1.00 49.28 251 ALA C CA 1
ATOM 6141 C C . ALA C 1 251 ? 25.658 24.746 31.120 1.00 49.84 251 ALA C C 1
ATOM 6142 O O . ALA C 1 251 ? 24.431 24.684 31.156 1.00 51.09 251 ALA C O 1
ATOM 6144 N N . VAL C 1 252 ? 26.440 23.685 31.245 1.00 50.37 252 VAL C N 1
ATOM 6145 C CA . VAL C 1 252 ? 25.880 22.368 31.436 1.00 51.82 252 VAL C CA 1
ATOM 6146 C C . VAL C 1 252 ? 26.466 21.771 32.709 1.00 52.89 252 VAL C C 1
ATOM 6147 O O . VAL C 1 252 ? 27.586 22.100 33.084 1.00 54.33 252 VAL C O 1
ATOM 6151 N N . HIS C 1 253 ? 25.711 20.907 33.380 1.00 53.64 253 HIS C N 1
ATOM 6152 C CA . HIS C 1 253 ? 26.179 20.297 34.626 1.00 55.22 253 HIS C CA 1
ATOM 6153 C C . HIS C 1 253 ? 25.896 18.792 34.728 1.00 55.69 253 HIS C C 1
ATOM 6154 O O . HIS C 1 253 ? 24.740 18.362 34.662 1.00 55.51 253 HIS C O 1
ATOM 6161 N N . ILE C 1 254 ? 26.953 17.999 34.900 1.00 56.04 254 ILE C N 1
ATOM 6162 C CA . ILE C 1 254 ? 26.807 16.555 35.034 1.00 57.04 254 ILE C CA 1
ATOM 6163 C C . ILE C 1 254 ? 27.068 16.212 36.504 1.00 57.40 254 ILE C C 1
ATOM 6164 O O . ILE C 1 254 ? 28.199 16.271 36.975 1.00 58.00 254 ILE C O 1
ATOM 6169 N N . ILE C 1 255 ? 26.017 15.856 37.230 1.00 58.04 255 ILE C N 1
ATOM 6170 C CA . ILE C 1 255 ? 26.161 15.558 38.647 1.00 59.55 255 ILE C CA 1
ATOM 6171 C C . ILE C 1 255 ? 25.621 14.200 39.072 1.00 61.30 255 ILE C C 1
ATOM 6172 O O . ILE C 1 255 ? 24.912 13.528 38.318 1.00 62.01 255 ILE C O 1
ATOM 6177 N N . ASN C 1 256 ? 25.949 13.810 40.299 1.00 61.97 256 ASN C N 1
ATOM 6178 C CA . ASN C 1 256 ? 25.511 12.530 40.828 1.00 63.63 256 ASN C CA 1
ATOM 6179 C C . ASN C 1 256 ? 24.045 12.538 41.262 1.00 63.15 256 ASN C C 1
ATOM 6180 O O . ASN C 1 256 ? 23.715 13.034 42.339 1.00 62.89 256 ASN C O 1
ATOM 6185 N N . GLY C 1 257 ? 23.170 11.983 40.426 1.00 62.95 257 GLY C N 1
ATOM 6186 C CA . GLY C 1 257 ? 21.761 11.931 40.771 1.00 63.24 257 GLY C CA 1
ATOM 6187 C C . GLY C 1 257 ? 21.591 11.301 42.138 1.00 63.78 257 GLY C C 1
ATOM 6188 O O . GLY C 1 257 ? 20.620 11.571 42.851 1.00 62.65 257 GLY C O 1
ATOM 6189 N N . GLY C 1 258 ? 22.556 10.460 42.502 1.00 64.29 258 GLY C N 1
ATOM 6190 C CA . GLY C 1 258 ? 22.523 9.791 43.790 1.00 64.96 258 GLY C CA 1
ATOM 6191 C C . GLY C 1 258 ? 22.780 10.743 44.943 1.00 65.80 258 GLY C C 1
ATOM 6192 O O . GLY C 1 258 ? 22.116 10.655 45.980 1.00 67.58 258 GLY C O 1
ATOM 6193 N N . LEU C 1 259 ? 23.735 11.653 44.765 1.00 65.16 259 LEU C N 1
ATOM 6194 C CA . LEU C 1 259 ? 24.087 12.625 45.801 1.00 65.31 259 LEU C CA 1
ATOM 6195 C C . LEU C 1 259 ? 22.913 13.488 46.283 1.00 65.37 259 LEU C C 1
ATOM 6196 O O . LEU C 1 259 ? 22.505 14.425 45.602 1.00 66.44 259 LEU C O 1
ATOM 6201 N N . GLU C 1 260 ? 22.393 13.177 47.471 1.00 65.63 260 GLU C N 1
ATOM 6202 C CA . GLU C 1 260 ? 21.261 13.907 48.045 1.00 65.06 260 GLU C CA 1
ATOM 6203 C C . GLU C 1 260 ? 21.514 15.413 48.012 1.00 64.19 260 GLU C C 1
ATOM 6204 O O . GLU C 1 260 ? 22.549 15.891 48.490 1.00 63.92 260 GLU C O 1
ATOM 6210 N N . HIS C 1 261 ? 20.562 16.151 47.443 1.00 61.68 261 HIS C N 1
ATOM 6211 C CA . HIS C 1 261 ? 20.658 17.606 47.321 1.00 59.50 261 HIS C CA 1
ATOM 6212 C C . HIS C 1 261 ? 21.777 18.055 46.381 1.00 57.09 261 HIS C C 1
ATOM 6213 O O . HIS C 1 261 ? 22.335 19.138 46.536 1.00 55.33 261 HIS C O 1
ATOM 6220 N N . ALA C 1 262 ? 22.083 17.222 45.395 1.00 55.69 262 ALA C N 1
ATOM 6221 C CA . ALA C 1 262 ? 23.118 17.545 44.424 1.00 56.69 262 ALA C CA 1
ATOM 6222 C C . ALA C 1 262 ? 22.846 18.892 43.741 1.00 56.49 262 ALA C C 1
ATOM 6223 O O . ALA C 1 262 ? 23.731 19.743 43.667 1.00 56.81 262 ALA C O 1
ATOM 6225 N N . ILE C 1 263 ? 21.625 19.081 43.245 1.00 55.95 263 ILE C N 1
ATOM 6226 C CA . ILE C 1 263 ? 21.248 20.325 42.570 1.00 54.47 263 ILE C CA 1
ATOM 6227 C C . ILE C 1 263 ? 21.541 21.556 43.429 1.00 53.47 263 ILE C C 1
ATOM 6228 O O . ILE C 1 263 ? 22.235 22.476 43.003 1.00 52.96 263 ILE C O 1
ATOM 6233 N N . LEU C 1 264 ? 21.003 21.567 44.639 1.00 52.42 264 LEU C N 1
ATOM 6234 C CA . LEU C 1 264 ? 21.195 22.684 45.544 1.00 51.90 264 LEU C CA 1
ATOM 6235 C C . LEU C 1 264 ? 22.672 23.041 45.709 1.00 52.11 264 LEU C C 1
ATOM 6236 O O . LEU C 1 264 ? 23.055 24.196 45.556 1.00 53.05 264 LEU C O 1
ATOM 6241 N N . LEU C 1 265 ? 23.501 22.047 46.016 1.00 51.67 265 LEU C N 1
ATOM 6242 C CA . LEU C 1 265 ? 24.928 22.279 46.229 1.00 50.96 265 LEU C CA 1
ATOM 6243 C C . LEU C 1 265 ? 25.665 22.771 44.988 1.00 50.23 265 LEU C C 1
ATOM 6244 O O . LEU C 1 265 ? 26.579 23.591 45.080 1.00 49.95 265 LEU C O 1
ATOM 6249 N N . GLU C 1 266 ? 25.258 22.268 43.829 1.00 48.87 266 GLU C N 1
ATOM 6250 C CA . GLU C 1 266 ? 25.877 22.623 42.556 1.00 47.82 266 GLU C CA 1
ATOM 6251 C C . GLU C 1 266 ? 25.602 24.047 42.065 1.00 46.45 266 GLU C C 1
ATOM 6252 O O . GLU C 1 266 ? 26.451 24.654 41.420 1.00 45.09 266 GLU C O 1
ATOM 6258 N N . ILE C 1 267 ? 24.423 24.577 42.379 1.00 45.74 267 ILE C N 1
ATOM 6259 C CA . ILE C 1 267 ? 24.021 25.905 41.919 1.00 45.52 267 ILE C CA 1
ATOM 6260 C C . ILE C 1 267 ? 24.297 27.103 42.829 1.00 45.99 267 ILE C C 1
ATOM 6261 O O . ILE C 1 267 ? 24.568 28.206 42.348 1.00 45.32 267 ILE C O 1
ATOM 6266 N N . PHE C 1 268 ? 24.233 26.908 44.138 1.00 46.81 268 PHE C N 1
ATOM 6267 C CA . PHE C 1 268 ? 24.437 28.031 45.038 1.00 48.01 268 PHE C CA 1
ATOM 6268 C C . PHE C 1 268 ? 25.796 28.126 45.710 1.00 49.90 268 PHE C C 1
ATOM 6269 O O . PHE C 1 268 ? 26.027 29.005 46.540 1.00 51.21 268 PHE C O 1
ATOM 6277 N N . SER C 1 269 ? 26.699 27.223 45.352 1.00 51.38 269 SER C N 1
ATOM 6278 C CA . SER C 1 269 ? 28.047 27.248 45.906 1.00 54.22 269 SER C CA 1
ATOM 6279 C C . SER C 1 269 ? 28.950 27.462 44.710 1.00 56.30 269 SER C C 1
ATOM 6280 O O . SER C 1 269 ? 28.636 27.004 43.609 1.00 57.44 269 SER C O 1
ATOM 6283 N N . ARG C 1 270 ? 30.073 28.134 44.909 1.00 58.87 270 ARG C N 1
ATOM 6284 C CA . ARG C 1 270 ? 30.961 28.401 43.794 1.00 62.15 270 ARG C CA 1
ATOM 6285 C C . ARG C 1 270 ? 31.777 27.241 43.223 1.00 62.58 270 ARG C C 1
ATOM 6286 O O . ARG C 1 270 ? 32.253 27.325 42.088 1.00 62.02 270 ARG C O 1
ATOM 6294 N N . LYS C 1 271 ? 31.937 26.162 43.983 1.00 64.28 271 LYS C N 1
ATOM 6295 C CA . LYS C 1 271 ? 32.726 25.016 43.518 1.00 65.11 271 LYS C CA 1
ATOM 6296 C C . LYS C 1 271 ? 31.909 23.855 42.944 1.00 64.35 271 LYS C C 1
ATOM 6297 O O . LYS C 1 271 ? 32.454 22.984 42.262 1.00 65.01 271 LYS C O 1
ATOM 6303 N N . GLY C 1 272 ? 30.609 23.833 43.218 1.00 62.92 272 GLY C N 1
ATOM 6304 C CA . GLY C 1 272 ? 29.783 22.757 42.704 1.00 61.28 272 GLY C CA 1
ATOM 6305 C C . GLY C 1 272 ? 30.220 21.419 43.257 1.00 61.02 272 GLY C C 1
ATOM 6306 O O . GLY C 1 272 ? 31.206 21.330 43.983 1.00 61.51 272 GLY C O 1
ATOM 6307 N N . ILE C 1 273 ? 29.480 20.373 42.920 1.00 60.22 273 ILE C N 1
ATOM 6308 C CA . ILE C 1 273 ? 29.795 19.037 43.394 1.00 59.57 273 ILE C CA 1
ATOM 6309 C C . ILE C 1 273 ? 30.018 18.080 42.236 1.00 59.53 273 ILE C C 1
ATOM 6310 O O . ILE C 1 273 ? 30.262 16.892 42.443 1.00 60.03 273 ILE C O 1
ATOM 6315 N N . GLY C 1 274 ? 29.930 18.603 41.019 1.00 58.94 274 GLY C N 1
ATOM 6316 C CA . GLY C 1 274 ? 30.111 17.774 39.845 1.00 59.73 274 GLY C CA 1
ATOM 6317 C C . GLY C 1 274 ? 30.875 18.494 38.751 1.00 61.20 274 GLY C C 1
ATOM 6318 O O . GLY C 1 274 ? 31.501 19.530 38.991 1.00 60.81 274 GLY C O 1
ATOM 6319 N N . THR C 1 275 ? 30.821 17.954 37.541 1.00 61.72 275 THR C N 1
ATOM 6320 C CA . THR C 1 275 ? 31.522 18.557 36.417 1.00 63.08 275 THR C CA 1
ATOM 6321 C C . THR C 1 275 ? 30.639 19.543 35.664 1.00 63.17 275 THR C C 1
ATOM 6322 O O . THR C 1 275 ? 29.486 19.234 35.335 1.00 62.26 275 THR C O 1
ATOM 6326 N N . MET C 1 276 ? 31.186 20.731 35.405 1.00 63.33 276 MET C N 1
ATOM 6327 C CA . MET C 1 276 ? 30.474 21.774 34.665 1.00 64.28 276 MET C CA 1
ATOM 6328 C C . MET C 1 276 ? 31.195 22.049 33.367 1.00 66.42 276 MET C C 1
ATOM 6329 O O . MET C 1 276 ? 32.400 22.294 33.362 1.00 66.85 276 MET C O 1
ATOM 6334 N N . ILE C 1 277 ? 30.447 22.019 32.270 1.00 68.46 277 ILE C N 1
ATOM 6335 C CA . ILE C 1 277 ? 30.990 22.272 30.937 1.00 68.92 277 ILE C CA 1
ATOM 6336 C C . ILE C 1 277 ? 30.444 23.615 30.473 1.00 70.35 277 ILE C C 1
ATOM 6337 O O . ILE C 1 277 ? 29.229 23.820 30.493 1.00 70.85 277 ILE C O 1
ATOM 6342 N N . LYS C 1 278 ? 31.322 24.533 30.078 1.00 71.40 278 LYS C N 1
ATOM 6343 C CA . LYS C 1 278 ? 30.867 25.832 29.586 1.00 74.61 278 LYS C CA 1
ATOM 6344 C C . LYS C 1 278 ? 31.933 26.544 28.760 1.00 77.45 278 LYS C C 1
ATOM 6345 O O . LYS C 1 278 ? 33.081 26.110 28.723 1.00 78.81 278 LYS C O 1
ATOM 6351 N N . GLU C 1 279 ? 31.552 27.643 28.107 1.00 80.41 279 GLU C N 1
ATOM 6352 C CA . GLU C 1 279 ? 32.474 28.414 27.269 1.00 83.19 279 GLU C CA 1
ATOM 6353 C C . GLU C 1 279 ? 33.283 29.386 28.109 1.00 85.21 279 GLU C C 1
ATOM 6354 O O . GLU C 1 279 ? 32.962 29.617 29.269 1.00 85.04 279 GLU C O 1
ATOM 6360 N N . LEU C 1 280 ? 34.324 29.967 27.519 1.00 88.71 280 LEU C N 1
ATOM 6361 C CA . LEU C 1 280 ? 35.187 30.900 28.244 1.00 92.87 280 LEU C CA 1
ATOM 6362 C C . LEU C 1 280 ? 34.817 32.374 28.089 1.00 95.30 280 LEU C C 1
ATOM 6363 O O . LEU C 1 280 ? 34.730 32.892 26.973 1.00 95.46 280 LEU C O 1
ATOM 6368 N N . GLU C 1 281 ? 34.616 33.044 29.224 0.0000 98.44 281 GLU C N 1
ATOM 6369 C CA . GLU C 1 281 ? 34.264 34.467 29.250 0.0000 101.69 281 GLU C CA 1
ATOM 6370 C C . GLU C 1 281 ? 34.011 35.060 30.656 0.0000 103.09 281 GLU C C 1
ATOM 6371 O O . GLU C 1 281 ? 33.182 35.958 30.841 0.0000 103.56 281 GLU C O 1
ATOM 6377 N N . GLY C 1 282 ? 34.730 34.528 31.640 0.0000 103.95 282 GLY C N 1
ATOM 6378 C CA . GLY C 1 282 ? 34.644 34.982 33.025 0.0000 104.56 282 GLY C CA 1
ATOM 6379 C C . GLY C 1 282 ? 33.211 35.074 33.496 0.0000 105.26 282 GLY C C 1
ATOM 6380 O O . GLY C 1 282 ? 32.747 36.146 33.870 0.0000 105.45 282 GLY C O 1
#

Secondary structure (DSSP, 8-state):
-HHHHHHHHHHHHHHHHHHTT-EEEEEE-SHHHHSHHHHHHHHHHHHHHHHTT-EEEEEE--SHHHHHHHHHHTPPP-BSSSSB-B-HHHHHHHHHHIIIIIIHHHHHHHHTTT--EEEEETTGGGSEEEEE--TT---BSBEEEEEE-THHHHHHHHTT-EEEEESEEE-SSS-EEE--HHHHHHHHHHHHT-SEEEEEESSSS-EETTEE--EE-HHHHHHHHTTT-S-TTHHHHHHHHHHHHHTT-S-EEEEETTSTTHHHHHHSSSS-SSEEE-----/-HHHHHHHHHHHHHHHHHHTT-EEEEEE-SGGGSSHHHHHHHHHHHHHHHHTT-EEEEEE---HHHHHHHHHTT-PPPBSSSSB-B-HHHHHHHHHHIIIIIIHHHHHHHTTTT--EEEEETTGGGSEEEEE--TT---BSBEEEEEE-THHHHHHHTTT-EEEEE-EEE-TTS-EEE--HHHHHHHHHHHHT-SEEEEEESSSS-BSSSSB--EE-HHHHHHHHHTT-S-TTHHHHHHHHHHHHHTT-SEEEEEETTSTTHHHHHHSSSS-SSEEE-PPP-/-HHHHHHHHHHHHHHHHHHTT-EEEEEE-SSTTTSHHHHHHHHHHHHHHHHTT-EEEEEE--SHHHHHHHHHTT----B-SSSB-B-HHHHHHHHIIIIIIIHHHHHHHHTTTT--EEEEETTGGG-EEEEE--BTB--BTBEEEEEE-THHHHHHHTTT-EEEEE--EE-TTS-EEB--HHHHHHHHHHHHT-SEEEEEESSSS-BSSSSBP-EE-HHHHHHHHHHTSS-TTHHHHHHHHHHHHHTT-SEEEEEETTSTTHHHHHHHSSS-SSEEEE-S--

GO terms:
  GO:0003991 acetylglutamate kinase activity (F, EXP)

Radius of gyration: 34.02 Å; Cα contacts (8 Å, |Δi|>4): 1881; chains: 3; bounding box: 57×111×76 Å

Nearest PDB structures (foldseek):
  2bty-assembly1_A  TM=9.945E-01  e=2.581E-56  Thermotoga maritima
  2rd5-assembly1_B  TM=8.963E-01  e=8.610E-34  Arabidopsis thaliana
  2x2w-assembly1_A  TM=8.795E-01  e=3.672E-22  Escherichia coli BL21(DE3)
  3l86-assembly1_A  TM=8.720E-01  e=4.970E-21  Streptococcus mutans UA159
  3t7b-assembly1_B-2  TM=8.884E-01  e=8.070E-21  Yersinia pestis CO92

Solvent-accessible surface area: 36384 Å² total